Protein AF-A0A524HF75-F1 (afdb_monomer)

Mean predicted aligned error: 20.58 Å

Foldseek 3Di:
DQQPAQWDFDAAPVRDTPATEGNPPPQKRFDADKDWDCQPLQNAIKMKTKIWGFDDPVRLVLLPEDPVDDAVRFTWIKIWIAGRVRDTQAIATLSLQEAECHDPVHPRYQDPPGALLVQQLHAYQHQVPQHGYNCRQVKNDKEADVVQCWMKIHGLAWKIFIWRQSQLGDPPDSVSSHVSCSDPNGRTQAMDFASVRSPFWDPWAQDPVNPDTALIQGAAHQKHAWYAADPLFVLGRWIWIWGLQPPSPWPFGAIKIWTFAQQAACVRDRPVGGDHQVRNFWDWDDDPDPVRSGHTYTHGSRGQAMETDPHRPPLRANHAWYWHTDNQRWIWIARFFFRKIFIAHSVGHTPDIDTQQQFPVGGHLDDDPDDTRRRGDRYDDDDDCPHPSNPPPDPPDDQDSNNDDDDDPDDDDDDDDDDDDDHDDDDDDDDDDDDDDDDDDDDDDDDDDDDDDDDDDDDDPPPDDDDPPDPPLQAQEALQDLDDLDPFPFFSNNDDDRHFDWDDPVQQWIAGPRRRKIKRQEFPWFDFPVVLQVCQQDDQTPNDNNWGFAALLVVLSQFRQLDAQQSHPCVRRPDDPAQWEFHPDAFQVDNQWGWIAGRGSWIDTDGSCQTVHNVHDHRYTYMIMDDDDDDDVVQWDDPVFQWIAGSSNRKIWGLEFDPWWDFLSVQQVVQQPDDGPNDNQKGFAALSRVLVQAQSNDAQFRHPCVRRVHDGQAKEFHSAARNVDSQKGWIFGRRRRIIDIDGSHDTGTTIIMGHNPDAADDAPDADKDKDAKDKFFFFDPPPPQPPVRVPPRDDTDIDTDHIDIDGPDADFLQRLQVLVLVCVVVVQWDDDQQWIAGPPPRDTFFGACRRPVVAQWDDPPRGIDGHPPRRGPHGPRGDPLNQLSSQQSVCSNRVWHRQAPSVVGHGNPVTPTGDDDDPVRCRVVQCCPCRVPGAPGVVHPDDDLVVDDDPPSPDPVPPDDDDDDD

Structure (mmCIF, N/CA/C/O backbone):
data_AF-A0A524HF75-F1
#
_entry.id   AF-A0A524HF75-F1
#
loop_
_atom_site.group_PDB
_atom_site.id
_atom_site.type_symbol
_atom_site.label_atom_id
_atom_site.label_alt_id
_atom_site.label_comp_id
_atom_site.label_asym_id
_atom_site.label_entity_id
_atom_site.label_seq_id
_atom_site.pdbx_PDB_ins_code
_atom_site.Cartn_x
_atom_site.Cartn_y
_atom_site.Cartn_z
_atom_site.occupancy
_atom_site.B_iso_or_equiv
_atom_site.auth_seq_id
_atom_site.auth_comp_id
_atom_site.auth_asym_id
_atom_site.auth_atom_id
_atom_site.pdbx_PDB_model_num
ATOM 1 N N . ASP A 1 1 ? 17.302 -28.213 -7.020 1.00 36.00 1 ASP A N 1
ATOM 2 C CA . ASP A 1 1 ? 18.338 -27.442 -7.726 1.00 36.00 1 ASP A CA 1
ATOM 3 C C . ASP A 1 1 ? 18.325 -27.825 -9.204 1.00 36.00 1 ASP A C 1
ATOM 5 O O . ASP A 1 1 ? 18.793 -28.913 -9.547 1.00 36.00 1 ASP A O 1
ATOM 9 N N . PRO A 1 2 ? 17.734 -26.989 -10.070 1.00 37.44 2 PRO A N 1
ATOM 10 C CA . PRO A 1 2 ? 17.656 -27.267 -11.496 1.00 37.44 2 PRO A CA 1
ATOM 11 C C . PRO A 1 2 ? 19.036 -27.212 -12.178 1.00 37.44 2 PRO A C 1
ATOM 13 O O . PRO A 1 2 ? 19.171 -27.762 -13.259 1.00 37.44 2 PRO A O 1
ATOM 16 N N . SER A 1 3 ? 20.103 -26.714 -11.528 1.00 44.38 3 SER A N 1
ATOM 17 C CA . SER A 1 3 ? 21.467 -26.683 -12.099 1.00 44.38 3 SER A CA 1
ATOM 18 C C . SER A 1 3 ? 22.081 -28.067 -12.393 1.00 44.38 3 SER A C 1
ATOM 20 O O . SER A 1 3 ? 23.160 -28.168 -12.982 1.00 44.38 3 SER A O 1
ATOM 22 N N . ARG A 1 4 ? 21.402 -29.154 -11.996 1.00 49.97 4 ARG A N 1
ATOM 23 C CA . ARG A 1 4 ? 21.753 -30.550 -12.322 1.00 49.97 4 ARG A CA 1
ATOM 24 C C . ARG A 1 4 ? 20.579 -31.374 -12.860 1.00 49.97 4 ARG A C 1
ATOM 26 O O . ARG A 1 4 ? 20.731 -32.581 -13.051 1.00 49.97 4 ARG A O 1
ATOM 33 N N . GLY A 1 5 ? 19.412 -30.757 -13.041 1.00 58.53 5 GLY A N 1
ATOM 34 C CA . GLY A 1 5 ? 18.187 -31.424 -13.474 1.00 58.53 5 GLY A CA 1
ATOM 35 C C . GLY A 1 5 ? 17.974 -31.286 -14.978 1.00 58.53 5 GLY A C 1
ATOM 36 O O . GLY A 1 5 ? 18.284 -30.259 -15.564 1.00 58.53 5 GLY A O 1
ATOM 37 N N . SER A 1 6 ? 17.402 -32.305 -15.615 1.00 76.88 6 SER A N 1
ATOM 38 C CA . SER A 1 6 ? 16.982 -32.247 -17.021 1.00 76.88 6 SER A CA 1
ATOM 39 C C . SER A 1 6 ? 15.555 -31.704 -17.179 1.00 76.88 6 SER A C 1
ATOM 41 O O . SER A 1 6 ? 14.881 -32.062 -18.132 1.00 76.88 6 SER A O 1
ATOM 43 N N . GLY A 1 7 ? 15.027 -30.938 -16.220 1.00 85.56 7 GLY A N 1
ATOM 44 C CA . GLY A 1 7 ? 13.631 -30.485 -16.209 1.00 85.56 7 GLY A CA 1
ATOM 45 C C . GLY A 1 7 ? 13.106 -30.181 -14.807 1.00 85.56 7 GLY A C 1
ATOM 46 O O . GLY A 1 7 ? 13.876 -30.091 -13.849 1.00 85.56 7 GLY A O 1
ATOM 47 N N . PHE A 1 8 ? 11.788 -30.040 -14.690 1.00 89.00 8 PHE A N 1
ATOM 48 C CA . PHE A 1 8 ? 11.095 -29.612 -13.474 1.00 89.00 8 PHE A CA 1
ATOM 49 C C . PHE A 1 8 ? 9.777 -30.375 -13.286 1.00 89.00 8 PHE A C 1
ATOM 51 O O . PHE A 1 8 ? 9.285 -31.061 -14.189 1.00 89.00 8 PHE A O 1
ATOM 58 N N . VAL A 1 9 ? 9.266 -30.336 -12.058 1.00 90.81 9 VAL A N 1
ATOM 59 C CA . VAL A 1 9 ? 8.138 -31.147 -11.593 1.00 90.81 9 VAL A CA 1
ATOM 60 C C . VAL A 1 9 ? 7.220 -30.264 -10.768 1.00 90.81 9 VAL A C 1
ATOM 62 O O . VAL A 1 9 ? 7.696 -29.506 -9.927 1.00 90.81 9 VAL A O 1
ATOM 65 N N . GLU A 1 10 ? 5.924 -30.403 -10.998 1.00 91.00 10 GLU A N 1
ATOM 66 C CA . GLU A 1 10 ? 4.869 -29.838 -10.169 1.00 91.00 10 GLU A CA 1
ATOM 67 C C . GLU A 1 10 ? 4.302 -30.962 -9.298 1.00 91.00 10 GLU A C 1
ATOM 69 O O . GLU A 1 10 ? 4.005 -32.056 -9.800 1.00 91.00 10 GLU A O 1
ATOM 74 N N . VAL A 1 11 ? 4.191 -30.706 -7.997 1.00 92.38 11 VAL A N 1
ATOM 75 C CA . VAL A 1 11 ? 3.652 -31.655 -7.019 1.00 92.38 11 VAL A CA 1
ATOM 76 C C . VAL A 1 11 ? 2.469 -31.040 -6.285 1.00 92.38 11 VAL A C 1
ATOM 78 O O . VAL A 1 11 ? 2.445 -29.829 -6.068 1.00 92.38 11 VAL A O 1
ATOM 81 N N . ASP A 1 12 ? 1.491 -31.865 -5.925 1.00 88.69 12 ASP A N 1
ATOM 82 C CA . ASP A 1 12 ? 0.443 -31.464 -4.989 1.00 88.69 12 ASP A CA 1
ATOM 83 C C . ASP A 1 12 ? 0.913 -31.591 -3.527 1.00 88.69 12 ASP A C 1
ATOM 85 O O . ASP A 1 12 ? 2.035 -32.003 -3.234 1.00 88.69 12 ASP A O 1
ATOM 89 N N . TRP A 1 13 ? 0.034 -31.221 -2.597 1.00 86.56 13 TRP A N 1
ATOM 90 C CA . TRP A 1 13 ? 0.287 -31.263 -1.153 1.00 86.56 13 TRP A CA 1
ATOM 91 C C . TRP A 1 13 ? 0.534 -32.661 -0.575 1.00 86.56 13 TRP A C 1
ATOM 93 O O . TRP A 1 13 ? 1.017 -32.760 0.550 1.00 86.56 13 TRP A O 1
ATOM 103 N N . ASP A 1 14 ? 0.181 -33.719 -1.305 1.00 87.44 14 ASP A N 1
ATOM 104 C CA . ASP A 1 14 ? 0.381 -35.108 -0.892 1.00 87.44 14 ASP A CA 1
ATOM 105 C C . ASP A 1 14 ? 1.623 -35.714 -1.588 1.00 87.44 14 ASP A C 1
ATOM 107 O O . ASP A 1 14 ? 1.762 -36.936 -1.679 1.00 87.44 14 ASP A O 1
ATOM 111 N N . ASP A 1 15 ? 2.518 -34.854 -2.095 1.00 90.25 15 ASP A N 1
ATOM 112 C CA . ASP A 1 15 ? 3.729 -35.178 -2.856 1.00 90.25 15 ASP A CA 1
ATOM 113 C C . ASP A 1 15 ? 3.470 -35.941 -4.173 1.00 90.25 15 ASP A C 1
ATOM 115 O O . ASP A 1 15 ? 4.389 -36.536 -4.756 1.00 90.25 15 ASP A O 1
ATOM 119 N N . ASN A 1 16 ? 2.238 -35.927 -4.701 1.00 94.25 16 ASN A N 1
ATOM 120 C CA . ASN A 1 16 ? 1.961 -36.547 -5.993 1.00 94.25 16 ASN A CA 1
ATOM 121 C C . ASN A 1 16 ? 2.429 -35.637 -7.121 1.00 94.25 16 ASN A C 1
ATOM 123 O O . ASN A 1 16 ? 2.129 -34.447 -7.156 1.00 94.25 16 ASN A O 1
ATOM 127 N N . VAL A 1 17 ? 3.102 -36.217 -8.113 1.00 94.38 17 VAL A N 1
ATOM 128 C CA . VAL A 1 17 ? 3.466 -35.494 -9.334 1.00 94.38 17 VAL A CA 1
ATOM 129 C C . VAL A 1 17 ? 2.211 -35.235 -10.166 1.00 94.38 17 VAL A C 1
ATOM 131 O O . VAL A 1 17 ? 1.660 -36.172 -10.745 1.00 94.38 17 VAL A O 1
ATOM 134 N N . VAL A 1 18 ? 1.800 -33.970 -10.264 1.00 94.06 18 VAL A N 1
ATOM 135 C CA . VAL A 1 18 ? 0.655 -33.544 -11.089 1.00 94.06 18 VAL A CA 1
ATOM 136 C C . VAL A 1 18 ? 1.079 -33.141 -12.496 1.00 94.06 18 VAL A C 1
ATOM 138 O O . VAL A 1 18 ? 0.310 -33.288 -13.444 1.00 94.06 18 VAL A O 1
ATOM 141 N N . TRP A 1 19 ? 2.328 -32.701 -12.657 1.00 94.94 19 TRP A N 1
ATOM 142 C CA . TRP A 1 19 ? 2.901 -32.394 -13.960 1.00 94.94 19 TRP A CA 1
ATOM 143 C C . TRP A 1 19 ? 4.426 -32.531 -13.952 1.00 94.94 19 TRP A C 1
ATOM 145 O O . TRP A 1 19 ? 5.091 -32.369 -12.926 1.00 94.94 19 TRP A O 1
ATOM 155 N N . ARG A 1 20 ? 5.006 -32.866 -15.106 1.00 93.38 20 ARG A N 1
ATOM 156 C CA . ARG A 1 20 ? 6.452 -33.018 -15.278 1.00 93.38 20 ARG A CA 1
ATOM 157 C C . ARG A 1 20 ? 6.855 -32.601 -16.678 1.00 93.38 20 ARG A C 1
ATOM 159 O O . ARG A 1 20 ? 6.316 -33.118 -17.651 1.00 93.38 20 ARG A O 1
ATOM 166 N N . TYR A 1 21 ? 7.912 -31.807 -16.749 1.00 94.00 21 TYR A N 1
ATOM 167 C CA . TYR A 1 21 ? 8.632 -31.542 -17.982 1.00 94.00 21 TYR A CA 1
ATOM 168 C C . TYR A 1 21 ? 10.039 -32.138 -17.924 1.00 94.00 21 TYR A C 1
ATOM 170 O O . TYR A 1 21 ? 10.675 -32.214 -16.870 1.00 94.00 21 TYR A O 1
ATOM 178 N N . THR A 1 22 ? 10.533 -32.614 -19.063 1.00 92.81 22 THR A N 1
ATOM 179 C CA . THR A 1 22 ? 11.913 -33.077 -19.225 1.00 92.81 22 THR A CA 1
ATOM 180 C C . THR A 1 22 ? 12.456 -32.509 -20.524 1.00 92.81 22 THR A C 1
ATOM 182 O O . THR A 1 22 ? 11.990 -32.865 -21.601 1.00 92.81 22 THR A O 1
ATOM 185 N N . GLU A 1 23 ? 13.451 -31.639 -20.409 1.00 93.31 23 GLU A N 1
ATOM 186 C CA . GLU A 1 23 ? 14.217 -31.126 -21.530 1.00 93.31 23 GLU A CA 1
ATOM 187 C C . GLU A 1 23 ? 15.040 -32.263 -22.142 1.00 93.31 23 GLU A C 1
ATOM 189 O O . GLU A 1 23 ? 15.797 -32.959 -21.459 1.00 93.31 23 GLU A O 1
ATOM 194 N N . THR A 1 24 ? 14.860 -32.467 -23.443 1.00 92.25 24 THR A N 1
ATOM 195 C CA . THR A 1 24 ? 15.506 -33.554 -24.193 1.00 92.25 24 THR A CA 1
ATOM 196 C C . THR A 1 24 ? 16.524 -33.042 -25.203 1.00 92.25 24 THR A C 1
ATOM 198 O O . THR A 1 24 ? 17.333 -33.829 -25.704 1.00 92.25 24 THR A O 1
ATOM 201 N N . ARG A 1 25 ? 16.521 -31.735 -25.491 1.00 93.31 25 ARG A N 1
ATOM 202 C CA . ARG A 1 25 ? 17.499 -31.097 -26.370 1.00 93.31 25 ARG A CA 1
ATOM 203 C C . ARG A 1 25 ? 18.847 -31.038 -25.656 1.00 93.31 25 ARG A C 1
ATOM 205 O O . ARG A 1 25 ? 18.975 -30.461 -24.584 1.00 93.31 25 ARG A O 1
ATOM 212 N N . SER A 1 26 ? 19.866 -31.662 -26.244 1.00 91.44 26 SER A N 1
ATOM 213 C CA . SER A 1 26 ? 21.182 -31.845 -25.608 1.00 91.44 26 SER A CA 1
ATOM 214 C C . SER A 1 26 ? 21.987 -30.558 -25.425 1.00 91.44 26 SER A C 1
ATOM 216 O O . SER A 1 26 ? 22.961 -30.541 -24.679 1.00 91.44 26 SER A O 1
ATOM 218 N N . ASP A 1 27 ? 21.632 -29.515 -26.166 1.00 92.75 27 ASP A N 1
ATOM 219 C CA . ASP A 1 27 ? 22.251 -28.195 -26.147 1.00 92.75 27 ASP A CA 1
ATOM 220 C C . ASP A 1 27 ? 21.598 -27.232 -25.144 1.00 92.75 27 ASP A C 1
ATOM 222 O O . ASP A 1 27 ? 22.141 -26.143 -24.954 1.00 92.75 27 ASP A O 1
ATOM 226 N N . TYR A 1 28 ? 20.516 -27.650 -24.471 1.00 93.19 28 TYR A N 1
ATOM 227 C CA . TYR A 1 28 ? 19.797 -26.885 -23.451 1.00 93.19 28 TYR A CA 1
ATOM 228 C C . TYR A 1 28 ? 19.970 -27.508 -22.067 1.00 93.19 28 TYR A C 1
ATOM 230 O O . TYR A 1 28 ? 19.884 -28.722 -21.887 1.00 93.19 28 TYR A O 1
ATOM 238 N N . ALA A 1 29 ? 20.157 -26.656 -21.066 1.00 91.44 29 ALA A N 1
ATOM 239 C CA . ALA A 1 29 ? 20.204 -27.051 -19.666 1.00 91.44 29 ALA A CA 1
ATOM 240 C C . ALA A 1 29 ? 19.317 -26.108 -18.839 1.00 91.44 29 ALA A C 1
ATOM 242 O O . ALA A 1 29 ? 19.760 -24.995 -18.552 1.00 91.44 29 ALA A O 1
ATOM 243 N N . PRO A 1 30 ? 18.085 -26.514 -18.464 1.00 93.00 30 PRO A N 1
ATOM 244 C CA . PRO A 1 30 ? 17.238 -25.738 -17.561 1.00 93.00 30 PRO A CA 1
ATOM 245 C C . PRO A 1 30 ? 17.966 -25.436 -16.246 1.00 93.00 30 PRO A C 1
ATOM 247 O O . PRO A 1 30 ? 18.676 -26.298 -15.731 1.00 93.00 30 PRO A O 1
ATOM 250 N N . HIS A 1 31 ? 17.814 -24.236 -15.689 1.00 89.50 31 HIS A N 1
ATOM 251 C CA . HIS A 1 31 ? 18.462 -23.861 -14.428 1.00 89.50 31 HIS A CA 1
ATOM 252 C C . HIS A 1 31 ? 17.674 -22.781 -13.672 1.00 89.50 31 HIS A C 1
ATOM 254 O O . HIS A 1 31 ? 17.022 -21.937 -14.271 1.00 89.50 31 HIS A O 1
ATOM 260 N N . HIS A 1 32 ? 17.807 -22.802 -12.341 1.00 90.00 32 HIS A N 1
ATOM 261 C CA . HIS A 1 32 ? 17.285 -21.833 -11.365 1.00 90.00 32 HIS A CA 1
ATOM 262 C C . HIS A 1 32 ? 15.765 -21.637 -11.290 1.00 90.00 32 HIS A C 1
ATOM 264 O O . HIS A 1 32 ? 15.220 -21.930 -10.228 1.00 90.00 32 HIS A O 1
ATOM 270 N N . ASP A 1 33 ? 15.103 -21.160 -12.346 1.00 91.94 33 ASP A N 1
ATOM 271 C CA . ASP A 1 33 ? 13.739 -20.626 -12.243 1.00 91.94 33 ASP A CA 1
ATOM 272 C C . ASP A 1 33 ? 12.800 -21.060 -13.380 1.00 91.94 33 ASP A C 1
ATOM 274 O O . ASP A 1 33 ? 13.223 -21.298 -14.517 1.00 91.94 33 ASP A O 1
ATOM 278 N N . PHE A 1 34 ? 11.516 -21.167 -13.043 1.00 93.75 34 PHE A N 1
ATOM 279 C CA . PHE A 1 34 ? 10.411 -21.422 -13.962 1.00 93.75 34 PHE A CA 1
ATOM 280 C C . PHE A 1 34 ? 9.113 -20.848 -13.385 1.00 93.75 34 PHE A C 1
ATOM 282 O O . PHE A 1 34 ? 8.882 -20.914 -12.179 1.00 93.75 34 PHE A O 1
ATOM 289 N N . LYS A 1 35 ? 8.230 -20.337 -14.247 1.00 94.44 35 LYS A N 1
ATOM 290 C CA . LYS A 1 35 ? 6.935 -19.779 -13.844 1.00 94.44 35 LYS A CA 1
ATOM 291 C C . LYS A 1 35 ? 5.806 -20.344 -14.694 1.00 94.44 35 LYS A C 1
ATOM 293 O O . LYS A 1 35 ? 5.890 -20.420 -15.919 1.00 94.44 35 LYS A O 1
ATOM 298 N N . ARG A 1 36 ? 4.732 -20.755 -14.023 1.00 94.62 36 ARG A N 1
ATOM 299 C CA . ARG A 1 36 ? 3.465 -21.124 -14.653 1.00 94.62 36 ARG A CA 1
ATOM 300 C C . ARG A 1 36 ? 2.704 -19.845 -14.989 1.00 94.62 36 ARG A C 1
ATOM 302 O O . ARG A 1 36 ? 2.479 -19.028 -14.101 1.00 94.62 36 ARG A O 1
ATOM 309 N N . ILE A 1 37 ? 2.295 -19.688 -16.243 1.00 96.44 37 ILE A N 1
ATOM 310 C CA . ILE A 1 37 ? 1.555 -18.516 -16.719 1.00 96.44 37 ILE A CA 1
ATOM 311 C C . ILE A 1 37 ? 0.264 -18.941 -17.412 1.00 96.44 37 ILE A C 1
ATOM 313 O O . ILE A 1 37 ? 0.153 -20.057 -17.923 1.00 96.44 37 ILE A O 1
ATOM 317 N N . LEU A 1 38 ? -0.722 -18.047 -17.433 1.00 95.62 38 LEU A N 1
ATOM 318 C CA . LEU A 1 38 ? -1.865 -18.161 -18.332 1.00 95.62 38 LEU A CA 1
ATOM 319 C C . LEU A 1 38 ? -1.517 -17.428 -19.630 1.00 95.62 38 LEU A C 1
ATOM 321 O O . LEU A 1 38 ? -1.576 -16.201 -19.677 1.00 95.62 38 LEU A O 1
ATOM 325 N N . ASN A 1 39 ? -1.168 -18.165 -20.685 1.00 96.25 39 ASN A N 1
ATOM 326 C CA . ASN A 1 39 ? -0.878 -17.559 -21.980 1.00 96.25 39 ASN A CA 1
ATOM 327 C C . ASN A 1 39 ? -2.187 -17.045 -22.601 1.00 96.25 39 ASN A C 1
ATOM 329 O O . ASN A 1 39 ? -3.026 -17.825 -23.064 1.00 96.25 39 ASN A O 1
ATOM 333 N N . LYS A 1 40 ? -2.365 -15.717 -22.619 1.00 93.00 40 LYS A N 1
ATOM 334 C CA . LYS A 1 40 ? -3.592 -15.047 -23.087 1.00 93.00 40 LYS A CA 1
ATOM 335 C C . LYS A 1 40 ? -3.920 -15.364 -24.550 1.00 93.00 40 LYS A C 1
ATOM 337 O O . LYS A 1 40 ? -5.092 -15.448 -24.912 1.00 93.00 40 LYS A O 1
ATOM 342 N N . LYS A 1 41 ? -2.903 -15.582 -25.391 1.00 92.94 41 LYS A N 1
ATOM 343 C CA . LYS A 1 41 ? -3.069 -15.888 -26.822 1.00 92.94 41 LYS A CA 1
ATOM 344 C C . LYS A 1 41 ? -3.487 -17.332 -27.087 1.00 92.94 41 LYS A C 1
ATOM 346 O O . LYS A 1 41 ? -4.156 -17.587 -28.087 1.00 92.94 41 LYS A O 1
ATOM 351 N N . LEU A 1 42 ? -3.116 -18.261 -26.208 1.00 94.31 42 LEU A N 1
ATOM 352 C CA . LEU A 1 42 ? -3.574 -19.652 -26.262 1.00 94.31 42 LEU A CA 1
ATOM 353 C C . LEU A 1 42 ? -4.848 -19.894 -25.439 1.00 94.31 42 LEU A C 1
ATOM 355 O O . LEU A 1 42 ? -5.545 -20.877 -25.683 1.00 94.31 42 LEU A O 1
ATOM 359 N N . GLY A 1 43 ? -5.152 -19.027 -24.467 1.00 94.69 43 GLY A N 1
ATOM 360 C CA . GLY A 1 43 ? -6.224 -19.248 -23.493 1.00 94.69 43 GLY A CA 1
ATOM 361 C C . GLY A 1 43 ? -5.972 -20.476 -22.611 1.00 94.69 43 GLY A C 1
ATOM 362 O O . GLY A 1 43 ? -6.921 -21.119 -22.165 1.00 94.69 43 GLY A O 1
ATOM 363 N N . ALA A 1 44 ? -4.703 -20.838 -22.413 1.00 95.38 44 ALA A N 1
ATOM 364 C CA . ALA A 1 44 ? -4.279 -22.055 -21.737 1.00 95.38 44 ALA A CA 1
ATOM 365 C C . ALA A 1 44 ? -3.049 -21.795 -20.864 1.00 95.38 44 ALA A C 1
ATOM 367 O O . ALA A 1 44 ? -2.276 -20.868 -21.109 1.00 95.38 44 ALA A O 1
ATOM 368 N N . TYR A 1 45 ? -2.876 -22.631 -19.845 1.00 96.25 45 TYR A N 1
ATOM 369 C CA . TYR A 1 45 ? -1.696 -22.586 -18.996 1.00 96.25 45 TYR A CA 1
ATOM 370 C C . TYR A 1 45 ? -0.465 -23.137 -19.723 1.00 96.25 45 TYR A C 1
ATOM 372 O O . TYR A 1 45 ? -0.537 -24.172 -20.382 1.00 96.25 45 TYR A O 1
ATOM 380 N N . THR A 1 46 ? 0.664 -22.459 -19.560 1.00 97.44 46 THR A N 1
ATOM 381 C CA . THR A 1 46 ? 1.979 -22.819 -20.110 1.00 97.44 46 THR A CA 1
ATOM 382 C C . THR A 1 46 ? 3.057 -22.536 -19.064 1.00 97.44 46 THR A C 1
ATOM 384 O O . THR A 1 46 ? 2.812 -21.848 -18.073 1.00 97.44 46 THR A O 1
ATOM 387 N N . THR A 1 47 ? 4.257 -23.087 -19.225 1.00 97.44 47 THR A N 1
ATOM 388 C CA . THR A 1 47 ? 5.368 -22.847 -18.293 1.00 97.44 47 THR A CA 1
ATOM 389 C C . THR A 1 47 ? 6.549 -22.228 -19.018 1.00 97.44 47 THR A C 1
ATOM 391 O O . THR A 1 47 ? 7.073 -22.830 -19.952 1.00 97.44 47 THR A O 1
ATOM 394 N N . ILE A 1 48 ? 6.989 -21.062 -18.549 1.00 97.75 48 ILE A N 1
ATOM 395 C CA . ILE A 1 48 ? 8.241 -20.430 -18.972 1.00 97.75 48 ILE A CA 1
ATOM 396 C C . ILE A 1 48 ? 9.382 -20.845 -18.041 1.00 97.75 48 ILE A C 1
ATOM 398 O O . ILE A 1 48 ? 9.172 -20.988 -16.837 1.00 97.75 48 ILE A O 1
ATOM 402 N N . TYR A 1 49 ? 10.585 -21.056 -18.573 1.00 96.38 49 TYR A N 1
ATOM 403 C CA . TYR A 1 49 ? 11.764 -21.425 -17.783 1.00 96.38 49 TYR A CA 1
ATOM 404 C C . TYR A 1 49 ? 13.070 -20.891 -18.374 1.00 96.38 49 TYR A C 1
ATOM 406 O O . TYR A 1 49 ? 13.195 -20.732 -19.590 1.00 96.38 49 TYR A O 1
ATOM 414 N N . SER A 1 50 ? 14.061 -20.681 -17.502 1.00 95.06 50 SER A N 1
ATOM 415 C CA . SER A 1 50 ? 15.429 -20.321 -17.891 1.00 95.06 50 SER A CA 1
ATOM 416 C C . SER A 1 50 ? 16.249 -21.556 -18.258 1.00 95.06 50 SER A C 1
ATOM 418 O O . SER A 1 50 ? 16.245 -22.566 -17.544 1.00 95.06 50 SER A O 1
ATOM 420 N N . ALA A 1 51 ? 16.996 -21.471 -19.356 1.00 94.50 51 ALA A N 1
ATOM 421 C CA . ALA A 1 51 ? 17.891 -22.522 -19.817 1.00 94.50 51 ALA A CA 1
ATOM 422 C C . ALA A 1 51 ? 19.210 -21.963 -20.356 1.00 94.50 51 ALA A C 1
ATOM 424 O O . ALA A 1 51 ? 19.224 -21.062 -21.184 1.00 94.50 51 ALA A O 1
ATOM 425 N N . ASN A 1 52 ? 20.330 -22.582 -19.994 1.00 93.69 52 ASN A N 1
ATOM 426 C CA . ASN A 1 52 ? 21.599 -22.342 -20.667 1.00 93.69 52 ASN A CA 1
ATOM 427 C C . ASN A 1 52 ? 21.563 -23.028 -22.038 1.00 93.69 52 ASN A C 1
ATOM 429 O O . ASN A 1 52 ? 21.375 -24.245 -22.100 1.00 93.69 52 ASN A O 1
ATOM 433 N N . LYS A 1 53 ? 21.786 -22.275 -23.119 1.00 95.12 53 LYS A N 1
ATOM 434 C CA . LYS A 1 53 ? 21.869 -22.801 -24.488 1.00 95.12 53 LYS A CA 1
ATOM 435 C C . LYS A 1 53 ? 23.301 -22.720 -25.007 1.00 95.12 53 LYS A C 1
ATOM 437 O O . LYS A 1 53 ? 23.965 -21.688 -24.894 1.00 95.12 53 LYS A O 1
ATOM 442 N N . SER A 1 54 ? 23.798 -23.832 -25.541 1.00 95.69 54 SER A N 1
ATOM 443 C CA . SER A 1 54 ? 25.195 -23.968 -25.972 1.00 95.69 54 SER A CA 1
ATOM 444 C C . SER A 1 54 ? 25.478 -23.228 -27.282 1.00 95.69 54 SER A C 1
ATOM 446 O O . SER A 1 54 ? 24.694 -23.285 -28.223 1.00 95.69 54 SER A O 1
ATOM 448 N N . ILE A 1 55 ? 26.641 -22.581 -27.352 1.00 96.31 55 ILE A N 1
ATOM 449 C CA . ILE A 1 55 ? 27.155 -21.841 -28.507 1.00 96.31 55 ILE A CA 1
ATOM 450 C C . ILE A 1 55 ? 28.449 -22.516 -28.956 1.00 96.31 55 ILE A C 1
ATOM 452 O O . ILE A 1 55 ? 29.389 -22.677 -28.171 1.00 96.31 55 ILE A O 1
ATOM 456 N N . THR A 1 56 ? 28.531 -22.916 -30.225 1.00 94.69 56 THR A N 1
ATOM 457 C CA . THR A 1 56 ? 29.794 -23.422 -30.775 1.00 94.69 56 THR A CA 1
ATOM 458 C C . THR A 1 56 ? 30.777 -22.284 -31.023 1.00 94.69 56 THR A C 1
ATOM 460 O O . THR A 1 56 ? 30.402 -21.124 -31.202 1.00 94.69 56 THR A O 1
ATOM 463 N N . HIS A 1 57 ? 32.063 -22.622 -31.105 1.00 93.69 57 HIS A N 1
ATOM 464 C CA . HIS A 1 57 ? 33.090 -21.645 -31.453 1.00 93.69 57 HIS A CA 1
ATOM 465 C C . HIS A 1 57 ? 32.782 -20.949 -32.789 1.00 93.69 57 HIS A C 1
ATOM 467 O O . HIS A 1 57 ? 32.885 -19.732 -32.897 1.00 93.69 57 HIS A O 1
ATOM 473 N N . GLU A 1 58 ? 32.333 -21.702 -33.793 1.00 94.31 58 GLU A N 1
ATOM 474 C CA . GLU A 1 58 ? 31.976 -21.173 -35.108 1.00 94.31 58 GLU A CA 1
ATOM 475 C C . GLU A 1 58 ? 30.774 -20.225 -35.046 1.00 94.31 58 GLU A C 1
ATOM 477 O O . GLU A 1 58 ? 30.783 -19.203 -35.729 1.00 94.31 58 GLU A O 1
ATOM 482 N N . GLN A 1 59 ? 29.765 -20.529 -34.220 1.00 95.19 59 GLN A N 1
ATOM 483 C CA . GLN A 1 59 ? 28.617 -19.644 -34.007 1.00 95.19 59 GLN A CA 1
ATOM 484 C C . GLN A 1 59 ? 29.045 -18.330 -33.347 1.00 95.19 59 GLN A C 1
ATOM 486 O O . GLN A 1 59 ? 28.665 -17.266 -33.829 1.00 95.19 59 GLN A O 1
ATOM 491 N N . ALA A 1 60 ? 29.889 -18.387 -32.311 1.00 95.31 60 ALA A N 1
ATOM 492 C CA . ALA A 1 60 ? 30.414 -17.197 -31.641 1.00 95.31 60 ALA A CA 1
ATOM 493 C C . ALA A 1 60 ? 31.160 -16.272 -32.623 1.00 95.31 60 ALA A C 1
ATOM 495 O O . ALA A 1 60 ? 30.875 -15.076 -32.698 1.00 95.31 60 ALA A O 1
ATOM 496 N N . ILE A 1 61 ? 32.059 -16.832 -33.442 1.00 94.56 61 ILE A N 1
ATOM 497 C CA . ILE A 1 61 ? 32.776 -16.069 -34.478 1.00 94.56 61 ILE A CA 1
ATOM 498 C C . ILE A 1 61 ? 31.823 -15.544 -35.560 1.00 94.56 61 ILE A C 1
ATOM 500 O O . ILE A 1 61 ? 31.983 -14.424 -36.050 1.00 94.56 61 ILE A O 1
ATOM 504 N N . ALA A 1 62 ? 30.813 -16.325 -35.953 1.00 94.25 62 ALA A N 1
ATOM 505 C CA . ALA A 1 62 ? 29.823 -15.890 -36.934 1.00 94.25 62 ALA A CA 1
ATOM 506 C C . ALA A 1 62 ? 29.007 -14.686 -36.439 1.00 94.25 62 ALA A C 1
ATOM 508 O O . ALA A 1 62 ? 28.759 -13.781 -37.236 1.00 94.25 62 ALA A O 1
ATOM 509 N N . ALA A 1 63 ? 28.681 -14.648 -35.144 1.00 94.06 63 ALA A N 1
ATOM 510 C CA . ALA A 1 63 ? 27.989 -13.548 -34.476 1.00 94.06 63 ALA A CA 1
ATOM 511 C C . ALA A 1 63 ? 28.888 -12.326 -34.188 1.00 94.06 63 ALA A C 1
ATOM 513 O O . ALA A 1 63 ? 28.412 -11.323 -33.666 1.00 94.06 63 ALA A O 1
ATOM 514 N N . GLY A 1 64 ? 30.177 -12.379 -34.544 1.00 94.81 64 GLY A N 1
ATOM 515 C CA . GLY A 1 64 ? 31.102 -11.249 -34.417 1.00 94.81 64 GLY A CA 1
ATOM 516 C C . GLY A 1 64 ? 31.819 -11.156 -33.069 1.00 94.81 64 GLY A C 1
ATOM 517 O O . GLY A 1 64 ? 32.275 -10.077 -32.692 1.00 94.81 64 GLY A O 1
ATOM 518 N N . CYS A 1 65 ? 31.956 -12.274 -32.350 1.00 94.75 65 CYS A N 1
ATOM 519 C CA . CYS A 1 65 ? 32.917 -12.353 -31.253 1.00 94.75 65 CYS A CA 1
ATOM 520 C C . CYS A 1 65 ? 34.364 -12.201 -31.773 1.00 94.75 65 CYS A C 1
ATOM 522 O O . CYS A 1 65 ? 34.669 -12.633 -32.888 1.00 94.75 65 CYS A O 1
ATOM 524 N N . ASP A 1 66 ? 35.260 -11.637 -30.957 1.00 92.06 66 ASP A N 1
ATOM 525 C CA . ASP A 1 66 ? 36.690 -11.485 -31.261 1.00 92.06 66 ASP A CA 1
ATOM 526 C C . ASP A 1 66 ? 37.319 -12.815 -31.749 1.00 92.06 66 ASP A C 1
ATOM 528 O O . ASP A 1 66 ? 37.391 -13.789 -30.995 1.00 92.06 66 ASP A O 1
ATOM 532 N N . PRO A 1 67 ? 37.848 -12.884 -32.988 1.00 91.06 67 PRO A N 1
ATOM 533 C CA . PRO A 1 67 ? 38.466 -14.096 -33.531 1.00 91.06 67 PRO A CA 1
ATOM 534 C C . PRO A 1 67 ? 39.633 -14.672 -32.718 1.00 91.06 67 PRO A C 1
ATOM 536 O O . PRO A 1 67 ? 39.999 -15.830 -32.916 1.00 91.06 67 PRO A O 1
ATOM 539 N N . SER A 1 68 ? 40.244 -13.887 -31.828 1.00 90.12 68 SER A N 1
ATOM 540 C CA . SER A 1 68 ? 41.307 -14.341 -30.928 1.00 90.12 68 SER A CA 1
ATOM 541 C C . SER A 1 68 ? 40.795 -15.026 -29.651 1.00 90.12 68 SER A C 1
ATOM 543 O O . SER A 1 68 ? 41.585 -15.633 -28.920 1.00 90.12 68 SER A O 1
ATOM 545 N N . GLY A 1 69 ? 39.489 -14.956 -29.378 1.00 87.12 69 GLY A N 1
ATOM 546 C CA . GLY A 1 69 ? 38.861 -15.500 -28.180 1.00 87.12 69 GLY A CA 1
ATOM 547 C C . GLY A 1 69 ? 38.725 -17.027 -28.169 1.00 87.12 69 GLY A C 1
ATOM 548 O O . GLY A 1 69 ? 38.690 -17.704 -29.197 1.00 87.12 69 GLY A O 1
ATOM 549 N N . ASN A 1 70 ? 38.619 -17.593 -26.962 1.00 89.62 70 ASN A N 1
ATOM 550 C CA . ASN A 1 70 ? 38.368 -19.019 -26.752 1.00 89.62 70 ASN A CA 1
ATOM 551 C C . ASN A 1 70 ? 36.931 -19.251 -26.266 1.00 89.62 70 ASN A C 1
ATOM 553 O O . ASN A 1 70 ? 36.643 -19.112 -25.080 1.00 89.62 70 ASN A O 1
ATOM 557 N N . TYR A 1 71 ? 36.070 -19.670 -27.189 1.00 93.50 71 TYR A N 1
ATOM 558 C CA . TYR A 1 71 ? 34.633 -19.896 -26.968 1.00 93.50 71 TYR A CA 1
ATOM 559 C C . TYR A 1 71 ? 34.275 -21.365 -26.720 1.00 93.50 71 TYR A C 1
ATOM 561 O O . TYR A 1 71 ? 33.179 -21.817 -27.042 1.00 93.50 71 TYR A O 1
ATOM 569 N N . LYS A 1 72 ? 35.215 -22.156 -26.195 1.00 90.50 72 LYS A N 1
ATOM 570 C CA . LYS A 1 72 ? 34.928 -23.545 -25.838 1.00 90.50 72 LYS A CA 1
ATOM 571 C C . LYS A 1 72 ? 33.865 -23.594 -24.733 1.00 90.50 72 LYS A C 1
ATOM 573 O O . LYS A 1 72 ? 34.001 -22.911 -23.720 1.00 90.50 72 LYS A O 1
ATOM 578 N N . ASP A 1 73 ? 32.860 -24.447 -24.924 1.00 90.69 73 ASP A N 1
ATOM 579 C CA . ASP A 1 73 ? 31.743 -24.652 -23.993 1.00 90.69 73 ASP A CA 1
ATOM 580 C C . ASP A 1 73 ? 30.931 -23.364 -23.731 1.00 90.69 73 ASP A C 1
ATOM 582 O O . ASP A 1 73 ? 30.303 -23.237 -22.681 1.00 90.69 73 ASP A O 1
ATOM 586 N N . ALA A 1 74 ? 30.975 -22.392 -24.654 1.00 94.94 74 ALA A N 1
ATOM 587 C CA . ALA A 1 74 ? 30.251 -21.132 -24.533 1.00 94.94 74 ALA A CA 1
ATOM 588 C C . ALA A 1 74 ? 28.742 -21.366 -24.410 1.00 94.94 74 ALA A C 1
ATOM 590 O O . ALA A 1 74 ? 28.190 -22.247 -25.068 1.00 94.94 74 ALA A O 1
ATOM 591 N N . GLN A 1 75 ? 28.084 -20.590 -23.550 1.00 95.38 75 GLN A N 1
ATOM 592 C CA . GLN A 1 75 ? 26.649 -20.689 -23.304 1.00 95.38 75 GLN A CA 1
ATOM 593 C C . GLN A 1 75 ? 26.064 -19.303 -23.060 1.00 95.38 75 GLN A C 1
ATOM 595 O O . GLN A 1 75 ? 26.714 -18.452 -22.446 1.00 95.38 75 GLN A O 1
ATOM 600 N N . MET A 1 76 ? 24.832 -19.107 -23.517 1.00 95.69 76 MET A N 1
ATOM 601 C CA . MET A 1 76 ? 24.013 -17.956 -23.155 1.00 95.69 76 MET A CA 1
ATOM 602 C C . MET A 1 76 ? 22.602 -18.412 -22.830 1.00 95.69 76 MET A C 1
ATOM 604 O O . MET A 1 76 ? 22.075 -19.332 -23.458 1.00 95.69 76 MET A O 1
ATOM 608 N N . ASP A 1 77 ? 22.026 -17.750 -21.842 1.00 97.12 77 ASP A N 1
ATOM 609 C CA . ASP A 1 77 ? 20.707 -18.026 -21.309 1.00 97.12 77 ASP A CA 1
ATOM 610 C C . ASP A 1 77 ? 19.614 -17.792 -22.365 1.00 97.12 77 ASP A C 1
ATOM 612 O O . ASP A 1 77 ? 19.672 -16.855 -23.163 1.00 97.12 77 ASP A O 1
ATOM 616 N N . ALA A 1 78 ? 18.623 -18.670 -22.374 1.00 97.38 78 ALA A N 1
ATOM 617 C CA . ALA A 1 78 ? 17.408 -18.610 -23.165 1.00 97.38 78 ALA A CA 1
ATOM 618 C C . ALA A 1 78 ? 16.206 -18.749 -22.230 1.00 97.38 78 ALA A C 1
ATOM 620 O O . ALA A 1 78 ? 16.285 -19.431 -21.206 1.00 97.38 78 ALA A O 1
ATOM 621 N N . ILE A 1 79 ? 15.092 -18.137 -22.611 1.00 98.44 79 ILE A N 1
ATOM 622 C CA . ILE A 1 79 ? 13.799 -18.313 -21.959 1.00 98.44 79 ILE A CA 1
ATOM 623 C C . ILE A 1 79 ? 12.932 -19.118 -22.912 1.00 98.44 79 ILE A C 1
ATOM 625 O O . ILE A 1 79 ? 12.748 -18.741 -24.068 1.00 98.44 79 ILE A O 1
ATOM 629 N N . VAL A 1 80 ? 12.434 -20.253 -22.439 1.00 98.25 80 VAL A N 1
ATOM 630 C CA . VAL A 1 80 ? 11.641 -21.184 -23.244 1.00 98.25 80 VAL A CA 1
ATOM 631 C C . VAL A 1 80 ? 10.262 -21.311 -22.620 1.00 98.25 80 VAL A C 1
ATOM 633 O O . VAL A 1 80 ? 10.153 -21.482 -21.409 1.00 98.25 80 VAL A O 1
ATOM 636 N N . GLU A 1 81 ? 9.220 -21.274 -23.445 1.00 98.25 81 GLU A N 1
ATOM 637 C CA . GLU A 1 81 ? 7.847 -21.561 -23.042 1.00 98.25 81 GLU A CA 1
ATOM 638 C C . GLU A 1 81 ? 7.410 -22.926 -23.577 1.00 98.25 81 GLU A C 1
ATOM 640 O O . GLU A 1 81 ? 7.532 -23.213 -24.774 1.00 98.25 81 GLU A O 1
ATOM 645 N N . VAL A 1 82 ? 6.860 -23.757 -22.691 1.00 97.69 82 VAL A N 1
ATOM 646 C CA . VAL A 1 82 ? 6.261 -25.049 -23.041 1.00 97.69 82 VAL A CA 1
ATOM 647 C C . VAL A 1 82 ? 4.790 -25.109 -22.660 1.00 97.69 82 VAL A C 1
ATOM 649 O O . VAL A 1 82 ? 4.380 -24.601 -21.614 1.00 97.69 82 VAL A O 1
ATOM 652 N N . ASP A 1 83 ? 3.991 -25.759 -23.500 1.00 96.62 83 ASP A N 1
ATOM 653 C CA . ASP A 1 83 ? 2.614 -26.101 -23.158 1.00 96.62 83 ASP A CA 1
ATOM 654 C C . ASP A 1 83 ? 2.542 -27.246 -22.130 1.00 96.62 83 ASP A C 1
ATOM 656 O O . ASP A 1 83 ? 3.550 -27.817 -21.698 1.00 96.62 83 ASP A O 1
ATOM 660 N N . MET A 1 84 ? 1.320 -27.590 -21.723 1.00 94.75 84 MET A N 1
ATOM 661 C CA . MET A 1 84 ? 1.078 -28.651 -20.743 1.00 94.75 84 MET A CA 1
ATOM 662 C C . MET A 1 84 ? 1.467 -30.053 -21.227 1.00 94.75 84 MET A C 1
ATOM 664 O O . MET A 1 84 ? 1.702 -30.925 -20.391 1.00 94.75 84 MET A O 1
ATOM 668 N N . ASP A 1 85 ? 1.580 -30.268 -22.538 1.00 94.69 85 ASP A N 1
ATOM 669 C CA . ASP A 1 85 ? 2.041 -31.526 -23.133 1.00 94.69 85 ASP A CA 1
ATOM 670 C C . ASP A 1 85 ? 3.578 -31.565 -23.280 1.00 94.69 85 ASP A C 1
ATOM 672 O O . ASP A 1 85 ? 4.148 -32.596 -23.646 1.00 94.69 85 ASP A O 1
ATOM 676 N N . GLY A 1 86 ? 4.262 -30.462 -22.958 1.00 93.69 86 GLY A N 1
ATOM 677 C CA . GLY A 1 86 ? 5.711 -30.312 -23.056 1.00 93.69 86 GLY A CA 1
ATOM 678 C C . GLY A 1 86 ? 6.201 -29.895 -24.444 1.00 93.69 86 GLY A C 1
ATOM 679 O O . GLY A 1 86 ? 7.399 -30.002 -24.712 1.00 93.69 86 GLY A O 1
ATOM 680 N N . ASN A 1 87 ? 5.319 -29.432 -25.335 1.00 96.06 87 ASN A N 1
ATOM 681 C CA . ASN A 1 87 ? 5.731 -28.877 -26.622 1.00 96.06 87 ASN A CA 1
ATOM 682 C C . ASN A 1 87 ? 6.230 -27.445 -26.437 1.00 96.06 87 ASN A C 1
ATOM 684 O O . ASN A 1 87 ? 5.604 -26.647 -25.745 1.00 96.06 87 ASN A O 1
ATOM 688 N N . ILE A 1 88 ? 7.327 -27.098 -27.108 1.00 97.44 88 ILE A N 1
ATOM 689 C CA . ILE A 1 88 ? 7.846 -25.727 -27.131 1.00 97.44 88 ILE A CA 1
ATOM 690 C C . ILE A 1 88 ? 6.918 -24.868 -27.990 1.00 97.44 88 ILE A C 1
ATOM 692 O O . ILE A 1 88 ? 6.699 -25.179 -29.164 1.00 97.44 88 ILE A O 1
ATOM 696 N N . VAL A 1 89 ? 6.400 -23.788 -27.410 1.00 98.25 89 VAL A N 1
ATOM 697 C CA . VAL A 1 89 ? 5.468 -22.860 -28.073 1.00 98.25 89 VAL A CA 1
ATOM 698 C C . VAL A 1 89 ? 6.081 -21.484 -28.339 1.00 98.25 89 VAL A C 1
ATOM 700 O O . VAL A 1 89 ? 5.617 -20.778 -29.236 1.00 98.25 89 VAL A O 1
ATOM 703 N N . TRP A 1 90 ? 7.153 -21.138 -27.623 1.00 98.69 90 TRP A N 1
ATOM 704 C CA . TRP A 1 90 ? 7.917 -19.903 -27.789 1.00 98.69 90 TRP A CA 1
ATOM 705 C C . TRP A 1 90 ? 9.329 -20.067 -27.203 1.00 98.69 90 TRP A C 1
ATOM 707 O O . TRP A 1 90 ? 9.546 -20.855 -26.280 1.00 98.69 90 TRP A O 1
ATOM 717 N N . GLU A 1 91 ? 10.307 -19.355 -27.759 1.00 98.50 91 GLU A N 1
ATOM 718 C CA . GLU A 1 91 ? 11.672 -19.278 -27.233 1.00 98.50 91 GLU A CA 1
ATOM 719 C C . GLU A 1 91 ? 12.268 -17.915 -27.567 1.00 98.50 91 GLU A C 1
ATOM 721 O O . GLU A 1 91 ? 12.128 -17.434 -28.690 1.00 98.50 91 GLU A O 1
ATOM 726 N N . TRP A 1 92 ? 12.990 -17.357 -26.605 1.00 98.75 92 TRP A N 1
ATOM 727 C CA . TRP A 1 92 ? 13.794 -16.156 -26.752 1.00 98.75 92 TRP A CA 1
ATOM 728 C C . TRP A 1 92 ? 15.204 -16.409 -26.226 1.00 98.75 92 TRP A C 1
ATOM 730 O O . TRP A 1 92 ? 15.382 -17.083 -25.208 1.00 98.75 92 TRP A O 1
ATOM 740 N N . TRP A 1 93 ? 16.225 -15.891 -26.906 1.00 98.25 93 TRP A N 1
ATOM 741 C CA . TRP A 1 93 ? 17.616 -16.209 -26.597 1.00 98.25 93 TRP A CA 1
ATOM 742 C C . TRP A 1 93 ? 18.505 -14.972 -26.654 1.00 98.25 93 TRP A C 1
ATOM 744 O O . TRP A 1 93 ? 18.584 -14.311 -27.684 1.00 98.25 93 TRP A O 1
ATOM 754 N N . PHE A 1 94 ? 19.273 -14.702 -25.590 1.00 97.94 94 PHE A N 1
ATOM 755 C CA . PHE A 1 94 ? 20.166 -13.535 -25.547 1.00 97.94 94 PHE A CA 1
ATOM 756 C C . PHE A 1 94 ? 21.129 -13.454 -26.744 1.00 97.94 94 PHE A C 1
ATOM 758 O O . PHE A 1 94 ? 21.537 -12.358 -27.122 1.00 97.94 94 PHE A O 1
ATOM 765 N N . PHE A 1 95 ? 21.522 -14.593 -27.328 1.00 97.25 95 PHE A N 1
ATOM 766 C CA . PHE A 1 95 ? 22.452 -14.631 -28.461 1.00 97.25 95 PHE A CA 1
ATOM 767 C C . PHE A 1 95 ? 21.849 -14.093 -29.768 1.00 97.25 95 PHE A C 1
ATOM 769 O O . PHE A 1 95 ? 22.609 -13.732 -30.663 1.00 97.25 95 PHE A O 1
ATOM 776 N N . ASP A 1 96 ? 20.522 -13.996 -29.870 1.00 97.69 96 ASP A N 1
ATOM 777 C CA . ASP A 1 96 ? 19.844 -13.376 -31.013 1.00 97.69 96 ASP A CA 1
ATOM 778 C C . ASP A 1 96 ? 19.848 -11.832 -30.907 1.00 97.69 96 ASP A C 1
ATOM 780 O O . ASP A 1 96 ? 19.821 -11.132 -31.919 1.00 97.69 96 ASP A O 1
ATOM 784 N N . HIS A 1 97 ? 20.028 -11.286 -29.696 1.00 97.62 97 HIS A N 1
ATOM 785 C CA . HIS A 1 97 ? 19.960 -9.847 -29.382 1.00 97.62 97 HIS A CA 1
ATOM 786 C C . HIS A 1 97 ? 21.338 -9.232 -29.126 1.00 97.62 97 HIS A C 1
ATOM 788 O O . HIS A 1 97 ? 21.566 -8.487 -28.169 1.00 97.62 97 HIS A O 1
ATOM 794 N N . VAL A 1 98 ? 22.297 -9.575 -29.981 1.00 96.88 98 VAL A N 1
ATOM 795 C CA . VAL A 1 98 ? 23.713 -9.221 -29.836 1.00 96.88 98 VAL A CA 1
ATOM 796 C C . VAL A 1 98 ? 24.122 -8.039 -30.713 1.00 96.88 98 VAL A C 1
ATOM 798 O O . VAL A 1 98 ? 23.613 -7.853 -31.818 1.00 96.88 98 VAL A O 1
ATOM 801 N N . ILE A 1 99 ? 25.107 -7.268 -30.254 1.00 97.19 99 ILE A N 1
ATOM 802 C CA . ILE A 1 99 ? 25.746 -6.169 -30.990 1.00 97.19 99 ILE A CA 1
ATOM 803 C C . ILE A 1 99 ? 27.272 -6.230 -30.816 1.00 97.19 99 ILE A C 1
ATOM 805 O O . ILE A 1 99 ? 27.772 -6.737 -29.808 1.00 97.19 99 ILE A O 1
ATOM 809 N N . GLN A 1 100 ? 28.025 -5.755 -31.810 1.00 95.25 100 GLN A N 1
ATOM 810 C CA . GLN A 1 100 ? 29.490 -5.726 -31.774 1.00 95.25 100 GLN A CA 1
ATOM 811 C C . GLN A 1 100 ? 30.086 -4.624 -32.662 1.00 95.25 100 GLN A C 1
ATOM 813 O O . GLN A 1 100 ? 29.456 -4.155 -33.606 1.00 95.25 100 GLN A O 1
ATOM 818 N N . ASP A 1 101 ? 31.327 -4.241 -32.384 1.00 94.69 101 ASP A N 1
ATOM 819 C CA . ASP A 1 101 ? 32.059 -3.137 -33.015 1.00 94.69 101 ASP A CA 1
ATOM 820 C C . ASP A 1 101 ? 33.429 -3.556 -33.600 1.00 94.69 101 ASP A C 1
ATOM 822 O O . ASP A 1 101 ? 34.245 -2.708 -33.966 1.00 94.69 101 ASP A O 1
ATOM 826 N N . ILE A 1 102 ? 33.672 -4.862 -33.765 1.00 92.06 102 ILE A N 1
ATOM 827 C CA . ILE A 1 102 ? 34.941 -5.433 -34.248 1.00 92.06 102 ILE A CA 1
ATOM 828 C C . ILE A 1 102 ? 34.927 -5.696 -35.760 1.00 92.06 102 ILE A C 1
ATOM 830 O O . ILE A 1 102 ? 35.825 -5.253 -36.477 1.00 92.06 102 ILE A O 1
ATOM 834 N N . ASP A 1 103 ? 33.948 -6.455 -36.256 1.00 93.88 103 ASP A N 1
ATOM 835 C CA . ASP A 1 103 ? 33.895 -6.914 -37.647 1.00 93.88 103 ASP A CA 1
ATOM 836 C C . ASP A 1 103 ? 32.774 -6.196 -38.421 1.00 93.88 103 ASP A C 1
ATOM 838 O O . ASP A 1 103 ? 31.604 -6.577 -38.301 1.00 93.88 103 ASP A O 1
ATOM 842 N N . PRO A 1 104 ? 33.102 -5.194 -39.262 1.00 95.00 104 PRO A N 1
ATOM 843 C CA . PRO A 1 104 ? 32.113 -4.439 -40.030 1.00 95.00 104 PRO A CA 1
ATOM 844 C C . PRO A 1 104 ? 31.401 -5.252 -41.119 1.00 95.00 104 PRO A C 1
ATOM 846 O O . PRO A 1 104 ? 30.497 -4.736 -41.772 1.00 95.00 104 PRO A O 1
ATOM 849 N N . THR A 1 105 ? 31.792 -6.509 -41.357 1.00 94.38 105 THR A N 1
ATOM 850 C CA . THR A 1 105 ? 31.133 -7.385 -42.337 1.00 94.38 105 THR A CA 1
ATOM 851 C C . THR A 1 105 ? 29.935 -8.147 -41.767 1.00 94.38 105 THR A C 1
ATOM 853 O O . THR A 1 105 ? 29.191 -8.767 -42.533 1.00 94.38 105 THR A O 1
ATOM 856 N N . LYS A 1 106 ? 29.734 -8.127 -40.443 1.00 94.44 106 LYS A N 1
ATOM 857 C CA . LYS A 1 106 ? 28.626 -8.824 -39.772 1.00 94.44 106 LYS A CA 1
ATOM 858 C C . LYS A 1 106 ? 27.368 -7.960 -39.714 1.00 94.44 106 LYS A C 1
ATOM 860 O O . LYS A 1 106 ? 27.443 -6.740 -39.614 1.00 94.44 106 LYS A O 1
ATOM 865 N N . ALA A 1 107 ? 26.202 -8.609 -39.735 1.00 91.19 107 ALA A N 1
ATOM 866 C CA . ALA A 1 107 ? 24.900 -7.933 -39.745 1.00 91.19 107 ALA A CA 1
ATOM 867 C C . ALA A 1 107 ? 24.610 -7.133 -38.461 1.00 91.19 107 ALA A C 1
ATOM 869 O O . ALA A 1 107 ? 23.883 -6.149 -38.505 1.00 91.19 107 ALA A O 1
ATOM 870 N N . ASN A 1 108 ? 25.201 -7.539 -37.339 1.00 94.69 108 ASN A N 1
ATOM 871 C CA . ASN A 1 108 ? 25.077 -6.914 -36.024 1.00 94.69 108 ASN A CA 1
ATOM 872 C C . ASN A 1 108 ? 26.260 -5.985 -35.686 1.00 94.69 108 ASN A C 1
ATOM 874 O O . ASN A 1 108 ? 26.580 -5.782 -34.514 1.00 94.69 108 ASN A O 1
ATOM 878 N N . TYR A 1 109 ? 26.959 -5.466 -36.698 1.00 96.94 109 TYR A N 1
ATOM 879 C CA . TYR A 1 109 ? 27.929 -4.395 -36.492 1.00 96.94 109 TYR A CA 1
ATOM 880 C C . TYR A 1 109 ? 27.208 -3.085 -36.145 1.00 96.94 109 TYR A C 1
ATOM 882 O O . TYR A 1 109 ? 26.203 -2.761 -36.778 1.00 96.94 109 TYR A O 1
ATOM 890 N N . VAL A 1 110 ? 27.740 -2.307 -35.195 1.00 96.62 110 VAL A N 1
ATOM 891 C CA . VAL A 1 110 ? 27.173 -1.005 -34.768 1.00 96.62 110 VAL A CA 1
ATOM 892 C C . VAL A 1 110 ? 26.903 -0.040 -35.930 1.00 96.62 110 VAL A C 1
ATOM 894 O O . VAL A 1 110 ? 25.975 0.760 -35.869 1.00 96.62 110 VAL A O 1
ATOM 897 N N . GLY A 1 111 ? 27.657 -0.147 -37.025 1.00 95.50 111 GLY A N 1
ATOM 898 C CA . GLY A 1 111 ? 27.513 0.700 -38.207 1.00 95.50 111 GLY A CA 1
ATOM 899 C C . GLY A 1 111 ? 28.397 1.947 -38.161 1.00 95.50 111 GLY A C 1
ATOM 900 O O . GLY A 1 111 ? 29.046 2.255 -37.167 1.00 95.50 111 GLY A O 1
ATOM 901 N N . GLU A 1 112 ? 28.466 2.665 -39.283 1.00 93.56 112 GLU A N 1
ATOM 902 C CA . GLU A 1 112 ? 29.309 3.859 -39.398 1.00 93.56 112 GLU A CA 1
ATOM 903 C C . GLU A 1 112 ? 28.801 4.995 -38.496 1.00 93.56 112 GLU A C 1
ATOM 905 O O . GLU A 1 112 ? 27.628 5.363 -38.544 1.00 93.56 112 GLU A O 1
ATOM 910 N N . GLY A 1 113 ? 29.703 5.570 -37.694 1.00 93.12 113 GLY A N 1
ATOM 911 C CA . GLY A 1 113 ? 29.406 6.713 -36.824 1.00 93.12 113 GLY A CA 1
ATOM 912 C C . GLY A 1 113 ? 28.620 6.380 -35.554 1.00 93.12 113 GLY A C 1
ATOM 913 O O . GLY A 1 113 ? 28.248 7.308 -34.841 1.00 93.12 113 GLY A O 1
ATOM 914 N N . LYS A 1 114 ? 28.388 5.093 -35.279 1.00 97.25 114 LYS A N 1
ATOM 915 C CA . LYS A 1 114 ? 27.716 4.593 -34.078 1.00 97.25 114 LYS A CA 1
ATOM 916 C C . LYS A 1 114 ? 28.666 3.774 -33.212 1.00 97.25 114 LYS A C 1
ATOM 918 O O . LYS A 1 114 ? 29.677 3.273 -33.707 1.00 97.25 114 LYS A O 1
ATOM 923 N N . THR A 1 115 ? 28.328 3.612 -31.941 1.00 96.06 115 THR A N 1
ATOM 924 C CA . THR A 1 115 ? 29.034 2.723 -31.009 1.00 96.06 115 THR A CA 1
ATOM 925 C C . THR A 1 115 ? 28.051 1.786 -30.311 1.00 96.06 115 THR A C 1
ATOM 927 O O . THR A 1 115 ? 26.857 1.777 -30.616 1.00 96.06 115 THR A O 1
ATOM 930 N N . ILE A 1 116 ? 28.538 0.960 -29.384 1.00 96.56 116 ILE A N 1
ATOM 931 C CA . ILE A 1 116 ? 27.680 0.062 -28.603 1.00 96.56 116 ILE A CA 1
ATOM 932 C C . ILE A 1 116 ? 26.640 0.869 -27.800 1.00 96.56 116 ILE A C 1
ATOM 934 O O . ILE A 1 116 ? 25.515 0.401 -27.618 1.00 96.56 116 ILE A O 1
ATOM 938 N N . ALA A 1 117 ? 26.974 2.104 -27.404 1.00 96.12 117 ALA A N 1
ATOM 939 C CA . ALA A 1 117 ? 26.087 3.021 -26.685 1.00 96.12 117 ALA A CA 1
ATOM 940 C C . ALA A 1 117 ? 24.783 3.347 -27.416 1.00 96.12 117 ALA A C 1
ATOM 942 O O . ALA A 1 117 ? 23.792 3.657 -26.759 1.00 96.12 117 ALA A O 1
ATOM 943 N N . ASP A 1 118 ? 24.745 3.240 -28.744 1.00 96.50 118 ASP A N 1
ATOM 944 C CA . ASP A 1 118 ? 23.535 3.500 -29.529 1.00 96.50 118 ASP A CA 1
ATOM 945 C C . ASP A 1 118 ? 22.524 2.338 -29.493 1.00 96.50 118 ASP A C 1
ATOM 947 O O . ASP A 1 118 ? 21.425 2.456 -30.038 1.00 96.50 118 ASP A O 1
ATOM 951 N N . TYR A 1 119 ? 22.881 1.211 -28.866 1.00 96.25 119 TYR A N 1
ATOM 952 C CA . TYR A 1 119 ? 22.103 -0.030 -28.870 1.00 96.25 119 TYR A CA 1
ATOM 953 C C . TYR A 1 119 ? 21.841 -0.563 -27.447 1.00 96.25 119 TYR A C 1
ATOM 955 O O . TYR A 1 119 ? 22.197 -1.705 -27.145 1.00 96.25 119 TYR A O 1
ATOM 963 N N . PRO A 1 120 ? 21.184 0.211 -26.556 1.00 94.69 120 PRO A N 1
ATOM 964 C CA . PRO A 1 120 ? 20.914 -0.232 -25.185 1.00 94.69 120 PRO A CA 1
ATOM 965 C C . PRO A 1 120 ? 20.053 -1.505 -25.134 1.00 94.69 120 PRO A C 1
ATOM 967 O O . PRO A 1 120 ? 20.236 -2.319 -24.233 1.00 94.69 120 PRO A O 1
ATOM 970 N N . GLY A 1 121 ? 19.193 -1.738 -26.132 1.00 95.94 121 GLY A N 1
ATOM 971 C CA . GLY A 1 121 ? 18.360 -2.942 -26.257 1.00 95.94 121 GLY A CA 1
ATOM 972 C C . GLY A 1 121 ? 19.096 -4.226 -26.671 1.00 95.94 121 GLY A C 1
ATOM 973 O O . GLY A 1 121 ? 18.440 -5.234 -26.916 1.00 95.94 121 GLY A O 1
ATOM 974 N N . ARG A 1 122 ? 20.434 -4.210 -26.784 1.00 96.69 122 ARG A N 1
ATOM 975 C CA . ARG A 1 122 ? 21.248 -5.362 -27.212 1.00 96.69 122 ARG A CA 1
ATOM 976 C C . ARG A 1 122 ? 22.464 -5.594 -26.322 1.00 96.69 122 ARG A C 1
ATOM 978 O O . ARG A 1 122 ? 22.933 -4.704 -25.608 1.00 96.69 122 ARG A O 1
ATOM 985 N N . ILE A 1 123 ? 23.004 -6.810 -26.376 1.00 95.12 123 ILE A N 1
ATOM 986 C CA . ILE A 1 123 ? 24.161 -7.226 -25.581 1.00 95.12 123 ILE A CA 1
ATOM 987 C C . ILE A 1 123 ? 25.464 -7.155 -26.381 1.00 95.12 123 ILE A C 1
ATOM 989 O O . ILE A 1 123 ? 25.568 -7.682 -27.488 1.00 95.12 123 ILE A O 1
ATOM 993 N N . ASN A 1 124 ? 26.487 -6.517 -25.812 1.00 94.75 124 ASN A N 1
ATOM 994 C CA . ASN A 1 124 ? 27.816 -6.480 -26.416 1.00 94.75 124 ASN A CA 1
ATOM 995 C C . ASN A 1 124 ? 28.516 -7.836 -26.243 1.00 94.75 124 ASN A C 1
ATOM 997 O O . ASN A 1 124 ? 28.836 -8.220 -25.120 1.00 94.75 124 ASN A O 1
ATOM 1001 N N . LEU A 1 125 ? 28.806 -8.544 -27.337 1.00 93.19 125 LEU A N 1
ATOM 1002 C CA . LEU A 1 125 ? 29.508 -9.839 -27.297 1.00 93.19 125 LEU A CA 1
ATOM 1003 C C . LEU A 1 125 ? 30.967 -9.738 -26.836 1.00 93.19 125 LEU A C 1
ATOM 1005 O O . LEU A 1 125 ? 31.535 -10.700 -26.311 1.00 93.19 125 LEU A O 1
ATOM 1009 N N . ASN A 1 126 ? 31.580 -8.575 -27.035 1.00 92.31 126 ASN A N 1
ATOM 1010 C CA . ASN A 1 126 ? 33.010 -8.354 -26.872 1.00 92.31 126 ASN A CA 1
ATOM 1011 C C . ASN A 1 126 ? 33.322 -7.505 -25.639 1.00 92.31 126 ASN A C 1
ATOM 1013 O O . ASN A 1 126 ? 34.220 -6.666 -25.668 1.00 92.31 126 ASN A O 1
ATOM 1017 N N . LEU A 1 127 ? 32.597 -7.740 -24.536 1.00 87.81 127 LEU A N 1
ATOM 1018 C CA . LEU A 1 127 ? 32.845 -7.048 -23.271 1.00 87.81 127 LEU A CA 1
ATOM 1019 C C . LEU A 1 127 ? 34.334 -7.128 -22.885 1.00 87.81 127 LEU A C 1
ATOM 1021 O O . LEU A 1 127 ? 34.863 -8.238 -22.714 1.00 87.81 127 LEU A O 1
ATOM 1025 N N . PRO A 1 128 ? 35.016 -5.980 -22.690 1.00 80.94 128 PRO A N 1
ATOM 1026 C CA . PRO A 1 128 ? 36.435 -5.958 -22.367 1.00 80.94 128 PRO A CA 1
ATOM 1027 C C . PRO A 1 128 ? 36.772 -6.837 -21.155 1.00 80.94 128 PRO A C 1
ATOM 1029 O O . PRO A 1 128 ? 36.230 -6.679 -20.061 1.00 80.94 128 PRO A O 1
ATOM 1032 N N . GLY A 1 129 ? 37.667 -7.809 -21.358 1.00 80.75 129 GLY A N 1
ATOM 1033 C CA . GLY A 1 129 ? 38.108 -8.749 -20.320 1.00 80.75 129 GLY A CA 1
ATOM 1034 C C . GLY A 1 129 ? 37.072 -9.797 -19.885 1.00 80.75 129 GLY A C 1
ATOM 1035 O O . GLY A 1 129 ? 37.369 -10.605 -19.002 1.00 80.75 129 GLY A O 1
ATOM 1036 N N . ARG A 1 130 ? 35.874 -9.821 -20.484 1.00 84.62 130 ARG A N 1
ATOM 1037 C CA . ARG A 1 130 ? 34.789 -10.765 -20.164 1.00 84.62 130 ARG A CA 1
ATOM 1038 C C . ARG A 1 130 ? 34.107 -11.317 -21.427 1.00 84.62 130 ARG A C 1
ATOM 1040 O O . ARG A 1 130 ? 32.885 -11.210 -21.525 1.00 84.62 130 ARG A O 1
ATOM 1047 N N . PRO A 1 131 ? 34.853 -11.934 -22.363 1.00 85.56 131 PRO A N 1
ATOM 1048 C CA . PRO A 1 131 ? 34.256 -12.521 -23.561 1.00 85.56 131 PRO A CA 1
ATOM 1049 C C . PRO A 1 131 ? 33.253 -13.627 -23.203 1.00 85.56 131 PRO A C 1
ATOM 1051 O O . PRO A 1 131 ? 33.331 -14.213 -22.113 1.00 85.56 131 PRO A O 1
ATOM 1054 N N . VAL A 1 132 ? 32.355 -13.931 -24.147 1.00 92.25 132 VAL A N 1
ATOM 1055 C CA . VAL A 1 132 ? 31.410 -15.054 -24.051 1.00 92.25 132 VAL A CA 1
ATOM 1056 C C . VAL A 1 132 ? 32.139 -16.330 -23.637 1.00 92.25 132 VAL A C 1
ATOM 1058 O O . VAL A 1 132 ? 33.205 -16.667 -24.156 1.00 92.25 132 VAL A O 1
ATOM 1061 N N . LYS A 1 133 ? 31.565 -17.047 -22.676 1.00 92.50 133 LYS A N 1
ATOM 1062 C CA . LYS A 1 133 ? 32.134 -18.263 -22.093 1.00 92.50 133 LYS A CA 1
ATOM 1063 C C . LYS A 1 133 ? 31.014 -19.161 -21.579 1.00 92.50 133 LYS A C 1
ATOM 1065 O O . LYS A 1 133 ? 29.841 -18.845 -21.734 1.00 92.50 133 LYS A O 1
ATOM 1070 N N . ARG A 1 134 ? 31.370 -20.293 -20.976 1.00 91.69 134 ARG A N 1
ATOM 1071 C CA . ARG A 1 134 ? 30.398 -21.134 -20.270 1.00 91.69 134 ARG A CA 1
ATOM 1072 C C . ARG A 1 134 ? 29.720 -20.341 -19.153 1.00 91.69 134 ARG A C 1
ATOM 1074 O O . ARG A 1 134 ? 30.441 -19.702 -18.381 1.00 91.69 134 ARG A O 1
ATOM 1081 N N . ASP A 1 135 ? 28.395 -20.452 -19.057 1.00 88.06 135 ASP A N 1
ATOM 1082 C CA . ASP A 1 135 ? 27.578 -19.835 -18.005 1.00 88.06 135 ASP A CA 1
ATOM 1083 C C . ASP A 1 135 ? 27.843 -18.319 -17.891 1.00 88.06 135 ASP A C 1
ATOM 1085 O O . ASP A 1 135 ? 28.290 -17.804 -16.863 1.00 88.06 135 ASP A O 1
ATOM 1089 N N . TRP A 1 136 ? 27.731 -17.615 -19.027 1.00 92.56 136 TRP A N 1
ATOM 1090 C CA . TRP A 1 136 ? 28.230 -16.244 -19.152 1.00 92.56 136 TRP A CA 1
ATOM 1091 C C . TRP A 1 136 ? 27.381 -15.227 -18.391 1.00 92.56 136 TRP A C 1
ATOM 1093 O O . TRP A 1 136 ? 27.945 -14.439 -17.626 1.00 92.56 136 TRP A O 1
ATOM 1103 N N . LEU A 1 137 ? 26.060 -15.240 -18.597 1.00 93.06 137 LEU A N 1
ATOM 1104 C CA . LEU A 1 137 ? 25.132 -14.325 -17.930 1.00 93.06 137 LEU A CA 1
ATOM 1105 C C . LEU A 1 137 ? 24.630 -14.919 -16.621 1.00 93.06 137 LEU A C 1
ATOM 1107 O O . LEU A 1 137 ? 24.539 -14.171 -15.647 1.00 93.06 137 LEU A O 1
ATOM 1111 N N . HIS A 1 138 ? 24.396 -16.234 -16.586 1.00 92.94 138 HIS A N 1
ATOM 1112 C CA . HIS A 1 138 ? 23.926 -16.950 -15.404 1.00 92.94 138 HIS A CA 1
ATOM 1113 C C . HIS A 1 138 ? 22.665 -16.264 -14.873 1.00 92.94 138 HIS A C 1
ATOM 1115 O O . HIS A 1 138 ? 22.670 -15.574 -13.847 1.00 92.94 138 HIS A O 1
ATOM 1121 N N . CYS A 1 139 ? 21.595 -16.368 -15.654 1.00 95.94 139 CYS A N 1
ATOM 1122 C CA . CYS A 1 139 ? 20.293 -15.883 -15.253 1.00 95.94 139 CYS A CA 1
ATOM 1123 C C . CYS A 1 139 ? 19.702 -16.797 -14.182 1.00 95.94 139 CYS A C 1
ATOM 1125 O O . CYS A 1 139 ? 19.846 -18.020 -14.232 1.00 95.94 139 CYS A O 1
ATOM 1127 N N . ASN A 1 140 ? 19.085 -16.201 -13.165 1.00 94.25 140 ASN A N 1
ATOM 1128 C CA . ASN A 1 140 ? 18.692 -16.944 -11.964 1.00 94.25 140 ASN A CA 1
ATOM 1129 C C . ASN A 1 140 ? 17.287 -16.630 -11.446 1.00 94.25 140 ASN A C 1
ATOM 1131 O O . ASN A 1 140 ? 16.853 -17.276 -10.492 1.00 94.25 140 ASN A O 1
ATOM 1135 N N . SER A 1 141 ? 16.593 -15.680 -12.066 1.00 95.94 141 SER A N 1
ATOM 1136 C CA . SER A 1 141 ? 15.172 -15.429 -11.856 1.00 95.94 141 SER A CA 1
ATOM 1137 C C . SER A 1 141 ? 14.508 -14.989 -13.144 1.00 95.94 141 SER A C 1
ATOM 1139 O O . SER A 1 141 ? 15.155 -14.436 -14.044 1.00 95.94 141 SER A O 1
ATOM 1141 N N . LEU A 1 142 ? 13.210 -15.250 -13.210 1.00 96.94 142 LEU A N 1
ATOM 1142 C CA . LEU A 1 142 ? 12.342 -14.722 -14.241 1.00 96.94 142 LEU A CA 1
ATOM 1143 C C . LEU A 1 142 ? 10.945 -14.484 -13.681 1.00 96.94 142 LEU A C 1
ATOM 1145 O O . LEU A 1 142 ? 10.495 -15.206 -12.793 1.00 96.94 142 LEU A O 1
ATOM 1149 N N . ASP A 1 143 ? 10.251 -13.523 -14.267 1.00 98.25 143 ASP A N 1
ATOM 1150 C CA . ASP A 1 143 ? 8.849 -13.263 -13.980 1.00 98.25 143 ASP A CA 1
ATOM 1151 C C . ASP A 1 143 ? 8.101 -12.827 -15.251 1.00 98.25 143 ASP A C 1
ATOM 1153 O O . ASP A 1 143 ? 8.727 -12.405 -16.224 1.00 98.25 143 ASP A O 1
ATOM 1157 N N . TYR A 1 144 ? 6.772 -12.950 -15.256 1.00 97.81 144 TYR A N 1
ATOM 1158 C CA . TYR A 1 144 ? 5.878 -12.558 -16.347 1.00 97.81 144 TYR A CA 1
ATOM 1159 C C . TYR A 1 144 ? 4.792 -11.619 -15.831 1.00 97.81 144 TYR A C 1
ATOM 1161 O O . TYR A 1 144 ? 4.033 -11.983 -14.932 1.00 97.81 144 TYR A O 1
ATOM 1169 N N . HIS A 1 145 ? 4.677 -10.448 -16.454 1.00 95.44 145 HIS A N 1
ATOM 1170 C CA . HIS A 1 145 ? 3.640 -9.476 -16.142 1.00 95.44 145 HIS A CA 1
ATOM 1171 C C . HIS A 1 145 ? 2.411 -9.713 -17.034 1.00 95.44 145 HIS A C 1
ATOM 1173 O O . HIS A 1 145 ? 2.474 -9.414 -18.230 1.00 95.44 145 HIS A O 1
ATOM 1179 N N . PRO A 1 146 ? 1.265 -10.170 -16.494 1.00 88.00 146 PRO A N 1
ATOM 1180 C CA . PRO A 1 146 ? 0.119 -10.567 -17.310 1.00 88.00 146 PRO A CA 1
ATOM 1181 C C . PRO A 1 146 ? -0.481 -9.407 -18.105 1.00 88.00 146 PRO A C 1
ATOM 1183 O O . PRO A 1 146 ? -0.827 -9.592 -19.268 1.00 88.00 146 PRO A O 1
ATOM 1186 N N . GLU A 1 147 ? -0.602 -8.212 -17.523 1.00 88.81 147 GLU A N 1
ATOM 1187 C CA . GLU A 1 147 ? -1.213 -7.071 -18.223 1.00 88.81 147 GLU A CA 1
ATOM 1188 C C . GLU A 1 147 ? -0.323 -6.446 -19.299 1.00 88.81 147 GLU A C 1
ATOM 1190 O O . GLU A 1 147 ? -0.819 -6.116 -20.374 1.00 88.81 147 GLU A O 1
ATOM 1195 N N . LEU A 1 148 ? 0.986 -6.342 -19.055 1.00 89.69 148 LEU A N 1
ATOM 1196 C CA . LEU A 1 148 ? 1.930 -5.829 -20.049 1.00 89.69 148 LEU A CA 1
ATOM 1197 C C . LEU A 1 148 ? 2.305 -6.875 -21.106 1.00 89.69 148 LEU A C 1
ATOM 1199 O O . LEU A 1 148 ? 2.682 -6.500 -22.210 1.00 89.69 148 LEU A O 1
ATOM 1203 N N . GLY A 1 149 ? 2.220 -8.167 -20.775 1.00 95.00 149 GLY A N 1
ATOM 1204 C CA . GLY A 1 149 ? 2.702 -9.243 -21.638 1.00 95.00 149 GLY A CA 1
ATOM 1205 C C . GLY A 1 149 ? 4.230 -9.307 -21.729 1.00 95.00 149 GLY A C 1
ATOM 1206 O O . GLY A 1 149 ? 4.770 -9.791 -22.721 1.00 95.00 149 GLY A O 1
ATOM 1207 N N . ASN A 1 150 ? 4.931 -8.808 -20.706 1.00 97.19 150 ASN A N 1
ATOM 1208 C CA . ASN A 1 150 ? 6.391 -8.717 -20.665 1.00 97.19 150 ASN A CA 1
ATOM 1209 C C . ASN A 1 150 ? 6.993 -9.791 -19.758 1.00 97.19 150 ASN A C 1
ATOM 1211 O O . ASN A 1 150 ? 6.380 -10.193 -18.770 1.00 97.19 150 ASN A O 1
ATOM 1215 N N . ILE A 1 151 ? 8.234 -10.186 -20.044 1.00 98.69 151 ILE A N 1
ATOM 1216 C CA . ILE A 1 151 ? 9.056 -11.018 -19.155 1.00 98.69 151 ILE A CA 1
ATOM 1217 C C . ILE A 1 151 ? 10.221 -10.187 -18.626 1.00 98.69 151 ILE A C 1
ATOM 1219 O O . ILE A 1 151 ? 10.824 -9.423 -19.378 1.00 98.69 151 ILE A O 1
ATOM 1223 N N . VAL A 1 152 ? 10.552 -10.345 -17.344 1.00 98.69 152 VAL A N 1
ATOM 1224 C CA . VAL A 1 152 ? 11.787 -9.814 -16.754 1.00 98.69 152 VAL A CA 1
ATOM 1225 C C . VAL A 1 152 ? 12.694 -10.971 -16.370 1.00 98.69 152 VA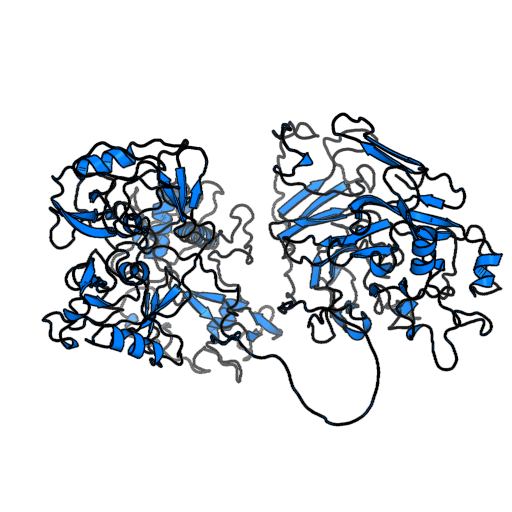L A C 1
ATOM 1227 O O . VAL A 1 152 ? 12.234 -11.986 -15.860 1.00 98.69 152 VAL A O 1
ATOM 1230 N N . THR A 1 153 ? 13.991 -10.828 -16.619 1.00 98.38 153 THR A N 1
ATOM 1231 C CA . THR A 1 153 ? 15.019 -11.763 -16.154 1.00 98.38 153 THR A CA 1
ATOM 1232 C C . THR A 1 153 ? 16.272 -11.005 -15.749 1.00 98.38 153 THR A C 1
ATOM 1234 O O . THR A 1 153 ? 16.574 -9.948 -16.301 1.00 98.38 153 THR A O 1
ATOM 1237 N N . ASN A 1 154 ? 17.035 -11.526 -14.795 1.00 96.69 154 ASN A N 1
ATOM 1238 C CA . ASN A 1 154 ? 18.281 -10.911 -14.353 1.00 96.69 154 ASN A CA 1
ATOM 1239 C C . ASN A 1 154 ? 19.474 -11.829 -14.564 1.00 96.69 154 ASN A C 1
ATOM 1241 O O . ASN A 1 154 ? 19.373 -13.043 -14.463 1.00 96.69 154 ASN A O 1
ATOM 1245 N N . SER A 1 155 ? 20.624 -11.212 -14.794 1.00 94.38 155 SER A N 1
ATOM 1246 C CA . SER A 1 155 ? 21.939 -11.828 -14.813 1.00 94.38 155 SER A CA 1
ATOM 1247 C C . SER A 1 155 ? 22.677 -11.487 -13.520 1.00 94.38 155 SER A C 1
ATOM 1249 O O . SER A 1 155 ? 22.841 -10.309 -13.178 1.00 94.38 155 SER A O 1
ATOM 1251 N N . VAL A 1 156 ? 23.264 -12.492 -12.859 1.00 92.12 156 VAL A N 1
ATOM 1252 C CA . VAL A 1 156 ? 24.166 -12.269 -11.703 1.00 92.12 156 VAL A CA 1
ATOM 1253 C C . VAL A 1 156 ? 25.354 -11.370 -12.048 1.00 92.12 156 VAL A C 1
ATOM 1255 O O . VAL A 1 156 ? 26.017 -10.824 -11.168 1.00 92.12 156 VAL A O 1
ATOM 1258 N N . GLN A 1 157 ? 25.650 -11.177 -13.333 1.00 88.25 157 GLN A N 1
ATOM 1259 C CA . GLN A 1 157 ? 26.724 -10.300 -13.773 1.00 88.25 157 GLN A CA 1
ATOM 1260 C C . GLN A 1 157 ? 26.421 -8.806 -13.530 1.00 88.25 157 GLN A C 1
ATOM 1262 O O . GLN A 1 157 ? 27.344 -7.986 -13.623 1.00 88.25 157 GLN A O 1
ATOM 1267 N N . GLY A 1 158 ? 25.194 -8.458 -13.131 1.00 90.31 158 GLY A N 1
ATOM 1268 C CA . GLY A 1 158 ? 24.838 -7.142 -12.596 1.00 90.31 158 GLY A CA 1
ATOM 1269 C C . GLY A 1 158 ? 23.866 -6.345 -13.449 1.00 90.31 158 GLY A C 1
ATOM 1270 O O . GLY A 1 158 ? 23.941 -5.122 -13.437 1.00 90.31 158 GLY A O 1
ATOM 1271 N N . GLU A 1 159 ? 22.981 -7.025 -14.178 1.00 95.19 159 GLU A N 1
ATOM 1272 C CA . GLU A 1 159 ? 21.909 -6.389 -14.946 1.00 95.19 159 GLU A CA 1
ATOM 1273 C C . GLU A 1 159 ? 20.627 -7.221 -14.885 1.00 95.19 159 GLU A C 1
ATOM 1275 O O . GLU A 1 159 ? 20.695 -8.440 -14.734 1.00 95.19 159 GLU A O 1
ATOM 1280 N N . PHE A 1 160 ? 19.473 -6.583 -15.053 1.00 98.19 160 PHE A N 1
ATOM 1281 C CA . PHE A 1 160 ? 18.243 -7.256 -15.466 1.00 98.19 160 PHE A CA 1
ATOM 1282 C C . PHE A 1 160 ? 17.675 -6.635 -16.734 1.00 98.19 160 PHE A C 1
ATOM 1284 O O . PHE A 1 160 ? 18.044 -5.516 -17.090 1.00 98.19 160 PHE A O 1
ATOM 1291 N N . TYR A 1 161 ? 16.809 -7.385 -17.409 1.00 98.44 161 TYR A N 1
ATOM 1292 C CA . TYR A 1 161 ? 16.305 -7.106 -18.747 1.00 98.44 161 TYR A CA 1
ATOM 1293 C C . TYR A 1 161 ? 14.808 -7.379 -18.802 1.00 98.44 161 TYR A C 1
ATOM 1295 O O . TYR A 1 161 ? 14.347 -8.366 -18.231 1.00 98.44 161 TYR A O 1
ATOM 1303 N N . VAL A 1 162 ? 14.077 -6.529 -19.517 1.00 98.75 162 VAL A N 1
ATOM 1304 C CA . VAL A 1 162 ? 12.658 -6.712 -19.828 1.00 98.75 162 VAL A CA 1
ATOM 1305 C C . VAL A 1 162 ? 12.511 -6.959 -21.320 1.00 98.75 162 VAL A C 1
ATOM 1307 O O . VAL A 1 162 ? 13.084 -6.222 -22.125 1.00 98.75 162 VAL A O 1
ATOM 1310 N N . ILE A 1 163 ? 11.732 -7.971 -21.681 1.00 98.00 163 ILE A N 1
ATOM 1311 C CA . ILE A 1 163 ? 11.497 -8.397 -23.063 1.00 98.00 163 ILE A CA 1
ATOM 1312 C C . ILE A 1 163 ? 9.997 -8.488 -23.351 1.00 98.00 163 ILE A C 1
ATOM 1314 O O . ILE A 1 163 ? 9.207 -8.823 -22.464 1.00 98.00 163 ILE A O 1
ATOM 1318 N N . ASP A 1 164 ? 9.618 -8.193 -24.594 1.00 97.62 164 ASP A N 1
ATOM 1319 C CA . ASP A 1 164 ? 8.234 -8.287 -25.067 1.00 97.62 164 ASP A CA 1
ATOM 1320 C C . ASP A 1 164 ? 7.901 -9.736 -25.454 1.00 97.62 164 ASP A C 1
ATOM 1322 O O . ASP A 1 164 ? 8.284 -10.230 -26.522 1.00 97.62 164 ASP A O 1
ATOM 1326 N N . HIS A 1 165 ? 7.199 -10.441 -24.571 1.00 98.12 165 HIS A N 1
ATOM 1327 C CA . HIS A 1 165 ? 6.779 -11.814 -24.828 1.00 98.12 165 HIS A CA 1
ATOM 1328 C C . HIS A 1 165 ? 5.530 -11.843 -25.710 1.00 98.12 165 HIS A C 1
ATOM 1330 O O . HIS A 1 165 ? 5.517 -12.446 -26.786 1.00 98.12 165 HIS A O 1
ATOM 1336 N N . ASP A 1 166 ? 4.470 -11.154 -25.293 1.00 97.44 166 ASP A N 1
ATOM 1337 C CA . ASP A 1 166 ? 3.188 -11.209 -25.984 1.00 97.44 166 ASP A CA 1
ATOM 1338 C C . ASP A 1 166 ? 3.287 -10.613 -27.393 1.00 97.44 166 ASP A C 1
ATOM 1340 O O . ASP A 1 166 ? 2.692 -11.156 -28.326 1.00 97.44 166 ASP A O 1
ATOM 1344 N N . GLY A 1 167 ? 4.066 -9.551 -27.599 1.00 97.00 167 GLY A N 1
ATOM 1345 C CA . GLY A 1 167 ? 4.321 -8.956 -28.910 1.00 97.00 167 GLY A CA 1
ATOM 1346 C C . GLY A 1 167 ? 5.076 -9.874 -29.871 1.00 97.00 167 GLY A C 1
ATOM 1347 O O . GLY A 1 167 ? 4.908 -9.748 -31.088 1.00 97.00 167 GLY A O 1
ATOM 1348 N N . THR A 1 168 ? 5.824 -10.851 -29.350 1.00 98.12 168 THR A N 1
ATOM 1349 C CA . THR A 1 168 ? 6.594 -11.822 -30.143 1.00 98.12 168 THR A CA 1
ATOM 1350 C C . THR A 1 168 ? 5.944 -13.206 -30.239 1.00 98.12 168 THR A C 1
ATOM 1352 O O . THR A 1 168 ? 6.429 -14.071 -30.967 1.00 98.12 168 THR A O 1
ATOM 1355 N N . PHE A 1 169 ? 4.798 -13.420 -29.589 1.00 98.31 169 PHE A N 1
ATOM 1356 C CA . PHE A 1 169 ? 4.089 -14.700 -29.601 1.00 98.31 169 PHE A CA 1
ATOM 1357 C C . PHE A 1 169 ? 3.058 -14.819 -30.742 1.00 98.31 169 PHE A C 1
ATOM 1359 O O . PHE A 1 169 ? 2.138 -14.000 -30.875 1.00 98.31 169 PHE A O 1
ATOM 1366 N N . VAL A 1 170 ? 3.137 -15.889 -31.538 1.00 97.69 170 VAL A N 1
ATOM 1367 C CA . VAL A 1 170 ? 2.211 -16.205 -32.639 1.00 97.69 170 VAL A CA 1
ATOM 1368 C C . VAL A 1 170 ? 1.427 -17.483 -32.319 1.00 97.69 170 VAL A C 1
ATOM 1370 O O . VAL A 1 170 ? 1.940 -18.599 -32.390 1.00 97.69 170 VAL A O 1
ATOM 1373 N N . ALA A 1 171 ? 0.145 -17.329 -31.975 1.00 95.06 171 ALA A N 1
ATOM 1374 C CA . ALA A 1 171 ? -0.707 -18.448 -31.569 1.00 95.06 171 ALA A CA 1
ATOM 1375 C C . ALA A 1 171 ? -0.806 -19.535 -32.653 1.00 95.06 171 ALA A C 1
ATOM 1377 O O . ALA A 1 171 ? -1.177 -19.261 -33.794 1.00 95.06 171 ALA A O 1
ATOM 1378 N N . GLY A 1 172 ? -0.508 -20.779 -32.271 1.00 93.56 172 GLY A N 1
ATOM 1379 C CA . GLY A 1 172 ? -0.566 -21.942 -33.160 1.00 93.56 172 GLY A CA 1
ATOM 1380 C C . GLY A 1 172 ? 0.612 -22.085 -34.132 1.00 93.56 172 GLY A C 1
ATOM 1381 O O . GLY A 1 172 ? 0.621 -23.047 -34.899 1.00 93.56 172 GLY A O 1
ATOM 1382 N N . ASP A 1 173 ? 1.604 -21.188 -34.095 1.00 97.50 173 ASP A N 1
ATOM 1383 C CA . ASP A 1 173 ? 2.812 -21.272 -34.924 1.00 97.50 173 ASP A CA 1
ATOM 1384 C C . ASP A 1 173 ? 4.084 -21.040 -34.085 1.00 97.50 173 ASP A C 1
ATOM 1386 O O . ASP A 1 173 ? 4.650 -19.943 -34.088 1.00 97.50 173 ASP A O 1
ATOM 1390 N N . PRO A 1 174 ? 4.570 -22.078 -33.375 1.00 97.56 174 PRO A N 1
ATOM 1391 C CA . PRO A 1 174 ? 5.779 -21.969 -32.562 1.00 97.56 174 PRO A CA 1
ATOM 1392 C C . PRO A 1 174 ? 7.015 -21.532 -33.352 1.00 97.56 174 PRO A C 1
ATOM 1394 O O . PRO A 1 174 ? 7.878 -20.848 -32.817 1.00 97.56 174 PRO A O 1
ATOM 1397 N N . GLN A 1 175 ? 7.120 -21.897 -34.635 1.00 98.00 175 GLN A N 1
ATOM 1398 C CA . GLN A 1 175 ? 8.263 -21.495 -35.458 1.00 98.00 175 GLN A CA 1
ATOM 1399 C C . GLN A 1 175 ? 8.228 -19.994 -35.753 1.00 98.00 175 GLN A C 1
ATOM 1401 O O . GLN A 1 175 ? 9.268 -19.339 -35.691 1.00 98.00 175 GLN A O 1
ATOM 1406 N N . ALA A 1 176 ? 7.045 -19.439 -36.031 1.00 98.25 176 ALA A N 1
ATOM 1407 C CA . ALA A 1 176 ? 6.876 -17.999 -36.180 1.00 98.25 176 ALA A CA 1
ATOM 1408 C C . ALA A 1 176 ? 7.105 -17.247 -34.861 1.00 98.25 176 ALA A C 1
ATOM 1410 O O . ALA A 1 176 ? 7.750 -16.203 -34.896 1.00 98.25 176 ALA A O 1
ATOM 1411 N N . SER A 1 177 ? 6.649 -17.785 -33.721 1.00 98.38 177 SER A N 1
ATOM 1412 C CA . SER A 1 177 ? 6.950 -17.237 -32.388 1.00 98.38 177 SER A CA 1
ATOM 1413 C C . SER A 1 177 ? 8.457 -17.113 -32.159 1.00 98.38 177 SER A C 1
ATOM 1415 O O . SER A 1 177 ? 8.954 -16.027 -31.884 1.00 98.38 177 SER A O 1
ATOM 1417 N N . ILE A 1 178 ? 9.199 -18.210 -32.351 1.00 98.56 178 ILE A N 1
ATOM 1418 C CA . ILE A 1 178 ? 10.656 -18.250 -32.149 1.00 98.56 178 ILE A CA 1
ATOM 1419 C C . ILE A 1 178 ? 11.367 -17.287 -33.111 1.00 98.56 178 ILE A C 1
ATOM 1421 O O . ILE A 1 178 ? 12.255 -16.542 -32.710 1.00 98.56 178 ILE A O 1
ATOM 1425 N N . ALA A 1 179 ? 10.967 -17.260 -34.386 1.00 98.56 179 ALA A N 1
ATOM 1426 C CA . ALA A 1 179 ? 11.576 -16.371 -35.373 1.00 98.56 179 ALA A CA 1
ATOM 1427 C C . ALA A 1 179 ? 11.292 -14.883 -35.098 1.00 98.56 179 ALA A C 1
ATOM 1429 O O . ALA A 1 179 ? 12.146 -14.040 -35.370 1.00 98.56 179 ALA A O 1
ATOM 1430 N N . LEU A 1 180 ? 10.100 -14.553 -34.591 1.00 98.44 180 LEU A N 1
ATOM 1431 C CA . LEU A 1 180 ? 9.732 -13.184 -34.239 1.00 98.44 180 LEU A CA 1
ATOM 1432 C C . LEU A 1 180 ? 10.446 -12.734 -32.961 1.00 98.44 180 LEU A C 1
ATOM 1434 O O . LEU A 1 180 ? 10.976 -11.624 -32.937 1.00 98.44 180 LEU A O 1
ATOM 1438 N N . ALA A 1 181 ? 10.523 -13.606 -31.955 1.00 98.56 181 ALA A N 1
ATOM 1439 C CA . ALA A 1 181 ? 11.280 -13.374 -30.730 1.00 98.56 181 ALA A CA 1
ATOM 1440 C C . ALA A 1 181 ? 12.776 -13.167 -31.005 1.00 98.56 181 ALA A C 1
ATOM 1442 O O . ALA A 1 181 ? 13.358 -12.266 -30.428 1.00 98.56 181 ALA A O 1
ATOM 1443 N N . ALA A 1 182 ? 13.374 -13.904 -31.946 1.00 98.25 182 ALA A N 1
ATOM 1444 C CA . ALA A 1 182 ? 14.775 -13.735 -32.353 1.00 98.25 182 ALA A CA 1
ATOM 1445 C C . ALA A 1 182 ? 15.048 -12.498 -33.242 1.00 98.25 182 ALA A C 1
ATOM 1447 O O . ALA A 1 182 ? 16.186 -12.253 -33.641 1.00 98.25 182 ALA A O 1
ATOM 1448 N N . SER A 1 183 ? 14.016 -11.747 -33.634 1.00 97.56 183 SER A N 1
ATOM 1449 C CA . SER A 1 183 ? 14.162 -10.538 -34.456 1.00 97.56 183 SER A CA 1
ATOM 1450 C C . SER A 1 183 ? 14.327 -9.283 -33.594 1.00 97.56 183 SER A C 1
ATOM 1452 O O . SER A 1 183 ? 14.202 -9.341 -32.377 1.00 97.56 183 SER A O 1
ATOM 1454 N N . ASP A 1 184 ? 14.491 -8.114 -34.220 1.00 96.19 184 ASP A N 1
ATOM 1455 C CA . ASP A 1 184 ? 14.516 -6.820 -33.519 1.00 96.19 184 ASP A CA 1
ATOM 1456 C C . ASP A 1 184 ? 13.270 -6.577 -32.633 1.00 96.19 184 ASP A C 1
ATOM 1458 O O . ASP A 1 184 ? 13.313 -5.757 -31.723 1.00 96.19 184 ASP A O 1
ATOM 1462 N N . ALA A 1 185 ? 12.154 -7.284 -32.875 1.00 97.25 185 ALA A N 1
ATOM 1463 C CA . ALA A 1 185 ? 10.962 -7.224 -32.025 1.00 97.25 185 ALA A CA 1
ATOM 1464 C C . ALA A 1 185 ? 11.167 -7.834 -30.625 1.00 97.25 185 ALA A C 1
ATOM 1466 O O . ALA A 1 185 ? 10.403 -7.512 -29.721 1.00 97.25 185 ALA A O 1
ATOM 1467 N N . GLY A 1 186 ? 12.165 -8.704 -30.450 1.00 97.31 186 GLY A N 1
ATOM 1468 C CA . GLY A 1 186 ? 12.552 -9.258 -29.152 1.00 97.31 186 GLY A CA 1
ATOM 1469 C C . GLY A 1 186 ? 13.753 -8.566 -28.509 1.00 97.31 186 GLY A C 1
ATOM 1470 O O . GLY A 1 186 ? 14.219 -9.034 -27.473 1.00 97.31 186 GLY A O 1
ATOM 1471 N N . ASP A 1 187 ? 14.281 -7.481 -29.090 1.00 98.38 187 ASP A N 1
ATOM 1472 C CA . ASP A 1 187 ? 15.302 -6.672 -28.413 1.00 98.38 187 ASP A CA 1
ATOM 1473 C C . ASP A 1 187 ? 14.776 -6.173 -27.054 1.00 98.38 187 ASP A C 1
ATOM 1475 O O . ASP A 1 187 ? 13.566 -6.042 -26.842 1.00 98.38 187 ASP A O 1
ATOM 1479 N N . PHE A 1 188 ? 15.678 -5.894 -26.107 1.00 98.00 188 PHE A N 1
ATOM 1480 C CA . PHE A 1 188 ? 15.256 -5.528 -24.754 1.00 98.00 188 PHE A CA 1
ATOM 1481 C C . PHE A 1 188 ? 14.438 -4.231 -24.781 1.00 98.00 188 PHE A C 1
ATOM 1483 O O . PHE A 1 188 ? 14.896 -3.207 -25.293 1.00 98.00 188 PHE A O 1
ATOM 1490 N N . LEU A 1 189 ? 13.264 -4.254 -24.148 1.00 97.31 189 LEU A N 1
ATOM 1491 C CA . LEU A 1 189 ? 12.466 -3.055 -23.890 1.00 97.31 189 LEU A CA 1
ATOM 1492 C C . LEU A 1 189 ? 13.142 -2.161 -22.849 1.00 97.31 189 LEU A C 1
ATOM 1494 O O . LEU A 1 189 ? 13.036 -0.937 -22.892 1.00 97.31 189 LEU A O 1
ATOM 1498 N N . TYR A 1 190 ? 13.820 -2.792 -21.892 1.00 98.06 190 TYR A N 1
ATOM 1499 C CA . TYR A 1 190 ? 14.485 -2.134 -20.782 1.00 98.06 190 TYR A CA 1
ATOM 1500 C C . TYR A 1 190 ? 15.619 -2.996 -20.253 1.00 98.06 190 TYR A C 1
ATOM 1502 O O . TYR A 1 190 ? 15.557 -4.225 -20.292 1.00 98.06 190 TYR A O 1
ATOM 1510 N N . ARG A 1 191 ? 16.643 -2.341 -19.713 1.00 96.88 191 ARG A N 1
ATOM 1511 C CA . ARG A 1 191 ? 17.693 -2.978 -18.924 1.00 96.88 191 ARG A CA 1
ATOM 1512 C C . ARG A 1 191 ? 18.117 -2.052 -17.800 1.00 96.88 191 ARG A C 1
ATOM 1514 O O . ARG A 1 191 ? 18.122 -0.837 -17.977 1.00 96.88 191 ARG A O 1
ATOM 1521 N N . PHE A 1 192 ? 18.547 -2.618 -16.685 1.00 97.88 192 PHE A N 1
ATOM 1522 C CA . PHE A 1 192 ? 19.011 -1.854 -15.534 1.00 97.88 192 PHE A CA 1
ATOM 1523 C C . PHE A 1 192 ? 20.176 -2.558 -14.857 1.00 97.88 192 PHE A C 1
ATOM 1525 O O . PHE A 1 192 ? 20.148 -3.774 -14.691 1.00 97.88 192 PHE A O 1
ATOM 1532 N N . GLY A 1 193 ? 21.179 -1.794 -14.417 1.00 95.44 193 GLY A N 1
ATOM 1533 C CA . GLY A 1 193 ? 22.217 -2.306 -13.527 1.00 95.44 193 GLY A CA 1
ATOM 1534 C C . GLY A 1 193 ? 23.623 -1.794 -13.812 1.00 95.44 193 GLY A C 1
ATOM 1535 O O . GLY A 1 193 ? 24.197 -1.146 -12.947 1.00 95.44 193 GLY A O 1
ATOM 1536 N N . ASP A 1 194 ? 24.196 -2.064 -14.984 1.00 93.62 194 ASP A N 1
ATOM 1537 C CA . ASP A 1 194 ? 25.616 -1.809 -15.280 1.00 93.62 194 ASP A CA 1
ATOM 1538 C C . ASP A 1 194 ? 25.777 -1.138 -16.654 1.00 93.62 194 ASP A C 1
ATOM 1540 O O . ASP A 1 194 ? 26.129 -1.802 -17.636 1.00 93.62 194 ASP A O 1
ATOM 1544 N N . PRO A 1 195 ? 25.503 0.178 -16.753 1.00 94.81 195 PRO A N 1
ATOM 1545 C CA . PRO A 1 195 ? 25.401 0.843 -18.043 1.00 94.81 195 PRO A CA 1
ATOM 1546 C C . PRO A 1 195 ? 26.711 0.859 -18.842 1.00 94.81 195 PRO A C 1
ATOM 1548 O O . PRO A 1 195 ? 26.712 0.857 -20.076 1.00 94.81 195 PRO A O 1
ATOM 1551 N N . ALA A 1 196 ? 27.848 0.747 -18.149 1.00 92.44 196 ALA A N 1
ATOM 1552 C CA . ALA A 1 196 ? 29.165 0.730 -18.769 1.00 92.44 196 ALA A CA 1
ATOM 1553 C C . ALA A 1 196 ? 29.372 -0.477 -19.705 1.00 92.44 196 ALA A C 1
ATOM 1555 O O . ALA A 1 196 ? 30.245 -0.450 -20.572 1.00 92.44 196 ALA A O 1
ATOM 1556 N N . ARG A 1 197 ? 28.563 -1.538 -19.572 1.00 91.62 197 ARG A N 1
ATOM 1557 C CA . ARG A 1 197 ? 28.598 -2.716 -20.460 1.00 91.62 197 ARG A CA 1
ATOM 1558 C C . ARG A 1 197 ? 28.137 -2.438 -21.877 1.00 91.62 197 ARG A C 1
ATOM 1560 O O . ARG A 1 197 ? 28.474 -3.190 -22.788 1.00 91.62 197 ARG A O 1
ATOM 1567 N N . TYR A 1 198 ? 27.370 -1.377 -22.051 1.00 93.88 198 TYR A N 1
ATOM 1568 C CA . TYR A 1 198 ? 26.949 -0.879 -23.346 1.00 93.88 198 TYR A CA 1
ATOM 1569 C C . TYR A 1 198 ? 27.468 0.536 -23.557 1.00 93.88 198 TYR A C 1
ATOM 1571 O O . TYR A 1 198 ? 26.807 1.340 -24.189 1.00 93.88 198 TYR A O 1
ATOM 1579 N N . GLU A 1 199 ? 28.656 0.840 -23.021 1.00 94.31 199 GLU A N 1
ATOM 1580 C CA . GLU A 1 199 ? 29.356 2.117 -23.220 1.00 94.31 199 GLU A CA 1
ATOM 1581 C C . GLU A 1 199 ? 28.576 3.360 -22.762 1.00 94.31 199 GLU A C 1
ATOM 1583 O O . GLU A 1 199 ? 28.885 4.477 -23.177 1.00 94.31 199 GLU A O 1
ATOM 1588 N N . GLN A 1 200 ? 27.596 3.195 -21.869 1.00 94.06 200 GLN A N 1
ATOM 1589 C CA . GLN A 1 200 ? 26.905 4.312 -21.239 1.00 94.06 200 GLN A CA 1
ATOM 1590 C C . GLN A 1 200 ? 27.347 4.462 -19.778 1.00 94.06 200 GLN A C 1
ATOM 1592 O O . GLN A 1 200 ? 27.297 3.535 -18.982 1.00 94.06 200 GLN A O 1
ATOM 1597 N N . GLY A 1 201 ? 27.786 5.655 -19.387 1.00 91.88 201 GLY A N 1
ATOM 1598 C CA . GLY A 1 201 ? 28.271 5.908 -18.029 1.00 91.88 201 GLY A CA 1
ATOM 1599 C C . GLY A 1 201 ? 29.604 5.227 -17.673 1.00 91.88 201 GLY A C 1
ATOM 1600 O O . GLY A 1 201 ? 30.158 4.402 -18.392 1.00 91.88 201 GLY A O 1
ATOM 1601 N N . ASP A 1 202 ? 30.142 5.628 -16.525 1.00 90.94 202 ASP A N 1
ATOM 1602 C CA . ASP A 1 202 ? 31.435 5.174 -16.014 1.00 90.94 202 ASP A CA 1
ATOM 1603 C C . ASP A 1 202 ? 31.426 3.739 -15.465 1.00 90.94 202 ASP A C 1
ATOM 1605 O O . ASP A 1 202 ? 30.560 3.362 -14.666 1.00 90.94 202 ASP A O 1
ATOM 1609 N N . ALA A 1 203 ? 32.455 2.971 -15.830 1.00 88.44 203 ALA A N 1
ATOM 1610 C CA . ALA A 1 203 ? 32.731 1.653 -15.271 1.00 88.44 203 ALA A CA 1
ATOM 1611 C C . ALA A 1 203 ? 33.274 1.746 -13.828 1.00 88.44 203 ALA A C 1
ATOM 1613 O O . ALA A 1 203 ? 33.972 2.709 -13.487 1.00 88.44 203 ALA A O 1
ATOM 1614 N N . PRO A 1 204 ? 33.041 0.722 -12.985 1.00 85.06 204 PRO A N 1
ATOM 1615 C CA . PRO A 1 204 ? 33.771 0.576 -11.731 1.00 85.06 204 PRO A CA 1
ATOM 1616 C C . PRO A 1 204 ? 35.289 0.523 -11.968 1.00 85.06 204 PRO A C 1
ATOM 1618 O O . PRO A 1 204 ? 35.754 -0.146 -12.895 1.00 85.06 204 PRO A O 1
ATOM 1621 N N . SER A 1 205 ? 36.079 1.187 -11.121 1.00 81.25 205 SER A N 1
ATOM 1622 C CA . SER A 1 205 ? 37.541 1.245 -11.265 1.00 81.25 205 SER A CA 1
ATOM 1623 C C . SER A 1 205 ? 38.268 1.288 -9.917 1.00 81.25 205 SER A C 1
ATOM 1625 O O . SER A 1 205 ? 37.727 1.747 -8.915 1.00 81.25 205 SER A O 1
ATOM 1627 N N . ILE A 1 206 ? 39.515 0.816 -9.883 1.00 74.38 206 ILE A N 1
ATOM 1628 C CA . ILE A 1 206 ? 40.449 1.038 -8.768 1.00 74.38 206 ILE A CA 1
ATOM 1629 C C . ILE A 1 206 ? 41.468 2.068 -9.259 1.00 74.38 206 ILE A C 1
ATOM 1631 O O . ILE A 1 206 ? 42.021 1.891 -10.345 1.00 74.38 206 ILE A O 1
ATOM 1635 N N . LEU A 1 207 ? 41.703 3.141 -8.497 1.00 68.75 207 LEU A N 1
ATOM 1636 C CA . LEU A 1 207 ? 42.685 4.159 -8.876 1.00 68.75 207 LEU A CA 1
ATOM 1637 C C . LEU A 1 207 ? 44.108 3.579 -8.839 1.00 68.75 207 LEU A C 1
ATOM 1639 O O . LEU A 1 207 ? 44.413 2.698 -8.036 1.00 68.75 207 LEU A O 1
ATOM 1643 N N . GLU A 1 208 ? 44.992 4.091 -9.700 1.00 73.56 208 GLU A N 1
ATOM 1644 C CA . GLU A 1 208 ? 46.356 3.567 -9.903 1.00 73.56 208 GLU A CA 1
ATOM 1645 C C . GLU A 1 208 ? 47.223 3.552 -8.633 1.00 73.56 208 GLU A C 1
ATOM 1647 O O . GLU A 1 208 ? 48.146 2.746 -8.509 1.00 73.56 208 GLU A O 1
ATOM 1652 N N . ASP A 1 209 ? 46.925 4.425 -7.674 1.00 74.62 209 ASP A N 1
ATOM 1653 C CA . ASP A 1 209 ? 47.628 4.527 -6.397 1.00 74.62 209 ASP A CA 1
ATOM 1654 C C . ASP A 1 209 ? 47.117 3.538 -5.331 1.00 74.62 209 ASP A C 1
ATOM 1656 O O . ASP A 1 209 ? 47.648 3.504 -4.220 1.00 74.62 209 ASP A O 1
ATOM 1660 N N . TRP A 1 210 ? 46.104 2.728 -5.666 1.00 66.69 210 TRP A N 1
ATOM 1661 C CA . TRP A 1 210 ? 45.411 1.786 -4.781 1.00 66.69 210 TRP A CA 1
ATOM 1662 C C . TRP A 1 210 ? 44.758 2.436 -3.551 1.00 66.69 210 TRP A C 1
ATOM 1664 O O . TRP A 1 210 ? 44.347 1.733 -2.623 1.00 66.69 210 TRP A O 1
ATOM 1674 N N . THR A 1 211 ? 44.628 3.767 -3.520 1.00 66.25 211 THR A N 1
ATOM 1675 C CA . THR A 1 211 ? 44.084 4.481 -2.359 1.00 66.25 211 THR A CA 1
ATOM 1676 C C . THR A 1 211 ? 42.578 4.694 -2.439 1.00 66.25 211 THR A C 1
ATOM 1678 O O . THR A 1 211 ? 41.950 4.881 -1.393 1.00 66.25 211 THR A O 1
ATOM 1681 N N . GLN A 1 212 ? 41.973 4.610 -3.631 1.00 66.88 212 GLN A N 1
ATOM 1682 C CA . GLN A 1 212 ? 40.533 4.794 -3.855 1.00 66.88 212 GLN A CA 1
ATOM 1683 C C . GLN A 1 212 ? 39.996 3.854 -4.947 1.00 66.88 212 GLN A C 1
ATOM 1685 O O . GLN A 1 212 ? 40.739 3.353 -5.789 1.00 66.88 212 GLN A O 1
ATOM 1690 N N . CYS A 1 213 ? 38.691 3.604 -4.922 1.00 71.44 213 CYS A N 1
ATOM 1691 C CA . CYS A 1 213 ? 37.960 2.873 -5.953 1.00 71.44 213 CYS A CA 1
ATOM 1692 C C . CYS A 1 213 ? 36.621 3.572 -6.211 1.00 71.44 213 CYS A C 1
ATOM 1694 O O . CYS A 1 213 ? 36.070 4.201 -5.307 1.00 71.44 213 CYS A O 1
ATOM 1696 N N . THR A 1 214 ? 36.106 3.466 -7.432 1.00 76.12 214 THR A N 1
ATOM 1697 C CA . THR A 1 214 ? 34.782 3.953 -7.824 1.00 76.12 214 THR A CA 1
ATOM 1698 C C . THR A 1 214 ? 33.902 2.766 -8.191 1.00 76.12 214 THR A C 1
ATOM 1700 O O . THR A 1 214 ? 34.373 1.792 -8.779 1.00 76.12 214 THR A O 1
ATOM 1703 N N . VAL A 1 215 ? 32.611 2.855 -7.878 1.00 76.81 215 VAL A N 1
ATOM 1704 C CA . VAL A 1 215 ? 31.608 1.888 -8.359 1.00 76.81 215 VAL A CA 1
ATOM 1705 C C . VAL A 1 215 ? 31.006 2.304 -9.710 1.00 76.81 215 VAL A C 1
ATOM 1707 O O . VAL A 1 215 ? 30.168 1.599 -10.265 1.00 76.81 215 VAL A O 1
ATOM 1710 N N . GLY A 1 216 ? 31.443 3.446 -10.256 1.00 87.94 216 GLY A N 1
ATOM 1711 C CA . GLY A 1 216 ? 30.901 4.015 -11.487 1.00 87.94 216 GLY A CA 1
ATOM 1712 C C . GLY A 1 216 ? 29.392 4.242 -11.383 1.00 87.94 216 GLY A C 1
ATOM 1713 O O . GLY A 1 216 ? 28.898 4.712 -10.356 1.00 87.94 216 GLY A O 1
ATOM 1714 N N . HIS A 1 217 ? 28.667 3.862 -12.434 1.00 92.06 217 HIS A N 1
ATOM 1715 C CA . HIS A 1 217 ? 27.200 3.846 -12.458 1.00 92.06 217 HIS A CA 1
ATOM 1716 C C . HIS A 1 217 ? 26.602 2.455 -12.208 1.00 92.06 217 HIS A C 1
ATOM 1718 O O . HIS A 1 217 ? 25.407 2.260 -12.426 1.00 92.06 217 HIS A O 1
ATOM 1724 N N . LYS A 1 218 ? 27.391 1.480 -11.745 1.00 91.81 218 LYS A N 1
ATOM 1725 C CA . LYS A 1 218 ? 26.891 0.129 -11.487 1.00 91.81 218 LYS A CA 1
ATOM 1726 C C . LYS A 1 218 ? 26.014 0.090 -10.226 1.00 91.81 218 LYS A C 1
ATOM 1728 O O . LYS A 1 218 ? 26.459 0.487 -9.153 1.00 91.81 218 LYS A O 1
ATOM 1733 N N . GLN A 1 219 ? 24.786 -0.412 -10.356 1.00 93.00 219 GLN A N 1
ATOM 1734 C CA . GLN A 1 219 ? 23.748 -0.414 -9.316 1.00 93.00 219 GLN A CA 1
ATOM 1735 C C . GLN A 1 219 ? 23.577 -1.778 -8.635 1.00 93.00 219 GLN A C 1
ATOM 1737 O O . GLN A 1 219 ? 23.428 -1.854 -7.414 1.00 93.00 219 GLN A O 1
ATOM 1742 N N . ILE A 1 220 ? 23.621 -2.865 -9.412 1.00 93.44 220 ILE A N 1
ATOM 1743 C CA . ILE A 1 220 ? 23.387 -4.230 -8.920 1.00 93.44 220 ILE A CA 1
ATOM 1744 C C . ILE A 1 220 ? 24.500 -5.186 -9.337 1.00 93.44 220 ILE A C 1
ATOM 1746 O O . ILE A 1 220 ? 25.226 -4.964 -10.310 1.00 93.44 220 ILE A O 1
ATOM 1750 N N . GLY A 1 221 ? 24.644 -6.270 -8.584 1.00 90.88 221 GLY A N 1
ATOM 1751 C CA . GLY A 1 221 ? 25.618 -7.301 -8.879 1.00 90.88 221 GLY A CA 1
ATOM 1752 C C . GLY A 1 221 ? 25.411 -8.552 -8.031 1.00 90.88 221 GLY A C 1
ATOM 1753 O O . GLY A 1 221 ? 25.171 -8.486 -6.826 1.00 90.88 221 GLY A O 1
ATOM 1754 N N . GLY A 1 222 ? 25.460 -9.708 -8.685 1.00 92.19 222 GLY A N 1
ATOM 1755 C CA . GLY A 1 222 ? 25.084 -10.985 -8.089 1.00 92.19 222 GLY A CA 1
ATOM 1756 C C . GLY A 1 222 ? 23.609 -11.087 -7.730 1.00 92.19 222 GLY A C 1
ATOM 1757 O O . GLY A 1 222 ? 23.301 -11.928 -6.904 1.00 92.19 222 GLY A O 1
ATOM 1758 N N . SER A 1 223 ? 22.734 -10.228 -8.266 1.00 95.44 223 SER A N 1
ATOM 1759 C CA . SER A 1 223 ? 21.331 -10.144 -7.849 1.00 95.44 223 SER A CA 1
ATOM 1760 C C . SER A 1 223 ? 20.549 -11.434 -8.095 1.00 95.44 223 SER A C 1
ATOM 1762 O O . SER A 1 223 ? 20.919 -12.235 -8.955 1.00 95.44 223 SER A O 1
ATOM 1764 N N . HIS A 1 224 ? 19.472 -11.615 -7.339 1.00 96.38 224 HIS A N 1
ATOM 1765 C CA . HIS A 1 224 ? 18.524 -12.722 -7.410 1.00 96.38 224 HIS A CA 1
ATOM 1766 C C . HIS A 1 224 ? 17.097 -12.198 -7.228 1.00 96.38 224 HIS A C 1
ATOM 1768 O O . HIS A 1 224 ? 16.884 -11.105 -6.702 1.00 96.38 224 HIS A O 1
ATOM 1774 N N . ASP A 1 225 ? 16.140 -13.028 -7.628 1.00 97.12 225 ASP A N 1
ATOM 1775 C CA . ASP A 1 225 ? 14.711 -12.854 -7.386 1.00 97.12 225 ASP A CA 1
ATOM 1776 C C . ASP A 1 225 ? 14.134 -11.560 -7.976 1.00 97.12 225 ASP A C 1
ATOM 1778 O O . ASP A 1 225 ? 13.398 -10.838 -7.313 1.00 97.12 225 ASP A O 1
ATOM 1782 N N . ILE A 1 226 ? 14.489 -11.246 -9.228 1.00 98.25 226 ILE A N 1
ATOM 1783 C CA . ILE A 1 226 ? 13.822 -10.164 -9.961 1.00 98.25 226 ILE A CA 1
ATOM 1784 C C . ILE A 1 226 ? 12.381 -10.570 -10.279 1.00 98.25 226 ILE A C 1
ATOM 1786 O O . ILE A 1 226 ? 12.146 -11.624 -10.869 1.00 98.25 226 ILE A O 1
ATOM 1790 N N . HIS A 1 227 ? 11.433 -9.720 -9.913 1.00 98.31 227 HIS A N 1
ATOM 1791 C CA . HIS A 1 227 ? 10.020 -9.870 -10.254 1.00 98.31 227 HIS A CA 1
ATOM 1792 C C . HIS A 1 227 ? 9.322 -8.512 -10.201 1.00 98.31 227 HIS A C 1
ATOM 1794 O O . HIS A 1 227 ? 9.877 -7.537 -9.681 1.00 98.31 227 HIS A O 1
ATOM 1800 N N . TRP A 1 228 ? 8.121 -8.436 -10.765 1.00 98.38 228 TRP A N 1
ATOM 1801 C CA . TRP A 1 228 ? 7.249 -7.290 -10.535 1.00 98.38 228 TRP A CA 1
ATOM 1802 C C . TRP A 1 228 ? 6.573 -7.403 -9.172 1.00 98.38 228 TRP A C 1
ATOM 1804 O O . TRP A 1 228 ? 6.240 -8.495 -8.724 1.00 98.38 228 TRP A O 1
ATOM 1814 N N . ILE A 1 229 ? 6.335 -6.267 -8.522 1.00 96.62 229 ILE A N 1
ATOM 1815 C CA . ILE A 1 229 ? 5.405 -6.208 -7.397 1.00 96.62 229 ILE A CA 1
ATOM 1816 C C . ILE A 1 229 ? 3.992 -6.387 -7.962 1.00 96.62 229 ILE A C 1
ATOM 1818 O O . ILE A 1 229 ? 3.567 -5.608 -8.821 1.00 96.62 229 ILE A O 1
ATOM 1822 N N . ASP A 1 230 ? 3.293 -7.419 -7.486 1.00 88.50 230 ASP A N 1
ATOM 1823 C CA . ASP A 1 230 ? 1.958 -7.791 -7.960 1.00 88.50 230 ASP A CA 1
ATOM 1824 C C . ASP A 1 230 ? 0.916 -6.679 -7.731 1.00 88.50 230 ASP A C 1
ATOM 1826 O O . ASP A 1 230 ? 1.010 -5.874 -6.798 1.00 88.50 230 ASP A O 1
ATOM 1830 N N . GLU A 1 231 ? -0.116 -6.653 -8.579 1.00 83.94 231 GLU A N 1
ATOM 1831 C CA . GLU A 1 231 ? -1.256 -5.745 -8.425 1.00 83.94 231 GLU A CA 1
ATOM 1832 C C . GLU A 1 231 ? -1.927 -5.899 -7.050 1.00 83.94 231 GLU A C 1
ATOM 1834 O O . GLU A 1 231 ? -2.075 -6.999 -6.520 1.00 83.94 231 GLU A O 1
ATOM 1839 N N . GLY A 1 232 ? -2.357 -4.775 -6.471 1.00 78.00 232 GLY A N 1
ATOM 1840 C CA . GLY A 1 232 ? -2.957 -4.736 -5.134 1.00 78.00 232 GLY A CA 1
ATOM 1841 C C . GLY A 1 232 ? -1.948 -4.663 -3.982 1.00 78.00 232 GLY A C 1
ATOM 1842 O O . GLY A 1 232 ? -2.368 -4.510 -2.837 1.00 78.00 232 GLY A O 1
ATOM 1843 N N . LEU A 1 233 ? -0.640 -4.715 -4.261 1.00 87.44 233 LEU A N 1
ATOM 1844 C CA . LEU A 1 233 ? 0.415 -4.495 -3.268 1.00 87.44 233 LEU A CA 1
ATOM 1845 C C . LEU A 1 233 ? 1.023 -3.082 -3.384 1.00 87.44 233 LEU A C 1
ATOM 1847 O O . LEU A 1 233 ? 1.069 -2.514 -4.479 1.00 87.44 233 LEU A O 1
ATOM 1851 N N . PRO A 1 234 ? 1.537 -2.496 -2.286 1.00 83.50 234 PRO A N 1
ATOM 1852 C CA . PRO A 1 234 ? 2.245 -1.216 -2.346 1.00 83.50 234 PRO A CA 1
ATOM 1853 C C . PRO A 1 234 ? 3.468 -1.276 -3.271 1.00 83.50 234 PRO A C 1
ATOM 1855 O O . PRO A 1 234 ? 4.324 -2.141 -3.114 1.00 83.50 234 PRO A O 1
ATOM 1858 N N . GLY A 1 235 ? 3.550 -0.358 -4.236 1.00 89.25 235 GLY A N 1
ATOM 1859 C CA . GLY A 1 235 ? 4.590 -0.374 -5.273 1.00 89.25 235 GLY A CA 1
ATOM 1860 C C . GLY A 1 235 ? 4.264 -1.251 -6.490 1.00 89.25 235 GLY A C 1
ATOM 1861 O O . GLY A 1 235 ? 5.156 -1.498 -7.298 1.00 89.25 235 GLY A O 1
ATOM 1862 N N . ALA A 1 236 ? 3.016 -1.720 -6.641 1.00 92.38 236 ALA A N 1
ATOM 1863 C CA . ALA A 1 236 ? 2.566 -2.511 -7.791 1.00 92.38 236 ALA A CA 1
ATOM 1864 C C . ALA A 1 236 ? 3.070 -1.957 -9.137 1.00 92.38 236 ALA A C 1
ATOM 1866 O O . ALA A 1 236 ? 2.982 -0.758 -9.409 1.00 92.38 236 ALA A O 1
ATOM 1867 N N . GLY A 1 237 ? 3.600 -2.846 -9.979 1.00 90.25 237 GLY A N 1
ATOM 1868 C CA . GLY A 1 237 ? 4.198 -2.502 -11.273 1.00 90.25 237 GLY A CA 1
ATOM 1869 C C . GLY A 1 237 ? 5.677 -2.092 -11.220 1.00 90.25 237 GLY A C 1
ATOM 1870 O O . GLY A 1 237 ? 6.346 -2.133 -12.257 1.00 90.25 237 GLY A O 1
ATOM 1871 N N . ASN A 1 238 ? 6.231 -1.778 -10.043 1.00 97.44 238 ASN A N 1
ATOM 1872 C CA . ASN A 1 238 ? 7.679 -1.640 -9.865 1.00 97.44 238 ASN A CA 1
ATOM 1873 C C . ASN A 1 238 ? 8.354 -3.017 -9.841 1.00 97.44 238 ASN A C 1
ATOM 1875 O O . ASN A 1 238 ? 7.718 -4.046 -9.616 1.00 97.44 238 ASN A O 1
ATOM 1879 N N . PHE A 1 239 ? 9.667 -3.040 -10.050 1.00 98.62 239 PHE A N 1
ATOM 1880 C CA . PHE A 1 239 ? 10.477 -4.241 -9.875 1.00 98.62 239 PHE A CA 1
ATOM 1881 C C . PHE A 1 239 ? 10.948 -4.360 -8.431 1.00 98.62 239 PHE A C 1
ATOM 1883 O O . PHE A 1 239 ? 11.396 -3.371 -7.854 1.00 98.62 239 PHE A O 1
ATOM 1890 N N . LEU A 1 240 ? 10.958 -5.574 -7.891 1.00 98.25 240 LEU A N 1
ATOM 1891 C CA . LEU A 1 240 ? 11.624 -5.900 -6.638 1.00 98.25 240 LEU A CA 1
ATOM 1892 C C . LEU A 1 240 ? 12.773 -6.879 -6.915 1.00 98.25 240 LEU A C 1
ATOM 1894 O O . LEU A 1 240 ? 12.640 -7.793 -7.728 1.00 98.25 240 LEU A O 1
ATOM 1898 N N . VAL A 1 241 ? 13.931 -6.655 -6.288 1.00 98.12 241 VAL A N 1
ATOM 1899 C CA . VAL A 1 241 ? 15.128 -7.485 -6.490 1.00 98.12 241 VAL A CA 1
ATOM 1900 C C . VAL A 1 241 ? 15.981 -7.576 -5.230 1.00 98.12 241 VAL A C 1
ATOM 1902 O O . VAL A 1 241 ? 16.222 -6.575 -4.547 1.00 98.12 241 VAL A O 1
ATOM 1905 N N . PHE A 1 242 ? 16.521 -8.764 -4.955 1.00 97.56 242 PHE A N 1
ATOM 1906 C CA . PHE A 1 242 ? 17.557 -8.939 -3.945 1.00 97.56 242 PHE A CA 1
ATOM 1907 C C . PHE A 1 242 ? 18.931 -8.773 -4.599 1.00 97.56 242 PHE A C 1
ATOM 1909 O O . PHE A 1 242 ? 19.397 -9.599 -5.380 1.00 97.56 242 PHE A O 1
ATOM 1916 N N . ASN A 1 243 ? 19.618 -7.685 -4.291 1.00 95.50 243 ASN A N 1
ATOM 1917 C CA . ASN A 1 243 ? 20.969 -7.411 -4.748 1.00 95.50 243 ASN A CA 1
ATOM 1918 C C . ASN A 1 243 ? 21.988 -7.954 -3.745 1.00 95.50 243 ASN A C 1
ATOM 1920 O O . ASN A 1 243 ? 22.284 -7.318 -2.736 1.00 95.50 243 ASN A O 1
ATOM 1924 N N . ASN A 1 244 ? 22.587 -9.105 -4.040 1.00 93.06 244 ASN A N 1
ATOM 1925 C CA . ASN A 1 244 ? 23.602 -9.729 -3.187 1.00 93.06 244 ASN A CA 1
ATOM 1926 C C . ASN A 1 244 ? 24.857 -8.858 -2.998 1.00 93.06 244 ASN A C 1
ATOM 1928 O O . ASN A 1 244 ? 25.605 -9.058 -2.039 1.00 93.06 244 ASN A O 1
ATOM 1932 N N . GLY A 1 245 ? 25.083 -7.888 -3.889 1.00 87.69 245 GLY A N 1
ATOM 1933 C CA . GLY A 1 245 ? 26.218 -6.970 -3.847 1.00 87.69 245 GLY A CA 1
ATOM 1934 C C . GLY A 1 245 ? 27.521 -7.580 -4.365 1.00 87.69 245 GLY A C 1
ATOM 1935 O O . GLY A 1 245 ? 28.605 -7.023 -4.166 1.00 87.69 245 GLY A O 1
ATOM 1936 N N . GLN A 1 246 ? 27.441 -8.724 -5.046 1.00 80.94 246 GLN A N 1
ATOM 1937 C CA . GLN A 1 246 ? 28.586 -9.349 -5.692 1.00 80.94 246 GLN A CA 1
ATOM 1938 C C . GLN A 1 246 ? 29.040 -8.475 -6.865 1.00 80.94 246 GLN A C 1
ATOM 1940 O O . GLN A 1 246 ? 28.228 -7.996 -7.640 1.00 80.94 246 GLN A O 1
ATOM 1945 N N . TYR A 1 247 ? 30.341 -8.261 -7.053 1.00 76.88 247 TYR A N 1
ATOM 1946 C CA . TYR A 1 247 ? 30.855 -7.475 -8.191 1.00 76.88 247 TYR A CA 1
ATOM 1947 C C . TYR A 1 247 ? 30.458 -5.984 -8.216 1.00 76.88 247 TYR A C 1
ATOM 1949 O O . TYR A 1 247 ? 30.622 -5.347 -9.257 1.00 76.88 247 TYR A O 1
ATOM 1957 N N . LEU A 1 248 ? 29.989 -5.411 -7.100 1.00 78.38 248 LEU A N 1
ATOM 1958 C CA . LEU A 1 248 ? 29.803 -3.957 -6.962 1.00 78.38 248 LEU A CA 1
ATOM 1959 C C . LEU A 1 248 ? 31.114 -3.197 -6.701 1.00 78.38 248 LEU A C 1
ATOM 1961 O O . LEU A 1 248 ? 31.110 -1.976 -6.675 1.00 78.38 248 LEU A O 1
ATOM 1965 N N . PHE A 1 249 ? 32.244 -3.902 -6.549 1.00 72.44 249 PHE A N 1
ATOM 1966 C CA . PHE A 1 249 ? 33.570 -3.320 -6.271 1.00 72.44 249 PHE A CA 1
ATOM 1967 C C . PHE A 1 249 ? 33.625 -2.464 -4.991 1.00 72.44 249 PHE A C 1
ATOM 1969 O O . PHE A 1 249 ? 34.528 -1.647 -4.810 1.00 72.44 249 PHE A O 1
ATOM 1976 N N . ASP A 1 250 ? 32.695 -2.709 -4.067 1.00 73.38 250 ASP A N 1
ATOM 1977 C CA . ASP A 1 250 ? 32.707 -2.134 -2.729 1.00 73.38 250 ASP A CA 1
ATOM 1978 C C . ASP A 1 250 ? 33.864 -2.695 -1.892 1.00 73.38 250 ASP A C 1
ATOM 1980 O O . ASP A 1 250 ? 34.145 -3.896 -1.903 1.00 73.38 250 ASP A O 1
ATOM 1984 N N . ARG A 1 251 ? 34.484 -1.835 -1.070 1.00 72.38 251 ARG A N 1
ATOM 1985 C CA . ARG A 1 251 ? 35.506 -2.254 -0.091 1.00 72.38 251 ARG A CA 1
ATOM 1986 C C . ARG A 1 251 ? 34.982 -3.251 0.936 1.00 72.38 251 ARG A C 1
ATOM 1988 O O . ARG A 1 251 ? 35.744 -4.067 1.448 1.00 72.38 251 ARG A O 1
ATOM 1995 N N . THR A 1 252 ? 33.702 -3.165 1.272 1.00 76.12 252 THR A N 1
ATOM 1996 C CA . THR A 1 252 ? 33.042 -4.107 2.172 1.00 76.12 252 THR A CA 1
ATOM 1997 C C . THR A 1 252 ? 31.715 -4.501 1.553 1.00 76.12 252 THR A C 1
ATOM 1999 O O . THR A 1 252 ? 30.877 -3.642 1.286 1.00 76.12 252 THR A O 1
ATOM 2002 N N . CYS A 1 253 ? 31.555 -5.791 1.259 1.00 77.75 253 CYS A N 1
ATOM 2003 C CA . CYS A 1 253 ? 30.355 -6.313 0.613 1.00 77.75 253 CYS A CA 1
ATOM 2004 C C . CYS A 1 253 ? 29.143 -6.185 1.543 1.00 77.75 253 CYS A C 1
ATOM 2006 O O . CYS A 1 253 ? 29.282 -6.275 2.762 1.00 77.75 253 CYS A O 1
ATOM 2008 N N . GLN A 1 254 ? 27.978 -5.945 0.949 1.00 85.56 254 GLN A N 1
ATOM 2009 C CA . GLN A 1 254 ? 26.690 -5.863 1.626 1.00 85.56 254 GLN A CA 1
ATOM 2010 C C . GLN A 1 254 ? 25.603 -6.207 0.609 1.00 85.56 254 GLN A C 1
ATOM 2012 O O . GLN A 1 254 ? 25.745 -5.858 -0.564 1.00 85.56 254 GLN A O 1
ATOM 2017 N N . SER A 1 255 ? 24.542 -6.861 1.068 1.00 91.56 255 SER A N 1
ATOM 2018 C CA . SER A 1 255 ? 23.362 -7.135 0.252 1.00 91.56 255 SER A CA 1
ATOM 2019 C C . SER A 1 255 ? 22.252 -6.122 0.520 1.00 91.56 255 SER A C 1
ATOM 2021 O O . SER A 1 255 ? 22.192 -5.524 1.597 1.00 91.56 255 SER A O 1
ATOM 2023 N N . TYR A 1 256 ? 21.376 -5.944 -0.463 1.00 92.38 256 TYR A N 1
ATOM 2024 C CA . TYR A 1 256 ? 20.263 -5.008 -0.410 1.00 92.38 256 TYR A CA 1
ATOM 2025 C C . TYR A 1 256 ? 19.000 -5.641 -0.990 1.00 92.38 256 TYR A C 1
ATOM 2027 O O . TYR A 1 256 ? 19.086 -6.330 -2.000 1.00 92.38 256 TYR A O 1
ATOM 2035 N N . ALA A 1 257 ? 17.836 -5.351 -0.419 1.00 96.38 257 ALA A N 1
ATOM 2036 C CA . ALA A 1 257 ? 16.576 -5.465 -1.152 1.00 96.38 257 ALA A CA 1
ATOM 2037 C C . ALA A 1 257 ? 16.303 -4.112 -1.819 1.00 96.38 257 ALA A C 1
ATOM 2039 O O . ALA A 1 257 ? 16.526 -3.074 -1.198 1.00 96.38 257 ALA A O 1
ATOM 2040 N N . MET A 1 258 ? 15.893 -4.108 -3.084 1.00 96.88 258 MET A N 1
ATOM 2041 C CA . MET A 1 258 ? 15.720 -2.892 -3.882 1.00 96.88 258 MET A CA 1
ATOM 2042 C C . MET A 1 258 ? 14.389 -2.922 -4.619 1.00 96.88 258 MET A C 1
ATOM 2044 O O . MET A 1 258 ? 14.064 -3.926 -5.249 1.00 96.88 258 MET A O 1
ATOM 2048 N N . GLU A 1 259 ? 13.674 -1.802 -4.579 1.00 98.06 259 GLU A N 1
ATOM 2049 C CA . GLU A 1 259 ? 12.520 -1.522 -5.428 1.00 98.06 259 GLU A CA 1
ATOM 2050 C C . GLU A 1 259 ? 12.908 -0.509 -6.505 1.00 98.06 259 GLU A C 1
ATOM 2052 O O . GLU A 1 259 ? 13.546 0.511 -6.217 1.00 98.06 259 GLU A O 1
ATOM 2057 N N . ILE A 1 260 ? 12.539 -0.797 -7.750 1.00 98.56 260 ILE A N 1
ATOM 2058 C CA . ILE A 1 260 ? 12.974 -0.044 -8.921 1.00 98.56 260 ILE A CA 1
ATOM 2059 C C . ILE A 1 260 ? 11.761 0.291 -9.786 1.00 98.56 260 ILE A C 1
ATOM 2061 O O . ILE A 1 260 ? 11.094 -0.605 -10.297 1.00 98.56 260 ILE A O 1
ATOM 2065 N N . ASN A 1 261 ? 11.514 1.580 -10.012 1.00 97.88 261 ASN A N 1
ATOM 2066 C CA . ASN A 1 261 ? 10.550 2.047 -11.003 1.00 97.88 261 ASN A CA 1
ATOM 2067 C C . ASN A 1 261 ? 11.295 2.392 -12.306 1.00 97.88 261 ASN A C 1
ATOM 2069 O O . ASN A 1 261 ? 11.950 3.432 -12.422 1.00 97.88 261 ASN A O 1
ATOM 2073 N N . GLY A 1 262 ? 11.175 1.512 -13.304 1.00 95.12 262 GLY A N 1
ATOM 2074 C CA . GLY A 1 262 ? 11.836 1.660 -14.605 1.00 95.12 262 GLY A CA 1
ATOM 2075 C C . GLY A 1 262 ? 11.255 2.752 -15.512 1.00 95.12 262 GLY A C 1
ATOM 2076 O O . GLY A 1 262 ? 11.800 2.994 -16.589 1.00 95.12 262 GLY A O 1
ATOM 2077 N N . PHE A 1 263 ? 10.168 3.411 -15.113 1.00 94.62 263 PHE A N 1
ATOM 2078 C CA . PHE A 1 263 ? 9.487 4.436 -15.904 1.00 94.62 263 PHE A CA 1
ATOM 2079 C C . PHE A 1 263 ? 9.869 5.868 -15.522 1.00 94.62 263 PHE A C 1
ATOM 2081 O O . PHE A 1 263 ? 9.502 6.810 -16.231 1.00 94.62 263 PHE A O 1
ATOM 2088 N N . LEU A 1 264 ? 10.621 6.052 -14.429 1.00 95.06 264 LEU A N 1
ATOM 2089 C CA . LEU A 1 264 ? 11.031 7.376 -13.965 1.00 95.06 264 LEU A CA 1
ATOM 2090 C C . LEU A 1 264 ? 12.091 8.000 -14.876 1.00 95.06 264 LEU A C 1
ATOM 2092 O O . LEU A 1 264 ? 13.099 7.374 -15.204 1.00 95.06 264 LEU A O 1
ATOM 2096 N N . ASN A 1 265 ? 11.885 9.271 -15.223 1.00 93.06 265 ASN A N 1
ATOM 2097 C CA . ASN A 1 265 ? 12.863 10.122 -15.899 1.00 93.06 265 ASN A CA 1
ATOM 2098 C C . ASN A 1 265 ? 13.767 10.895 -14.916 1.00 93.06 265 ASN A C 1
ATOM 2100 O O . ASN A 1 265 ? 13.597 10.824 -13.700 1.00 93.06 265 ASN A O 1
ATOM 2104 N N . ALA A 1 266 ? 14.691 11.711 -15.442 1.00 92.38 266 ALA A N 1
ATOM 2105 C CA . A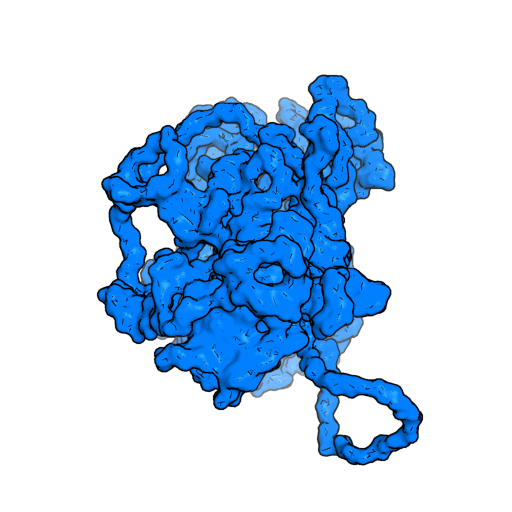LA A 1 266 ? 15.589 12.562 -14.647 1.00 92.38 266 ALA A CA 1
ATOM 2106 C C . ALA A 1 266 ? 14.899 13.521 -13.665 1.00 92.38 266 ALA A C 1
ATOM 2108 O O . ALA A 1 266 ? 15.516 13.945 -12.689 1.00 92.38 266 ALA A O 1
ATOM 2109 N N . ALA A 1 267 ? 13.634 13.872 -13.902 1.00 88.56 267 ALA A N 1
ATOM 2110 C CA . ALA A 1 267 ? 12.849 14.705 -13.002 1.00 88.56 267 ALA A CA 1
ATOM 2111 C C . ALA A 1 267 ? 12.095 13.886 -11.936 1.00 88.56 267 ALA A C 1
ATOM 2113 O O . ALA A 1 267 ? 11.355 14.478 -11.148 1.00 88.56 267 ALA A O 1
ATOM 2114 N N . GLY A 1 268 ? 12.229 12.557 -11.916 1.00 84.44 268 GLY A N 1
ATOM 2115 C CA . GLY A 1 268 ? 11.464 11.652 -11.056 1.00 84.44 268 GLY A CA 1
ATOM 2116 C C . GLY A 1 268 ? 9.997 11.521 -11.466 1.00 84.44 268 GLY A C 1
ATOM 2117 O O . GLY A 1 268 ? 9.160 11.214 -10.629 1.00 84.44 268 GLY A O 1
ATOM 2118 N N . GLN A 1 269 ? 9.655 11.842 -12.716 1.00 88.00 269 GLN A N 1
ATOM 2119 C CA . GLN A 1 269 ? 8.310 11.627 -13.251 1.00 88.00 269 GLN A CA 1
ATOM 2120 C C . GLN A 1 269 ? 8.303 10.289 -13.980 1.00 88.00 269 GLN A C 1
ATOM 2122 O O . GLN A 1 269 ? 9.129 10.082 -14.869 1.00 88.00 269 GLN A O 1
ATOM 2127 N N . ASP A 1 270 ? 7.385 9.404 -13.620 1.00 89.31 270 ASP A N 1
ATOM 2128 C CA . ASP A 1 270 ? 7.015 8.257 -14.443 1.00 89.31 270 ASP A CA 1
ATOM 2129 C C . ASP A 1 270 ? 6.503 8.770 -15.799 1.00 89.31 270 ASP A C 1
ATOM 2131 O O . ASP A 1 270 ? 5.805 9.779 -15.904 1.00 89.31 270 ASP A O 1
ATOM 2135 N N . THR A 1 271 ? 6.983 8.155 -16.868 1.00 87.00 271 THR A N 1
ATOM 2136 C CA . THR A 1 271 ? 6.693 8.575 -18.242 1.00 87.00 271 THR A CA 1
ATOM 2137 C C . THR A 1 271 ? 5.658 7.682 -18.921 1.00 87.00 271 THR A C 1
ATOM 2139 O O . THR A 1 271 ? 5.246 7.968 -20.046 1.00 87.00 271 THR A O 1
ATOM 2142 N N . GLY A 1 272 ? 5.220 6.615 -18.248 1.00 84.12 272 GLY A N 1
ATOM 2143 C CA . GLY A 1 272 ? 4.379 5.556 -18.799 1.00 84.12 272 GLY A CA 1
ATOM 2144 C C . GLY A 1 272 ? 5.118 4.605 -19.746 1.00 84.12 272 GLY A C 1
ATOM 2145 O O . GLY A 1 272 ? 4.482 3.765 -20.379 1.00 84.12 272 GLY A O 1
ATOM 2146 N N . TYR A 1 273 ? 6.439 4.738 -19.886 1.00 89.00 273 TYR A N 1
ATOM 2147 C CA . TYR A 1 273 ? 7.291 3.852 -20.677 1.00 89.00 273 TYR A CA 1
ATOM 2148 C C . TYR A 1 273 ? 8.673 3.715 -20.038 1.00 89.00 273 TYR A C 1
ATOM 2150 O O . TYR A 1 273 ? 9.098 4.560 -19.252 1.00 89.00 273 TYR A O 1
ATOM 2158 N N . TYR A 1 274 ? 9.388 2.635 -20.360 1.00 95.81 274 TYR A N 1
ATOM 2159 C CA . TYR A 1 274 ? 10.720 2.398 -19.807 1.00 95.81 274 TYR A CA 1
ATOM 2160 C C . TYR A 1 274 ? 11.698 3.504 -20.205 1.00 95.81 274 TYR A C 1
ATOM 2162 O O . TYR A 1 274 ? 11.890 3.792 -21.387 1.00 95.81 274 TYR A O 1
ATOM 2170 N N . VAL A 1 275 ? 12.344 4.105 -19.207 1.00 96.88 275 VAL A N 1
ATOM 2171 C CA . VAL A 1 275 ? 13.369 5.130 -19.403 1.00 96.88 275 VAL A CA 1
ATOM 2172 C C . VAL A 1 275 ? 14.731 4.489 -19.223 1.00 96.88 275 VAL A C 1
ATOM 2174 O O . VAL A 1 275 ? 15.024 3.941 -18.164 1.00 96.88 275 VAL A O 1
ATOM 2177 N N . ASN A 1 276 ? 15.579 4.581 -20.245 1.00 95.88 276 ASN A N 1
ATOM 2178 C CA . ASN A 1 276 ? 16.954 4.098 -20.197 1.00 95.88 276 ASN A CA 1
ATOM 2179 C C . ASN A 1 276 ? 17.690 4.678 -18.960 1.00 95.88 276 ASN A C 1
ATOM 2181 O O . ASN A 1 276 ? 17.678 5.898 -18.774 1.00 95.88 276 ASN A O 1
ATOM 2185 N N . PRO A 1 277 ? 18.317 3.858 -18.091 1.00 94.06 277 PRO A N 1
ATOM 2186 C CA . PRO A 1 277 ? 18.748 4.310 -16.764 1.00 94.06 277 PRO A CA 1
ATOM 2187 C C . PRO A 1 277 ? 19.695 5.521 -16.753 1.00 94.06 277 PRO A C 1
ATOM 2189 O O . PRO A 1 277 ? 19.554 6.369 -15.870 1.00 94.06 277 PRO A O 1
ATOM 2192 N N . PRO A 1 278 ? 20.637 5.675 -17.708 1.00 95.00 278 PRO A N 1
ATOM 2193 C CA . PRO A 1 278 ? 21.435 6.895 -17.814 1.00 95.00 278 PRO A CA 1
ATOM 2194 C C . PRO A 1 278 ? 20.622 8.179 -18.026 1.00 95.00 278 PRO A C 1
ATOM 2196 O O . PRO A 1 278 ? 20.978 9.215 -17.464 1.00 95.00 278 PRO A O 1
ATOM 2199 N N . ASP A 1 279 ? 19.505 8.102 -18.751 1.00 95.56 279 ASP A N 1
ATOM 2200 C CA . ASP A 1 279 ? 18.602 9.230 -19.012 1.00 95.56 279 ASP A CA 1
ATOM 2201 C C . ASP A 1 279 ? 17.670 9.526 -17.826 1.00 95.56 279 ASP A C 1
ATOM 2203 O O . ASP A 1 279 ? 17.168 10.643 -17.679 1.00 95.56 279 ASP A O 1
ATOM 2207 N N . ALA A 1 280 ? 17.465 8.549 -16.939 1.00 94.81 280 ALA A N 1
ATOM 2208 C CA . ALA A 1 280 ? 16.751 8.734 -15.678 1.00 94.81 280 ALA A CA 1
ATOM 2209 C C . ALA A 1 280 ? 17.584 9.468 -14.610 1.00 94.81 280 ALA A C 1
ATOM 2211 O O . ALA A 1 280 ? 17.058 9.909 -13.587 1.00 94.81 280 ALA A O 1
ATOM 2212 N N . GLY A 1 281 ? 18.886 9.637 -14.847 1.00 94.50 281 GLY A N 1
ATOM 2213 C CA . GLY A 1 281 ? 19.787 10.356 -13.958 1.00 94.50 281 GLY A CA 1
ATOM 2214 C C . GLY A 1 281 ? 20.144 9.604 -12.673 1.00 94.50 281 GLY A C 1
ATOM 2215 O O . GLY A 1 281 ? 19.594 8.555 -12.326 1.00 94.50 281 GLY A O 1
ATOM 2216 N N . TYR A 1 282 ? 21.113 10.176 -11.958 1.00 93.94 282 TYR A N 1
ATOM 2217 C CA . TYR A 1 282 ? 21.664 9.613 -10.731 1.00 93.94 282 TYR A CA 1
ATOM 2218 C C . TYR A 1 282 ? 21.770 10.679 -9.650 1.00 93.94 282 TYR A C 1
ATOM 2220 O O . TYR A 1 282 ? 22.111 11.832 -9.922 1.00 93.94 282 TYR A O 1
ATOM 2228 N N . THR A 1 283 ? 21.567 10.254 -8.411 1.00 91.31 283 THR A N 1
ATOM 2229 C CA . THR A 1 283 ? 21.837 11.046 -7.218 1.00 91.31 283 THR A CA 1
ATOM 2230 C C . THR A 1 283 ? 23.090 10.521 -6.527 1.00 91.31 283 THR A C 1
ATOM 2232 O O . THR A 1 283 ? 23.331 9.315 -6.448 1.00 91.31 283 THR A O 1
ATOM 2235 N N . GLN A 1 284 ? 23.916 11.431 -6.010 1.00 88.06 284 GLN A N 1
ATOM 2236 C CA . GLN A 1 284 ? 25.088 11.046 -5.234 1.00 88.06 284 GLN A CA 1
ATOM 2237 C C . GLN A 1 284 ? 24.656 10.606 -3.830 1.00 88.06 284 GLN A C 1
ATOM 2239 O O . GLN A 1 284 ? 24.310 11.435 -2.989 1.00 88.06 284 GLN A O 1
ATOM 2244 N N . TRP A 1 285 ? 24.728 9.307 -3.556 1.00 86.25 285 TRP A N 1
ATOM 2245 C CA . TRP A 1 285 ? 24.532 8.768 -2.216 1.00 86.25 285 TRP A CA 1
ATOM 2246 C C . TRP A 1 285 ? 25.833 8.822 -1.423 1.00 86.25 285 TRP A C 1
ATOM 2248 O O . TRP A 1 285 ? 26.908 8.479 -1.931 1.00 86.25 285 TRP A O 1
ATOM 2258 N N . LYS A 1 286 ? 25.723 9.237 -0.160 1.00 81.69 286 LYS A N 1
ATOM 2259 C CA . LYS A 1 286 ? 26.819 9.248 0.807 1.00 81.69 286 LYS A CA 1
ATOM 2260 C C . LYS A 1 286 ? 26.465 8.289 1.942 1.00 81.69 286 LYS A C 1
ATOM 2262 O O . LYS A 1 286 ? 25.383 8.434 2.506 1.00 81.69 286 LYS A O 1
ATOM 2267 N N . PRO A 1 287 ? 27.342 7.336 2.285 1.00 70.88 287 PRO A N 1
ATOM 2268 C CA . PRO A 1 287 ? 27.081 6.420 3.383 1.00 70.88 287 PRO A CA 1
ATOM 2269 C C . PRO A 1 287 ? 27.015 7.169 4.715 1.00 70.88 287 PRO A C 1
ATOM 2271 O O . PRO A 1 287 ? 27.853 8.020 5.011 1.00 70.88 287 PRO A O 1
ATOM 2274 N N . GLU A 1 288 ? 26.016 6.820 5.517 1.00 63.09 288 GLU A N 1
ATOM 2275 C CA . GLU A 1 288 ? 25.692 7.478 6.791 1.00 63.09 288 GLU A CA 1
ATOM 2276 C C . GLU A 1 288 ? 26.701 7.147 7.885 1.00 63.09 288 GLU A C 1
ATOM 2278 O O . GLU A 1 288 ? 27.066 7.982 8.711 1.00 63.09 288 GLU A O 1
ATOM 2283 N N . ASN A 1 289 ? 27.178 5.903 7.865 1.00 61.84 289 ASN A N 1
ATOM 2284 C CA . ASN A 1 289 ? 28.023 5.345 8.898 1.00 61.84 289 ASN A CA 1
ATOM 2285 C C . ASN A 1 289 ? 29.474 5.239 8.409 1.00 61.84 289 ASN A C 1
ATOM 2287 O O . ASN A 1 289 ? 29.787 4.461 7.498 1.00 61.84 289 ASN A O 1
ATOM 2291 N N . LYS A 1 290 ? 30.368 5.994 9.062 1.00 54.28 290 LYS A N 1
ATOM 2292 C CA . LYS A 1 290 ? 31.814 6.027 8.782 1.00 54.28 290 LYS A CA 1
ATOM 2293 C C . LYS A 1 290 ? 32.491 4.660 8.964 1.00 54.28 290 LYS A C 1
ATOM 2295 O O . LYS A 1 290 ? 33.497 4.405 8.303 1.00 54.28 290 LYS A O 1
ATOM 2300 N N . ASP A 1 291 ? 31.909 3.766 9.764 1.00 56.69 291 ASP A N 1
ATOM 2301 C CA . ASP A 1 291 ? 32.477 2.448 10.079 1.00 56.69 291 ASP A CA 1
ATOM 2302 C C . ASP A 1 291 ? 32.171 1.377 9.017 1.00 56.69 291 ASP A C 1
ATOM 2304 O O . ASP A 1 291 ? 32.707 0.272 9.059 1.00 56.69 291 ASP A O 1
ATOM 2308 N N . THR A 1 292 ? 31.342 1.689 8.016 1.00 64.06 292 THR A N 1
ATOM 2309 C CA . THR A 1 292 ? 30.985 0.733 6.950 1.00 64.06 292 THR A CA 1
ATOM 2310 C C . THR A 1 292 ? 32.025 0.649 5.828 1.00 64.06 292 THR A C 1
ATOM 2312 O O . THR A 1 292 ? 31.904 -0.213 4.955 1.00 64.06 292 THR A O 1
ATOM 2315 N N . HIS A 1 293 ? 33.024 1.545 5.814 1.00 72.44 293 HIS A N 1
ATOM 2316 C CA . HIS A 1 293 ? 34.022 1.722 4.742 1.00 72.44 293 HIS A CA 1
ATOM 2317 C C . HIS A 1 293 ? 33.443 1.934 3.328 1.00 72.44 293 HIS A C 1
ATOM 2319 O O . HIS A 1 293 ? 34.183 1.882 2.334 1.00 72.44 293 HIS A O 1
ATOM 2325 N N . LYS A 1 294 ? 32.134 2.189 3.221 1.00 76.50 294 LYS A N 1
ATOM 2326 C CA . LYS A 1 294 ? 31.453 2.487 1.962 1.00 76.50 294 LYS A CA 1
ATOM 2327 C C . LYS A 1 294 ? 31.955 3.819 1.399 1.00 76.50 294 LYS A C 1
ATOM 2329 O O . LYS A 1 294 ? 32.366 4.712 2.138 1.00 76.50 294 LYS A O 1
ATOM 2334 N N . GLN A 1 295 ? 31.956 3.932 0.076 1.00 75.44 295 GLN A N 1
ATOM 2335 C CA . GLN A 1 295 ? 32.330 5.155 -0.638 1.00 75.44 295 GLN A CA 1
ATOM 2336 C C . GLN A 1 295 ? 31.070 5.857 -1.151 1.00 75.44 295 GLN A C 1
ATOM 2338 O O . GLN A 1 295 ? 30.006 5.243 -1.247 1.00 75.44 295 GLN A O 1
ATOM 2343 N N . ASN A 1 296 ? 31.193 7.135 -1.510 1.00 81.31 296 ASN A N 1
ATOM 2344 C CA . ASN A 1 296 ? 30.124 7.821 -2.231 1.00 81.31 296 ASN A CA 1
ATOM 2345 C C . ASN A 1 296 ? 29.863 7.096 -3.559 1.00 81.31 296 ASN A C 1
ATOM 2347 O O . ASN A 1 296 ? 30.816 6.717 -4.245 1.00 81.31 296 ASN A O 1
ATOM 2351 N N . ARG A 1 297 ? 28.594 6.948 -3.942 1.00 82.94 297 ARG A N 1
ATOM 2352 C CA . ARG A 1 297 ? 28.217 6.296 -5.203 1.00 82.94 297 ARG A CA 1
ATOM 2353 C C . ARG A 1 297 ? 27.116 7.043 -5.936 1.00 82.94 297 ARG A C 1
ATOM 2355 O O . ARG A 1 297 ? 26.301 7.714 -5.306 1.00 82.94 297 ARG A O 1
ATOM 2362 N N . ASN A 1 298 ? 27.079 6.875 -7.252 1.00 88.88 298 ASN A N 1
ATOM 2363 C CA . ASN A 1 298 ? 25.952 7.297 -8.072 1.00 88.88 298 ASN A CA 1
ATOM 2364 C C . ASN A 1 298 ? 24.849 6.247 -7.935 1.00 88.88 298 ASN A C 1
ATOM 2366 O O . ASN A 1 298 ? 25.051 5.092 -8.304 1.00 88.88 298 ASN A O 1
ATOM 2370 N N . VAL A 1 299 ? 23.706 6.640 -7.381 1.00 91.25 299 VAL A N 1
ATOM 2371 C CA . VAL A 1 299 ? 22.513 5.798 -7.247 1.00 91.25 299 VAL A CA 1
ATOM 2372 C C . VAL A 1 299 ? 21.504 6.255 -8.284 1.00 91.25 299 VAL A C 1
ATOM 2374 O O . VAL A 1 299 ? 21.244 7.452 -8.386 1.00 91.25 299 VAL A O 1
ATOM 2377 N N . SER A 1 300 ? 20.981 5.329 -9.085 1.00 95.25 300 SER A N 1
ATOM 2378 C CA . SER A 1 300 ? 19.969 5.669 -10.088 1.00 95.25 300 SER A CA 1
ATOM 2379 C C . SER A 1 300 ? 18.726 6.239 -9.409 1.00 95.25 300 SER A C 1
ATOM 2381 O O . SER A 1 300 ? 18.266 5.691 -8.409 1.00 95.25 300 SER A O 1
ATOM 2383 N N . ASN A 1 301 ? 18.152 7.296 -9.983 1.00 95.12 301 ASN A N 1
ATOM 2384 C CA . ASN A 1 301 ? 16.893 7.870 -9.496 1.00 95.12 301 ASN A CA 1
ATOM 2385 C C . ASN A 1 301 ? 15.693 6.920 -9.678 1.00 95.12 301 ASN A C 1
ATOM 2387 O O . ASN A 1 301 ? 14.621 7.192 -9.150 1.00 95.12 301 ASN A O 1
ATOM 2391 N N . GLN A 1 302 ? 15.868 5.823 -10.423 1.00 97.25 302 GLN A N 1
ATOM 2392 C CA . GLN A 1 302 ? 14.861 4.775 -10.593 1.00 97.25 302 GLN A CA 1
ATOM 2393 C C . GLN A 1 302 ? 14.781 3.825 -9.392 1.00 97.25 302 GLN A C 1
ATOM 2395 O O . GLN A 1 302 ? 13.808 3.089 -9.285 1.00 97.25 302 GLN A O 1
ATOM 2400 N N . ILE A 1 303 ? 15.764 3.828 -8.480 1.00 96.56 303 ILE A N 1
ATOM 2401 C CA . ILE A 1 303 ? 15.675 3.086 -7.214 1.00 96.56 303 ILE A CA 1
ATOM 2402 C C . ILE A 1 303 ? 14.814 3.911 -6.254 1.00 96.56 303 ILE A C 1
ATOM 2404 O O . ILE A 1 303 ? 15.270 4.929 -5.732 1.00 96.56 303 ILE A O 1
ATOM 2408 N N . VAL A 1 304 ? 13.575 3.473 -6.037 1.00 95.00 304 VAL A N 1
ATOM 2409 C CA . VAL A 1 304 ? 12.573 4.199 -5.234 1.00 95.00 304 VAL A CA 1
ATOM 2410 C C . VAL A 1 304 ? 12.539 3.742 -3.779 1.00 95.00 304 VAL A C 1
ATOM 2412 O O . VAL A 1 304 ? 12.155 4.511 -2.903 1.00 95.00 304 VAL A O 1
ATOM 2415 N N . TRP A 1 305 ? 13.016 2.528 -3.506 1.00 95.19 305 TRP A N 1
ATOM 2416 C CA . TRP A 1 305 ? 13.190 2.011 -2.155 1.00 95.19 305 TRP A CA 1
ATOM 2417 C C . TRP A 1 305 ? 14.398 1.074 -2.089 1.00 95.19 305 TRP A C 1
ATOM 2419 O O . TRP A 1 305 ? 14.711 0.356 -3.040 1.00 95.19 305 TRP A O 1
ATOM 2429 N N . GLN A 1 306 ? 15.105 1.081 -0.960 1.00 92.12 306 GLN A N 1
ATOM 2430 C CA . GLN A 1 306 ? 16.211 0.163 -0.712 1.00 92.12 306 GLN A CA 1
ATOM 2431 C C . GLN A 1 306 ? 16.321 -0.138 0.780 1.00 92.12 306 GLN A C 1
ATOM 2433 O O . GLN A 1 306 ? 16.382 0.776 1.599 1.00 92.12 306 GLN A O 1
ATOM 2438 N N . TYR A 1 307 ? 16.492 -1.412 1.116 1.00 92.38 307 TYR A N 1
ATOM 2439 C CA . TYR A 1 307 ? 16.859 -1.857 2.453 1.00 92.38 307 TYR A CA 1
ATOM 2440 C C . TYR A 1 307 ? 18.232 -2.528 2.458 1.00 92.38 307 TYR A C 1
ATOM 2442 O O . TYR A 1 307 ? 18.570 -3.284 1.550 1.00 92.38 307 TYR A O 1
ATOM 2450 N N . GLY A 1 308 ? 19.019 -2.280 3.504 1.00 88.12 308 GLY A N 1
ATOM 2451 C CA . GLY A 1 308 ? 20.254 -2.999 3.804 1.00 88.12 308 GLY A CA 1
ATOM 2452 C C . GLY A 1 308 ? 20.560 -2.933 5.300 1.00 88.12 308 GLY A C 1
ATOM 2453 O O . GLY A 1 308 ? 20.216 -1.960 5.968 1.00 88.12 308 GLY A O 1
ATOM 2454 N N . SER A 1 309 ? 21.220 -3.957 5.841 1.00 78.50 309 SER A N 1
ATOM 2455 C CA . SER A 1 309 ? 21.547 -4.019 7.272 1.00 78.50 309 SER A CA 1
ATOM 2456 C C . SER A 1 309 ? 22.525 -2.920 7.710 1.00 78.50 309 SER A C 1
ATOM 2458 O O . SER A 1 309 ? 23.490 -2.617 7.013 1.00 78.50 309 SER A O 1
ATOM 2460 N N . LYS A 1 310 ? 22.357 -2.368 8.919 1.00 73.75 310 LYS A N 1
ATOM 2461 C CA . LYS A 1 310 ? 23.304 -1.373 9.473 1.00 73.75 310 LYS A CA 1
ATOM 2462 C C . LYS A 1 310 ? 24.728 -1.927 9.622 1.00 73.75 310 LYS A C 1
ATOM 2464 O O . LYS A 1 310 ? 25.703 -1.214 9.399 1.00 73.75 310 LYS A O 1
ATOM 2469 N N . SER A 1 311 ? 24.844 -3.204 9.990 1.00 73.94 311 SER A N 1
ATOM 2470 C CA . SER A 1 311 ? 26.098 -3.961 9.928 1.00 73.94 311 SER A CA 1
ATOM 2471 C C . SER A 1 311 ? 26.216 -4.609 8.557 1.00 73.94 311 SER A C 1
ATOM 2473 O O . SER A 1 311 ? 25.319 -5.351 8.168 1.00 73.94 311 SER A O 1
ATOM 2475 N N . ASN A 1 312 ? 27.328 -4.395 7.851 1.00 68.50 312 ASN A N 1
ATOM 2476 C CA . ASN A 1 312 ? 27.533 -4.923 6.496 1.00 68.50 312 ASN A CA 1
ATOM 2477 C C . ASN A 1 312 ? 27.313 -6.444 6.381 1.00 68.50 312 ASN A C 1
ATOM 2479 O O . ASN A 1 312 ? 26.980 -6.905 5.299 1.00 68.50 312 ASN A O 1
ATOM 2483 N N . GLN A 1 313 ? 27.492 -7.206 7.469 1.00 71.12 313 GLN A N 1
ATOM 2484 C CA . GLN A 1 313 ? 27.325 -8.665 7.484 1.00 71.12 313 GLN A CA 1
ATOM 2485 C C . GLN A 1 313 ? 25.933 -9.138 7.933 1.00 71.12 313 GLN A C 1
ATOM 2487 O O . GLN A 1 313 ? 25.600 -10.278 7.672 1.00 71.12 313 GLN A O 1
ATOM 2492 N N . GLY A 1 314 ? 25.095 -8.292 8.548 1.00 75.69 314 GLY A N 1
ATOM 2493 C CA . GLY A 1 314 ? 23.822 -8.735 9.152 1.00 75.69 314 GLY A CA 1
ATOM 2494 C C . GLY A 1 314 ? 22.732 -9.195 8.168 1.00 75.69 314 GLY A C 1
ATOM 2495 O O . GLY A 1 314 ? 21.761 -9.817 8.579 1.00 75.69 314 GLY A O 1
ATOM 2496 N N . LEU A 1 315 ? 22.882 -8.873 6.881 1.00 85.62 315 LEU A N 1
ATOM 2497 C CA . LEU A 1 315 ? 22.015 -9.314 5.778 1.00 85.62 315 LEU A CA 1
ATOM 2498 C C . LEU A 1 315 ? 22.840 -9.902 4.621 1.00 85.62 315 LEU A C 1
ATOM 2500 O O . LEU A 1 315 ? 22.325 -10.139 3.529 1.00 85.62 315 LEU A O 1
ATOM 2504 N N . PHE A 1 316 ? 24.155 -10.055 4.790 1.00 87.12 316 PHE A N 1
ATOM 2505 C CA . PHE A 1 316 ? 25.008 -10.361 3.652 1.00 87.12 316 PHE A CA 1
ATOM 2506 C C . PHE A 1 316 ? 24.804 -11.802 3.191 1.00 87.12 316 PHE A C 1
ATOM 2508 O O . PHE A 1 316 ? 25.240 -12.756 3.828 1.00 87.12 316 PHE A O 1
ATOM 2515 N N . SER A 1 317 ? 24.204 -11.953 2.015 1.00 89.44 317 SER A N 1
ATOM 2516 C CA . SER A 1 317 ? 24.140 -13.228 1.318 1.00 89.44 317 SER A CA 1
ATOM 2517 C C . SER A 1 317 ? 24.865 -13.096 -0.005 1.00 89.44 317 SER A C 1
ATOM 2519 O O . SER A 1 317 ? 24.472 -12.322 -0.872 1.00 89.44 317 SER A O 1
ATOM 2521 N N . HIS A 1 318 ? 25.924 -13.875 -0.184 1.00 85.31 318 HIS A N 1
ATOM 2522 C CA . HIS A 1 318 ? 26.768 -13.800 -1.375 1.00 85.31 318 HIS A CA 1
ATOM 2523 C C . HIS A 1 318 ? 26.160 -14.486 -2.614 1.00 85.31 318 HIS A C 1
ATOM 2525 O O . HIS A 1 318 ? 26.691 -14.309 -3.708 1.00 85.31 318 HIS A O 1
ATOM 2531 N N . ILE A 1 319 ? 25.082 -15.264 -2.448 1.00 89.12 319 ILE A N 1
ATOM 2532 C CA . ILE A 1 319 ? 24.340 -15.964 -3.511 1.00 89.12 319 ILE A CA 1
ATOM 2533 C C . ILE A 1 319 ? 22.900 -16.261 -3.057 1.00 89.12 319 ILE A C 1
ATOM 2535 O O . ILE A 1 319 ? 22.628 -16.233 -1.855 1.00 89.12 319 ILE A O 1
ATOM 2539 N N . GLY A 1 320 ? 21.997 -16.565 -3.994 1.00 90.50 320 GLY A N 1
ATOM 2540 C CA . GLY A 1 320 ? 20.586 -16.850 -3.725 1.00 90.50 320 GLY A CA 1
ATOM 2541 C C . GLY A 1 320 ? 19.867 -15.652 -3.131 1.00 90.50 320 GLY A C 1
ATOM 2542 O O . GLY A 1 320 ? 20.295 -14.524 -3.366 1.00 90.50 320 GLY A O 1
ATOM 2543 N N . SER A 1 321 ? 18.858 -15.935 -2.304 1.00 95.56 321 SER A N 1
ATOM 2544 C CA . SER A 1 321 ? 17.991 -14.974 -1.614 1.00 95.56 321 SER A CA 1
ATOM 2545 C C . SER A 1 321 ? 16.736 -14.598 -2.395 1.00 95.56 321 SER A C 1
ATOM 2547 O O . SER A 1 321 ? 16.652 -14.791 -3.607 1.00 95.56 321 SER A O 1
ATOM 2549 N N . SER A 1 322 ? 15.766 -14.062 -1.660 1.00 97.19 322 SER A N 1
ATOM 2550 C CA . SER A 1 322 ? 14.525 -13.497 -2.187 1.00 97.19 322 SER A CA 1
ATOM 2551 C C . SER A 1 322 ? 14.112 -12.265 -1.397 1.00 97.19 322 SER A C 1
ATOM 2553 O O . SER A 1 322 ? 14.551 -12.061 -0.258 1.00 97.19 322 SER A O 1
ATOM 2555 N N . CYS A 1 323 ? 13.244 -11.459 -1.990 1.00 97.38 323 CYS A N 1
ATOM 2556 C CA . CYS A 1 323 ? 12.465 -10.464 -1.270 1.00 97.38 323 CYS A CA 1
ATOM 2557 C C . CYS A 1 323 ? 11.039 -10.437 -1.818 1.00 97.38 323 CYS A C 1
ATOM 2559 O O . CYS A 1 323 ? 10.824 -10.734 -2.978 1.00 97.38 323 CYS A O 1
ATOM 2561 N N . GLN A 1 324 ? 10.053 -10.119 -0.989 1.00 98.00 324 GLN A N 1
ATOM 2562 C CA . GLN A 1 324 ? 8.646 -10.113 -1.382 1.00 98.00 324 GLN A CA 1
ATOM 2563 C C . GLN A 1 324 ? 7.937 -8.964 -0.675 1.00 98.00 324 GLN A C 1
ATOM 2565 O O . GLN A 1 324 ? 8.004 -8.857 0.551 1.00 98.00 324 GLN A O 1
ATOM 2570 N N . ARG A 1 325 ? 7.239 -8.120 -1.435 1.00 97.56 325 ARG A N 1
ATOM 2571 C CA . ARG A 1 325 ? 6.345 -7.105 -0.871 1.00 97.56 325 ARG A CA 1
ATOM 2572 C C . ARG A 1 325 ? 5.082 -7.777 -0.319 1.00 97.56 325 ARG A C 1
ATOM 2574 O O . ARG A 1 325 ? 4.548 -8.690 -0.941 1.00 97.56 325 ARG A O 1
ATOM 2581 N N . LEU A 1 326 ? 4.610 -7.339 0.845 1.00 93.88 326 LEU A N 1
ATOM 2582 C CA . LEU A 1 326 ? 3.428 -7.869 1.530 1.00 93.88 326 LEU A CA 1
ATOM 2583 C C . LEU A 1 326 ? 2.253 -6.870 1.485 1.00 93.88 326 LEU A C 1
ATOM 2585 O O . LEU A 1 326 ? 2.489 -5.669 1.335 1.00 93.88 326 LEU A O 1
ATOM 2589 N N . PRO A 1 327 ? 0.990 -7.324 1.658 1.00 83.75 327 PRO A N 1
ATOM 2590 C CA . PRO A 1 327 ? -0.194 -6.453 1.592 1.00 83.75 327 PRO A CA 1
ATOM 2591 C C . PRO A 1 327 ? -0.201 -5.290 2.592 1.00 83.75 327 PRO A C 1
ATOM 2593 O O . PRO A 1 327 ? -0.764 -4.239 2.313 1.00 83.75 327 PRO A O 1
ATOM 2596 N N . ASN A 1 328 ? 0.452 -5.456 3.744 1.00 79.12 328 ASN A N 1
ATOM 2597 C CA . ASN A 1 328 ? 0.602 -4.413 4.763 1.00 79.12 328 ASN A CA 1
ATOM 2598 C C . ASN A 1 328 ? 1.713 -3.391 4.442 1.00 79.12 328 ASN A C 1
ATOM 2600 O O . ASN A 1 328 ? 2.018 -2.551 5.280 1.00 79.12 328 ASN A O 1
ATOM 2604 N N . GLY A 1 329 ? 2.358 -3.488 3.276 1.00 84.19 329 GLY A N 1
ATOM 2605 C CA . GLY A 1 329 ? 3.477 -2.632 2.881 1.00 84.19 329 GLY A CA 1
ATOM 2606 C C . GLY A 1 329 ? 4.842 -3.086 3.388 1.00 84.19 329 GLY A C 1
ATOM 2607 O O . GLY A 1 329 ? 5.849 -2.538 2.948 1.00 84.19 329 GLY A O 1
ATOM 2608 N N . ASN A 1 330 ? 4.929 -4.119 4.225 1.00 94.12 330 ASN A N 1
ATOM 2609 C CA . ASN A 1 330 ? 6.215 -4.665 4.655 1.00 94.12 330 ASN A CA 1
ATOM 2610 C C . ASN A 1 330 ? 6.898 -5.450 3.526 1.00 94.12 330 ASN A C 1
ATOM 2612 O O . ASN A 1 330 ? 6.261 -5.889 2.568 1.00 94.12 330 ASN A O 1
ATOM 2616 N N . THR A 1 331 ? 8.201 -5.673 3.661 1.00 96.56 331 THR A N 1
ATOM 2617 C CA . THR A 1 331 ? 8.985 -6.522 2.762 1.00 96.56 331 THR A CA 1
ATOM 2618 C C . THR A 1 331 ? 9.534 -7.707 3.543 1.00 96.56 331 THR A C 1
ATOM 2620 O O . THR A 1 331 ? 10.331 -7.538 4.467 1.00 96.56 331 THR A O 1
ATOM 2623 N N . LEU A 1 332 ? 9.138 -8.919 3.155 1.00 97.75 332 LEU A N 1
ATOM 2624 C CA . LEU A 1 332 ? 9.795 -10.145 3.594 1.00 97.75 332 LEU A CA 1
ATOM 2625 C C . LEU A 1 332 ? 11.101 -10.305 2.818 1.00 97.75 332 LEU A C 1
ATOM 2627 O O . LEU A 1 332 ? 11.121 -10.180 1.598 1.00 97.75 332 LEU A O 1
ATOM 2631 N N . ILE A 1 333 ? 12.190 -10.609 3.508 1.00 97.19 333 ILE A N 1
ATOM 2632 C CA . ILE A 1 333 ? 13.515 -10.788 2.926 1.00 97.19 333 ILE A CA 1
ATOM 2633 C C . ILE A 1 333 ? 14.074 -12.122 3.408 1.00 97.19 333 ILE A C 1
ATOM 2635 O O . ILE A 1 333 ? 13.999 -12.444 4.589 1.00 97.19 333 ILE A O 1
ATOM 2639 N N . CYS A 1 334 ? 14.662 -12.892 2.498 1.00 95.44 334 CYS A N 1
ATOM 2640 C CA . CYS A 1 334 ? 15.363 -14.133 2.805 1.00 95.44 334 CYS A CA 1
ATOM 2641 C C . CYS A 1 334 ? 16.823 -14.001 2.385 1.00 95.44 334 CYS A C 1
ATOM 2643 O O . CYS A 1 334 ? 17.117 -14.056 1.197 1.00 95.44 334 CYS A O 1
ATOM 2645 N N . ALA A 1 335 ? 17.749 -13.883 3.333 1.00 92.56 335 ALA A N 1
ATOM 2646 C CA . ALA A 1 335 ? 19.182 -13.973 3.085 1.00 92.56 335 ALA A CA 1
ATOM 2647 C C . ALA A 1 335 ? 19.630 -15.447 3.096 1.00 92.56 335 ALA A C 1
ATOM 2649 O O . ALA A 1 335 ? 19.805 -16.064 4.151 1.00 92.56 335 ALA A O 1
ATOM 2650 N N . MET A 1 336 ? 19.835 -16.018 1.901 1.00 91.00 336 MET A N 1
ATOM 2651 C CA . MET A 1 336 ? 20.051 -17.461 1.726 1.00 91.00 336 MET A CA 1
ATOM 2652 C C . MET A 1 336 ? 21.197 -18.022 2.559 1.00 91.00 336 MET A C 1
ATOM 2654 O O . MET A 1 336 ? 21.038 -19.070 3.177 1.00 91.00 336 MET A O 1
ATOM 2658 N N . THR A 1 337 ? 22.361 -17.369 2.531 1.00 86.62 337 THR A N 1
ATOM 2659 C CA . THR A 1 337 ? 23.630 -17.919 3.045 1.00 86.62 337 THR A CA 1
ATOM 2660 C C . THR A 1 337 ? 23.565 -18.295 4.530 1.00 86.62 337 THR A C 1
ATOM 2662 O O . THR A 1 337 ? 24.259 -19.217 4.966 1.00 86.62 337 THR A O 1
ATOM 2665 N N . GLU A 1 338 ? 22.713 -17.606 5.284 1.00 80.75 338 GLU A N 1
ATOM 2666 C CA . GLU A 1 338 ? 22.556 -17.753 6.733 1.00 80.75 338 GLU A CA 1
ATOM 2667 C C . GLU A 1 338 ? 21.199 -18.359 7.114 1.00 80.75 338 GLU A C 1
ATOM 2669 O O . GLU A 1 338 ? 20.897 -18.508 8.296 1.00 80.75 338 GLU A O 1
ATOM 2674 N N . GLY A 1 339 ? 20.366 -18.705 6.123 1.00 86.25 339 GLY A N 1
ATOM 2675 C CA . GLY A 1 339 ? 18.994 -19.146 6.363 1.00 86.25 339 GLY A CA 1
ATOM 2676 C C . GLY A 1 339 ? 18.174 -18.105 7.128 1.00 86.25 339 GLY A C 1
ATOM 2677 O O . GLY A 1 339 ? 17.307 -18.479 7.912 1.00 86.25 339 GLY A O 1
ATOM 2678 N N . HIS A 1 340 ? 18.489 -16.822 6.953 1.00 88.94 340 HIS A N 1
ATOM 2679 C CA . HIS A 1 340 ? 17.931 -15.720 7.724 1.00 88.94 340 HIS A CA 1
ATOM 2680 C C . HIS A 1 340 ? 16.744 -15.123 6.963 1.00 88.94 340 HIS A C 1
ATOM 2682 O O . HIS A 1 340 ? 16.915 -14.572 5.877 1.00 88.94 340 HIS A O 1
ATOM 2688 N N . LEU A 1 341 ? 15.539 -15.260 7.514 1.00 92.38 341 LEU A N 1
ATOM 2689 C CA . LEU A 1 341 ? 14.367 -14.508 7.086 1.00 92.38 341 LEU A CA 1
ATOM 2690 C C . LEU A 1 341 ? 14.139 -13.335 8.018 1.00 92.38 341 LEU A C 1
ATOM 2692 O O . LEU A 1 341 ? 14.295 -13.464 9.228 1.00 92.38 341 LEU A O 1
ATOM 2696 N N . LEU A 1 342 ? 13.679 -12.234 7.460 1.00 93.19 342 LEU A N 1
ATOM 2697 C CA . LEU A 1 342 ? 13.263 -11.079 8.220 1.00 93.19 342 LEU A CA 1
ATOM 2698 C C . LEU A 1 342 ? 12.142 -10.365 7.488 1.00 93.19 342 LEU A C 1
ATOM 2700 O O . LEU A 1 342 ? 12.126 -10.311 6.260 1.00 93.19 342 LEU A O 1
ATOM 2704 N N . GLU A 1 343 ? 11.220 -9.797 8.243 1.00 92.75 343 GLU A N 1
ATOM 2705 C CA . GLU A 1 343 ? 10.226 -8.873 7.717 1.00 92.75 343 GLU A CA 1
ATOM 2706 C C . GLU A 1 343 ? 10.604 -7.465 8.154 1.00 92.75 343 GLU A C 1
ATOM 2708 O O . GLU A 1 343 ? 10.908 -7.233 9.327 1.00 92.75 343 GLU A O 1
ATOM 2713 N N . VAL A 1 344 ? 10.617 -6.532 7.205 1.00 87.50 344 VAL A N 1
ATOM 2714 C CA . VAL A 1 344 ? 10.918 -5.126 7.474 1.00 87.50 344 VAL A CA 1
ATOM 2715 C C . VAL A 1 344 ? 9.772 -4.236 7.034 1.00 87.50 344 VAL A C 1
ATOM 2717 O O . VAL A 1 344 ? 9.144 -4.498 6.011 1.00 87.50 344 VAL A O 1
ATOM 2720 N N . THR A 1 345 ? 9.509 -3.173 7.783 1.00 85.44 345 THR A N 1
ATOM 2721 C CA . THR A 1 345 ? 8.539 -2.151 7.380 1.00 85.44 345 THR A CA 1
ATOM 2722 C C . THR A 1 345 ? 9.020 -1.383 6.150 1.00 85.44 345 THR A C 1
ATOM 2724 O O . THR A 1 345 ? 10.189 -1.472 5.759 1.00 85.44 345 THR A O 1
ATOM 2727 N N . GLU A 1 346 ? 8.145 -0.574 5.548 1.00 80.38 346 GLU A N 1
ATOM 2728 C CA . GLU A 1 346 ? 8.526 0.338 4.460 1.00 80.38 346 GLU A CA 1
ATOM 2729 C C . GLU A 1 346 ? 9.685 1.268 4.867 1.00 80.38 346 GLU A C 1
ATOM 2731 O O . GLU A 1 346 ? 10.574 1.548 4.069 1.00 80.38 346 GLU A O 1
ATOM 2736 N N . ASN A 1 347 ? 9.767 1.660 6.139 1.00 78.81 347 ASN A N 1
ATOM 2737 C CA . ASN A 1 347 ? 10.866 2.480 6.658 1.00 78.81 347 ASN A CA 1
ATOM 2738 C C . ASN A 1 347 ? 12.124 1.667 7.030 1.00 78.81 347 ASN A C 1
ATOM 2740 O O . ASN A 1 347 ? 13.084 2.213 7.574 1.00 78.81 347 ASN A O 1
ATOM 2744 N N . GLY A 1 348 ? 12.141 0.358 6.761 1.00 76.69 348 GLY A N 1
ATOM 2745 C CA . GLY A 1 348 ? 13.269 -0.525 7.049 1.00 76.69 348 GLY A CA 1
ATOM 2746 C C . GLY A 1 348 ? 13.416 -0.904 8.526 1.00 76.69 348 GLY A C 1
ATOM 2747 O O . GLY A 1 348 ? 14.508 -1.296 8.943 1.00 76.69 348 GLY A O 1
ATOM 2748 N N . GLN A 1 349 ? 12.359 -0.786 9.337 1.00 80.75 349 GLN A N 1
ATOM 2749 C CA . GLN A 1 349 ? 12.376 -1.284 10.717 1.00 80.75 349 GLN A CA 1
ATOM 2750 C C . GLN A 1 349 ? 12.146 -2.796 10.727 1.00 80.75 349 GLN A C 1
ATOM 2752 O O . GLN A 1 349 ? 11.271 -3.286 10.022 1.00 80.75 349 GLN A O 1
ATOM 2757 N N . LEU A 1 350 ? 12.932 -3.533 11.515 1.00 81.38 350 LEU A N 1
ATOM 2758 C CA . LEU A 1 350 ? 12.762 -4.976 11.679 1.00 81.38 350 LEU A CA 1
ATOM 2759 C C . LEU A 1 350 ? 11.465 -5.262 12.448 1.00 81.38 350 LEU A C 1
ATOM 2761 O O . LEU A 1 350 ? 11.300 -4.766 13.558 1.00 81.38 350 LEU A O 1
ATOM 2765 N N . VAL A 1 351 ? 10.582 -6.075 11.870 1.00 84.25 351 VAL A N 1
ATOM 2766 C CA . VAL A 1 351 ? 9.338 -6.541 12.504 1.00 84.25 351 VAL A CA 1
ATOM 2767 C C . VAL A 1 351 ? 9.599 -7.840 13.258 1.00 84.25 351 VAL A C 1
ATOM 2769 O O . VAL A 1 351 ? 9.285 -7.969 14.437 1.00 84.25 351 VAL A O 1
ATOM 2772 N N . TRP A 1 352 ? 10.210 -8.806 12.577 1.00 85.56 352 TRP A N 1
ATOM 2773 C CA . TRP A 1 352 ? 10.669 -10.064 13.151 1.00 85.56 352 TRP A CA 1
ATOM 2774 C C . TRP A 1 352 ? 11.809 -10.624 12.304 1.00 85.56 352 TRP A C 1
ATOM 2776 O O . TRP A 1 352 ? 11.929 -10.316 11.116 1.00 85.56 352 TRP A O 1
ATOM 2786 N N . GLU A 1 353 ? 12.626 -11.475 12.915 1.00 86.38 353 GLU A N 1
ATOM 2787 C CA . GLU A 1 353 ? 13.641 -12.272 12.233 1.00 86.38 353 GLU A CA 1
ATOM 2788 C C . GLU A 1 353 ? 13.516 -13.745 12.626 1.00 86.38 353 GLU A C 1
ATOM 2790 O O . GLU A 1 353 ? 13.057 -14.099 13.713 1.00 86.38 353 GLU A O 1
ATOM 2795 N N . TYR A 1 354 ? 13.920 -14.617 11.715 1.00 85.44 354 TYR A N 1
ATOM 2796 C CA . TYR A 1 354 ? 13.951 -16.052 11.905 1.00 85.44 354 TYR A CA 1
ATOM 2797 C C . TYR A 1 354 ? 15.184 -16.619 11.221 1.00 85.44 354 TYR A C 1
ATOM 2799 O O . TYR A 1 354 ? 15.412 -16.401 10.035 1.00 85.44 354 TYR A O 1
ATOM 2807 N N . ILE A 1 355 ? 15.957 -17.414 11.951 1.00 85.19 355 ILE A N 1
ATOM 2808 C CA . ILE A 1 355 ? 17.085 -18.151 11.389 1.00 85.19 355 ILE A CA 1
ATOM 2809 C C . ILE A 1 355 ? 16.682 -19.616 11.294 1.00 85.19 355 ILE A C 1
ATOM 2811 O O . ILE A 1 355 ? 16.367 -20.239 12.308 1.00 85.19 355 ILE A O 1
ATOM 2815 N N . ASN A 1 356 ? 16.734 -20.175 10.085 1.00 86.56 356 ASN A N 1
ATOM 2816 C CA . ASN A 1 356 ? 16.466 -21.583 9.830 1.00 86.56 356 ASN A CA 1
ATOM 2817 C C . ASN A 1 356 ? 17.317 -22.472 10.759 1.00 86.56 356 ASN A C 1
ATOM 2819 O O . ASN A 1 356 ? 18.548 -22.447 10.661 1.00 86.56 356 ASN A O 1
ATOM 2823 N N . PRO A 1 357 ? 16.701 -23.274 11.646 1.00 83.69 357 PRO A N 1
ATOM 2824 C CA . PRO A 1 357 ? 17.431 -24.140 12.565 1.00 83.69 357 PRO A CA 1
ATOM 2825 C C . PRO A 1 357 ? 17.852 -25.464 11.911 1.00 83.69 357 PRO A C 1
ATOM 2827 O O . PRO A 1 357 ? 18.515 -26.279 12.551 1.00 83.69 357 PRO A O 1
ATOM 2830 N N . ILE A 1 358 ? 17.444 -25.729 10.667 1.00 85.31 358 ILE A N 1
ATOM 2831 C CA . ILE A 1 358 ? 17.694 -26.996 9.979 1.00 85.31 358 ILE A CA 1
ATOM 2832 C C . ILE A 1 358 ? 18.975 -26.893 9.162 1.00 85.31 358 ILE A C 1
ATOM 2834 O O . ILE A 1 358 ? 19.097 -26.036 8.288 1.00 85.31 358 ILE A O 1
ATOM 2838 N N . ASN A 1 359 ? 19.903 -27.819 9.394 1.00 81.75 359 ASN A N 1
ATOM 2839 C CA . ASN A 1 359 ? 21.082 -27.995 8.562 1.00 81.75 359 ASN A CA 1
ATOM 2840 C C . ASN A 1 359 ? 21.249 -29.446 8.086 1.00 81.75 359 ASN A C 1
ATOM 2842 O O . ASN A 1 359 ? 20.411 -30.310 8.341 1.00 81.75 359 ASN A O 1
ATOM 2846 N N . THR A 1 360 ? 22.347 -29.730 7.385 1.00 80.62 360 THR A N 1
ATOM 2847 C CA . THR A 1 360 ? 22.674 -31.078 6.886 1.00 80.62 360 THR A CA 1
ATOM 2848 C C . THR A 1 360 ? 22.841 -32.138 7.981 1.00 80.62 360 THR A C 1
ATOM 2850 O O . THR A 1 360 ? 22.710 -33.325 7.686 1.00 80.62 360 THR A O 1
ATOM 2853 N N . ASP A 1 361 ? 23.075 -31.741 9.235 1.00 79.75 361 ASP A N 1
ATOM 2854 C CA . ASP A 1 361 ? 23.118 -32.637 10.398 1.00 79.75 361 ASP A CA 1
ATOM 2855 C C . ASP A 1 361 ? 21.751 -32.779 11.104 1.00 79.75 361 ASP A C 1
ATOM 2857 O O . ASP A 1 361 ? 21.662 -33.477 12.117 1.00 79.75 361 ASP A O 1
ATOM 2861 N N . GLY A 1 362 ? 20.700 -32.104 10.621 1.00 82.88 362 GLY A N 1
ATOM 2862 C CA . GLY A 1 362 ? 19.352 -32.092 11.199 1.00 82.88 362 GLY A CA 1
ATOM 2863 C C . GLY A 1 362 ? 18.971 -30.778 11.894 1.00 82.88 362 GLY A C 1
ATOM 2864 O O . GLY A 1 362 ? 19.536 -29.719 11.627 1.00 82.88 362 GLY A O 1
ATOM 2865 N N . ILE A 1 363 ? 17.973 -30.847 12.782 1.00 86.00 363 ILE A N 1
ATOM 2866 C CA . ILE A 1 363 ? 17.471 -29.701 13.559 1.00 86.00 363 ILE A CA 1
ATOM 2867 C C . ILE A 1 363 ? 18.492 -29.324 14.642 1.00 86.00 363 ILE A C 1
ATOM 2869 O O . ILE A 1 363 ? 18.899 -30.166 15.445 1.00 86.00 363 ILE A O 1
ATOM 2873 N N . LYS A 1 364 ? 18.886 -28.049 14.698 1.00 77.31 364 LYS A N 1
ATOM 2874 C CA . LYS A 1 364 ? 19.731 -27.483 15.753 1.00 77.31 364 LYS A CA 1
ATOM 2875 C C . LYS A 1 364 ? 18.882 -26.685 16.738 1.00 77.31 364 LYS A C 1
ATOM 2877 O O . LYS A 1 364 ? 18.265 -25.691 16.385 1.00 77.31 364 LYS A O 1
ATOM 2882 N N . GLU A 1 365 ? 18.894 -27.094 18.005 1.00 69.69 365 GLU A N 1
ATOM 2883 C CA . GLU A 1 365 ? 18.215 -26.355 19.081 1.00 69.69 365 GLU A CA 1
ATOM 2884 C C . GLU A 1 365 ? 19.018 -25.158 19.620 1.00 69.69 365 GLU A C 1
ATOM 2886 O O . GLU A 1 365 ? 18.491 -24.370 20.404 1.00 69.69 365 GLU A O 1
ATOM 2891 N N . ILE A 1 366 ? 20.312 -25.079 19.293 1.00 65.94 366 ILE A N 1
ATOM 2892 C CA . ILE A 1 366 ? 21.231 -24.013 19.706 1.00 65.94 366 ILE A CA 1
ATOM 2893 C C . ILE A 1 366 ? 22.119 -23.694 18.506 1.00 65.94 366 ILE A C 1
ATOM 2895 O O . ILE A 1 366 ? 22.884 -24.555 18.061 1.00 65.94 366 ILE A O 1
ATOM 2899 N N . ASN A 1 367 ? 22.039 -22.457 18.018 1.00 60.78 367 ASN A N 1
ATOM 2900 C CA . ASN A 1 367 ? 23.000 -21.927 17.061 1.00 60.78 367 ASN A CA 1
ATOM 2901 C C . ASN A 1 367 ? 24.223 -21.417 17.828 1.00 60.78 367 ASN A C 1
ATOM 2903 O O . ASN A 1 367 ? 24.106 -20.668 18.795 1.00 60.78 367 ASN A O 1
ATOM 2907 N N . VAL A 1 368 ? 25.399 -21.881 17.422 1.00 59.16 368 VAL A N 1
ATOM 2908 C CA . VAL A 1 368 ? 26.693 -21.384 17.896 1.00 59.16 368 VAL A CA 1
ATOM 2909 C C . VAL A 1 368 ? 27.295 -20.514 16.803 1.00 59.16 368 VAL A C 1
ATOM 2911 O O . VAL A 1 368 ? 27.046 -20.784 15.629 1.00 59.16 368 VAL A O 1
ATOM 2914 N N . ASP A 1 369 ? 28.108 -19.523 17.171 1.00 54.94 369 ASP A N 1
ATOM 2915 C CA . ASP A 1 369 ? 28.840 -18.677 16.221 1.00 54.94 369 ASP A CA 1
ATOM 2916 C C . ASP A 1 369 ? 29.769 -19.538 15.340 1.00 54.94 369 ASP A C 1
ATOM 2918 O O . ASP A 1 369 ? 30.922 -19.819 15.683 1.00 54.94 369 ASP A O 1
ATOM 2922 N N . GLN A 1 370 ? 29.254 -20.016 14.207 1.00 53.56 370 GLN A N 1
ATOM 2923 C CA . GLN A 1 370 ? 29.981 -20.794 13.211 1.00 53.56 370 GLN A CA 1
ATOM 2924 C C . GLN A 1 370 ? 29.707 -20.242 11.811 1.00 53.56 370 GLN A C 1
ATOM 2926 O O . GLN A 1 370 ? 28.577 -19.936 11.447 1.00 53.56 370 GLN A O 1
ATOM 2931 N N . TYR A 1 371 ? 30.791 -20.121 11.043 1.00 51.00 371 TYR A N 1
ATOM 2932 C CA . TYR A 1 371 ? 30.839 -19.602 9.676 1.00 51.00 371 TYR A CA 1
ATOM 2933 C C . TYR A 1 371 ? 29.945 -20.390 8.690 1.00 51.00 371 TYR A C 1
ATOM 2935 O O . TYR A 1 371 ? 29.655 -21.565 8.924 1.00 51.00 371 TYR A O 1
ATOM 2943 N N . PRO A 1 372 ? 29.517 -19.747 7.586 1.00 57.25 372 PRO A N 1
ATOM 2944 C CA . PRO A 1 372 ? 28.147 -19.842 7.084 1.00 57.25 372 PRO A CA 1
ATOM 2945 C C . PRO A 1 372 ? 27.893 -21.026 6.137 1.00 57.25 372 PRO A C 1
ATOM 2947 O O . PRO A 1 372 ? 28.829 -21.667 5.665 1.00 57.25 372 PRO A O 1
ATOM 2950 N N . MET A 1 373 ? 26.610 -21.239 5.810 1.00 60.50 373 MET A N 1
ATOM 2951 C CA . MET A 1 373 ? 26.016 -22.182 4.836 1.00 60.50 373 MET A CA 1
ATOM 2952 C C . MET A 1 373 ? 25.445 -23.504 5.356 1.00 60.50 373 MET A C 1
ATOM 2954 O O . MET A 1 373 ? 24.868 -24.249 4.565 1.00 60.50 373 MET A O 1
ATOM 2958 N N . ASN A 1 374 ? 25.532 -23.822 6.647 1.00 73.50 374 ASN A N 1
ATOM 2959 C CA . ASN A 1 374 ? 24.958 -25.087 7.119 1.00 73.50 374 ASN A CA 1
ATOM 2960 C C . ASN A 1 374 ? 23.420 -25.111 6.993 1.00 73.50 374 ASN A C 1
ATOM 2962 O O . ASN A 1 374 ? 22.855 -26.150 6.668 1.00 73.50 374 ASN A O 1
ATOM 2966 N N . ASN A 1 375 ? 22.751 -23.976 7.184 1.00 82.50 375 ASN A N 1
ATOM 2967 C CA . ASN A 1 375 ? 21.293 -23.837 7.233 1.00 82.50 375 ASN A CA 1
ATOM 2968 C C . ASN A 1 375 ? 20.699 -23.031 6.059 1.00 82.50 375 ASN A C 1
ATOM 2970 O O . ASN A 1 375 ? 19.640 -22.417 6.195 1.00 82.50 375 ASN A O 1
ATOM 2974 N N . ALA A 1 376 ? 21.382 -23.004 4.913 1.00 86.62 376 ALA A N 1
ATOM 2975 C CA . ALA A 1 376 ? 21.010 -22.135 3.802 1.00 86.62 376 ALA A CA 1
ATOM 2976 C C . ALA A 1 376 ? 19.597 -22.410 3.249 1.00 86.62 376 ALA A C 1
ATOM 2978 O O . ALA A 1 376 ? 19.194 -23.565 3.102 1.00 86.62 376 ALA A O 1
ATOM 2979 N N . MET A 1 377 ? 18.876 -21.350 2.870 1.00 88.44 377 MET A N 1
ATOM 2980 C CA . MET A 1 377 ? 17.564 -21.442 2.210 1.00 88.44 377 MET A CA 1
ATOM 2981 C C . MET A 1 377 ? 17.565 -20.664 0.905 1.00 88.44 377 MET A C 1
ATOM 2983 O O . MET A 1 377 ? 17.859 -19.478 0.901 1.00 88.44 377 MET A O 1
ATOM 2987 N N . PHE A 1 378 ? 17.232 -21.319 -0.204 1.00 89.12 378 PHE A N 1
ATOM 2988 C CA . PHE A 1 378 ? 17.367 -20.709 -1.528 1.00 89.12 378 PHE A CA 1
ATOM 2989 C C . PHE A 1 378 ? 16.525 -19.432 -1.690 1.00 89.12 378 PHE A C 1
ATOM 2991 O O . PHE A 1 378 ? 17.070 -18.395 -2.070 1.00 89.12 378 PHE A O 1
ATOM 2998 N N . ARG A 1 379 ? 15.229 -19.518 -1.362 1.00 92.81 379 ARG A N 1
ATOM 2999 C CA . ARG A 1 379 ? 14.244 -18.429 -1.334 1.00 92.81 379 ARG A CA 1
ATOM 3000 C C . ARG A 1 379 ? 13.171 -18.737 -0.290 1.00 92.81 379 ARG A C 1
ATOM 3002 O O . ARG A 1 379 ? 12.995 -19.897 0.087 1.00 92.81 379 ARG A O 1
ATOM 3009 N N . ALA A 1 380 ? 12.432 -17.715 0.112 1.00 94.25 380 ALA A N 1
ATOM 3010 C CA . ALA A 1 380 ? 11.218 -17.841 0.901 1.00 94.25 380 ALA A CA 1
ATOM 3011 C C . ALA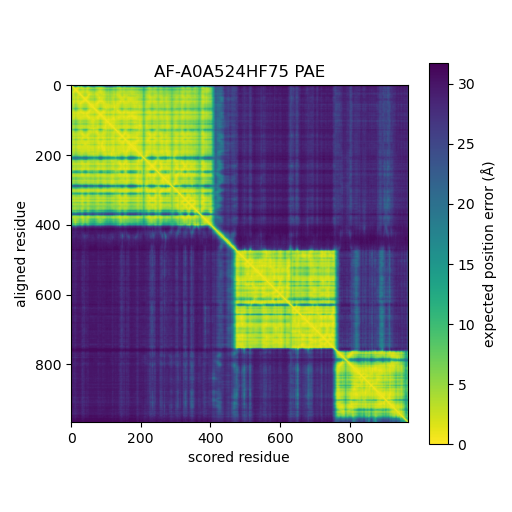 A 1 380 ? 10.173 -16.810 0.462 1.00 94.25 380 ALA A C 1
ATOM 3013 O O . ALA A 1 380 ? 10.521 -15.673 0.138 1.00 94.25 380 ALA A O 1
ATOM 3014 N N . TYR A 1 381 ? 8.910 -17.227 0.502 1.00 93.50 381 TYR A N 1
ATOM 3015 C CA . TYR A 1 381 ? 7.740 -16.401 0.222 1.00 93.50 381 TYR A CA 1
ATOM 3016 C C . TYR A 1 381 ? 6.677 -16.674 1.284 1.00 93.50 381 TYR A C 1
ATOM 3018 O O . TYR A 1 381 ? 6.542 -17.804 1.764 1.00 93.50 381 TYR A O 1
ATOM 3026 N N . ARG A 1 382 ? 5.922 -15.640 1.645 1.00 91.56 382 ARG A N 1
ATOM 3027 C CA . ARG A 1 382 ? 4.779 -15.711 2.549 1.00 91.56 382 ARG A CA 1
ATOM 3028 C C . ARG A 1 382 ? 3.494 -15.779 1.733 1.00 91.56 382 ARG A C 1
ATOM 3030 O O . ARG A 1 382 ? 3.289 -15.005 0.802 1.00 91.56 382 ARG A O 1
ATOM 3037 N N . TYR A 1 383 ? 2.623 -16.692 2.143 1.00 88.88 383 TYR A N 1
ATOM 3038 C CA . TYR A 1 383 ? 1.257 -16.821 1.652 1.00 88.88 383 TYR A CA 1
ATOM 3039 C C . TYR A 1 383 ? 0.309 -16.567 2.822 1.00 88.88 383 TYR A C 1
ATOM 3041 O O . TYR A 1 383 ? 0.562 -17.036 3.934 1.00 88.88 383 TYR A O 1
ATOM 3049 N N . ALA A 1 384 ? -0.745 -15.790 2.586 1.00 84.62 384 ALA A N 1
ATOM 3050 C CA . ALA A 1 384 ? -1.753 -15.506 3.600 1.00 84.62 384 ALA A CA 1
ATOM 3051 C C . ALA A 1 384 ? -2.612 -16.753 3.890 1.00 84.62 384 ALA A C 1
ATOM 3053 O O . ALA A 1 384 ? -2.682 -17.657 3.056 1.00 84.62 384 ALA A O 1
ATOM 3054 N N . ALA A 1 385 ? -3.243 -16.832 5.064 1.00 84.38 385 ALA A N 1
ATOM 3055 C CA . ALA A 1 385 ? -3.970 -18.032 5.500 1.00 84.38 385 ALA A CA 1
ATOM 3056 C C . ALA A 1 385 ? -5.177 -18.356 4.596 1.00 84.38 385 ALA A C 1
ATOM 3058 O O . ALA A 1 385 ? -5.547 -19.514 4.417 1.00 84.38 385 ALA A O 1
ATOM 3059 N N . GLU A 1 386 ? -5.746 -17.325 3.985 1.00 84.19 386 GLU A N 1
ATOM 3060 C CA . GLU A 1 386 ? -6.829 -17.354 3.012 1.00 84.19 386 GLU A CA 1
ATOM 3061 C C . GLU A 1 386 ? -6.376 -17.705 1.587 1.00 84.19 386 GLU A C 1
ATOM 3063 O O . GLU A 1 386 ? -7.212 -17.819 0.688 1.00 84.19 386 GLU A O 1
ATOM 3068 N N . HIS A 1 387 ? -5.069 -17.879 1.348 1.00 86.56 387 HIS A N 1
ATOM 3069 C CA . HIS A 1 387 ? -4.560 -18.199 0.020 1.00 86.56 387 HIS A CA 1
ATOM 3070 C C . HIS A 1 387 ? -5.252 -19.467 -0.517 1.00 86.56 387 HIS A C 1
ATOM 3072 O O . HIS A 1 387 ? -5.249 -20.491 0.172 1.00 86.56 387 HIS A O 1
ATOM 3078 N N . PRO A 1 388 ? -5.800 -19.474 -1.750 1.00 86.31 388 PRO A N 1
ATOM 3079 C CA . PRO A 1 388 ? -6.616 -20.588 -2.246 1.00 86.31 388 PRO A CA 1
ATOM 3080 C C . PRO A 1 388 ? -5.925 -21.956 -2.193 1.00 86.31 3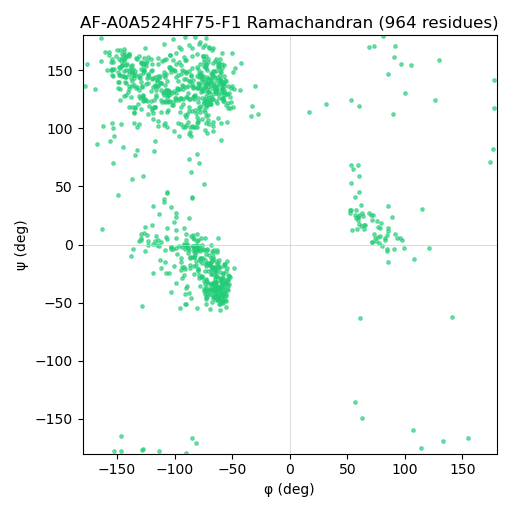88 PRO A C 1
ATOM 3082 O O . PRO A 1 388 ? -6.578 -22.974 -1.977 1.00 86.31 388 PRO A O 1
ATOM 3085 N N . ALA A 1 389 ? -4.595 -21.992 -2.337 1.00 81.69 389 ALA A N 1
ATOM 3086 C CA . ALA A 1 389 ? -3.821 -23.230 -2.220 1.00 81.69 389 ALA A CA 1
ATOM 3087 C C . ALA A 1 389 ? -3.825 -23.838 -0.801 1.00 81.69 389 ALA A C 1
ATOM 3089 O O . ALA A 1 389 ? -3.527 -25.021 -0.658 1.00 81.69 389 ALA A O 1
ATOM 3090 N N . LEU A 1 390 ? -4.157 -23.051 0.227 1.00 88.25 390 LEU A N 1
ATOM 3091 C CA . LEU A 1 390 ? -4.268 -23.463 1.629 1.00 88.25 390 LEU A CA 1
ATOM 3092 C C . LEU A 1 390 ? -5.721 -23.748 2.051 1.00 88.25 390 LEU A C 1
ATOM 3094 O O . LEU A 1 390 ? -5.955 -24.187 3.176 1.00 88.25 390 LEU A O 1
ATOM 3098 N N . ALA A 1 391 ? -6.703 -23.544 1.167 1.00 87.88 391 ALA A N 1
ATOM 3099 C CA . ALA A 1 391 ? -8.112 -23.745 1.487 1.00 87.88 391 ALA A CA 1
ATOM 3100 C C . ALA A 1 391 ? -8.390 -25.180 1.978 1.00 87.88 391 ALA A C 1
ATOM 3102 O O . ALA A 1 391 ? -8.020 -26.167 1.338 1.00 87.88 391 ALA A O 1
ATOM 3103 N N . GLY A 1 392 ? -9.057 -25.291 3.131 1.00 86.50 392 GLY A N 1
ATOM 3104 C CA . GLY A 1 392 ? -9.384 -26.575 3.758 1.00 86.50 392 GLY A CA 1
ATOM 3105 C C . GLY A 1 392 ? -8.200 -27.301 4.409 1.00 86.50 392 GLY A C 1
ATOM 3106 O O . GLY A 1 392 ? -8.351 -28.461 4.794 1.00 86.50 392 GLY A O 1
ATOM 3107 N N . ARG A 1 393 ? -7.031 -26.656 4.532 1.00 87.19 393 ARG A N 1
ATOM 3108 C CA . ARG A 1 393 ? -5.878 -27.180 5.278 1.00 87.19 393 ARG A CA 1
ATOM 3109 C C . ARG A 1 393 ? -5.927 -26.725 6.735 1.00 87.19 393 ARG A C 1
ATOM 3111 O O . ARG A 1 393 ? -6.419 -25.644 7.044 1.00 87.19 393 ARG A O 1
ATOM 3118 N N . ASP A 1 394 ? -5.409 -27.566 7.625 1.00 87.12 394 ASP A N 1
ATOM 3119 C CA . ASP A 1 394 ? -5.194 -27.195 9.022 1.00 87.12 394 ASP A CA 1
ATOM 3120 C C . ASP A 1 394 ? -3.932 -26.333 9.118 1.00 87.12 394 ASP A C 1
ATOM 3122 O O . ASP A 1 394 ? -2.832 -26.799 8.821 1.00 87.12 394 ASP A O 1
ATOM 3126 N N . LEU A 1 395 ? -4.117 -25.069 9.490 1.00 87.25 395 LEU A N 1
ATOM 3127 C CA . LEU A 1 395 ? -3.046 -24.089 9.673 1.00 87.25 395 LEU A CA 1
ATOM 3128 C C . LEU A 1 395 ? -2.789 -23.796 11.158 1.00 87.25 395 LEU A C 1
ATOM 3130 O O . LEU A 1 395 ? -2.125 -22.812 11.483 1.00 87.25 395 LEU A O 1
ATOM 3134 N N . SER A 1 396 ? -3.319 -24.626 12.064 1.00 84.88 396 SER A N 1
ATOM 3135 C CA . SER A 1 396 ? -3.069 -24.503 13.500 1.00 84.88 396 SER A CA 1
ATOM 3136 C C . SER A 1 396 ? -1.560 -24.580 13.767 1.00 84.88 396 SER A C 1
ATOM 3138 O O . SER A 1 396 ? -0.928 -25.569 13.380 1.00 84.88 396 SER A O 1
ATOM 3140 N N . PRO A 1 397 ? -0.950 -23.572 14.418 1.00 79.88 397 PRO A N 1
ATOM 3141 C CA . PRO A 1 397 ? 0.475 -23.605 14.716 1.00 79.88 397 PRO A CA 1
ATOM 3142 C C . PRO A 1 397 ? 0.841 -24.835 15.557 1.00 79.88 397 PRO A C 1
ATOM 3144 O O . PRO A 1 397 ? 0.264 -25.072 16.619 1.00 79.88 397 PRO A O 1
ATOM 3147 N N . GLY A 1 398 ? 1.803 -25.623 15.074 1.00 77.31 398 GLY A N 1
ATOM 3148 C CA . GLY A 1 398 ? 2.380 -26.744 15.817 1.00 77.31 398 GLY A CA 1
ATOM 3149 C C . GLY A 1 398 ? 3.457 -26.307 16.818 1.00 77.31 398 GLY A C 1
ATOM 3150 O O . GLY A 1 398 ? 3.681 -25.118 17.048 1.00 77.31 398 GLY A O 1
ATOM 3151 N N . GLU A 1 399 ? 4.172 -27.278 17.394 1.00 76.94 399 GLU A N 1
ATOM 3152 C CA . GLU A 1 399 ? 5.401 -26.983 18.143 1.00 76.94 399 GLU A CA 1
ATOM 3153 C C . GLU A 1 399 ? 6.441 -26.314 17.229 1.00 76.94 399 GLU A C 1
ATOM 3155 O O . GLU A 1 399 ? 6.501 -26.579 16.024 1.00 76.94 399 GLU A O 1
ATOM 3160 N N . THR A 1 400 ? 7.287 -25.450 17.799 1.00 77.69 400 THR A N 1
ATOM 3161 C CA . THR A 1 400 ? 8.403 -24.871 17.043 1.00 77.69 400 THR A CA 1
ATOM 3162 C C . THR A 1 400 ? 9.311 -25.986 16.527 1.00 77.69 400 THR A C 1
ATOM 3164 O O . THR A 1 400 ? 9.448 -27.032 17.160 1.00 77.69 400 THR A O 1
ATOM 3167 N N . ILE A 1 401 ? 9.994 -25.756 15.399 1.00 81.56 401 ILE A N 1
ATOM 3168 C CA . ILE A 1 401 ? 10.908 -26.753 14.808 1.00 81.56 401 ILE A CA 1
ATOM 3169 C C . ILE A 1 401 ? 11.952 -27.236 15.833 1.00 81.56 401 ILE A C 1
ATOM 3171 O O . ILE A 1 401 ? 12.372 -28.387 15.794 1.00 81.56 401 ILE A O 1
ATOM 3175 N N . THR A 1 402 ? 12.348 -26.383 16.781 1.00 76.19 402 THR A N 1
ATOM 3176 C CA . THR A 1 402 ? 13.320 -26.696 17.838 1.00 76.19 402 THR A CA 1
ATOM 3177 C C . THR A 1 402 ? 12.701 -27.235 19.135 1.00 76.19 402 THR A C 1
ATOM 3179 O O . THR A 1 402 ? 13.440 -27.476 20.088 1.00 76.19 402 THR A O 1
ATOM 3182 N N . GLY A 1 403 ? 11.374 -27.393 19.218 1.00 67.50 403 GLY A N 1
ATOM 3183 C CA . GLY A 1 403 ? 10.664 -27.855 20.420 1.00 67.50 403 GLY A CA 1
ATOM 3184 C C . GLY A 1 403 ? 10.763 -26.906 21.625 1.00 67.50 403 GLY A C 1
ATOM 3185 O O . GLY A 1 403 ? 10.468 -27.300 22.753 1.00 67.50 403 GLY A O 1
ATOM 3186 N N . LYS A 1 404 ? 11.215 -25.660 21.420 1.00 56.06 404 LYS A N 1
ATOM 3187 C CA . LYS A 1 404 ? 11.385 -24.630 22.459 1.00 56.06 404 LYS A CA 1
ATOM 3188 C C . LYS A 1 404 ? 10.531 -23.408 22.145 1.00 56.06 404 LYS A C 1
ATOM 3190 O O . LYS A 1 404 ? 10.586 -22.885 21.032 1.00 56.06 404 LYS A O 1
ATOM 3195 N N . ALA A 1 405 ? 9.796 -22.913 23.139 1.00 44.03 405 ALA A N 1
ATOM 3196 C CA . ALA A 1 405 ? 9.263 -21.555 23.101 1.00 44.03 405 ALA A CA 1
ATOM 3197 C C . ALA A 1 405 ? 10.443 -20.560 23.134 1.00 44.03 405 ALA A C 1
ATOM 3199 O O . ALA A 1 405 ? 11.381 -20.780 23.912 1.00 44.03 405 ALA A O 1
ATOM 3200 N N . PRO A 1 406 ? 10.454 -19.500 22.308 1.00 43.31 406 PRO A N 1
ATOM 3201 C CA . PRO A 1 406 ? 11.534 -18.524 22.327 1.00 43.31 406 PRO A CA 1
ATOM 3202 C C . PRO A 1 406 ? 11.518 -17.752 23.655 1.00 43.31 406 PRO A C 1
ATOM 3204 O O . PRO A 1 406 ? 10.683 -16.886 23.881 1.00 43.31 406 PRO A O 1
ATOM 3207 N N . PHE A 1 407 ? 12.465 -18.067 24.541 1.00 35.56 407 PHE A N 1
ATOM 3208 C CA . PHE A 1 407 ? 12.875 -17.173 25.620 1.00 35.56 407 PHE A CA 1
ATOM 3209 C C . PHE A 1 407 ? 13.968 -16.257 25.068 1.00 35.56 407 PHE A C 1
ATOM 3211 O O . PHE A 1 407 ? 15.141 -16.631 25.046 1.00 35.56 407 PHE A O 1
ATOM 3218 N N . TYR A 1 408 ? 13.597 -15.061 24.615 1.00 31.92 408 TYR A N 1
ATOM 3219 C CA . TYR A 1 408 ? 14.571 -13.993 24.411 1.00 31.92 408 TYR A CA 1
ATOM 3220 C C . TYR A 1 408 ? 14.861 -13.345 25.767 1.00 31.92 408 TYR A C 1
ATOM 3222 O O . TYR A 1 408 ? 14.088 -12.538 26.270 1.00 31.92 408 TYR A O 1
ATOM 3230 N N . ASN A 1 409 ? 15.989 -13.708 26.379 1.00 31.41 409 ASN A N 1
ATOM 3231 C CA . ASN A 1 409 ? 16.607 -12.842 27.378 1.00 31.41 409 ASN A CA 1
ATOM 3232 C C . ASN A 1 409 ? 17.223 -11.667 26.617 1.00 31.41 409 ASN A C 1
ATOM 3234 O O . ASN A 1 409 ? 18.271 -11.839 25.995 1.00 31.41 409 ASN A O 1
ATOM 3238 N N . SER A 1 410 ? 16.595 -10.495 26.655 1.00 29.31 410 SER A N 1
ATOM 3239 C CA . SER A 1 410 ? 17.200 -9.270 26.132 1.00 29.31 410 SER A CA 1
ATOM 3240 C C . SER A 1 410 ? 18.564 -9.041 26.805 1.00 29.31 410 SER A C 1
ATOM 3242 O O . SER A 1 410 ? 18.622 -8.928 28.035 1.00 29.31 410 SER A O 1
ATOM 3244 N N . PRO A 1 411 ? 19.686 -8.989 26.061 1.00 29.48 411 PRO A N 1
ATOM 3245 C CA . PRO A 1 411 ? 20.938 -8.491 26.611 1.00 29.48 411 PRO A CA 1
ATOM 3246 C C . PRO A 1 411 ? 20.790 -6.988 26.881 1.00 29.48 411 PRO A C 1
ATOM 3248 O O . PRO A 1 411 ? 20.251 -6.250 26.060 1.00 29.48 411 PRO A O 1
ATOM 3251 N N . SER A 1 412 ? 21.245 -6.540 28.054 1.00 27.19 412 SER A N 1
ATOM 3252 C CA . SER A 1 412 ? 21.196 -5.136 28.481 1.00 27.19 412 SER A CA 1
ATOM 3253 C C . SER A 1 412 ? 21.746 -4.167 27.421 1.00 27.19 412 SER A C 1
ATOM 3255 O O . SER A 1 412 ? 22.697 -4.519 26.717 1.00 27.19 412 SER A O 1
ATOM 3257 N N . PRO A 1 413 ? 21.221 -2.928 27.350 1.00 29.48 413 PRO A N 1
ATOM 3258 C CA . PRO A 1 413 ? 21.642 -1.933 26.371 1.00 29.48 413 PRO A CA 1
ATOM 3259 C C . PRO A 1 413 ? 23.092 -1.501 26.630 1.00 29.48 413 PRO A C 1
ATOM 3261 O O . PRO A 1 413 ? 23.388 -0.663 27.480 1.00 29.48 413 PRO A O 1
ATOM 3264 N N . GLY A 1 414 ? 24.017 -2.101 25.884 1.00 27.20 414 GLY A N 1
ATOM 3265 C CA . GLY A 1 414 ? 25.367 -1.595 25.693 1.00 27.20 414 GLY A CA 1
ATOM 3266 C C . GLY A 1 414 ? 25.343 -0.512 24.620 1.00 27.20 414 GLY A C 1
ATOM 3267 O O . GLY A 1 414 ? 25.060 -0.788 23.460 1.00 27.20 414 GLY A O 1
ATOM 3268 N N . THR A 1 415 ? 25.627 0.716 25.040 1.00 32.41 415 THR A N 1
ATOM 3269 C CA . THR A 1 415 ? 25.879 1.926 24.246 1.00 32.41 415 THR A CA 1
ATOM 3270 C C . THR A 1 415 ? 26.444 1.663 22.843 1.00 32.41 415 THR A C 1
ATOM 3272 O O . THR A 1 415 ? 27.588 1.223 22.736 1.00 32.41 415 THR A O 1
ATOM 3275 N N . ASN A 1 416 ? 25.651 1.948 21.798 1.00 28.12 416 ASN A N 1
ATOM 3276 C CA . ASN A 1 416 ? 26.050 2.535 20.502 1.00 28.12 416 ASN A CA 1
ATOM 3277 C C . ASN A 1 416 ? 24.845 2.551 19.535 1.00 28.12 416 ASN A C 1
ATOM 3279 O O . ASN A 1 416 ? 24.795 1.799 18.563 1.00 28.12 416 ASN A O 1
ATOM 3283 N N . ALA A 1 417 ? 23.859 3.413 19.797 1.00 25.72 417 ALA A N 1
ATOM 3284 C CA . ALA A 1 417 ? 22.849 3.777 18.805 1.00 25.72 417 ALA A CA 1
ATOM 3285 C C . ALA A 1 417 ? 23.329 5.039 18.069 1.00 25.72 417 ALA A C 1
ATOM 3287 O O . ALA A 1 417 ? 23.585 6.059 18.703 1.00 25.72 417 ALA A O 1
ATOM 3288 N N . LEU A 1 418 ? 23.490 4.959 16.745 1.00 25.23 418 LEU A N 1
ATOM 3289 C CA . LEU A 1 418 ? 23.758 6.107 15.873 1.00 25.23 418 LEU A CA 1
ATOM 3290 C C . LEU A 1 418 ? 22.618 6.268 14.852 1.00 25.23 418 LEU A C 1
ATOM 3292 O O . LEU A 1 418 ? 22.033 5.281 14.391 1.00 25.23 418 LEU A O 1
ATOM 3296 N N . ALA A 1 419 ? 22.322 7.541 14.582 1.00 25.50 419 ALA A N 1
ATOM 3297 C CA . ALA A 1 419 ? 21.138 8.129 13.954 1.00 25.50 419 ALA A CA 1
ATOM 3298 C C . ALA A 1 419 ? 20.872 7.747 12.471 1.00 25.50 419 ALA A C 1
ATOM 3300 O O . ALA A 1 419 ? 21.805 7.329 11.784 1.00 25.50 419 ALA A O 1
ATOM 3301 N N . PRO A 1 420 ? 19.622 7.907 11.977 1.00 25.62 420 PRO A N 1
ATOM 3302 C CA . PRO A 1 420 ? 19.215 7.674 10.578 1.00 25.62 420 PRO A CA 1
ATOM 3303 C C . PRO A 1 420 ? 19.433 8.895 9.646 1.00 25.62 420 PRO A C 1
ATOM 3305 O O . PRO A 1 420 ? 19.238 10.029 10.086 1.00 25.62 420 PRO A O 1
ATOM 3308 N N . LEU A 1 421 ? 19.774 8.702 8.355 1.00 25.41 421 LEU A N 1
ATOM 3309 C CA . LEU A 1 421 ? 19.589 9.731 7.308 1.00 25.41 421 LEU A CA 1
ATOM 3310 C C . LEU A 1 421 ? 18.262 9.584 6.541 1.00 25.41 421 LEU A C 1
ATOM 3312 O O . LEU A 1 421 ? 17.506 8.625 6.655 1.00 25.41 421 LEU A O 1
ATOM 3316 N N . LYS A 1 422 ? 18.004 10.652 5.782 1.00 23.55 422 LYS A N 1
ATOM 3317 C CA . LYS A 1 422 ? 16.735 11.158 5.260 1.00 23.55 422 LYS A CA 1
ATOM 3318 C C . LYS A 1 422 ? 16.086 10.343 4.128 1.00 23.55 422 LYS A C 1
ATOM 3320 O O . LYS A 1 422 ? 16.800 9.849 3.255 1.00 23.55 422 LYS A O 1
ATOM 3325 N N . PRO A 1 423 ? 14.741 10.363 4.048 1.00 25.58 423 PRO A N 1
ATOM 3326 C CA . PRO A 1 423 ? 13.960 9.774 2.960 1.00 25.58 423 PRO A CA 1
ATOM 3327 C C . PRO A 1 423 ? 13.959 10.627 1.674 1.00 25.58 423 PRO A C 1
ATOM 3329 O O . PRO A 1 423 ? 14.004 11.861 1.716 1.00 25.58 423 PRO A O 1
ATOM 3332 N N . ALA A 1 424 ? 13.876 9.956 0.520 1.00 25.98 424 ALA A N 1
ATOM 3333 C CA . ALA A 1 424 ? 13.626 10.560 -0.792 1.00 25.98 424 ALA A CA 1
ATOM 3334 C C . ALA A 1 424 ? 12.111 10.744 -1.045 1.00 25.98 424 ALA A C 1
ATOM 3336 O O . ALA A 1 424 ? 11.286 10.032 -0.479 1.00 25.98 424 ALA A O 1
ATOM 3337 N N . LYS A 1 425 ? 11.748 11.746 -1.860 1.00 23.88 425 LYS A N 1
ATOM 3338 C CA . LYS A 1 425 ? 10.370 12.241 -2.066 1.00 23.88 425 LYS A CA 1
ATOM 3339 C C . LYS A 1 425 ? 9.508 11.315 -2.954 1.00 23.88 425 LYS A C 1
ATOM 3341 O O . LYS A 1 425 ? 10.021 10.879 -3.983 1.00 23.88 425 LYS A O 1
ATOM 3346 N N . PRO A 1 426 ? 8.201 11.135 -2.669 1.00 24.11 426 PRO A N 1
ATOM 3347 C CA . PRO A 1 426 ? 7.251 10.498 -3.586 1.00 24.11 426 PRO A CA 1
ATOM 3348 C C . PRO A 1 426 ? 6.799 11.467 -4.692 1.00 24.11 426 PRO A C 1
ATOM 3350 O O . PRO A 1 426 ? 6.622 12.662 -4.444 1.00 24.11 426 PRO A O 1
ATOM 3353 N N . LYS A 1 427 ? 6.582 10.950 -5.905 1.00 26.72 427 LYS A N 1
ATOM 3354 C CA . LYS A 1 427 ? 5.860 11.626 -6.993 1.00 26.72 427 LYS A CA 1
ATOM 3355 C C . LYS A 1 427 ? 4.710 10.729 -7.451 1.00 26.72 427 LYS A C 1
ATOM 3357 O O . LYS A 1 427 ? 4.945 9.590 -7.835 1.00 26.72 427 LYS A O 1
ATOM 3362 N N . GLU A 1 428 ? 3.497 11.270 -7.407 1.00 26.55 428 GLU A N 1
ATOM 3363 C CA . GLU A 1 428 ? 2.263 10.675 -7.929 1.00 26.55 428 GLU A CA 1
ATOM 3364 C C . GLU A 1 428 ? 2.295 10.547 -9.452 1.00 26.55 428 GLU A C 1
ATOM 3366 O O . GLU A 1 428 ? 2.654 11.502 -10.152 1.00 26.55 428 GLU A O 1
ATOM 3371 N N . LEU A 1 429 ? 1.831 9.405 -9.970 1.00 26.67 429 LEU A N 1
ATOM 3372 C CA . LEU A 1 429 ? 1.445 9.277 -11.368 1.00 26.67 429 LEU A CA 1
ATOM 3373 C C . LEU A 1 429 ? 0.082 8.631 -11.567 1.00 26.67 429 LEU A C 1
ATOM 3375 O O . LEU A 1 429 ? -0.207 7.546 -11.077 1.00 26.67 429 LEU A O 1
ATOM 3379 N N . SER A 1 430 ? -0.741 9.330 -12.348 1.00 27.59 430 SER A N 1
ATOM 3380 C CA . SER A 1 430 ? -2.049 8.892 -12.812 1.00 27.59 430 SER A CA 1
ATOM 3381 C C . SER A 1 430 ? -1.923 8.254 -14.199 1.00 27.59 430 SER A C 1
ATOM 3383 O O . SER A 1 430 ? -1.532 8.901 -15.172 1.00 27.59 430 SER A O 1
ATOM 3385 N N . MET A 1 431 ? -2.281 6.973 -14.311 1.00 25.70 431 MET A N 1
ATOM 3386 C CA . MET A 1 431 ? -2.436 6.288 -15.595 1.00 25.70 431 MET A CA 1
ATOM 3387 C C . MET A 1 431 ? -3.823 6.572 -16.189 1.00 25.70 431 MET A C 1
ATOM 3389 O O . MET A 1 431 ? -4.851 6.278 -15.584 1.00 25.70 431 MET A O 1
ATOM 3393 N N . LYS A 1 432 ? -3.862 7.070 -17.431 1.00 28.06 432 LYS A N 1
ATOM 3394 C CA . LYS A 1 432 ? -5.010 6.904 -18.335 1.00 28.06 432 LYS A CA 1
ATOM 3395 C C . LYS A 1 432 ? -4.555 6.139 -19.571 1.00 28.06 432 LYS A C 1
ATOM 3397 O O . LYS A 1 432 ? -3.797 6.653 -20.389 1.00 28.06 432 LYS A O 1
ATOM 3402 N N . VAL A 1 433 ? -5.071 4.925 -19.722 1.00 26.95 433 VAL A N 1
ATOM 3403 C CA . VAL A 1 433 ? -4.883 4.076 -20.900 1.00 26.95 433 VAL A CA 1
ATOM 3404 C C . VAL A 1 433 ? -5.743 4.600 -22.056 1.00 26.95 433 VAL A C 1
ATOM 3406 O O . VAL A 1 433 ? -6.968 4.654 -21.947 1.00 26.95 433 VAL A O 1
ATOM 3409 N N . ARG A 1 434 ? -5.125 4.926 -23.199 1.00 26.42 434 ARG A N 1
ATOM 3410 C CA . ARG A 1 434 ? -5.777 4.835 -24.517 1.00 26.42 434 ARG A CA 1
ATOM 3411 C C . ARG A 1 434 ? -4.806 4.293 -25.562 1.00 26.42 434 ARG A C 1
ATOM 3413 O O . ARG A 1 434 ? -3.658 4.713 -25.645 1.00 26.42 434 ARG A O 1
ATOM 3420 N N . ALA A 1 435 ? -5.334 3.347 -26.333 1.00 27.14 435 ALA A N 1
ATOM 3421 C CA . ALA A 1 435 ? -4.671 2.523 -27.330 1.00 27.14 435 ALA A CA 1
ATOM 3422 C C . ALA A 1 435 ? -3.832 3.311 -28.348 1.00 27.14 435 ALA A C 1
ATOM 3424 O O . ALA A 1 435 ? -4.290 4.298 -28.928 1.00 27.14 435 ALA A O 1
ATOM 3425 N N . ALA A 1 436 ? -2.622 2.810 -28.598 1.00 27.86 436 ALA A N 1
ATOM 3426 C CA . ALA A 1 436 ? -1.776 3.217 -29.705 1.00 27.86 436 ALA A CA 1
ATOM 3427 C C . ALA A 1 436 ? -2.205 2.480 -30.979 1.00 27.86 436 ALA A C 1
ATOM 3429 O O . ALA A 1 436 ? -2.265 1.252 -30.991 1.00 27.86 436 ALA A O 1
ATOM 3430 N N . ASP A 1 437 ? -2.434 3.227 -32.058 1.00 27.30 437 ASP A N 1
ATOM 3431 C CA . ASP A 1 437 ? -2.436 2.670 -33.407 1.00 27.30 437 ASP A CA 1
ATOM 3432 C C . ASP A 1 437 ? -1.413 3.411 -34.275 1.00 27.30 437 ASP A C 1
ATOM 3434 O O . ASP A 1 437 ? -1.195 4.620 -34.153 1.00 27.30 437 ASP A O 1
ATOM 3438 N N . ARG A 1 438 ? -0.702 2.629 -35.085 1.00 28.89 438 ARG A N 1
ATOM 3439 C CA . ARG A 1 438 ? 0.575 2.973 -35.718 1.00 28.89 438 ARG A CA 1
ATOM 3440 C C . ARG A 1 438 ? 0.405 3.886 -36.943 1.00 28.89 438 ARG A C 1
ATOM 3442 O O . ARG A 1 438 ? -0.335 3.561 -37.861 1.00 28.89 438 ARG A O 1
ATOM 3449 N N . GLY A 1 439 ? 1.285 4.885 -37.053 1.00 25.52 439 GLY A N 1
ATOM 3450 C CA . GLY A 1 439 ? 2.128 5.040 -38.246 1.00 25.52 439 GLY A CA 1
ATOM 3451 C C . GLY A 1 439 ? 1.756 6.066 -39.333 1.00 25.52 439 GLY A C 1
ATOM 3452 O O . GLY A 1 439 ? 0.735 5.979 -40.004 1.00 25.52 439 GLY A O 1
ATOM 3453 N N . THR A 1 440 ? 2.784 6.855 -39.667 1.00 26.84 440 THR A N 1
ATOM 3454 C CA . THR A 1 440 ? 3.165 7.371 -41.002 1.00 26.84 440 THR A CA 1
ATOM 3455 C C . THR A 1 440 ? 2.735 8.777 -41.445 1.00 26.84 440 THR A C 1
ATOM 3457 O O . THR A 1 440 ? 1.846 9.433 -40.921 1.00 26.84 440 THR A O 1
ATOM 3460 N N . SER A 1 441 ? 3.551 9.271 -42.371 1.00 26.69 441 SER A N 1
ATOM 3461 C CA . SER A 1 441 ? 3.980 10.640 -42.630 1.00 26.69 441 SER A CA 1
ATOM 3462 C C . SER A 1 441 ? 3.155 11.421 -43.661 1.00 26.69 441 SER A C 1
ATOM 3464 O O . SER A 1 441 ? 2.772 10.868 -44.683 1.00 26.69 441 SER A O 1
ATOM 3466 N N . ALA A 1 442 ? 3.114 12.744 -43.452 1.00 26.33 442 ALA A N 1
ATOM 3467 C CA . ALA A 1 442 ? 3.089 13.839 -44.436 1.00 26.33 442 ALA A CA 1
ATOM 3468 C C . ALA A 1 442 ? 1.935 13.950 -45.465 1.00 26.33 442 ALA A C 1
ATOM 3470 O O . ALA A 1 442 ? 1.865 13.202 -46.432 1.00 26.33 442 ALA A O 1
ATOM 3471 N N . GLY A 1 443 ? 1.208 15.079 -45.390 1.00 24.67 443 GLY A N 1
ATOM 3472 C CA . GLY A 1 443 ? 0.829 15.862 -46.577 1.00 24.67 443 GLY A CA 1
ATOM 3473 C C . GLY A 1 443 ? -0.659 16.188 -46.793 1.00 24.67 443 GLY A C 1
ATOM 3474 O O . GLY A 1 443 ? -1.466 15.301 -47.022 1.00 24.67 443 GLY A O 1
ATOM 3475 N N . PHE A 1 444 ? -0.921 17.496 -46.925 1.00 22.64 444 PHE A N 1
ATOM 3476 C CA . PHE A 1 444 ? -2.013 18.156 -47.667 1.00 22.64 444 PHE A CA 1
ATOM 3477 C C . PHE A 1 444 ? -3.405 18.379 -47.037 1.00 22.64 444 PHE A C 1
ATOM 3479 O O . PHE A 1 444 ? -3.892 17.649 -46.187 1.00 22.64 444 PHE A O 1
ATOM 3486 N N . GLN A 1 445 ? -3.964 19.513 -47.477 1.00 25.02 445 GLN A N 1
ATOM 3487 C CA . GLN A 1 445 ? -5.066 20.326 -46.954 1.00 25.02 445 GLN A CA 1
ATOM 3488 C C . GLN A 1 445 ? -6.485 19.773 -47.181 1.00 25.02 445 GLN A C 1
ATOM 3490 O O . GLN A 1 445 ? -6.698 18.980 -48.091 1.00 25.02 445 GLN A O 1
ATOM 3495 N N . ASP A 1 446 ? -7.421 20.325 -46.391 1.00 26.73 446 ASP A N 1
ATOM 3496 C CA . ASP A 1 446 ? -8.841 20.637 -46.655 1.00 26.73 446 ASP A CA 1
ATOM 3497 C C . ASP A 1 446 ? -9.643 19.750 -47.627 1.00 26.73 446 ASP A C 1
ATOM 3499 O O . ASP A 1 446 ? -9.382 19.752 -48.827 1.00 26.73 446 ASP A O 1
ATOM 3503 N N . ILE A 1 447 ? -10.741 19.148 -47.128 1.00 24.03 447 ILE A N 1
ATOM 3504 C CA . ILE A 1 447 ? -12.119 19.238 -47.676 1.00 24.03 447 ILE A CA 1
ATOM 3505 C C . ILE A 1 447 ? -13.104 18.363 -46.859 1.00 24.03 447 ILE A C 1
ATOM 3507 O O . ILE A 1 447 ? -13.005 17.144 -46.817 1.00 24.03 447 ILE A O 1
ATOM 3511 N N . LEU A 1 448 ? -14.072 19.061 -46.250 1.00 22.83 448 LEU A N 1
ATOM 3512 C CA . LEU A 1 448 ? -15.505 18.768 -46.046 1.00 22.83 448 LEU A CA 1
ATOM 3513 C C . LEU A 1 448 ? -16.014 17.452 -45.410 1.00 22.83 448 LEU A C 1
ATOM 3515 O O . LEU A 1 448 ? -15.900 16.351 -45.936 1.00 22.83 448 LEU A O 1
ATOM 3519 N N . ALA A 1 449 ? -16.793 17.694 -44.350 1.00 21.80 449 ALA A N 1
ATOM 3520 C CA . ALA A 1 449 ? -17.890 16.908 -43.793 1.00 21.80 449 ALA A CA 1
ATOM 3521 C C . ALA A 1 449 ? -18.866 16.309 -44.830 1.00 21.80 449 ALA A C 1
ATOM 3523 O O . ALA A 1 449 ? -19.050 16.887 -45.896 1.00 21.80 449 ALA A O 1
ATOM 3524 N N . VAL A 1 450 ? -19.561 15.219 -44.464 1.00 22.73 450 VAL A N 1
ATOM 3525 C CA . VAL A 1 450 ? -21.029 15.118 -44.230 1.00 22.73 450 VAL A CA 1
ATOM 3526 C C . VAL A 1 450 ? -21.382 13.646 -43.899 1.00 22.73 450 VAL A C 1
ATOM 3528 O O . VAL A 1 450 ? -20.877 12.744 -44.559 1.00 22.73 450 VAL A O 1
ATOM 3531 N N . HIS A 1 451 ? -22.329 13.462 -42.958 1.00 22.97 451 HIS A N 1
ATOM 3532 C CA . HIS A 1 451 ? -23.070 12.247 -42.537 1.00 22.97 451 HIS A CA 1
ATOM 3533 C C . HIS A 1 451 ? -22.401 11.424 -41.414 1.00 22.97 451 HIS A C 1
ATOM 3535 O O . HIS A 1 451 ? -21.365 10.824 -41.637 1.00 22.97 451 HIS A O 1
ATOM 3541 N N . TYR A 1 452 ? -22.918 11.312 -40.183 1.00 24.44 452 TYR A N 1
ATOM 3542 C CA . TYR A 1 452 ? -24.296 11.386 -39.679 1.00 24.44 452 TYR A CA 1
ATOM 3543 C C . TYR A 1 452 ? -24.319 11.987 -38.260 1.00 24.44 452 TYR A C 1
ATOM 3545 O O . TYR A 1 452 ? -23.713 11.445 -37.342 1.00 24.44 452 TYR A O 1
ATOM 3553 N N . ALA A 1 453 ? -25.088 13.059 -38.078 1.00 22.59 453 ALA A N 1
ATOM 3554 C CA . ALA A 1 453 ? -25.675 13.440 -36.800 1.00 22.59 453 ALA A CA 1
ATOM 3555 C C . ALA A 1 453 ? -27.180 13.174 -36.913 1.00 22.59 453 ALA A C 1
ATOM 3557 O O . ALA A 1 453 ? -27.769 13.611 -37.900 1.00 22.59 453 ALA A O 1
ATOM 3558 N N . LEU A 1 454 ? -27.766 12.448 -35.953 1.00 26.17 454 LEU A N 1
ATOM 3559 C CA . LEU A 1 454 ? -29.167 12.555 -35.505 1.00 26.17 454 LEU A CA 1
ATOM 3560 C C . LEU A 1 454 ? -29.465 11.479 -34.443 1.00 26.17 454 LEU A C 1
ATOM 3562 O O . LEU A 1 454 ? -30.020 10.430 -34.746 1.00 26.17 454 LEU A O 1
ATOM 3566 N N . PHE A 1 455 ? -29.098 11.760 -33.193 1.00 24.86 455 PHE A N 1
ATOM 3567 C CA . PHE A 1 455 ? -30.019 11.706 -32.051 1.00 24.86 455 PHE A CA 1
ATOM 3568 C C . PHE A 1 455 ? -29.366 12.510 -30.919 1.00 24.86 455 PHE A C 1
ATOM 3570 O O . PHE A 1 455 ? -28.377 12.088 -30.331 1.00 24.86 455 PHE A O 1
ATOM 3577 N N . LEU A 1 456 ? -29.836 13.743 -30.724 1.00 27.77 456 LEU A N 1
ATOM 3578 C CA . LEU A 1 456 ? -29.309 14.676 -29.729 1.00 27.77 456 LEU A CA 1
ATOM 3579 C C . LEU A 1 456 ? -30.015 14.470 -28.390 1.00 27.77 456 LEU A C 1
ATOM 3581 O O . LEU A 1 456 ? -31.241 14.408 -28.341 1.00 27.77 456 LEU A O 1
ATOM 3585 N N . GLY A 1 457 ? -29.220 14.472 -27.327 1.00 22.52 457 GLY A N 1
ATOM 3586 C CA . GLY A 1 457 ? -29.640 14.654 -25.944 1.00 22.52 457 GLY A CA 1
ATOM 3587 C C . GLY A 1 457 ? -28.394 14.890 -25.099 1.00 22.52 457 GLY A C 1
ATOM 3588 O O . GLY A 1 457 ? -27.777 13.945 -24.641 1.00 22.52 457 GLY A O 1
ATOM 3589 N N . THR A 1 458 ? -27.980 16.151 -25.031 1.00 26.98 458 THR A N 1
ATOM 3590 C CA . THR A 1 458 ? -26.878 16.736 -24.248 1.00 26.98 458 THR A CA 1
ATOM 3591 C C . THR A 1 458 ? -26.560 16.033 -22.919 1.00 26.98 458 THR A C 1
ATOM 3593 O O . THR A 1 458 ? -27.482 15.820 -22.140 1.00 26.98 458 THR A O 1
ATOM 3596 N N . GLN A 1 459 ? -25.279 15.816 -22.597 1.00 25.80 459 GLN A N 1
ATOM 3597 C CA . GLN A 1 459 ? -24.510 16.647 -21.652 1.00 25.80 459 GLN A CA 1
ATOM 3598 C C . GLN A 1 459 ? -23.045 16.166 -21.547 1.00 25.80 459 GLN A C 1
ATOM 3600 O O . GLN A 1 459 ? -22.758 14.976 -21.586 1.00 25.80 459 GLN A O 1
ATOM 3605 N N . ASP A 1 460 ? -22.152 17.152 -21.555 1.00 26.11 460 ASP A N 1
ATOM 3606 C CA . ASP A 1 460 ? -20.826 17.239 -20.929 1.00 26.11 460 ASP A CA 1
ATOM 3607 C C . ASP A 1 460 ? -20.109 15.951 -20.434 1.00 26.11 460 ASP A C 1
ATOM 3609 O O . ASP A 1 460 ? -20.547 15.349 -19.455 1.00 26.11 460 ASP A O 1
ATOM 3613 N N . PRO A 1 461 ? -18.970 15.534 -21.030 1.00 29.17 461 PRO A N 1
ATOM 3614 C CA . PRO A 1 461 ? -18.102 14.506 -20.459 1.00 29.17 461 PRO A CA 1
ATOM 3615 C C . PRO A 1 461 ? -17.004 15.044 -19.518 1.00 29.17 461 PRO A C 1
ATOM 3617 O O . PRO A 1 461 ? -16.215 14.233 -19.037 1.00 29.17 461 PRO A O 1
ATOM 3620 N N . ASP A 1 462 ? -16.949 16.348 -19.209 1.00 29.64 462 ASP A N 1
ATOM 3621 C CA . ASP A 1 462 ? -15.955 16.914 -18.274 1.00 29.64 462 ASP A CA 1
ATOM 3622 C C . ASP A 1 462 ? -16.440 16.981 -16.809 1.00 29.64 462 ASP A C 1
ATOM 3624 O O . ASP A 1 462 ? -15.789 17.576 -15.953 1.00 29.64 462 ASP A O 1
ATOM 3628 N N . ALA A 1 463 ? -17.533 16.291 -16.473 1.00 29.00 463 ALA A N 1
ATOM 3629 C CA . ALA A 1 463 ? -18.070 16.220 -15.114 1.00 29.00 463 ALA A CA 1
ATOM 3630 C C . ALA A 1 463 ? -17.885 14.848 -14.437 1.00 29.00 463 ALA A C 1
ATOM 3632 O O . ALA A 1 463 ? -18.773 14.421 -13.724 1.00 29.00 463 ALA A O 1
ATOM 3633 N N . PHE A 1 464 ? -16.779 14.123 -14.639 1.00 30.30 464 PHE A N 1
ATOM 3634 C CA . PHE A 1 464 ? -16.443 12.953 -13.799 1.00 30.30 464 PHE A CA 1
ATOM 3635 C C . PHE A 1 464 ? -14.926 12.709 -13.758 1.00 30.30 464 PHE A C 1
ATOM 3637 O O . PHE A 1 464 ? -14.400 11.743 -14.306 1.00 30.30 464 PHE A O 1
ATOM 3644 N N . GLN A 1 465 ? -14.205 13.604 -13.086 1.00 25.83 465 GLN A N 1
ATOM 3645 C CA . GLN A 1 465 ? -12.926 13.288 -12.451 1.00 25.83 465 GLN A CA 1
ATOM 3646 C C . GLN A 1 465 ? -12.809 14.094 -11.164 1.00 25.83 465 GLN A C 1
ATOM 3648 O O . GLN A 1 465 ? -12.199 15.158 -11.136 1.00 25.83 465 GLN A O 1
ATOM 3653 N N . TYR A 1 466 ? -13.389 13.564 -10.093 1.00 25.72 466 TYR A N 1
ATOM 3654 C CA . TYR A 1 466 ? -12.833 13.818 -8.777 1.00 25.72 466 TYR A CA 1
ATOM 3655 C C . TYR A 1 466 ? -11.936 12.641 -8.382 1.00 25.72 466 TYR A C 1
ATOM 3657 O O . TYR A 1 466 ? -12.208 11.486 -8.710 1.00 25.72 466 TYR A O 1
ATOM 3665 N N . SER A 1 467 ? -10.833 12.999 -7.742 1.00 25.28 467 SER A N 1
ATOM 3666 C CA . SER A 1 467 ? -9.748 12.175 -7.229 1.00 25.28 467 SER A CA 1
ATOM 3667 C C . SER A 1 467 ? -10.213 11.104 -6.238 1.00 25.28 467 SER A C 1
ATOM 3669 O O . SER A 1 467 ? -11.084 11.336 -5.404 1.00 25.28 467 SER A O 1
ATOM 3671 N N . VAL A 1 468 ? -9.557 9.943 -6.275 1.00 27.23 468 VAL A N 1
ATOM 3672 C CA . VAL A 1 468 ? -9.661 8.880 -5.256 1.00 27.23 468 VAL A CA 1
ATOM 3673 C C . VAL A 1 468 ? -8.682 9.170 -4.101 1.00 27.23 468 VAL A C 1
ATOM 3675 O O . VAL A 1 468 ? -8.013 8.280 -3.597 1.00 27.23 468 VAL A O 1
ATOM 3678 N N . GLU A 1 469 ? -8.568 10.438 -3.692 1.00 29.22 469 GLU A N 1
ATOM 3679 C CA . GLU A 1 469 ? -7.651 10.899 -2.626 1.00 29.22 469 GLU A CA 1
ATOM 3680 C C . GLU A 1 469 ? -8.386 11.558 -1.446 1.00 29.22 469 GLU A C 1
ATOM 3682 O O . GLU A 1 469 ? -7.780 12.222 -0.613 1.00 29.22 469 GLU A O 1
ATOM 3687 N N . SER A 1 470 ? -9.700 11.348 -1.311 1.00 27.11 470 SER A N 1
ATOM 3688 C CA . SER A 1 470 ? -10.443 11.805 -0.128 1.00 27.11 470 SER A CA 1
ATOM 3689 C C . SER A 1 470 ? -11.642 10.927 0.244 1.00 27.11 470 SER A C 1
ATOM 3691 O O . SER A 1 470 ? -12.697 11.446 0.609 1.00 27.11 470 SER A O 1
ATOM 3693 N N . LEU A 1 471 ? -11.516 9.598 0.205 1.00 30.17 471 LEU A N 1
ATOM 3694 C CA . LEU A 1 471 ? -12.456 8.760 0.959 1.00 30.17 471 LEU A CA 1
ATOM 3695 C C . LEU A 1 471 ? -12.036 8.764 2.433 1.00 30.17 471 LEU A C 1
ATOM 3697 O O . LEU A 1 471 ? -11.554 7.771 2.971 1.00 30.17 471 LEU A O 1
ATOM 3701 N N . GLY A 1 472 ? -12.215 9.916 3.090 1.00 32.12 472 GLY A N 1
ATOM 3702 C CA . GLY A 1 472 ? -12.396 9.924 4.533 1.00 32.12 472 GLY A CA 1
ATOM 3703 C C . GLY A 1 472 ? -13.526 8.948 4.839 1.00 32.12 472 GLY A C 1
ATOM 3704 O O . GLY A 1 472 ? -14.565 8.983 4.175 1.00 32.12 472 GLY A O 1
ATOM 3705 N N . LYS A 1 473 ? -13.320 8.027 5.784 1.00 39.34 473 LYS A N 1
ATOM 3706 C CA . LYS A 1 473 ? -14.438 7.262 6.340 1.00 39.34 473 LYS A CA 1
ATOM 3707 C C . LYS A 1 473 ? -15.442 8.301 6.839 1.00 39.34 473 LYS A C 1
ATOM 3709 O O . LYS A 1 473 ? -15.161 8.961 7.834 1.00 39.34 473 LYS A O 1
ATOM 3714 N N . SER A 1 474 ? -16.552 8.498 6.130 1.00 50.28 474 SER A N 1
ATOM 3715 C CA . SER A 1 474 ? -17.653 9.309 6.638 1.00 50.28 474 SER A CA 1
ATOM 3716 C C . SER A 1 474 ? -18.140 8.596 7.893 1.00 50.28 474 SER A C 1
ATOM 3718 O O . SER A 1 474 ? -18.621 7.470 7.814 1.00 50.28 474 SER A O 1
ATOM 3720 N N . ARG A 1 475 ? -17.881 9.170 9.068 1.00 70.12 475 ARG A N 1
ATOM 3721 C CA . ARG A 1 475 ? -18.422 8.658 10.327 1.00 70.12 475 ARG A CA 1
ATOM 3722 C C . ARG A 1 475 ? -19.756 9.350 10.571 1.00 70.12 475 ARG A C 1
ATOM 3724 O O . ARG A 1 475 ? -19.935 10.504 10.185 1.00 70.12 475 ARG A O 1
ATOM 3731 N N . LEU A 1 476 ? -20.694 8.650 11.195 1.00 84.50 476 LEU A N 1
ATOM 3732 C CA . LEU A 1 476 ? -21.976 9.234 11.566 1.00 84.50 476 LEU A CA 1
ATOM 3733 C C . LEU A 1 476 ? -21.794 10.064 12.850 1.00 84.50 476 LEU A C 1
ATOM 3735 O O . LEU A 1 476 ? -21.320 9.495 13.834 1.00 84.50 476 LEU A O 1
ATOM 3739 N N . PRO A 1 477 ? -22.127 11.372 12.865 1.00 88.12 477 PRO A N 1
ATOM 3740 C CA . PRO A 1 477 ? -22.047 12.181 14.079 1.00 88.12 477 PRO A CA 1
ATOM 3741 C C . PRO A 1 477 ? -22.994 11.689 15.165 1.00 88.12 477 PRO A C 1
ATOM 3743 O O . PRO A 1 477 ? -24.131 11.325 14.867 1.00 88.12 477 PRO A O 1
ATOM 3746 N N . ASP A 1 478 ? -22.560 11.779 16.418 1.00 88.75 478 ASP A N 1
ATOM 3747 C CA . ASP A 1 478 ? -23.393 11.504 17.585 1.00 88.75 478 ASP A CA 1
ATOM 3748 C C . ASP A 1 478 ? -24.468 12.572 17.796 1.00 88.75 478 ASP A C 1
ATOM 3750 O O . ASP A 1 478 ? -24.441 13.659 17.208 1.00 88.75 478 ASP A O 1
ATOM 3754 N N . THR A 1 479 ? -25.418 12.308 18.681 1.00 92.38 479 THR A N 1
ATOM 3755 C CA . THR A 1 479 ? -26.512 13.221 19.017 1.00 92.38 479 THR A CA 1
ATOM 3756 C C . THR A 1 479 ? -26.060 14.401 19.876 1.00 92.38 479 THR A C 1
ATOM 3758 O O . THR A 1 479 ? -26.716 15.446 19.850 1.00 92.38 479 THR A O 1
ATOM 3761 N N . GLY A 1 480 ? -24.938 14.250 20.590 1.00 87.62 480 GLY A N 1
ATOM 3762 C CA . GLY A 1 480 ? -24.397 15.223 21.538 1.00 87.62 480 GLY A CA 1
ATOM 3763 C C . GLY A 1 480 ? -25.031 15.162 22.931 1.00 87.62 480 GLY A C 1
ATOM 3764 O O . GLY A 1 480 ? -24.738 16.031 23.754 1.00 87.62 480 GLY A O 1
ATOM 3765 N N . GLN A 1 481 ? -25.917 14.195 23.206 1.00 90.38 481 GLN A N 1
ATOM 3766 C CA . GLN A 1 481 ? -26.475 14.001 24.545 1.00 90.38 481 GLN A CA 1
ATOM 3767 C C . GLN A 1 481 ? -25.433 13.419 25.495 1.00 90.38 481 GLN A C 1
ATOM 3769 O O . GLN A 1 481 ? -24.879 12.366 25.243 1.00 90.38 481 GLN A O 1
ATOM 3774 N N . VAL A 1 482 ? -25.204 14.117 26.606 1.00 85.56 482 VAL A N 1
ATOM 3775 C CA . VAL A 1 482 ? -24.274 13.713 27.679 1.00 85.56 482 VAL A CA 1
ATOM 3776 C C . VAL A 1 482 ? -24.943 13.760 29.058 1.00 85.56 482 VAL A C 1
ATOM 3778 O O . VAL A 1 482 ? -24.277 13.745 30.084 1.00 85.56 482 VAL A O 1
ATOM 3781 N N . ALA A 1 483 ? -26.263 13.953 29.090 1.00 88.12 483 ALA A N 1
ATOM 3782 C CA . ALA A 1 483 ? -27.037 14.055 30.319 1.00 88.12 483 ALA A CA 1
ATOM 3783 C C . ALA A 1 483 ? -27.874 12.793 30.497 1.00 88.12 483 ALA A C 1
ATOM 3785 O O . ALA A 1 483 ? -28.581 12.420 29.564 1.00 88.12 483 ALA A O 1
ATOM 3786 N N . ASP A 1 484 ? -27.852 12.233 31.702 1.00 90.44 484 ASP A N 1
ATOM 3787 C CA . ASP A 1 484 ? -28.639 11.049 32.045 1.00 90.44 484 ASP A CA 1
ATOM 3788 C C . ASP A 1 484 ? -30.120 11.411 32.224 1.00 90.44 484 ASP A C 1
ATOM 3790 O O . ASP A 1 484 ? -30.479 12.405 32.878 1.00 90.44 484 ASP A O 1
ATOM 3794 N N . TYR A 1 485 ? -31.002 10.599 31.645 1.00 92.44 485 TYR A N 1
ATOM 3795 C CA . TYR A 1 485 ? -32.452 10.765 31.700 1.00 92.44 485 TYR A CA 1
ATOM 3796 C C . TYR A 1 485 ? -33.183 9.540 32.266 1.00 92.44 485 TYR A C 1
ATOM 3798 O O . TYR A 1 485 ? -34.417 9.582 32.387 1.00 92.44 485 TYR A O 1
ATOM 3806 N N . THR A 1 486 ? -32.465 8.477 32.624 1.00 93.94 486 THR A N 1
ATOM 3807 C CA . THR A 1 486 ? -32.939 7.317 33.382 1.00 93.94 486 THR A CA 1
ATOM 3808 C C . THR A 1 486 ? -31.817 6.742 34.259 1.00 93.94 486 THR A C 1
ATOM 3810 O O . THR A 1 486 ? -30.659 7.106 34.127 1.00 93.94 486 THR A O 1
ATOM 3813 N N . ASP A 1 487 ? -32.169 5.852 35.190 1.00 91.44 487 ASP A N 1
ATOM 3814 C CA . ASP A 1 487 ? -31.189 5.049 35.942 1.00 91.44 487 ASP A CA 1
ATOM 3815 C C . ASP A 1 487 ? -30.868 3.719 35.214 1.00 91.44 487 ASP A C 1
ATOM 3817 O O . ASP A 1 487 ? -30.099 2.895 35.714 1.00 91.44 487 ASP A O 1
ATOM 3821 N N . THR A 1 488 ? -31.523 3.454 34.077 1.00 92.31 488 THR A N 1
ATOM 3822 C CA . THR A 1 488 ? -31.338 2.245 33.265 1.00 92.31 488 THR A CA 1
ATOM 3823 C C . THR A 1 488 ? -30.206 2.450 32.263 1.00 92.31 488 THR A C 1
ATOM 3825 O O . THR A 1 488 ? -30.355 3.235 31.333 1.00 92.31 488 THR A O 1
ATOM 3828 N N . PHE A 1 489 ? -29.123 1.687 32.417 1.00 88.38 489 PHE A N 1
ATOM 3829 C CA . PHE A 1 489 ? -28.005 1.675 31.471 1.00 88.38 489 PHE A CA 1
ATOM 3830 C C . PHE A 1 489 ? -28.457 1.247 30.065 1.00 88.38 489 PHE A C 1
ATOM 3832 O O . PHE A 1 489 ? -29.283 0.339 29.922 1.00 88.38 489 PHE A O 1
ATOM 3839 N N . GLY A 1 490 ? -27.900 1.891 29.046 1.00 85.44 490 GLY A N 1
ATOM 3840 C CA . GLY A 1 490 ? -28.189 1.668 27.633 1.00 85.44 490 GLY A CA 1
ATOM 3841 C C . GLY A 1 490 ? -28.703 2.917 26.900 1.00 85.44 490 GLY A C 1
ATOM 3842 O O . GLY A 1 490 ? -28.990 2.842 25.699 1.00 85.44 490 GLY A O 1
ATOM 3843 N N . GLU A 1 491 ? -28.898 4.045 27.596 1.00 93.12 491 GLU A N 1
ATOM 3844 C CA . GLU A 1 491 ? -29.387 5.288 26.995 1.00 93.12 491 GLU A CA 1
ATOM 3845 C C . GLU A 1 491 ? -28.290 6.046 26.230 1.00 93.12 491 GLU A C 1
ATOM 3847 O O . GLU A 1 491 ? -27.136 5.641 26.194 1.00 93.12 491 GLU A O 1
ATOM 3852 N N . ASP A 1 492 ? -28.651 7.130 25.538 1.00 90.56 492 ASP A N 1
ATOM 3853 C CA . ASP A 1 492 ? -27.721 7.828 24.634 1.00 90.56 492 ASP A CA 1
ATOM 3854 C C . ASP A 1 492 ? -26.474 8.368 25.351 1.00 90.56 492 ASP A C 1
ATOM 3856 O O . ASP A 1 492 ? -25.377 8.265 24.821 1.00 90.56 492 ASP A O 1
ATOM 3860 N N . SER A 1 493 ? -26.616 8.883 26.579 1.00 86.75 493 SER A N 1
ATOM 3861 C CA . SER A 1 493 ? -25.478 9.396 27.358 1.00 86.75 493 SER A CA 1
ATOM 3862 C C . SER A 1 493 ? -24.533 8.307 27.867 1.00 86.75 493 SER A C 1
ATOM 3864 O O . SER A 1 493 ? -23.409 8.635 28.239 1.00 86.75 493 SER A O 1
ATOM 3866 N N . ASP A 1 494 ? -24.948 7.035 27.857 1.00 82.38 494 ASP A N 1
ATOM 3867 C CA . ASP A 1 494 ? -24.085 5.908 28.227 1.00 82.38 494 ASP A CA 1
ATOM 3868 C C . ASP A 1 494 ? -23.079 5.559 27.115 1.00 82.38 494 ASP A C 1
ATOM 3870 O O . ASP A 1 494 ? -22.098 4.852 27.362 1.00 82.38 494 ASP A O 1
ATOM 3874 N N . TYR A 1 495 ? -23.303 6.054 25.889 1.00 76.94 495 TYR A N 1
ATOM 3875 C CA . TYR A 1 495 ? -22.426 5.829 24.742 1.00 76.94 495 TYR A CA 1
ATOM 3876 C C . TYR A 1 495 ? -22.108 7.133 24.033 1.00 76.94 495 TYR A C 1
ATOM 3878 O O . TYR A 1 495 ? -22.859 7.605 23.188 1.00 76.94 495 TYR A O 1
ATOM 3886 N N . THR A 1 496 ? -20.911 7.645 24.255 1.00 69.25 496 THR A N 1
ATOM 3887 C CA . THR A 1 496 ? -20.379 8.697 23.400 1.00 69.25 496 THR A CA 1
ATOM 3888 C C . THR A 1 496 ? -19.731 8.025 22.178 1.00 69.25 496 THR A C 1
ATOM 3890 O O . THR A 1 496 ? -18.743 7.295 22.319 1.00 69.25 496 THR A O 1
ATOM 3893 N N . ILE A 1 497 ? -20.272 8.238 20.966 1.00 68.69 497 ILE A N 1
ATOM 3894 C CA . ILE A 1 497 ? -19.766 7.674 19.690 1.00 68.69 497 ILE A CA 1
ATOM 3895 C C . ILE A 1 497 ? -19.735 8.748 18.594 1.00 68.69 497 ILE A C 1
ATOM 3897 O O . ILE A 1 497 ? -20.746 9.056 17.974 1.00 68.69 497 ILE A O 1
ATOM 3901 N N . ASN A 1 498 ? -18.540 9.254 18.270 1.00 71.00 498 ASN A N 1
ATOM 3902 C CA . ASN A 1 498 ? -18.304 10.346 17.305 1.00 71.00 498 ASN A CA 1
ATOM 3903 C C . ASN A 1 498 ? -18.997 11.677 17.696 1.00 71.00 498 ASN A C 1
ATOM 3905 O O . ASN A 1 498 ? -19.801 12.195 16.911 1.00 71.00 498 ASN A O 1
ATOM 3909 N N . PRO A 1 499 ? -18.705 12.274 18.872 1.00 80.06 499 PRO A N 1
ATOM 3910 C CA . PRO A 1 499 ? -19.403 13.435 19.384 1.00 80.06 499 PRO A CA 1
ATOM 3911 C C . PRO A 1 499 ? -19.253 14.599 18.401 1.00 80.06 499 PRO A C 1
ATOM 3913 O O . PRO A 1 499 ? -18.200 14.739 17.766 1.00 80.06 499 PRO A O 1
ATOM 3916 N N . PRO A 1 500 ? -20.284 15.454 18.265 1.00 82.88 500 PRO A N 1
ATOM 3917 C CA . PRO A 1 500 ? -20.261 16.553 17.314 1.00 82.88 500 PRO A CA 1
ATOM 3918 C C . PRO A 1 500 ? -19.015 17.429 17.486 1.00 82.88 500 PRO A C 1
ATOM 3920 O O . PRO A 1 500 ? -18.832 18.079 18.517 1.00 82.88 500 PRO A O 1
ATOM 3923 N N . SER A 1 501 ? -18.177 17.478 16.451 1.00 84.31 501 SER A N 1
ATOM 3924 C CA . SER A 1 501 ? -16.920 18.224 16.449 1.00 84.31 501 SER A CA 1
ATOM 3925 C C . SER A 1 501 ? -16.862 19.129 15.228 1.00 84.31 501 SER A C 1
ATOM 3927 O O . SER A 1 501 ? -17.052 18.680 14.100 1.00 84.31 501 SER A O 1
ATOM 3929 N N . TYR A 1 502 ? -16.605 20.416 15.455 1.00 85.81 502 TYR A N 1
ATOM 3930 C CA . TYR A 1 502 ? -16.641 21.434 14.411 1.00 85.81 502 TYR A CA 1
ATOM 3931 C C . TYR A 1 502 ? -15.447 22.379 14.512 1.00 85.81 502 TYR A C 1
ATOM 3933 O O . TYR A 1 502 ? -15.014 22.726 15.609 1.00 85.81 502 TYR A O 1
ATOM 3941 N N . THR A 1 503 ? -14.974 22.852 13.362 1.00 86.62 503 THR A N 1
ATOM 3942 C CA . THR A 1 503 ? -13.936 23.883 13.253 1.00 86.62 503 THR A CA 1
ATOM 3943 C C . THR A 1 503 ? -14.500 25.085 12.500 1.00 86.62 503 THR A C 1
ATOM 3945 O O . THR A 1 503 ? -14.873 24.966 11.334 1.00 86.62 503 THR A O 1
ATOM 3948 N N . ASP A 1 504 ? -14.578 26.250 13.150 1.00 91.00 504 ASP A N 1
ATOM 3949 C CA . ASP A 1 504 ? -14.881 27.520 12.473 1.00 91.00 504 ASP A CA 1
ATOM 3950 C C . ASP A 1 504 ? -13.621 28.031 11.771 1.00 91.00 504 ASP A C 1
ATOM 3952 O O . ASP A 1 504 ? -12.625 28.324 12.430 1.00 91.00 504 ASP A O 1
ATOM 3956 N N . GLN A 1 505 ? -13.672 28.154 10.446 1.00 88.00 505 GLN A N 1
ATOM 3957 C CA . GLN A 1 505 ? -12.519 28.573 9.645 1.00 88.00 505 GLN A CA 1
ATOM 3958 C C . GLN A 1 505 ? -12.319 30.096 9.631 1.00 88.00 505 GLN A C 1
ATOM 3960 O O . GLN A 1 505 ? -11.345 30.600 9.075 1.00 88.00 505 GLN A O 1
ATOM 3965 N N . GLY A 1 506 ? -13.245 30.868 10.212 1.00 91.19 506 GLY A N 1
ATOM 3966 C CA . GLY A 1 506 ? -13.158 32.331 10.258 1.00 91.19 506 GLY A CA 1
ATOM 3967 C C . GLY A 1 506 ? -13.388 33.031 8.909 1.00 91.19 506 GLY A C 1
ATOM 3968 O O . GLY A 1 506 ? -13.346 34.259 8.840 1.00 91.19 506 GLY A O 1
ATOM 3969 N N . ASP A 1 507 ? -13.684 32.278 7.849 1.00 93.12 507 ASP A N 1
ATOM 3970 C CA . ASP A 1 507 ? -13.950 32.759 6.486 1.00 93.12 507 ASP A CA 1
ATOM 3971 C C . ASP A 1 507 ? -15.438 32.668 6.084 1.00 93.12 507 ASP A C 1
ATOM 3973 O O . ASP A 1 507 ? -15.811 32.944 4.940 1.00 93.12 507 ASP A O 1
ATOM 3977 N N . GLY A 1 508 ? -16.301 32.309 7.041 1.00 93.25 508 GLY A N 1
ATOM 3978 C CA . GLY A 1 508 ? -17.726 32.062 6.826 1.00 93.25 508 GLY A CA 1
ATOM 3979 C C . GLY A 1 508 ? -18.084 30.589 6.612 1.00 93.25 508 GLY A C 1
ATOM 3980 O O . GLY A 1 508 ? -19.257 30.299 6.361 1.00 93.25 508 GLY A O 1
ATOM 3981 N N . THR A 1 509 ? -17.128 29.668 6.752 1.00 96.31 509 THR A N 1
ATOM 3982 C CA . THR A 1 509 ? -17.350 28.217 6.683 1.00 96.31 509 THR A CA 1
ATOM 3983 C C . THR A 1 509 ? -17.076 27.510 8.012 1.00 96.31 509 THR A C 1
ATOM 3985 O O . THR A 1 509 ? -16.347 28.005 8.871 1.00 96.31 509 THR A O 1
ATOM 3988 N N . VAL A 1 510 ? -17.714 26.354 8.197 1.00 94.25 510 VAL A N 1
ATOM 3989 C CA . VAL A 1 510 ? -17.514 25.452 9.336 1.00 94.25 510 VAL A CA 1
ATOM 3990 C C . VAL A 1 510 ? -17.200 24.066 8.803 1.00 94.25 510 VAL A C 1
ATOM 3992 O O . VAL A 1 510 ? -17.995 23.509 8.053 1.00 94.25 510 VAL A O 1
ATOM 3995 N N . THR A 1 511 ? -16.081 23.490 9.214 1.00 89.75 511 THR A N 1
ATOM 3996 C CA . THR A 1 511 ? -15.773 22.083 8.944 1.00 89.75 511 THR A CA 1
ATOM 3997 C C . THR A 1 511 ? -16.435 21.221 10.008 1.00 89.75 511 THR A C 1
ATOM 3999 O O . THR A 1 511 ? -16.241 21.466 11.196 1.00 89.75 511 THR A O 1
ATOM 4002 N N . ASP A 1 512 ? -17.206 20.222 9.594 1.00 87.69 512 ASP A N 1
ATOM 4003 C CA . ASP A 1 512 ? -17.603 19.102 10.442 1.00 87.69 512 ASP A CA 1
ATOM 4004 C C . ASP A 1 512 ? -16.441 18.102 10.479 1.00 87.69 512 ASP A C 1
ATOM 4006 O O . ASP A 1 512 ? -16.117 17.464 9.477 1.00 87.69 512 ASP A O 1
ATOM 4010 N N . ASN A 1 513 ? -15.785 18.000 11.634 1.00 81.94 513 ASN A N 1
ATOM 4011 C CA . ASN A 1 513 ? -14.599 17.167 11.814 1.00 81.94 513 ASN A CA 1
ATOM 4012 C C . ASN A 1 513 ? -14.943 15.664 11.861 1.00 81.94 513 ASN A C 1
ATOM 4014 O O . ASN A 1 513 ? -14.036 14.841 11.767 1.00 81.94 513 ASN A O 1
ATOM 4018 N N . VAL A 1 514 ? -16.224 15.299 12.010 1.00 76.50 514 VAL A N 1
ATOM 4019 C CA . VAL A 1 514 ? -16.683 13.903 12.017 1.00 76.50 514 VAL A CA 1
ATOM 4020 C C . VAL A 1 514 ? -16.937 13.404 10.595 1.00 76.50 514 VAL A C 1
ATOM 4022 O O . VAL A 1 514 ? -16.502 12.310 10.230 1.00 76.50 514 VAL A O 1
ATOM 4025 N N . THR A 1 515 ? -17.625 14.203 9.778 1.00 79.94 515 THR A N 1
ATOM 4026 C CA . THR A 1 515 ? -17.980 13.813 8.400 1.00 79.94 515 THR A CA 1
ATOM 4027 C C . THR A 1 515 ? -16.967 14.277 7.355 1.00 79.94 515 THR A C 1
ATOM 4029 O O . THR A 1 515 ? -16.956 13.752 6.242 1.00 79.94 515 THR A O 1
ATOM 4032 N N . GLY A 1 516 ? -16.134 15.269 7.683 1.00 79.06 516 GLY A N 1
ATOM 4033 C CA . GLY A 1 516 ? -15.255 15.962 6.738 1.00 79.06 516 GLY A CA 1
ATOM 4034 C C . GLY A 1 516 ? -15.984 16.956 5.824 1.00 79.06 516 GLY A C 1
ATOM 4035 O O . GLY A 1 516 ? -15.358 17.548 4.943 1.00 79.06 516 GLY A O 1
ATOM 4036 N N . LEU A 1 517 ? -17.297 17.149 5.999 1.00 88.94 517 LEU A N 1
ATOM 4037 C CA . LEU A 1 517 ? -18.087 18.085 5.202 1.00 88.94 517 LEU A CA 1
ATOM 4038 C C . LEU A 1 517 ? -17.829 19.533 5.625 1.00 88.94 517 LEU A C 1
ATOM 4040 O O . LEU A 1 517 ? -17.667 19.847 6.805 1.00 88.94 517 LEU A O 1
ATOM 4044 N N . ILE A 1 518 ? -17.847 20.439 4.649 1.00 94.31 518 ILE A N 1
ATOM 4045 C CA . ILE A 1 518 ? -17.707 21.877 4.880 1.00 94.31 518 ILE A CA 1
ATOM 4046 C C . ILE A 1 518 ? -19.080 22.522 4.736 1.00 94.31 518 ILE A C 1
ATOM 4048 O O . ILE A 1 518 ? -19.734 22.420 3.701 1.00 94.31 518 ILE A O 1
ATOM 4052 N N . TRP A 1 519 ? -19.508 23.221 5.774 1.00 97.25 519 TRP A N 1
ATOM 4053 C CA . TRP A 1 519 ? -20.818 23.836 5.882 1.00 97.25 519 TRP A CA 1
ATOM 4054 C C . TRP A 1 519 ? -20.736 25.351 5.791 1.00 97.25 519 TRP A C 1
ATOM 4056 O O . TRP A 1 519 ? -19.821 25.997 6.305 1.00 97.25 519 TRP A O 1
ATOM 4066 N N . GLN A 1 520 ? -21.761 25.940 5.189 1.00 97.31 520 GLN A N 1
ATOM 4067 C CA . GLN A 1 520 ? -21.998 27.369 5.273 1.00 97.31 520 GLN A CA 1
ATOM 4068 C C . GLN A 1 520 ? -22.288 27.749 6.735 1.00 97.31 520 GLN A C 1
ATOM 4070 O O . GLN A 1 520 ? -23.223 27.212 7.335 1.00 97.31 520 GLN A O 1
ATOM 4075 N N . ARG A 1 521 ? -21.520 28.683 7.317 1.00 95.31 521 ARG A N 1
ATOM 4076 C CA . ARG A 1 521 ? -21.656 29.084 8.730 1.00 95.31 521 ARG A CA 1
ATOM 4077 C C . ARG A 1 521 ? -22.952 29.843 9.001 1.00 95.31 521 ARG A C 1
ATOM 4079 O O . ARG A 1 521 ? -23.734 29.456 9.868 1.00 95.31 521 ARG A O 1
ATOM 4086 N N . LEU A 1 522 ? -23.195 30.925 8.266 1.00 93.81 522 LEU A N 1
ATOM 4087 C CA . LEU A 1 522 ? -24.449 31.679 8.325 1.00 93.81 522 LEU A CA 1
ATOM 4088 C C . LEU A 1 522 ? -25.376 31.167 7.226 1.00 93.81 522 LEU A C 1
ATOM 4090 O O . LEU A 1 522 ? -24.964 31.135 6.073 1.00 93.81 522 LEU A O 1
ATOM 4094 N N . ASP A 1 523 ? -26.599 30.774 7.573 1.00 92.94 523 ASP A N 1
ATOM 4095 C CA . ASP A 1 523 ? -27.545 30.275 6.573 1.00 92.94 523 ASP A CA 1
ATOM 4096 C C . ASP A 1 523 ? -27.937 31.365 5.552 1.00 92.94 523 ASP A C 1
ATOM 4098 O O . ASP A 1 523 ? -27.788 32.565 5.798 1.00 92.94 523 ASP A O 1
ATOM 4102 N N . GLY A 1 524 ? -28.396 30.951 4.371 1.00 92.19 524 GLY A N 1
ATOM 4103 C CA . GLY A 1 524 ? -28.742 31.851 3.268 1.00 92.19 524 GLY A CA 1
ATOM 4104 C C . GLY A 1 524 ? -30.087 32.567 3.423 1.00 92.19 524 GLY A C 1
ATOM 4105 O O . GLY A 1 524 ? -30.503 33.278 2.509 1.00 92.19 524 GLY A O 1
ATOM 4106 N N . GLY A 1 525 ? -30.770 32.408 4.562 1.00 93.31 525 GLY A N 1
ATOM 4107 C CA . GLY A 1 525 ? -32.096 32.971 4.802 1.00 93.31 525 GLY A CA 1
ATOM 4108 C C . GLY A 1 525 ? -33.250 32.161 4.199 1.00 93.31 525 GLY A C 1
ATOM 4109 O O . GLY A 1 525 ? -33.060 31.112 3.585 1.00 93.31 525 GLY A O 1
ATOM 4110 N N . SER A 1 526 ? -34.475 32.656 4.410 1.00 92.88 526 SER A N 1
ATOM 4111 C CA . SER A 1 526 ? -35.721 31.999 3.988 1.00 92.88 526 SER A CA 1
ATOM 4112 C C . SER A 1 526 ? -35.986 32.150 2.489 1.00 92.88 526 SER A C 1
ATOM 4114 O O . SER A 1 526 ? -36.149 33.274 2.010 1.00 92.88 526 SER A O 1
ATOM 4116 N N . MET A 1 527 ? -36.192 31.031 1.792 1.00 91.94 527 MET A N 1
ATOM 4117 C CA . MET A 1 527 ? -36.512 30.989 0.357 1.00 91.94 527 MET A CA 1
ATOM 4118 C C . MET A 1 527 ? -37.380 29.778 -0.014 1.00 91.94 527 MET A C 1
ATOM 4120 O O . MET A 1 527 ? -37.598 28.882 0.807 1.00 91.94 527 MET A O 1
ATOM 4124 N N . ASP A 1 528 ? -37.948 29.771 -1.223 1.00 92.19 528 ASP A N 1
ATOM 4125 C CA . ASP A 1 528 ? -38.574 28.560 -1.756 1.00 92.19 528 ASP A CA 1
ATOM 4126 C C . ASP A 1 528 ? -37.516 27.546 -2.223 1.00 92.19 528 ASP A C 1
ATOM 4128 O O . ASP A 1 528 ? -36.321 27.829 -2.206 1.00 92.19 528 ASP A O 1
ATOM 4132 N N . TRP A 1 529 ? -37.944 26.324 -2.539 1.00 92.94 529 TRP A N 1
ATOM 4133 C CA . TRP A 1 529 ? -37.012 25.230 -2.811 1.00 92.94 529 TRP A CA 1
ATOM 4134 C C . TRP A 1 529 ? -36.269 25.380 -4.148 1.00 92.94 529 TRP A C 1
ATOM 4136 O O . TRP A 1 529 ? -35.111 24.981 -4.248 1.00 92.94 529 TRP A O 1
ATOM 4146 N N . GLU A 1 530 ? -36.900 25.980 -5.161 1.00 90.38 530 GLU A N 1
ATOM 4147 C CA . GLU A 1 530 ? -36.253 26.209 -6.460 1.00 90.38 530 GLU A CA 1
ATOM 4148 C C . GLU A 1 530 ? -35.190 27.309 -6.338 1.00 90.38 530 GLU A C 1
ATOM 4150 O O . GLU A 1 530 ? -34.061 27.138 -6.805 1.00 90.38 530 GLU A O 1
ATOM 4155 N N . ASP A 1 531 ? -35.510 28.386 -5.617 1.00 92.12 531 ASP A N 1
ATOM 4156 C CA . ASP A 1 531 ? -34.558 29.440 -5.270 1.00 92.12 531 ASP A CA 1
ATOM 4157 C C . ASP A 1 531 ? -33.435 28.916 -4.360 1.00 92.12 531 ASP A C 1
ATOM 4159 O O . ASP A 1 531 ? -32.299 29.371 -4.477 1.00 92.12 531 ASP A O 1
ATOM 4163 N N . ALA A 1 532 ? -33.712 27.936 -3.493 1.00 93.25 532 ALA A N 1
ATOM 4164 C CA . ALA A 1 532 ? -32.706 27.274 -2.661 1.00 93.25 532 ALA A CA 1
ATOM 4165 C C . ALA A 1 532 ? -31.670 26.514 -3.504 1.00 93.25 532 ALA A C 1
ATOM 4167 O O . ALA A 1 532 ? -30.467 26.669 -3.293 1.00 93.25 532 ALA A O 1
ATOM 4168 N N . ILE A 1 533 ? -32.112 25.742 -4.499 1.00 91.88 533 ILE A N 1
ATOM 4169 C CA . ILE A 1 533 ? -31.199 25.067 -5.434 1.00 91.88 533 ILE A CA 1
ATOM 4170 C C . ILE A 1 533 ? -30.344 26.109 -6.167 1.00 91.88 533 ILE A C 1
ATOM 4172 O O . ILE A 1 533 ? -29.117 26.024 -6.154 1.00 91.88 533 ILE A O 1
ATOM 4176 N N . ALA A 1 534 ? -30.982 27.146 -6.720 1.00 92.25 534 ALA A N 1
ATOM 4177 C CA . ALA A 1 534 ? -30.281 28.204 -7.442 1.00 92.25 534 ALA A CA 1
ATOM 4178 C C . ALA A 1 534 ? -29.300 28.987 -6.551 1.00 92.25 534 ALA A C 1
ATOM 4180 O O . ALA A 1 534 ? -28.231 29.390 -7.010 1.00 92.25 534 ALA A O 1
ATOM 4181 N N . TYR A 1 535 ? -29.645 29.206 -5.281 1.00 95.38 535 TYR A N 1
ATOM 4182 C CA . TYR A 1 535 ? -28.762 29.836 -4.307 1.00 95.38 535 TYR A CA 1
ATOM 4183 C C . TYR A 1 535 ? -27.507 28.998 -4.074 1.00 95.38 535 TYR A C 1
ATOM 4185 O O . TYR A 1 535 ? -26.414 29.559 -4.077 1.00 95.38 535 TYR A O 1
ATOM 4193 N N . ALA A 1 536 ? -27.651 27.680 -3.898 1.00 94.94 536 ALA A N 1
ATOM 4194 C CA . ALA A 1 536 ? -26.514 26.790 -3.691 1.00 94.94 536 ALA A CA 1
ATOM 4195 C C . ALA A 1 536 ? -25.572 26.783 -4.904 1.00 94.94 536 ALA A C 1
ATOM 4197 O O . ALA A 1 536 ? -24.376 27.005 -4.733 1.00 94.94 536 ALA A O 1
ATOM 4198 N N . ASP A 1 537 ? -26.122 26.643 -6.115 1.00 90.56 537 ASP A N 1
ATOM 4199 C CA . ASP A 1 537 ? -25.357 26.589 -7.371 1.00 90.56 537 ASP A CA 1
ATOM 4200 C C . ASP A 1 537 ? -24.577 27.883 -7.668 1.00 90.56 537 ASP A C 1
ATOM 4202 O O . ASP A 1 537 ? -23.569 27.872 -8.376 1.00 90.56 537 ASP A O 1
ATOM 4206 N N . LEU A 1 538 ? -25.055 29.024 -7.161 1.00 93.69 538 LEU A N 1
ATOM 4207 C CA . LEU A 1 538 ? -24.449 30.342 -7.378 1.00 93.69 538 LEU A CA 1
ATOM 4208 C C . LEU A 1 538 ? -23.618 30.831 -6.186 1.00 93.69 538 LEU A C 1
ATOM 4210 O O . LEU A 1 538 ? -23.026 31.915 -6.258 1.00 93.69 538 LEU A O 1
ATOM 4214 N N . LEU A 1 539 ? -23.588 30.083 -5.081 1.00 94.19 539 LEU A N 1
ATOM 4215 C CA . LEU A 1 539 ? -22.883 30.496 -3.879 1.00 94.19 539 LEU A CA 1
ATOM 4216 C C . LEU A 1 539 ? -21.371 30.485 -4.131 1.00 94.19 539 LEU A C 1
ATOM 4218 O O . LEU A 1 539 ? -20.773 29.457 -4.430 1.00 94.19 539 LEU A O 1
ATOM 4222 N N . SER A 1 540 ? -20.741 31.646 -3.952 1.00 94.81 540 SER A N 1
ATOM 4223 C CA . SER A 1 540 ? -19.286 31.787 -3.905 1.00 94.81 540 SER A CA 1
ATOM 4224 C C . SER A 1 540 ? -18.880 32.236 -2.504 1.00 94.81 540 SER A C 1
ATOM 4226 O O . SER A 1 540 ? -19.004 33.416 -2.169 1.00 94.81 540 SER A O 1
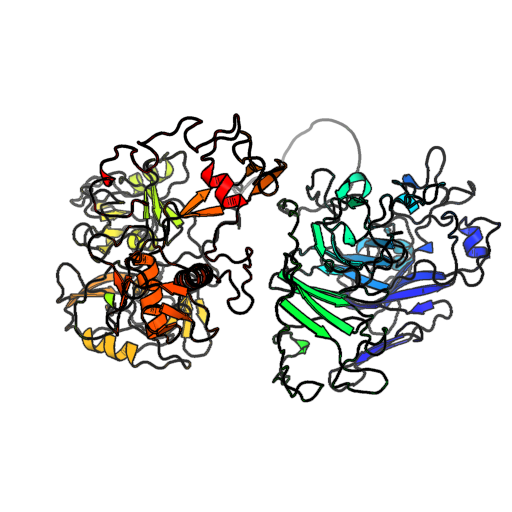ATOM 4228 N N . LEU A 1 541 ? -18.385 31.308 -1.689 1.00 93.00 541 LEU A N 1
ATOM 4229 C CA . LEU A 1 541 ? -18.023 31.532 -0.285 1.00 93.00 541 LEU A CA 1
ATOM 4230 C C . LEU A 1 541 ? -16.669 30.889 0.020 1.00 93.00 541 LEU A C 1
ATOM 4232 O O . LEU A 1 541 ? -16.410 29.780 -0.439 1.00 93.00 541 LEU A O 1
ATOM 4236 N N . ALA A 1 542 ? -15.809 31.596 0.764 1.00 90.56 542 ALA A N 1
ATOM 4237 C CA . ALA A 1 542 ? -14.449 31.159 1.112 1.00 90.56 542 ALA A CA 1
ATOM 4238 C C . ALA A 1 542 ? -13.578 30.736 -0.094 1.00 90.56 542 ALA A C 1
ATOM 4240 O O . ALA A 1 542 ? -12.695 29.894 0.010 1.00 90.56 542 ALA A O 1
ATOM 4241 N N . GLY A 1 543 ? -13.829 31.324 -1.270 1.00 87.75 543 GLY A N 1
ATOM 4242 C CA . GLY A 1 543 ? -13.130 30.971 -2.511 1.00 87.75 543 GLY A CA 1
ATOM 4243 C C . GLY A 1 543 ? -13.654 29.710 -3.209 1.00 87.75 543 GLY A C 1
ATOM 4244 O O . GLY A 1 543 ? -13.177 29.396 -4.297 1.00 87.75 543 GLY A O 1
ATOM 4245 N N . TYR A 1 544 ? -14.660 29.035 -2.645 1.00 88.69 544 TYR A N 1
ATOM 4246 C CA . TYR A 1 544 ? -15.319 27.869 -3.236 1.00 88.69 544 TYR A CA 1
ATOM 4247 C C . TYR A 1 544 ? -16.570 28.256 -4.025 1.00 88.69 544 TYR A C 1
ATOM 4249 O O . TYR A 1 544 ? -17.278 29.189 -3.642 1.00 88.69 544 TYR A O 1
ATOM 4257 N N . GLN A 1 545 ? -16.844 27.508 -5.097 1.00 90.94 545 GLN A N 1
ATOM 4258 C CA . GLN A 1 545 ? -18.000 27.685 -5.994 1.00 90.94 545 GLN A CA 1
ATOM 4259 C C . GLN A 1 545 ? -18.784 26.380 -6.219 1.00 90.94 545 GLN A C 1
ATOM 4261 O O . GLN A 1 545 ? -19.709 26.349 -7.017 1.00 90.94 545 GLN A O 1
ATOM 4266 N N . ASP A 1 546 ? -18.408 25.293 -5.548 1.00 89.25 546 ASP A N 1
ATOM 4267 C CA . ASP A 1 546 ? -19.014 23.964 -5.675 1.00 89.25 546 ASP A CA 1
ATOM 4268 C C . ASP A 1 546 ? -19.867 23.614 -4.446 1.00 89.25 546 ASP A C 1
ATOM 4270 O O . ASP A 1 546 ? -19.785 22.525 -3.874 1.00 89.25 546 ASP A O 1
ATOM 4274 N N . TRP A 1 547 ? -20.670 24.586 -4.017 1.00 94.94 547 TRP A N 1
ATOM 4275 C CA . TRP A 1 547 ? -21.649 24.432 -2.949 1.00 94.94 547 TRP A CA 1
ATOM 4276 C C . TRP A 1 547 ? -22.905 23.729 -3.464 1.00 94.94 547 TRP A C 1
ATOM 4278 O O . TRP A 1 547 ? -23.308 23.909 -4.609 1.00 94.94 547 TRP A O 1
ATOM 4288 N N . ARG A 1 548 ? -23.553 22.945 -2.602 1.00 94.75 548 ARG A N 1
ATOM 4289 C CA . ARG A 1 548 ? -24.806 22.250 -2.917 1.00 94.75 548 ARG A CA 1
ATOM 4290 C C . ARG A 1 548 ? -25.780 22.280 -1.745 1.00 94.75 548 ARG A C 1
ATOM 4292 O O . ARG A 1 548 ? -25.403 22.551 -0.602 1.00 94.75 548 ARG A O 1
ATOM 4299 N N . LEU A 1 549 ? -27.045 21.980 -2.032 1.00 94.38 549 LEU A N 1
ATOM 4300 C CA . LEU A 1 549 ? -27.996 21.612 -0.988 1.00 94.38 549 LEU A CA 1
ATOM 4301 C C . LEU A 1 549 ? -27.587 20.264 -0.359 1.00 94.38 549 LEU A C 1
ATOM 4303 O O . LEU A 1 549 ? -27.176 19.354 -1.088 1.00 94.38 549 LEU A O 1
ATOM 4307 N N . PRO A 1 550 ? -27.689 20.127 0.972 1.00 95.31 550 PRO A N 1
ATOM 4308 C CA . PRO A 1 550 ? -27.379 18.884 1.666 1.00 95.31 550 PRO A CA 1
ATOM 4309 C C . PRO A 1 550 ? -28.459 17.827 1.431 1.00 95.31 550 PRO A C 1
ATOM 4311 O O . PRO A 1 550 ? -29.628 18.158 1.196 1.00 95.31 550 PRO A O 1
ATOM 4314 N N . THR A 1 551 ? -28.080 16.557 1.549 1.00 93.31 551 THR A N 1
ATOM 4315 C CA . THR A 1 551 ? -29.053 15.465 1.678 1.00 93.31 551 THR A CA 1
ATOM 4316 C C . THR A 1 551 ? -29.788 15.560 3.017 1.00 93.31 551 THR A C 1
ATOM 4318 O O . THR A 1 551 ? -29.407 16.312 3.923 1.00 93.31 551 THR A O 1
ATOM 4321 N N . SER A 1 552 ? -30.872 14.800 3.148 1.00 93.06 552 SER A N 1
ATOM 4322 C CA . SER A 1 552 ? -31.629 14.688 4.391 1.00 93.06 552 SER A CA 1
ATOM 4323 C C . SER A 1 552 ? -30.775 14.172 5.548 1.00 93.06 552 SER A C 1
ATOM 4325 O O . SER A 1 552 ? -30.849 14.741 6.637 1.00 93.06 552 SER A O 1
ATOM 4327 N N . ASP A 1 553 ? -29.908 13.190 5.302 1.00 91.31 553 ASP A N 1
ATOM 4328 C CA . ASP A 1 553 ? -29.016 12.627 6.320 1.00 91.31 553 ASP A CA 1
ATOM 4329 C C . ASP A 1 553 ? -27.869 13.578 6.689 1.00 91.31 553 ASP A C 1
ATOM 4331 O O . ASP A 1 553 ? -27.565 13.737 7.869 1.00 91.31 553 ASP A O 1
ATOM 4335 N N . GLU A 1 554 ? -27.276 14.281 5.717 1.00 92.88 554 GLU A N 1
ATOM 4336 C CA . GLU A 1 554 ? -26.209 15.260 5.977 1.00 92.88 554 GLU A CA 1
ATOM 4337 C C . GLU A 1 554 ? -26.711 16.409 6.861 1.00 92.88 554 GLU A C 1
ATOM 4339 O O . GLU A 1 554 ? -26.076 16.774 7.851 1.00 92.88 554 GLU A O 1
ATOM 4344 N N . LEU A 1 555 ? -27.878 16.971 6.530 1.00 94.81 555 LEU A N 1
ATOM 4345 C CA . LEU A 1 555 ? -28.453 18.085 7.285 1.00 94.81 555 LEU A CA 1
ATOM 4346 C C . LEU A 1 555 ? -28.985 17.649 8.655 1.00 94.81 555 LEU A C 1
ATOM 4348 O O . LEU A 1 555 ? -28.932 18.424 9.609 1.00 94.81 555 LEU A O 1
ATOM 4352 N N . PHE A 1 556 ? -29.491 16.419 8.769 1.00 95.50 556 PHE A N 1
ATOM 4353 C CA . PHE A 1 556 ? -29.862 15.834 10.057 1.00 95.50 556 PHE A CA 1
ATOM 4354 C C . PHE A 1 556 ? -28.625 15.562 10.929 1.00 95.50 556 PHE A C 1
ATOM 4356 O O . PHE A 1 556 ? -28.666 15.743 12.148 1.00 95.50 556 PHE A O 1
ATOM 4363 N N . GLY A 1 557 ? -27.502 15.204 10.300 1.00 92.69 557 GLY A N 1
ATOM 4364 C CA . GLY A 1 557 ? -26.224 14.923 10.948 1.00 92.69 557 GLY A CA 1
ATOM 4365 C C . GLY A 1 557 ? -25.670 16.087 11.771 1.00 92.69 557 GLY A C 1
ATOM 4366 O O . GLY A 1 557 ? -25.088 15.843 12.826 1.00 92.69 557 GLY A O 1
ATOM 4367 N N . ILE A 1 558 ? -25.921 17.342 11.378 1.00 93.88 558 ILE A N 1
ATOM 4368 C CA . ILE A 1 558 ? -25.433 18.518 12.123 1.00 93.88 558 ILE A CA 1
ATOM 4369 C C . ILE A 1 558 ? -26.312 18.934 13.314 1.00 93.88 558 ILE A C 1
ATOM 4371 O O . ILE A 1 558 ? -25.963 19.868 14.044 1.00 93.88 558 ILE A O 1
ATOM 4375 N N . LEU A 1 559 ? -27.456 18.273 13.531 1.00 94.56 559 LEU A N 1
ATOM 4376 C CA . LEU A 1 559 ? -28.320 18.574 14.671 1.00 94.56 559 LEU A CA 1
ATOM 4377 C C . LEU A 1 559 ? -27.688 18.132 15.995 1.00 94.56 559 LEU A C 1
ATOM 4379 O O . LEU A 1 559 ? -27.136 17.041 16.104 1.00 94.56 559 LEU A O 1
ATOM 4383 N N . ASP A 1 560 ? -27.833 18.960 17.022 1.00 93.44 560 ASP A N 1
ATOM 4384 C CA . ASP A 1 560 ? -27.406 18.685 18.396 1.00 93.44 560 ASP A CA 1
ATOM 4385 C C . ASP A 1 560 ? -28.658 18.443 19.254 1.00 93.44 560 ASP A C 1
ATOM 4387 O O . ASP A 1 560 ? -29.396 19.379 19.573 1.00 93.44 560 ASP A O 1
ATOM 4391 N N . HIS A 1 561 ? -28.917 17.178 19.592 1.00 94.56 561 HIS A N 1
ATOM 4392 C CA . HIS A 1 561 ? -30.120 16.742 20.308 1.00 94.56 561 HIS A CA 1
ATOM 4393 C C . HIS A 1 561 ? -30.006 16.915 21.828 1.00 94.56 561 HIS A C 1
ATOM 4395 O O . HIS A 1 561 ? -30.984 16.669 22.538 1.00 94.56 561 HIS A O 1
ATOM 4401 N N . SER A 1 562 ? -28.862 17.381 22.347 1.00 90.62 562 SER A N 1
ATOM 4402 C CA . SER A 1 562 ? -28.787 17.918 23.715 1.00 90.62 562 SER A CA 1
ATOM 4403 C C . SER A 1 562 ? -29.467 19.288 23.831 1.00 90.62 562 SER A C 1
ATOM 4405 O O . SER A 1 562 ? -29.808 19.748 24.924 1.00 90.62 562 SER A O 1
ATOM 4407 N N . ARG A 1 563 ? -29.703 19.951 22.692 1.00 88.56 563 ARG A N 1
ATOM 4408 C CA . ARG A 1 563 ? -30.299 21.284 22.598 1.00 88.56 563 ARG A CA 1
ATOM 4409 C C . ARG A 1 563 ? -31.727 21.216 22.080 1.00 88.56 563 ARG A C 1
ATOM 4411 O O . ARG A 1 563 ? -32.157 20.263 21.440 1.00 88.56 563 ARG A O 1
ATOM 4418 N N . HIS A 1 564 ? -32.475 22.279 22.348 1.00 83.62 564 HIS A N 1
ATOM 4419 C CA . HIS A 1 564 ? -33.814 22.464 21.809 1.00 83.62 564 HIS A CA 1
ATOM 4420 C C . HIS A 1 564 ? -34.019 23.932 21.416 1.00 83.62 564 HIS A C 1
ATOM 4422 O O . HIS A 1 564 ? -33.769 24.829 22.218 1.00 83.62 564 HIS A O 1
ATOM 4428 N N . ASN A 1 565 ? -34.518 24.166 20.197 1.00 83.25 565 ASN A N 1
ATOM 4429 C CA . ASN A 1 565 ? -34.931 25.477 19.671 1.00 83.25 565 ASN A CA 1
ATOM 4430 C C . ASN A 1 565 ? -33.822 26.567 19.633 1.00 83.25 565 ASN A C 1
ATOM 4432 O O . ASN A 1 565 ? -33.930 27.569 20.347 1.00 83.25 565 ASN A O 1
ATOM 4436 N N . PRO A 1 566 ? -32.789 26.438 18.775 1.00 90.38 566 PRO A N 1
ATOM 4437 C CA . PRO A 1 566 ? -32.616 25.385 17.779 1.00 90.38 566 PRO A CA 1
ATOM 4438 C C . PRO A 1 566 ? -31.810 24.187 18.308 1.00 90.38 566 PRO A C 1
ATOM 4440 O O . PRO A 1 566 ? -30.899 24.342 19.119 1.00 90.38 566 PRO A O 1
ATOM 4443 N N . ALA A 1 567 ? -32.099 22.996 17.790 1.00 92.38 567 ALA A N 1
ATOM 4444 C CA . ALA A 1 567 ? -31.294 21.784 17.949 1.00 92.38 567 ALA A CA 1
ATOM 4445 C C . ALA A 1 567 ? -30.022 21.846 17.076 1.00 92.38 567 ALA A C 1
ATOM 4447 O O . ALA A 1 567 ? -29.758 20.970 16.264 1.00 92.38 567 ALA A O 1
ATOM 4448 N N . LEU A 1 568 ? -29.258 22.935 17.189 1.00 91.69 568 LEU A N 1
ATOM 4449 C CA . LEU A 1 568 ? -27.997 23.179 16.486 1.00 91.69 568 LEU A CA 1
ATOM 4450 C C . LEU A 1 568 ? -26.969 23.709 17.480 1.00 91.69 568 LEU A C 1
ATOM 4452 O O . LEU A 1 568 ? -27.305 24.457 18.403 1.00 91.69 568 LEU A O 1
ATOM 4456 N N . ASN A 1 569 ? -25.694 23.407 17.247 1.00 91.44 569 ASN A N 1
ATOM 4457 C CA . ASN A 1 569 ? -24.621 24.039 18.002 1.00 91.44 569 ASN A CA 1
ATOM 4458 C C . ASN A 1 569 ? -24.469 25.508 17.568 1.00 91.44 569 ASN A C 1
ATOM 4460 O O . ASN A 1 569 ? -23.794 25.822 16.587 1.00 91.44 569 ASN A O 1
ATOM 4464 N N . THR A 1 570 ? -25.091 26.422 18.316 1.00 92.06 570 THR A N 1
ATOM 4465 C CA . THR A 1 570 ? -25.156 27.855 17.979 1.00 92.06 570 THR A CA 1
ATOM 4466 C C . THR A 1 570 ? -23.811 28.579 18.019 1.00 92.06 570 THR A C 1
ATOM 4468 O O . THR A 1 570 ? -23.715 29.711 17.545 1.00 92.06 570 THR A O 1
ATOM 4471 N N . THR A 1 571 ? -22.773 27.950 18.576 1.00 90.81 571 THR A N 1
ATOM 4472 C CA . THR A 1 571 ? -21.398 28.461 18.520 1.00 90.81 571 THR A CA 1
ATOM 4473 C C . THR A 1 571 ? -20.841 28.373 17.102 1.00 90.81 571 THR A C 1
ATOM 4475 O O . THR A 1 571 ? -20.159 29.296 16.655 1.00 90.81 571 THR A O 1
ATOM 4478 N N . TYR A 1 572 ? -21.157 27.294 16.380 1.00 92.94 572 TYR A N 1
ATOM 4479 C CA . TYR A 1 572 ? -20.687 27.056 15.014 1.00 92.94 572 TYR A CA 1
ATOM 4480 C C . TYR A 1 572 ? -21.724 27.438 13.959 1.00 92.94 572 TYR A C 1
ATOM 4482 O O . TYR A 1 572 ? -21.378 27.954 12.906 1.00 92.94 572 TYR A O 1
ATOM 4490 N N . PHE A 1 573 ? -23.007 27.276 14.259 1.00 94.94 573 PHE A N 1
ATOM 4491 C CA . PHE A 1 573 ? -24.102 27.634 13.368 1.00 94.94 573 PHE A CA 1
ATOM 4492 C C . PHE A 1 573 ? -24.946 28.724 14.026 1.00 94.94 573 PHE A C 1
ATOM 4494 O O . PHE A 1 573 ? -25.894 28.400 14.745 1.00 94.94 573 PHE A O 1
ATOM 4501 N N . PRO A 1 574 ? -24.614 30.015 13.823 1.00 92.38 574 PRO A N 1
ATOM 4502 C CA . PRO A 1 574 ? -25.345 31.114 14.433 1.00 92.38 574 PRO A CA 1
ATOM 4503 C C . PRO A 1 574 ? -26.852 30.984 14.225 1.00 92.38 574 PRO A C 1
ATOM 4505 O O . PRO A 1 574 ? -27.318 30.668 13.126 1.00 92.38 574 PRO A O 1
ATOM 4508 N N . GLN A 1 575 ? -27.603 31.236 15.296 1.00 89.62 575 GLN A N 1
ATOM 4509 C CA . GLN A 1 575 ? -29.056 31.146 15.283 1.00 89.62 575 GLN A CA 1
ATOM 4510 C C . GLN A 1 575 ? -29.654 32.108 14.245 1.00 89.62 575 GLN A C 1
ATOM 4512 O O . GLN A 1 575 ? -29.338 33.299 14.232 1.00 89.62 575 GLN A O 1
ATOM 4517 N N . SER A 1 576 ? -30.548 31.583 13.408 1.00 88.94 576 SER A N 1
ATOM 4518 C CA . SER A 1 576 ? -31.332 32.333 12.425 1.00 88.94 576 SER A CA 1
ATOM 4519 C C . SER A 1 576 ? -32.826 32.312 12.780 1.00 88.94 576 SER A C 1
ATOM 4521 O O . SER A 1 576 ? -33.228 31.771 13.810 1.00 88.94 576 SER A O 1
ATOM 4523 N N . GLU A 1 577 ? -33.669 32.917 11.937 1.00 90.69 577 GLU A N 1
ATOM 4524 C CA . GLU A 1 577 ? -35.137 32.877 12.080 1.00 90.69 577 GLU A CA 1
ATOM 4525 C C . GLU A 1 577 ? -35.783 31.610 11.476 1.00 90.69 577 GLU A C 1
ATOM 4527 O O . GLU A 1 577 ? -37.017 31.535 11.364 1.00 90.69 577 GLU A O 1
ATOM 4532 N N . ALA A 1 578 ? -34.969 30.634 11.061 1.00 91.88 578 ALA A N 1
ATOM 4533 C CA . ALA A 1 578 ? -35.415 29.404 10.423 1.00 91.88 578 ALA A CA 1
ATOM 4534 C C . ALA A 1 578 ? -36.291 28.561 11.354 1.00 91.88 578 ALA A C 1
ATOM 4536 O O . ALA A 1 578 ? -35.932 28.303 12.496 1.00 91.88 578 ALA A O 1
ATOM 4537 N N . GLN A 1 579 ? -37.417 28.076 10.833 1.00 94.00 579 GLN A N 1
ATOM 4538 C CA . GLN A 1 579 ? -38.179 26.988 11.459 1.00 94.00 579 GLN A CA 1
ATOM 4539 C C . GLN A 1 579 ? -37.765 25.628 10.892 1.00 94.00 579 GLN A C 1
ATOM 4541 O O . GLN A 1 579 ? -37.878 24.600 11.561 1.00 94.00 579 GLN A O 1
ATOM 4546 N N . TYR A 1 580 ? -37.316 25.638 9.637 1.00 95.44 580 TYR A N 1
ATOM 4547 C CA . TYR A 1 580 ? -36.906 24.469 8.879 1.00 95.44 580 TYR A CA 1
ATOM 4548 C C . TYR A 1 580 ? -35.746 24.826 7.952 1.00 95.44 580 TYR A C 1
ATOM 4550 O O . TYR A 1 580 ? -35.590 25.993 7.586 1.00 95.44 580 TYR A O 1
ATOM 4558 N N . TRP A 1 581 ? -35.007 23.819 7.499 1.00 96.31 581 TRP A N 1
ATOM 4559 C CA . TRP A 1 581 ? -34.014 23.946 6.436 1.00 96.31 581 TRP A CA 1
ATOM 4560 C C . TRP A 1 581 ? -34.292 22.955 5.304 1.00 96.31 581 TRP A C 1
ATOM 4562 O O . TRP A 1 581 ? -34.646 21.799 5.555 1.00 96.31 581 TRP A O 1
ATOM 4572 N N . TRP A 1 582 ? -34.152 23.426 4.062 1.00 97.12 582 TRP A N 1
ATOM 4573 C CA . TRP A 1 582 ? -34.316 22.609 2.860 1.00 97.12 582 TRP A CA 1
ATOM 4574 C C . TRP A 1 582 ? -33.190 21.587 2.697 1.00 97.12 582 TRP A C 1
ATOM 4576 O O . TRP A 1 582 ? -32.024 21.894 2.936 1.00 97.12 582 TRP A O 1
ATOM 4586 N N . THR A 1 583 ? -33.555 20.405 2.204 1.00 95.81 583 THR A N 1
ATOM 4587 C CA . THR A 1 583 ? -32.626 19.391 1.683 1.00 95.81 583 THR A CA 1
ATOM 4588 C C . THR A 1 583 ? -32.773 19.298 0.160 1.00 95.81 583 THR A C 1
ATOM 4590 O O . THR A 1 583 ? -33.684 19.897 -0.422 1.00 95.81 583 THR A O 1
ATOM 4593 N N . CYS A 1 584 ? -31.904 18.542 -0.507 1.00 93.25 584 CYS A N 1
ATOM 4594 C CA . CYS A 1 584 ? -32.006 18.285 -1.945 1.00 93.25 584 CYS A CA 1
ATOM 4595 C C . CYS A 1 584 ? -32.987 17.155 -2.319 1.00 93.25 584 CYS A C 1
ATOM 4597 O O . CYS A 1 584 ? -33.194 16.899 -3.505 1.00 93.25 584 CYS A O 1
ATOM 4599 N N . GLU A 1 585 ? -33.615 16.485 -1.346 1.00 94.12 585 GLU A N 1
ATOM 4600 C CA . GLU A 1 585 ? -34.326 15.223 -1.575 1.00 94.12 585 GLU A CA 1
ATOM 4601 C C . GLU A 1 585 ? -35.847 15.375 -1.469 1.00 94.12 585 GLU A C 1
ATOM 4603 O O . GLU A 1 585 ? -36.395 15.913 -0.502 1.00 94.12 585 GLU A O 1
ATOM 4608 N N . THR A 1 586 ? -36.554 14.849 -2.471 1.00 94.19 586 THR A N 1
ATOM 4609 C CA . THR A 1 586 ? -38.020 14.759 -2.463 1.00 94.19 586 THR A CA 1
ATOM 4610 C C . THR A 1 586 ? -38.486 13.439 -1.866 1.00 94.19 586 THR A C 1
ATOM 4612 O O . THR A 1 586 ? -37.747 12.456 -1.822 1.00 94.19 586 THR A O 1
ATOM 4615 N N . ARG A 1 587 ? -39.731 13.397 -1.393 1.00 92.06 587 ARG A N 1
ATOM 4616 C CA . ARG A 1 587 ? -40.321 12.163 -0.872 1.00 92.06 587 ARG A CA 1
ATOM 4617 C C . ARG A 1 587 ? -40.613 11.198 -2.026 1.00 92.06 587 ARG A C 1
ATOM 4619 O O . ARG A 1 587 ? -41.266 11.594 -2.990 1.00 92.06 587 ARG A O 1
ATOM 4626 N N . ALA A 1 588 ? -40.201 9.934 -1.902 1.00 90.19 588 ALA A N 1
ATOM 4627 C CA . ALA A 1 588 ? -40.277 8.942 -2.983 1.00 90.19 588 ALA A CA 1
ATOM 4628 C C . ALA A 1 588 ? -41.663 8.777 -3.639 1.00 90.19 588 ALA A C 1
ATOM 4630 O O . ALA A 1 588 ? -41.752 8.530 -4.840 1.00 90.19 588 ALA A O 1
ATOM 4631 N N . ASP A 1 589 ? -42.753 8.925 -2.881 1.00 92.25 589 ASP A N 1
ATOM 4632 C CA . ASP A 1 589 ? -44.132 8.788 -3.369 1.00 92.25 589 ASP A CA 1
ATOM 4633 C C . ASP A 1 589 ? -44.790 10.120 -3.795 1.00 92.25 589 ASP A C 1
ATOM 4635 O O . ASP A 1 589 ? -45.877 10.108 -4.375 1.00 92.25 589 ASP A O 1
ATOM 4639 N N . ASP A 1 590 ? -44.187 11.273 -3.483 1.00 92.12 590 ASP A N 1
ATOM 4640 C CA . ASP A 1 590 ? -44.774 12.600 -3.701 1.00 92.12 590 ASP A CA 1
ATOM 4641 C C . ASP A 1 590 ? -43.684 13.659 -3.903 1.00 92.12 590 ASP A C 1
ATOM 4643 O O . ASP A 1 590 ? -43.221 14.296 -2.955 1.00 92.12 590 ASP A O 1
ATOM 4647 N N . SER A 1 591 ? -43.337 13.910 -5.167 1.00 90.44 591 SER A N 1
ATOM 4648 C CA . SER A 1 591 ? -42.322 14.896 -5.553 1.00 90.44 591 SER A CA 1
ATOM 4649 C C . SER A 1 591 ? -42.714 16.351 -5.262 1.00 90.44 591 SER A C 1
ATOM 4651 O O . SER A 1 591 ? -41.896 17.247 -5.437 1.00 90.44 591 SER A O 1
ATOM 4653 N N . SER A 1 592 ? -43.960 16.622 -4.843 1.00 92.12 592 SER A N 1
ATOM 4654 C CA . SER A 1 592 ? -44.365 17.955 -4.370 1.00 92.12 592 SER A CA 1
ATOM 4655 C C . SER A 1 592 ? -43.942 18.224 -2.923 1.00 92.12 592 SER A C 1
ATOM 4657 O O . SER A 1 592 ? -44.141 19.333 -2.409 1.00 92.12 592 SER A O 1
ATOM 4659 N N . ARG A 1 593 ? -43.374 17.210 -2.261 1.00 94.06 593 ARG A N 1
ATOM 4660 C CA . ARG A 1 593 ? -42.867 17.276 -0.899 1.00 94.06 593 ARG A CA 1
ATOM 4661 C C . ARG A 1 593 ? -41.367 17.048 -0.866 1.00 94.06 593 ARG A C 1
ATOM 4663 O O . ARG A 1 593 ? -40.864 16.081 -1.431 1.00 94.06 593 ARG A O 1
ATOM 4670 N N . VAL A 1 594 ? -40.686 17.912 -0.134 1.00 95.38 594 VAL A N 1
ATOM 4671 C CA . VAL A 1 594 ? -39.238 17.896 0.058 1.00 95.38 594 VAL A CA 1
ATOM 4672 C C . VAL A 1 594 ? -38.957 17.619 1.526 1.00 95.38 594 VAL A C 1
ATOM 4674 O O . VAL A 1 594 ? -39.670 18.116 2.406 1.00 95.38 594 VAL A O 1
ATOM 4677 N N . TRP A 1 595 ? -37.939 16.810 1.795 1.00 96.19 595 TRP A N 1
ATOM 4678 C CA . TRP A 1 595 ? -37.464 16.574 3.150 1.00 96.19 595 TRP A CA 1
ATOM 4679 C C . TRP A 1 595 ? -36.913 17.864 3.752 1.00 96.19 595 TRP A C 1
ATOM 4681 O O . TRP A 1 595 ? -36.108 18.565 3.136 1.00 96.19 595 TRP A O 1
ATOM 4691 N N . VAL A 1 596 ? -37.354 18.186 4.964 1.00 96.25 596 VAL A N 1
ATOM 4692 C CA . VAL A 1 596 ? -36.824 19.310 5.731 1.00 96.25 596 VAL A CA 1
ATOM 4693 C C . VAL A 1 596 ? -36.471 18.872 7.136 1.00 96.25 596 VAL A C 1
ATOM 4695 O O . VAL A 1 596 ? -37.182 18.079 7.760 1.00 96.25 596 VAL A O 1
ATOM 4698 N N . VAL A 1 597 ? -35.384 19.439 7.640 1.00 95.44 597 VAL A N 1
ATOM 4699 C CA . VAL A 1 597 ? -34.984 19.330 9.042 1.00 95.44 597 VAL A CA 1
ATOM 4700 C C . VAL A 1 597 ? -35.558 20.527 9.788 1.00 95.44 597 VAL A C 1
ATOM 4702 O O . VAL A 1 597 ? -35.534 21.639 9.263 1.00 95.44 597 VAL A O 1
ATOM 4705 N N . ASN A 1 598 ? -36.115 20.320 10.981 1.00 93.62 598 ASN A N 1
ATOM 4706 C CA . ASN A 1 598 ? -36.731 21.384 11.773 1.00 93.62 598 ASN A CA 1
ATOM 4707 C C . ASN A 1 598 ? -35.822 21.878 12.910 1.00 93.62 598 ASN A C 1
ATOM 4709 O O . ASN A 1 598 ? -34.939 21.166 13.382 1.00 93.62 598 ASN A O 1
ATOM 4713 N N . GLU A 1 599 ? -36.081 23.092 13.399 1.00 92.94 599 GLU A N 1
ATOM 4714 C CA . GLU A 1 599 ? -35.342 23.693 14.523 1.00 92.94 599 GLU A CA 1
ATOM 4715 C C . GLU A 1 599 ? -35.467 22.912 15.845 1.00 92.94 599 GLU A C 1
ATOM 4717 O O . GLU A 1 599 ? -34.678 23.116 16.762 1.00 92.94 599 GLU A O 1
ATOM 4722 N N . GLY A 1 600 ? -36.439 22.008 15.959 1.00 91.19 600 GLY A N 1
ATOM 4723 C CA . GLY A 1 600 ? -36.659 21.172 17.137 1.00 91.19 600 GLY A CA 1
ATOM 4724 C C . GLY A 1 600 ? -35.884 19.851 17.142 1.00 91.19 600 GLY A C 1
ATOM 4725 O O . GLY A 1 600 ? -36.000 19.128 18.126 1.00 91.19 600 GLY A O 1
ATOM 4726 N N . GLY A 1 601 ? -35.136 19.526 16.080 1.00 92.31 601 GLY A N 1
ATOM 4727 C CA . GLY A 1 601 ? -34.347 18.291 15.964 1.00 92.31 601 GLY A CA 1
ATOM 4728 C C . GLY A 1 601 ? -35.015 17.152 15.180 1.00 92.31 601 GLY A C 1
ATOM 4729 O O . GLY A 1 601 ? -34.470 16.064 15.100 1.00 92.31 601 GLY A O 1
ATOM 4730 N N . GLY A 1 602 ? -36.199 17.363 14.598 1.00 95.00 602 GLY A N 1
ATOM 4731 C CA . GLY A 1 602 ? -36.906 16.349 13.803 1.00 95.00 602 GLY A CA 1
ATOM 4732 C C . GLY A 1 602 ? -36.716 16.509 12.293 1.00 95.00 602 GLY A C 1
ATOM 4733 O O . GLY A 1 602 ? -36.356 17.585 11.810 1.00 95.00 602 GLY A O 1
ATOM 4734 N N . ILE A 1 603 ? -37.058 15.462 11.535 1.00 95.50 603 ILE A N 1
ATOM 4735 C CA . ILE A 1 603 ? -37.066 15.481 10.064 1.00 95.50 603 ILE A CA 1
ATOM 4736 C C . ILE A 1 603 ? -38.398 14.979 9.499 1.00 95.50 603 ILE A C 1
ATOM 4738 O O . ILE A 1 603 ? -38.956 13.976 9.953 1.00 95.50 603 ILE A O 1
ATOM 4742 N N . GLY A 1 604 ? -38.920 15.681 8.492 1.00 94.88 604 GLY A N 1
ATOM 4743 C CA . GLY A 1 604 ? -40.183 15.339 7.841 1.00 94.88 604 GLY A CA 1
ATOM 4744 C C . GLY A 1 604 ? -40.372 16.042 6.500 1.00 94.88 604 GLY A C 1
ATOM 4745 O O . GLY A 1 604 ? -39.765 17.074 6.236 1.00 94.88 604 GLY A O 1
ATOM 4746 N N . ALA A 1 605 ? -41.223 15.486 5.638 1.00 93.69 605 ALA A N 1
ATOM 4747 C CA . ALA A 1 605 ? -41.444 16.023 4.298 1.00 93.69 605 ALA A CA 1
ATOM 4748 C C . ALA A 1 605 ? -42.546 17.101 4.268 1.00 93.69 605 ALA A C 1
ATOM 4750 O O . ALA A 1 605 ? -43.723 16.822 4.537 1.00 93.69 605 ALA A O 1
ATOM 4751 N N . HIS A 1 606 ? -42.176 18.317 3.872 1.00 94.38 606 HIS A N 1
ATOM 4752 C CA . HIS A 1 606 ? -43.060 19.477 3.734 1.00 94.38 606 HIS A CA 1
ATOM 4753 C C . HIS A 1 606 ? -43.365 19.778 2.268 1.00 94.38 606 HIS A C 1
ATOM 4755 O O . HIS A 1 606 ? -42.575 19.457 1.384 1.00 94.38 606 HIS A O 1
ATOM 4761 N N . ARG A 1 607 ? -44.520 20.390 1.982 1.00 92.12 607 ARG A N 1
ATOM 4762 C CA . ARG A 1 607 ? -44.844 20.783 0.600 1.00 92.12 607 ARG A CA 1
ATOM 4763 C C . ARG A 1 607 ? -43.998 21.980 0.190 1.00 92.12 607 ARG A C 1
ATOM 4765 O O . ARG A 1 607 ? -43.863 22.922 0.965 1.00 92.12 607 ARG A O 1
ATOM 4772 N N . ILE A 1 608 ? -43.550 22.010 -1.064 1.00 88.12 608 ILE A N 1
ATOM 4773 C CA . ILE A 1 608 ? -42.795 23.152 -1.618 1.00 88.12 608 ILE A CA 1
ATOM 4774 C C . ILE A 1 608 ? -43.566 24.476 -1.425 1.00 88.12 608 ILE A C 1
ATOM 4776 O O . ILE A 1 608 ? -42.982 25.506 -1.101 1.00 88.12 608 ILE A O 1
ATOM 4780 N N . SER A 1 609 ? -44.902 24.435 -1.519 1.00 86.62 609 SER A N 1
ATOM 4781 C CA . SER A 1 609 ? -45.787 25.598 -1.352 1.00 86.62 609 SER A CA 1
ATOM 4782 C C . SER A 1 609 ? -45.944 26.115 0.087 1.00 86.62 609 SER A C 1
ATOM 4784 O O . SER A 1 609 ? -46.635 27.107 0.295 1.00 86.62 609 SER A O 1
ATOM 4786 N N . GLU A 1 610 ? -45.421 25.417 1.099 1.00 86.00 610 GLU A N 1
ATOM 4787 C CA . GLU A 1 610 ? -45.573 25.817 2.509 1.00 86.00 610 GLU A CA 1
ATOM 4788 C C . GLU A 1 610 ? -44.550 26.873 2.946 1.00 86.00 610 GLU A C 1
ATOM 4790 O O . GLU A 1 610 ? -44.728 27.482 4.005 1.00 86.00 610 GLU A O 1
ATOM 4795 N N . SER A 1 611 ? -43.523 27.148 2.134 1.00 86.00 611 SER A N 1
ATOM 4796 C CA . SER A 1 611 ? -42.571 28.221 2.422 1.00 86.00 611 SER A CA 1
ATOM 4797 C C . SER A 1 611 ? -43.237 29.595 2.345 1.00 86.00 611 SER A C 1
ATOM 4799 O O . SER A 1 611 ? -44.094 29.853 1.498 1.00 86.00 611 SER A O 1
ATOM 4801 N N . ALA A 1 612 ? -42.805 30.512 3.208 1.00 79.56 612 ALA A N 1
ATOM 4802 C CA . ALA A 1 612 ? -43.295 31.884 3.239 1.00 79.56 612 ALA A CA 1
ATOM 4803 C C . ALA A 1 612 ? -43.127 32.592 1.884 1.00 79.56 612 ALA A C 1
ATOM 4805 O O . ALA A 1 612 ? -43.989 33.379 1.495 1.00 79.56 612 ALA A O 1
ATOM 4806 N N . GLN A 1 613 ? -42.071 32.257 1.133 1.00 80.50 613 GLN A N 1
ATOM 4807 C CA . GLN A 1 613 ? -41.820 32.843 -0.187 1.00 80.50 613 GLN A CA 1
ATOM 4808 C C . GLN A 1 613 ? -42.659 32.225 -1.309 1.00 80.50 613 GLN A C 1
ATOM 4810 O O . GLN A 1 613 ? -42.978 32.919 -2.270 1.00 80.50 613 GLN A O 1
ATOM 4815 N N . ALA A 1 614 ? -43.143 30.991 -1.139 1.00 73.75 614 ALA A N 1
ATOM 4816 C CA . ALA A 1 614 ? -44.146 30.385 -2.015 1.00 73.75 614 ALA A CA 1
ATOM 4817 C C . ALA A 1 614 ? -45.601 30.732 -1.612 1.00 73.75 614 ALA A C 1
ATOM 4819 O O . ALA A 1 614 ? -46.552 30.197 -2.187 1.00 73.75 614 ALA A O 1
ATOM 4820 N N . GLY A 1 615 ? -45.797 31.631 -0.636 1.00 74.88 615 GLY A N 1
ATOM 4821 C CA . GLY A 1 615 ? -47.113 32.068 -0.149 1.00 74.88 615 GLY A CA 1
ATOM 4822 C C . GLY A 1 615 ? -47.678 31.265 1.031 1.00 74.88 615 GLY A C 1
ATOM 4823 O O . GLY A 1 615 ? -48.848 31.449 1.379 1.00 74.88 615 GLY A O 1
ATOM 4824 N N . GLY A 1 616 ? -46.874 30.387 1.636 1.00 83.56 616 GLY A N 1
ATOM 4825 C CA . GLY A 1 616 ? -47.178 29.665 2.871 1.00 83.56 616 GLY A CA 1
ATOM 4826 C C . GLY A 1 616 ? -46.847 30.453 4.145 1.00 83.56 616 GLY A C 1
ATOM 4827 O O . GLY A 1 616 ? -46.636 31.665 4.117 1.00 83.56 616 GLY A O 1
ATOM 4828 N N . ASP A 1 617 ? -46.828 29.771 5.292 1.00 87.94 617 ASP A N 1
ATOM 4829 C CA . ASP A 1 617 ? -46.583 30.370 6.613 1.00 87.94 617 ASP A CA 1
ATOM 4830 C C . ASP A 1 617 ? -45.268 29.912 7.271 1.00 87.94 617 ASP A C 1
ATOM 4832 O O . ASP A 1 617 ? -44.950 30.373 8.371 1.00 87.94 617 ASP A O 1
ATOM 4836 N N . LYS A 1 618 ? -44.496 29.023 6.625 1.00 89.56 618 LYS A N 1
ATOM 4837 C CA . LYS A 1 618 ? -43.265 28.446 7.189 1.00 89.56 618 LYS A CA 1
ATOM 4838 C C . LYS A 1 618 ? -42.019 29.203 6.751 1.00 89.56 618 LYS A C 1
ATOM 4840 O O . LYS A 1 618 ? -41.818 29.457 5.566 1.00 89.56 618 LYS A O 1
ATOM 4845 N N . ARG A 1 619 ? -41.130 29.510 7.696 1.00 92.44 619 ARG A N 1
ATOM 4846 C CA . ARG A 1 619 ? -39.794 30.051 7.389 1.00 92.44 619 ARG A CA 1
ATOM 4847 C C . ARG A 1 619 ? -38.827 28.897 7.147 1.00 92.44 619 ARG A C 1
ATOM 4849 O O . ARG A 1 619 ? -38.320 28.317 8.105 1.00 92.44 619 ARG A O 1
ATOM 4856 N N . ILE A 1 620 ? -38.620 28.547 5.879 1.00 95.00 620 ILE A N 1
ATOM 4857 C CA . ILE A 1 620 ? -37.727 27.456 5.472 1.00 95.00 620 ILE A CA 1
ATOM 4858 C C . ILE A 1 620 ? -36.471 28.069 4.858 1.00 95.00 620 ILE A C 1
ATOM 4860 O O . ILE A 1 620 ? -36.552 28.774 3.853 1.00 95.00 620 ILE A O 1
ATOM 4864 N N . HIS A 1 621 ? -35.337 27.877 5.524 1.00 95.75 621 HIS A N 1
ATOM 4865 C CA . HIS A 1 621 ? -34.048 28.450 5.157 1.00 95.75 621 HIS A CA 1
ATOM 4866 C C . HIS A 1 621 ? -33.199 27.468 4.344 1.00 95.75 621 HIS A C 1
ATOM 4868 O O . HIS A 1 621 ? -33.511 26.283 4.234 1.00 95.75 621 HIS A O 1
ATOM 4874 N N . ILE A 1 622 ? -32.095 27.965 3.794 1.00 94.62 622 ILE A N 1
ATOM 4875 C CA . ILE A 1 622 ? -31.063 27.157 3.145 1.00 94.62 622 ILE A CA 1
ATOM 4876 C C . ILE A 1 622 ? -29.754 27.223 3.924 1.00 94.62 622 ILE A C 1
ATOM 4878 O O . ILE A 1 622 ? -29.317 28.301 4.312 1.00 94.62 622 ILE A O 1
ATOM 4882 N N . ARG A 1 623 ? -29.094 26.080 4.095 1.00 96.38 623 ARG A N 1
ATOM 4883 C CA . ARG A 1 623 ? -27.695 26.009 4.513 1.00 96.38 623 ARG A CA 1
ATOM 4884 C C . ARG A 1 623 ? -26.960 25.106 3.538 1.00 96.38 623 ARG A C 1
ATOM 4886 O O . ARG A 1 623 ? -27.300 23.933 3.432 1.00 96.38 623 ARG A O 1
ATOM 4893 N N . CYS A 1 624 ? -25.993 25.657 2.816 1.00 96.94 624 CYS A N 1
ATOM 4894 C CA . CYS A 1 624 ? -25.243 24.888 1.831 1.00 96.94 624 CYS A CA 1
ATOM 4895 C C . CYS A 1 624 ? -24.154 24.035 2.487 1.00 96.94 624 CYS A C 1
ATOM 4897 O O . CYS A 1 624 ? -23.583 24.406 3.518 1.00 96.94 624 CYS A O 1
ATOM 4899 N N . VAL A 1 625 ? -23.843 22.920 1.835 1.00 95.94 625 VAL A N 1
ATOM 4900 C CA . VAL A 1 625 ? -22.741 22.023 2.178 1.00 95.94 625 VAL A CA 1
ATOM 4901 C C . VAL A 1 625 ? -21.839 21.834 0.962 1.00 95.94 625 VAL A C 1
ATOM 4903 O O . VAL A 1 625 ? -22.275 21.965 -0.183 1.00 95.94 625 VAL A O 1
ATOM 4906 N N . LYS A 1 626 ? -20.572 21.531 1.215 1.00 91.88 626 LYS A N 1
ATOM 4907 C CA . LYS A 1 626 ? -19.560 21.152 0.236 1.00 91.88 626 LYS A CA 1
ATOM 4908 C C . LYS A 1 626 ? -18.856 19.885 0.720 1.00 91.88 626 LYS A C 1
ATOM 4910 O O . LYS A 1 626 ? -18.608 19.712 1.911 1.00 91.88 626 LYS A O 1
ATOM 4915 N N . GLY A 1 627 ? -18.500 19.029 -0.233 1.00 81.31 627 GLY A N 1
ATOM 4916 C CA . GLY A 1 627 ? -17.868 17.733 0.006 1.00 81.31 627 GLY A CA 1
ATOM 4917 C C . GLY A 1 627 ? -18.594 16.622 -0.746 1.00 81.31 627 GLY A C 1
ATOM 4918 O O . GLY A 1 627 ? -19.756 16.776 -1.143 1.00 81.31 627 GLY A O 1
ATOM 4919 N N . GLN A 1 628 ? -17.897 15.512 -0.980 1.00 64.06 628 GLN A N 1
ATOM 4920 C CA . GLN A 1 628 ? -18.492 14.352 -1.636 1.00 64.06 628 GLN A CA 1
ATOM 4921 C C . GLN A 1 628 ? -19.320 13.539 -0.651 1.00 64.06 628 GLN A C 1
ATOM 4923 O O . GLN A 1 628 ? -18.866 13.229 0.446 1.00 64.06 628 GLN A O 1
ATOM 4928 N N . THR A 1 629 ? -20.512 13.138 -1.080 1.00 57.84 629 THR A N 1
ATOM 4929 C CA . THR A 1 629 ? -21.268 12.088 -0.404 1.00 57.84 629 THR A CA 1
ATOM 4930 C C . THR A 1 629 ? -20.591 10.754 -0.718 1.00 57.84 629 THR A C 1
ATOM 4932 O O . THR A 1 629 ? -20.559 10.327 -1.874 1.00 57.84 629 THR A O 1
ATOM 4935 N N . VAL A 1 630 ? -20.019 10.106 0.296 1.00 52.19 630 VAL A N 1
ATOM 4936 C CA . VAL A 1 630 ? -19.367 8.801 0.144 1.00 52.19 630 VAL A CA 1
ATOM 4937 C C . VAL A 1 630 ? -20.437 7.740 -0.125 1.00 52.19 630 VAL A C 1
ATOM 4939 O O . VAL A 1 630 ? -21.162 7.332 0.774 1.00 52.19 630 VAL A O 1
ATOM 4942 N N . GLN A 1 631 ? -20.557 7.303 -1.377 1.00 51.56 631 GLN A N 1
ATOM 4943 C CA . GLN A 1 631 ? -21.431 6.197 -1.771 1.00 51.56 631 GLN A CA 1
ATOM 4944 C C . GLN A 1 631 ? -20.580 4.936 -1.928 1.00 51.56 631 GLN A C 1
ATOM 4946 O O . GLN A 1 631 ? -19.927 4.736 -2.953 1.00 51.56 631 GLN A O 1
ATOM 4951 N N . LEU A 1 632 ? -20.550 4.098 -0.891 1.00 52.12 632 LEU A N 1
ATOM 4952 C CA . LEU A 1 632 ? -19.878 2.800 -0.946 1.00 52.12 632 LEU A CA 1
ATOM 4953 C C . LEU A 1 632 ? -20.769 1.785 -1.663 1.00 52.12 632 LEU A C 1
ATOM 4955 O O . LEU A 1 632 ? -21.985 1.754 -1.477 1.00 52.12 632 LEU A O 1
ATOM 4959 N N . SER A 1 633 ? -20.168 0.947 -2.504 1.00 45.97 633 SER A N 1
ATOM 4960 C CA . SER A 1 633 ? -20.860 -0.150 -3.179 1.00 45.97 633 SER A CA 1
ATOM 4961 C C . SER A 1 633 ? -20.005 -1.419 -3.118 1.00 45.97 633 SER A C 1
ATOM 4963 O O . SER A 1 633 ? -18.947 -1.443 -3.748 1.00 45.97 633 SER A O 1
ATOM 4965 N N . PRO A 1 634 ? -20.453 -2.466 -2.396 1.00 58.88 634 PRO A N 1
ATOM 4966 C CA . PRO A 1 634 ? -21.712 -2.536 -1.637 1.00 58.88 634 PRO A CA 1
ATOM 4967 C C . PRO A 1 634 ? -21.668 -1.748 -0.308 1.00 58.88 634 PRO A C 1
ATOM 4969 O O . PRO A 1 634 ? -20.656 -1.761 0.385 1.00 58.88 634 PRO A O 1
ATOM 4972 N N . ARG A 1 635 ? -22.776 -1.079 0.060 1.00 81.38 635 ARG A N 1
ATOM 4973 C CA . ARG A 1 635 ? -22.962 -0.463 1.393 1.00 81.38 635 ARG A CA 1
ATOM 4974 C C . ARG A 1 635 ? -23.169 -1.524 2.475 1.00 81.38 635 ARG A C 1
ATOM 4976 O O . ARG A 1 635 ? -22.576 -1.432 3.540 1.00 81.38 635 ARG A O 1
ATOM 4983 N N . TRP A 1 636 ? -24.008 -2.515 2.188 1.00 88.75 636 TRP A N 1
ATOM 4984 C CA . TRP A 1 636 ? -24.391 -3.566 3.127 1.00 88.75 636 TRP A CA 1
ATOM 4985 C C . TRP A 1 636 ? -23.611 -4.850 2.846 1.00 88.75 636 TRP A C 1
ATOM 4987 O O . TRP A 1 636 ? -23.573 -5.307 1.700 1.00 88.75 636 TRP A O 1
ATOM 4997 N N . MET A 1 637 ? -23.039 -5.453 3.885 1.00 86.19 637 MET A N 1
ATOM 4998 C CA . MET A 1 637 ? -22.436 -6.785 3.833 1.00 86.19 637 MET A CA 1
ATOM 4999 C C . MET A 1 637 ? -23.151 -7.706 4.820 1.00 86.19 637 MET A C 1
ATOM 5001 O O . MET A 1 637 ? -23.110 -7.485 6.027 1.00 86.19 637 MET A O 1
ATOM 5005 N N . ASP A 1 638 ? -23.817 -8.735 4.296 1.00 89.69 638 ASP A N 1
ATOM 5006 C CA . ASP A 1 638 ? -24.372 -9.822 5.104 1.00 89.69 638 ASP A CA 1
ATOM 5007 C C . ASP A 1 638 ? -23.226 -10.706 5.613 1.00 89.69 638 ASP A C 1
ATOM 5009 O O . ASP A 1 638 ? -22.486 -11.301 4.821 1.00 89.69 638 ASP A O 1
ATOM 5013 N N . ASN A 1 639 ? -23.079 -10.786 6.935 1.00 85.69 639 ASN A N 1
ATOM 5014 C CA . ASN A 1 639 ? -22.017 -11.554 7.581 1.00 85.69 639 ASN A CA 1
ATOM 5015 C C . ASN A 1 639 ? -22.347 -13.061 7.655 1.00 85.69 639 ASN A C 1
ATOM 5017 O O . ASN A 1 639 ? -21.504 -13.863 8.051 1.00 85.69 639 ASN A O 1
ATOM 5021 N N . ASN A 1 640 ? -23.543 -13.477 7.217 1.00 87.38 640 ASN A N 1
ATOM 5022 C CA . ASN A 1 640 ? -24.052 -14.854 7.226 1.00 87.38 640 ASN A CA 1
ATOM 5023 C C . ASN A 1 640 ? -24.135 -15.498 8.624 1.00 87.38 640 ASN A C 1
ATOM 5025 O O . ASN A 1 640 ? -24.155 -16.725 8.753 1.00 87.38 640 ASN A O 1
ATOM 5029 N N . ASP A 1 641 ? -24.217 -14.681 9.670 1.00 88.25 641 ASP A N 1
ATOM 5030 C CA . ASP A 1 641 ? -24.313 -15.090 11.076 1.00 88.25 641 ASP A CA 1
ATOM 5031 C C . ASP A 1 641 ? -25.518 -14.458 11.807 1.00 88.25 641 ASP A C 1
ATOM 5033 O O . ASP A 1 641 ? -25.656 -14.590 13.025 1.00 88.25 641 ASP A O 1
ATOM 5037 N N . GLY A 1 642 ? -26.415 -13.810 11.055 1.00 92.19 642 GLY A N 1
ATOM 5038 C CA . GLY A 1 642 ? -27.547 -13.042 11.578 1.00 92.19 642 GLY A CA 1
ATOM 5039 C C . GLY A 1 642 ? -27.251 -11.553 11.777 1.00 92.19 642 GLY A C 1
ATOM 5040 O O . GLY A 1 642 ? -28.114 -10.838 12.291 1.00 92.19 642 GLY A O 1
ATOM 504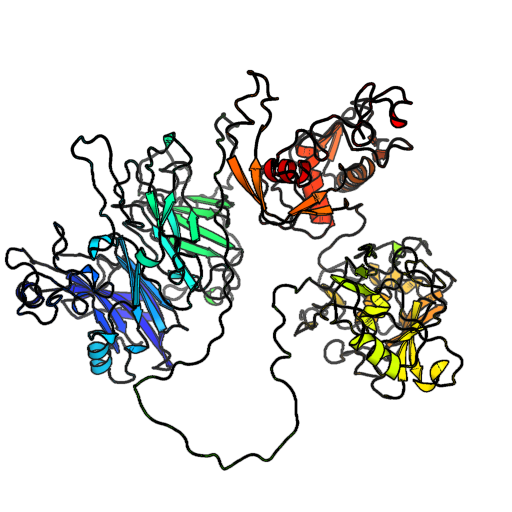1 N N . THR A 1 643 ? -26.074 -11.073 11.363 1.00 94.50 643 THR A N 1
ATOM 5042 C CA . THR A 1 643 ? -25.678 -9.660 11.423 1.00 94.50 643 THR A CA 1
ATOM 5043 C C . THR A 1 643 ? -25.374 -9.078 10.040 1.00 94.50 643 THR A C 1
ATOM 5045 O O . THR A 1 643 ? -25.036 -9.796 9.096 1.00 94.50 643 THR A O 1
ATOM 5048 N N . VAL A 1 644 ? -25.501 -7.756 9.915 1.00 93.62 644 VAL A N 1
ATOM 5049 C CA . VAL A 1 644 ? -25.194 -6.999 8.694 1.00 93.62 644 VAL A CA 1
ATOM 5050 C C . VAL A 1 644 ? -24.245 -5.858 9.026 1.00 93.62 644 VAL A C 1
ATOM 5052 O O . VAL A 1 644 ? -24.534 -5.042 9.899 1.00 93.62 644 VAL A O 1
ATOM 5055 N N . THR A 1 645 ? -23.148 -5.758 8.283 1.00 88.25 645 THR A N 1
ATOM 5056 C CA . THR A 1 645 ? -22.208 -4.635 8.364 1.00 88.25 645 THR A CA 1
ATOM 5057 C C . THR A 1 645 ? -22.658 -3.504 7.433 1.00 88.25 645 THR A C 1
ATOM 5059 O O . THR A 1 645 ? -22.833 -3.725 6.232 1.00 88.25 645 THR A O 1
ATOM 5062 N N . ASP A 1 646 ? -22.827 -2.291 7.967 1.00 88.25 646 ASP A N 1
ATOM 5063 C CA . ASP A 1 646 ? -23.029 -1.059 7.193 1.00 88.25 646 ASP A CA 1
ATOM 5064 C C . ASP A 1 646 ? -21.680 -0.379 6.950 1.00 88.25 646 ASP A C 1
ATOM 5066 O O . ASP A 1 646 ? -21.153 0.309 7.820 1.00 88.25 646 ASP A O 1
ATOM 5070 N N . HIS A 1 647 ? -21.108 -0.526 5.758 1.00 78.56 647 HIS A N 1
ATOM 5071 C CA . HIS A 1 647 ? -19.828 0.097 5.424 1.00 78.56 647 HIS A CA 1
ATOM 5072 C C . HIS A 1 647 ? -19.889 1.631 5.399 1.00 78.56 647 HIS A C 1
ATOM 5074 O O . HIS A 1 647 ? -18.844 2.269 5.525 1.00 78.56 647 HIS A O 1
ATOM 5080 N N . ALA A 1 648 ? -21.077 2.237 5.253 1.00 75.81 648 ALA A N 1
ATOM 5081 C CA . ALA A 1 648 ? -21.212 3.694 5.242 1.00 75.81 648 ALA A CA 1
ATOM 5082 C C . ALA A 1 648 ? -21.049 4.306 6.639 1.00 75.81 648 ALA A C 1
ATOM 5084 O O . ALA A 1 648 ? -20.508 5.397 6.756 1.00 75.81 648 ALA A O 1
ATOM 5085 N N . THR A 1 649 ? -21.488 3.607 7.689 1.00 79.00 649 THR A N 1
ATOM 5086 C CA . THR A 1 649 ? -21.403 4.072 9.087 1.00 79.00 649 THR A CA 1
ATOM 5087 C C . THR A 1 649 ? -20.354 3.310 9.907 1.00 79.00 649 THR A C 1
ATOM 5089 O O . THR A 1 649 ? -19.931 3.778 10.961 1.00 79.00 649 THR A O 1
ATOM 5092 N N . ASN A 1 650 ? -19.889 2.166 9.396 1.00 76.56 650 ASN A N 1
ATOM 5093 C CA . ASN A 1 650 ? -19.139 1.112 10.088 1.00 76.56 650 ASN A CA 1
ATOM 5094 C C . ASN A 1 650 ? -19.896 0.440 11.250 1.00 76.56 650 ASN A C 1
ATOM 5096 O O . ASN A 1 650 ? -19.276 -0.240 12.060 1.00 76.56 650 ASN A O 1
ATOM 5100 N N . LEU A 1 651 ? -21.218 0.597 11.340 1.00 87.31 651 LEU A N 1
ATOM 5101 C CA . LEU A 1 651 ? -22.036 -0.075 12.353 1.00 87.31 651 LEU A CA 1
ATOM 5102 C C . LEU A 1 651 ? -22.346 -1.520 11.949 1.00 87.31 651 LEU A C 1
ATOM 5104 O O . LEU A 1 651 ? -22.444 -1.838 10.760 1.00 87.31 651 LEU A O 1
ATOM 5108 N N . ILE A 1 652 ? -22.560 -2.384 12.942 1.00 91.31 652 ILE A N 1
ATOM 5109 C CA . ILE A 1 652 ? -23.068 -3.743 12.730 1.00 91.31 652 ILE A CA 1
ATOM 5110 C C . ILE A 1 652 ? -24.480 -3.818 13.307 1.00 91.31 652 ILE A C 1
ATOM 5112 O O . ILE A 1 652 ? -24.715 -3.518 14.476 1.00 91.31 652 ILE A O 1
ATOM 5116 N N . TRP A 1 653 ? -25.425 -4.227 12.470 1.00 95.94 653 TRP A N 1
ATOM 5117 C CA . TRP A 1 653 ? -26.846 -4.294 12.785 1.00 95.94 653 TRP A CA 1
ATOM 5118 C C . TRP A 1 653 ? -27.310 -5.739 12.914 1.00 95.94 653 TRP A C 1
ATOM 5120 O O . TRP A 1 653 ? -26.829 -6.622 12.198 1.00 95.94 653 TRP A O 1
ATOM 5130 N N . GLU A 1 654 ? -28.301 -5.987 13.771 1.00 95.44 654 GLU A N 1
ATOM 5131 C CA . GLU A 1 654 ? -29.040 -7.246 13.695 1.00 95.44 654 GLU A CA 1
ATOM 5132 C C . GLU A 1 654 ? -29.795 -7.329 12.355 1.00 95.44 654 GLU A C 1
ATOM 5134 O O . GLU A 1 654 ? -30.479 -6.393 11.918 1.00 95.44 654 GLU A O 1
ATOM 5139 N N . GLN A 1 655 ? -29.671 -8.467 11.672 1.00 94.88 655 GLN A N 1
ATOM 5140 C CA . GLN A 1 655 ? -30.323 -8.672 10.380 1.00 94.88 655 GLN A CA 1
ATOM 5141 C C . GLN A 1 655 ? -31.829 -8.905 10.548 1.00 94.88 655 GLN A C 1
ATOM 5143 O O . GLN A 1 655 ? -32.637 -8.390 9.774 1.00 94.88 655 GLN A O 1
ATOM 5148 N N . THR A 1 656 ? -32.202 -9.672 11.576 1.00 91.88 656 THR A N 1
ATOM 5149 C CA . THR A 1 656 ? -33.587 -9.986 11.953 1.00 91.88 656 THR A CA 1
ATOM 5150 C C . THR A 1 656 ? -33.810 -9.532 13.388 1.00 91.88 656 THR A C 1
ATOM 5152 O O . THR A 1 656 ? -33.133 -10.023 14.284 1.00 91.88 656 THR A O 1
ATOM 5155 N N . GLY A 1 657 ? -34.742 -8.607 13.592 1.00 83.88 657 GLY A N 1
ATOM 5156 C CA . GLY A 1 657 ? -35.001 -7.983 14.884 1.00 83.88 657 GLY A CA 1
ATOM 5157 C C . GLY A 1 657 ? -36.223 -8.549 15.597 1.00 83.88 657 GLY A C 1
ATOM 5158 O O . GLY A 1 657 ? -36.969 -9.392 15.091 1.00 83.88 657 GLY A O 1
ATOM 5159 N N . SER A 1 658 ? -36.457 -8.062 16.812 1.00 80.62 658 SER A N 1
ATOM 5160 C CA . SER A 1 658 ? -37.610 -8.489 17.604 1.00 80.62 658 SER A CA 1
ATOM 5161 C C . SER A 1 658 ? -38.927 -7.960 17.026 1.00 80.62 658 SER A C 1
ATOM 5163 O O . SER A 1 658 ? -39.104 -6.763 16.808 1.00 80.62 658 SER A O 1
ATOM 5165 N N . SER A 1 659 ? -39.919 -8.841 16.860 1.00 84.56 659 SER A N 1
ATOM 5166 C CA . SER A 1 659 ? -41.295 -8.429 16.546 1.00 84.56 659 SER A CA 1
ATOM 5167 C C . SER A 1 659 ? -42.084 -7.966 17.781 1.00 84.56 659 SER A C 1
ATOM 5169 O O . SER A 1 659 ? -43.262 -7.619 17.659 1.00 84.56 659 SER A O 1
ATOM 5171 N N . ALA A 1 660 ? -41.499 -8.046 18.980 1.00 90.69 660 ALA A N 1
ATOM 5172 C CA . ALA A 1 660 ? -42.151 -7.649 20.221 1.00 90.69 660 ALA A CA 1
ATOM 5173 C C . ALA A 1 660 ? -42.030 -6.137 20.425 1.00 90.69 660 ALA A C 1
ATOM 5175 O O . ALA A 1 660 ? -40.936 -5.582 20.394 1.00 90.69 660 ALA A O 1
ATOM 5176 N N . LYS A 1 661 ? -43.168 -5.482 20.668 1.00 96.31 661 LYS A N 1
ATOM 5177 C CA . LYS A 1 661 ? -43.196 -4.072 21.050 1.00 96.31 661 LYS A CA 1
ATOM 5178 C C . LYS A 1 661 ? -42.976 -3.924 22.551 1.00 96.31 661 LYS A C 1
ATOM 5180 O O . LYS A 1 661 ? -43.500 -4.732 23.320 1.00 96.31 661 LYS A O 1
ATOM 5185 N N . MET A 1 662 ? -42.235 -2.899 22.952 1.00 97.81 662 MET A N 1
ATOM 5186 C CA . MET A 1 662 ? -41.881 -2.660 24.350 1.00 97.81 662 MET A CA 1
ATOM 5187 C C . MET A 1 662 ? -41.733 -1.171 24.675 1.00 97.81 662 MET A C 1
ATOM 5189 O O . MET A 1 662 ? -41.542 -0.336 23.788 1.00 97.81 662 MET A O 1
ATOM 5193 N N . THR A 1 663 ? -41.839 -0.848 25.964 1.00 98.44 663 THR A N 1
ATOM 5194 C CA . THR A 1 663 ? -41.548 0.484 26.506 1.00 98.44 663 THR A CA 1
ATOM 5195 C C . THR A 1 663 ? -40.069 0.818 26.375 1.00 98.44 663 THR A C 1
ATOM 5197 O O . THR A 1 663 ? -39.239 -0.088 26.380 1.00 98.44 663 THR A O 1
ATOM 5200 N N . TRP A 1 664 ? -39.735 2.107 26.349 1.00 98.44 664 TRP A N 1
ATOM 5201 C CA . TRP A 1 664 ? -38.359 2.573 26.168 1.00 98.44 664 TRP A CA 1
ATOM 5202 C C . TRP A 1 664 ? -37.388 1.987 27.210 1.00 98.44 664 TRP A C 1
ATOM 5204 O O . TRP A 1 664 ? -36.364 1.439 26.837 1.00 98.44 664 TRP A O 1
ATOM 5214 N N . GLU A 1 665 ? -37.767 1.944 28.492 1.00 97.56 665 GLU A N 1
ATOM 5215 C CA . GLU A 1 665 ? -36.937 1.328 29.551 1.00 97.56 665 GLU A CA 1
ATOM 5216 C C . GLU A 1 665 ? -36.640 -0.161 29.309 1.00 97.56 665 GLU A C 1
ATOM 5218 O O . GLU A 1 665 ? -35.550 -0.645 29.585 1.00 97.56 665 GLU A O 1
ATOM 5223 N N . HIS A 1 666 ? -37.608 -0.908 28.771 1.00 97.38 666 HIS A N 1
ATOM 5224 C CA . HIS A 1 666 ? -37.394 -2.319 28.450 1.00 97.38 666 HIS A CA 1
ATOM 5225 C C . HIS A 1 666 ? -36.565 -2.487 27.175 1.00 97.38 666 HIS A C 1
ATOM 5227 O O . HIS A 1 666 ? -35.877 -3.491 27.053 1.00 97.38 666 HIS A O 1
ATOM 5233 N N . ALA A 1 667 ? -36.628 -1.529 26.245 1.00 97.69 667 ALA A N 1
ATOM 5234 C CA . ALA A 1 667 ? -35.818 -1.534 25.032 1.00 97.69 667 ALA A CA 1
ATOM 5235 C C . ALA A 1 667 ? -34.321 -1.432 25.343 1.00 97.69 667 ALA A C 1
ATOM 5237 O O . ALA A 1 667 ? -33.551 -2.172 24.740 1.00 97.69 667 ALA A O 1
ATOM 5238 N N . LEU A 1 668 ? -33.933 -0.575 26.297 1.00 97.12 668 LEU A N 1
ATOM 5239 C CA . LEU A 1 668 ? -32.541 -0.452 26.748 1.00 97.12 668 LEU A CA 1
ATOM 5240 C C . LEU A 1 668 ? -32.040 -1.783 27.318 1.00 97.12 668 LEU A C 1
ATOM 5242 O O . LEU A 1 668 ? -31.122 -2.385 26.774 1.00 97.12 668 LEU A O 1
ATOM 5246 N N . VAL A 1 669 ? -32.741 -2.315 28.327 1.00 96.25 669 VAL A N 1
ATOM 5247 C CA . VAL A 1 669 ? -32.378 -3.590 28.973 1.00 96.25 669 VAL A CA 1
ATOM 5248 C C . VAL A 1 669 ? -32.325 -4.744 27.970 1.00 96.25 669 VAL A C 1
ATOM 5250 O O . VAL A 1 669 ? -31.400 -5.549 27.995 1.00 96.25 669 VAL A O 1
ATOM 5253 N N . GLN A 1 670 ? -33.308 -4.834 27.071 1.00 95.06 670 GLN A N 1
ATOM 5254 C CA . GLN A 1 670 ? -33.378 -5.909 26.082 1.00 95.06 670 GLN A CA 1
ATOM 5255 C C . GLN A 1 670 ? -32.211 -5.875 25.089 1.00 95.06 670 GLN A C 1
ATOM 5257 O O . GLN A 1 670 ? -31.821 -6.939 24.603 1.00 95.06 670 GLN A O 1
ATOM 5262 N N . ALA A 1 671 ? -31.704 -4.686 24.753 1.00 95.38 671 ALA A N 1
ATOM 5263 C CA . ALA A 1 671 ? -30.554 -4.548 23.874 1.00 95.38 671 ALA A CA 1
ATOM 5264 C C . ALA A 1 671 ? -29.260 -4.973 24.585 1.00 95.38 671 ALA A C 1
ATOM 5266 O O . ALA A 1 671 ? -28.543 -5.806 24.038 1.00 95.38 671 ALA A O 1
ATOM 5267 N N . GLU A 1 672 ? -29.042 -4.512 25.822 1.00 92.00 672 GLU A N 1
ATOM 5268 C CA . GLU A 1 672 ? -27.851 -4.843 26.625 1.00 92.00 672 GLU A CA 1
ATOM 5269 C C . GLU A 1 672 ? -27.747 -6.330 26.990 1.00 92.00 672 GLU A C 1
ATOM 5271 O O . GLU A 1 672 ? -26.661 -6.887 27.106 1.00 92.00 672 GLU A O 1
ATOM 5276 N N . GLU A 1 673 ? -28.879 -7.012 27.177 1.00 93.12 673 GLU A N 1
ATOM 5277 C CA . GLU A 1 673 ? -28.893 -8.453 27.459 1.00 93.12 673 GLU A CA 1
ATOM 5278 C C . GLU A 1 673 ? -28.741 -9.316 26.190 1.00 93.12 673 GLU A C 1
ATOM 5280 O O . GLU A 1 673 ? -28.756 -10.551 26.270 1.00 93.12 673 GLU A O 1
ATOM 5285 N N . MET A 1 674 ? -28.643 -8.707 25.002 1.00 90.31 674 MET A N 1
ATOM 5286 C CA . MET A 1 674 ? -28.627 -9.449 23.748 1.00 90.31 674 MET A CA 1
ATOM 5287 C C . MET A 1 674 ? -27.269 -10.107 23.486 1.00 90.31 674 MET A C 1
ATOM 5289 O O . MET A 1 674 ? -26.220 -9.471 23.487 1.00 90.31 674 MET A O 1
ATOM 5293 N N . THR A 1 675 ? -27.311 -11.397 23.141 1.00 92.06 675 THR A N 1
ATOM 5294 C CA . THR A 1 675 ? -26.168 -12.121 22.578 1.00 92.06 675 THR A CA 1
ATOM 5295 C C . THR A 1 675 ? -26.492 -12.603 21.170 1.00 92.06 675 THR A C 1
ATOM 5297 O O . THR A 1 675 ? -27.391 -13.427 20.980 1.00 92.06 675 THR A O 1
ATOM 5300 N N . LEU A 1 676 ? -25.739 -12.135 20.176 1.00 88.50 676 LEU A N 1
ATOM 5301 C CA . LEU A 1 676 ? -25.900 -12.520 18.770 1.00 88.50 676 LEU A CA 1
ATOM 5302 C C . LEU A 1 676 ? -24.530 -12.631 18.095 1.00 88.50 676 LEU A C 1
ATOM 5304 O O . LEU A 1 676 ? -23.645 -11.822 18.353 1.00 88.50 676 LEU A O 1
ATOM 5308 N N . ALA A 1 677 ? -24.347 -13.663 17.263 1.00 84.38 677 ALA A N 1
ATOM 5309 C CA . ALA A 1 677 ? -23.087 -13.972 16.575 1.00 84.38 677 ALA A CA 1
ATOM 5310 C C . ALA A 1 677 ? -21.844 -14.068 17.498 1.00 84.38 677 ALA A C 1
ATOM 5312 O O . ALA A 1 677 ? -20.716 -13.874 17.060 1.00 84.38 677 ALA A O 1
ATOM 5313 N N . GLY A 1 678 ? -22.047 -14.414 18.777 1.00 81.69 678 GLY A N 1
ATOM 5314 C CA . GLY A 1 678 ? -20.975 -14.523 19.777 1.00 81.69 678 GLY A CA 1
ATOM 5315 C C . GLY A 1 678 ? -20.592 -13.204 20.456 1.00 81.69 678 GLY A C 1
ATOM 5316 O O . GLY A 1 678 ? -19.620 -13.188 21.204 1.00 81.69 678 GLY A O 1
ATOM 5317 N N . TRP A 1 679 ? -21.352 -12.134 20.217 1.00 78.44 679 TRP A N 1
ATOM 5318 C CA . TRP A 1 679 ? -21.126 -10.800 20.773 1.00 78.44 679 TRP A CA 1
ATOM 5319 C C . TRP A 1 679 ? -22.171 -10.445 21.823 1.00 78.44 679 TRP A C 1
ATOM 5321 O O . TRP A 1 679 ? -23.335 -10.812 21.661 1.00 78.44 679 TRP A O 1
ATOM 5331 N N . GLU A 1 680 ? -21.745 -9.719 22.854 1.00 86.75 680 GLU A N 1
ATOM 5332 C CA . GLU A 1 680 ? -22.536 -9.325 24.034 1.00 86.75 680 GLU A CA 1
ATOM 5333 C C . GLU A 1 680 ? -22.560 -7.793 24.237 1.00 86.75 680 GLU A C 1
ATOM 5335 O O . GLU A 1 680 ? -23.036 -7.317 25.255 1.00 86.75 680 GLU A O 1
ATOM 5340 N N . ASP A 1 681 ? -22.033 -7.013 23.287 1.00 82.25 681 ASP A N 1
ATOM 5341 C CA . ASP A 1 681 ? -21.909 -5.543 23.324 1.00 82.25 681 ASP A CA 1
ATOM 5342 C C . ASP A 1 681 ? -22.971 -4.840 22.456 1.00 82.25 681 ASP A C 1
ATOM 5344 O O . ASP A 1 681 ? -22.719 -3.813 21.817 1.00 82.25 681 ASP A O 1
ATOM 5348 N N . TRP A 1 682 ? -24.154 -5.442 22.368 1.00 92.94 682 TRP A N 1
ATOM 5349 C CA . TRP A 1 682 ? -25.281 -4.890 21.628 1.00 92.94 682 TRP A CA 1
ATOM 5350 C C . TRP A 1 682 ? -25.998 -3.823 22.444 1.00 92.94 682 TRP A C 1
ATOM 5352 O O . TRP A 1 682 ? -26.153 -3.965 23.647 1.00 92.94 682 TRP A O 1
ATOM 5362 N N . ARG A 1 683 ? -26.494 -2.789 21.762 1.00 95.06 683 ARG A N 1
ATOM 5363 C CA . ARG A 1 683 ? -27.194 -1.662 22.382 1.00 95.06 683 ARG A CA 1
ATOM 5364 C C . ARG A 1 683 ? -28.330 -1.138 21.514 1.00 95.06 683 ARG A C 1
ATOM 5366 O O . ARG A 1 683 ? -28.483 -1.493 20.337 1.00 95.06 683 ARG A O 1
ATOM 5373 N N . LEU A 1 684 ? -29.156 -0.278 22.103 1.00 96.38 684 LEU A N 1
ATOM 5374 C CA . LEU A 1 684 ? -30.169 0.466 21.363 1.00 96.38 684 LEU A CA 1
ATOM 5375 C C . LEU A 1 684 ? -29.477 1.602 20.573 1.00 96.38 684 LEU A C 1
ATOM 5377 O O . LEU A 1 684 ? -28.645 2.313 21.139 1.00 96.38 684 LEU A O 1
ATOM 5381 N N . PRO A 1 685 ? -29.772 1.791 19.274 1.00 96.38 685 PRO A N 1
ATOM 5382 C CA . PRO A 1 685 ? -29.151 2.842 18.474 1.00 96.38 685 PRO A CA 1
ATOM 5383 C C . PRO A 1 685 ? -29.606 4.222 18.938 1.00 96.38 685 PRO A C 1
ATOM 5385 O O . PRO A 1 685 ? -30.777 4.412 19.288 1.00 96.38 685 PRO A O 1
ATOM 5388 N N . ASN A 1 686 ? -28.730 5.215 18.832 1.00 96.06 686 ASN A N 1
ATOM 5389 C CA . ASN A 1 686 ? -29.153 6.604 18.962 1.00 96.06 686 ASN A CA 1
ATOM 5390 C C . ASN A 1 686 ? -29.990 7.033 17.740 1.00 96.06 686 ASN A C 1
ATOM 5392 O O . ASN A 1 686 ? -30.114 6.312 16.743 1.00 96.06 686 ASN A O 1
ATOM 5396 N N . ILE A 1 687 ? -30.631 8.204 17.797 1.00 97.00 687 ILE A N 1
ATOM 5397 C CA . ILE A 1 687 ? -31.587 8.596 16.751 1.00 97.00 687 ILE A CA 1
ATOM 5398 C C . ILE A 1 687 ? -30.936 8.803 15.378 1.00 97.00 687 ILE A C 1
ATOM 5400 O O . ILE A 1 687 ? -31.577 8.564 14.351 1.00 97.00 687 ILE A O 1
ATOM 5404 N N . LYS A 1 688 ? -29.665 9.215 15.338 1.00 94.81 688 LYS A N 1
ATOM 5405 C CA . LYS A 1 688 ? -28.924 9.395 14.085 1.00 94.81 688 LYS A CA 1
ATOM 5406 C C . LYS A 1 688 ? -28.567 8.046 13.480 1.00 94.81 688 LYS A C 1
ATOM 5408 O O . LYS A 1 688 ? -28.820 7.835 12.294 1.00 94.81 688 LYS A O 1
ATOM 5413 N N . GLU A 1 689 ? -28.082 7.116 14.296 1.00 94.62 689 GLU A N 1
ATOM 5414 C CA . GLU A 1 689 ? -27.816 5.732 13.895 1.00 94.62 689 GLU A CA 1
ATOM 5415 C C . GLU A 1 689 ? -29.079 5.060 13.366 1.00 94.62 689 GLU A C 1
ATOM 5417 O O . GLU A 1 689 ? -29.085 4.550 12.248 1.00 94.62 689 GLU A O 1
ATOM 5422 N N . LEU A 1 690 ? -30.188 5.132 14.104 1.00 96.56 690 LEU A N 1
ATOM 5423 C CA . LEU A 1 690 ? -31.450 4.534 13.680 1.00 96.56 690 LEU A CA 1
ATOM 5424 C C . LEU A 1 690 ? -31.942 5.121 12.351 1.00 96.56 690 LEU A C 1
ATOM 5426 O O . LEU A 1 690 ? -32.412 4.386 11.480 1.00 96.56 690 LEU A O 1
ATOM 5430 N N . ARG A 1 691 ? -31.818 6.441 12.164 1.00 93.94 691 ARG A N 1
ATOM 5431 C CA . ARG A 1 691 ? -32.242 7.098 10.924 1.00 93.94 691 ARG A CA 1
ATOM 5432 C C . ARG A 1 691 ? -31.362 6.718 9.730 1.00 93.94 691 ARG A C 1
ATOM 5434 O O . ARG A 1 691 ? -31.870 6.728 8.607 1.00 93.94 691 ARG A O 1
ATOM 5441 N N . SER A 1 692 ? -30.107 6.325 9.955 1.00 92.88 692 SER A N 1
ATOM 5442 C CA . SER A 1 692 ? -29.187 5.898 8.891 1.00 92.88 692 SER A CA 1
ATOM 5443 C C . SER A 1 692 ? -29.652 4.641 8.140 1.00 92.88 692 SER A C 1
ATOM 5445 O O . SER A 1 692 ? -29.266 4.441 6.988 1.00 92.88 692 SER A O 1
ATOM 5447 N N . LEU A 1 693 ? -30.530 3.826 8.741 1.00 94.25 693 LEU A N 1
ATOM 5448 C CA . LEU A 1 693 ? -31.146 2.662 8.092 1.00 94.25 693 LEU A CA 1
ATOM 5449 C C . LEU A 1 693 ? -32.184 3.030 7.022 1.00 94.25 693 LEU A C 1
ATOM 5451 O O . LEU A 1 693 ? -32.602 2.170 6.250 1.00 94.25 693 LEU A O 1
ATOM 5455 N N . THR A 1 694 ? -32.657 4.277 6.997 1.00 93.56 694 THR A N 1
ATOM 5456 C CA . THR A 1 694 ? -33.729 4.672 6.080 1.00 93.56 694 THR A CA 1
ATOM 5457 C C . THR A 1 694 ? -33.230 4.704 4.636 1.00 93.56 694 THR A C 1
ATOM 5459 O O . THR A 1 694 ? -32.287 5.419 4.308 1.00 93.56 694 THR A O 1
ATOM 5462 N N . ASP A 1 695 ? -33.932 4.004 3.750 1.00 91.62 695 ASP A N 1
ATOM 5463 C CA . ASP A 1 695 ? -33.815 4.176 2.305 1.00 91.62 695 ASP A CA 1
ATOM 5464 C C . ASP A 1 695 ? -34.900 5.147 1.833 1.00 91.62 695 ASP A C 1
ATOM 5466 O O . ASP A 1 695 ? -36.076 4.795 1.710 1.00 91.62 695 ASP A O 1
ATOM 5470 N N . ILE A 1 696 ? -34.496 6.388 1.559 1.00 87.06 696 ILE A N 1
ATOM 5471 C CA . ILE A 1 696 ? -35.402 7.469 1.151 1.00 87.06 696 ILE A CA 1
ATOM 5472 C C . ILE A 1 696 ? -36.099 7.220 -0.192 1.00 87.06 696 ILE A C 1
ATOM 5474 O O . ILE A 1 696 ? -37.045 7.938 -0.521 1.00 87.06 696 ILE A O 1
ATOM 5478 N N . THR A 1 697 ? -35.634 6.241 -0.977 1.00 89.00 697 THR A N 1
ATOM 5479 C CA . THR A 1 697 ? -36.245 5.853 -2.254 1.00 89.00 697 THR A CA 1
ATOM 5480 C C . THR A 1 697 ? -37.395 4.861 -2.068 1.00 89.00 697 THR A C 1
ATOM 5482 O O . THR A 1 697 ? -38.173 4.631 -2.997 1.00 89.00 697 THR A O 1
ATOM 5485 N N . GLN A 1 698 ? -37.547 4.314 -0.859 1.00 91.62 698 GLN A N 1
ATOM 5486 C CA . GLN A 1 698 ? -38.570 3.342 -0.501 1.00 91.62 698 GLN A CA 1
ATOM 5487 C C . GLN A 1 698 ? -39.608 3.944 0.451 1.00 91.62 698 GLN A C 1
ATOM 5489 O O . GLN A 1 698 ? -39.380 4.937 1.139 1.00 91.62 698 GLN A O 1
ATOM 5494 N N . THR A 1 699 ? -40.796 3.342 0.482 1.00 92.69 699 THR A N 1
ATOM 5495 C CA . THR A 1 699 ? -41.846 3.682 1.451 1.00 92.69 699 THR A CA 1
ATOM 5496 C C . THR A 1 699 ? -42.583 2.413 1.861 1.00 92.69 699 THR A C 1
ATOM 5498 O O . THR A 1 699 ? -42.845 1.551 1.025 1.00 92.69 699 THR A O 1
ATOM 5501 N N . ASN A 1 700 ? -42.982 2.335 3.130 1.00 93.19 700 ASN A N 1
ATOM 5502 C CA . ASN A 1 700 ? -43.766 1.241 3.715 1.00 93.19 700 ASN A CA 1
ATOM 5503 C C . ASN A 1 700 ? -43.178 -0.187 3.545 1.00 93.19 700 ASN A C 1
ATOM 5505 O O . ASN A 1 700 ? -43.843 -1.038 2.944 1.00 93.19 700 ASN A O 1
ATOM 5509 N N . PRO A 1 701 ? -42.014 -0.510 4.144 1.00 94.81 701 PRO A N 1
ATOM 5510 C CA . PRO A 1 701 ? -41.124 0.365 4.908 1.00 94.81 701 PRO A CA 1
ATOM 5511 C C . PRO A 1 701 ? -40.056 1.055 4.036 1.00 94.81 701 PRO A C 1
ATOM 5513 O O . PRO A 1 701 ? -39.734 0.609 2.941 1.00 94.81 701 PRO A O 1
ATOM 5516 N N . ALA A 1 702 ? -39.509 2.163 4.527 1.00 94.56 702 ALA A N 1
ATOM 5517 C CA . ALA A 1 702 ? -38.429 2.933 3.917 1.00 94.56 702 ALA A CA 1
ATOM 5518 C C . ALA A 1 702 ? -37.059 2.354 4.316 1.00 94.56 702 ALA A C 1
ATOM 5520 O O . ALA A 1 702 ? -36.299 2.997 5.030 1.00 94.56 702 ALA A O 1
ATOM 5521 N N . VAL A 1 703 ? -36.778 1.106 3.936 1.00 94.44 703 VAL A N 1
ATOM 5522 C CA . VAL A 1 703 ? -35.535 0.368 4.240 1.00 94.44 703 VAL A CA 1
ATOM 5523 C C . VAL A 1 703 ? -35.298 -0.688 3.160 1.00 94.44 703 VAL A C 1
ATOM 5525 O O . VAL A 1 703 ? -36.249 -1.132 2.518 1.00 94.44 703 VAL A O 1
ATOM 5528 N N . ASP A 1 704 ? -34.057 -1.134 2.977 1.00 92.94 704 ASP A N 1
ATOM 5529 C CA . ASP A 1 704 ? -33.750 -2.235 2.065 1.00 92.94 704 ASP A CA 1
ATOM 5530 C C . ASP A 1 704 ? -34.201 -3.595 2.635 1.00 92.94 704 ASP A C 1
ATOM 5532 O O . ASP A 1 704 ? -33.511 -4.228 3.438 1.00 92.94 704 ASP A O 1
ATOM 5536 N N . LEU A 1 705 ? -35.368 -4.068 2.190 1.00 94.00 705 LEU A N 1
ATOM 5537 C CA . LEU A 1 705 ? -35.921 -5.371 2.580 1.00 94.00 705 LEU A CA 1
ATOM 5538 C C . LEU A 1 705 ? -35.123 -6.575 2.056 1.00 94.00 705 LEU A C 1
ATOM 5540 O O . LEU A 1 705 ? -35.359 -7.693 2.516 1.00 94.00 705 LEU A O 1
ATOM 5544 N N . ALA A 1 706 ? -34.205 -6.397 1.100 1.00 91.81 706 ALA A N 1
ATOM 5545 C CA . ALA A 1 706 ? -33.302 -7.478 0.710 1.00 91.81 706 ALA A CA 1
ATOM 5546 C C . ALA A 1 706 ? -32.245 -7.739 1.794 1.00 91.81 706 ALA A C 1
ATOM 5548 O O . ALA A 1 706 ? -31.801 -8.874 1.949 1.00 91.81 706 ALA A O 1
ATOM 5549 N N . VAL A 1 707 ? -31.880 -6.698 2.546 1.00 92.62 707 VAL A N 1
ATOM 5550 C CA . VAL A 1 707 ? -30.899 -6.743 3.637 1.00 92.62 707 VAL A CA 1
ATOM 5551 C C . VAL A 1 707 ? -31.579 -7.041 4.972 1.00 92.62 707 VAL A C 1
ATOM 5553 O O . VAL A 1 707 ? -31.098 -7.879 5.732 1.00 92.62 707 VAL A O 1
ATOM 5556 N N . PHE A 1 708 ? -32.726 -6.404 5.230 1.00 95.25 708 PHE A N 1
ATOM 5557 C CA . PHE A 1 708 ? -33.496 -6.549 6.464 1.00 95.25 708 PHE A CA 1
ATOM 5558 C C . PHE A 1 708 ? -34.898 -7.124 6.187 1.00 95.25 708 PHE A C 1
ATOM 5560 O O . PHE A 1 708 ? -35.884 -6.384 6.113 1.00 95.25 708 PHE A O 1
ATOM 5567 N N . PRO A 1 709 ? -35.020 -8.450 6.010 1.00 93.06 709 PRO A N 1
ATOM 5568 C CA . PRO A 1 709 ? -36.222 -9.076 5.454 1.00 93.06 709 PRO A CA 1
ATOM 5569 C C . PRO A 1 709 ? -37.466 -9.025 6.356 1.00 93.06 709 PRO A C 1
ATOM 5571 O O . PRO A 1 709 ? -38.578 -9.248 5.876 1.00 93.06 709 PRO A O 1
ATOM 5574 N N . ASP A 1 710 ? -37.306 -8.762 7.652 1.00 91.12 710 ASP A N 1
ATOM 5575 C CA . ASP A 1 710 ? -38.371 -8.755 8.661 1.00 91.12 710 ASP A CA 1
ATOM 5576 C C . ASP A 1 710 ? -38.775 -7.344 9.128 1.00 91.12 710 ASP A C 1
ATOM 5578 O O . ASP A 1 710 ? -39.598 -7.201 10.038 1.00 91.12 710 ASP A O 1
ATOM 5582 N N . PHE A 1 711 ? -38.202 -6.300 8.522 1.00 94.31 711 PHE A N 1
ATOM 5583 C CA . PHE A 1 711 ? -38.428 -4.922 8.942 1.00 94.31 711 PHE A CA 1
ATOM 5584 C C . PHE A 1 711 ? -39.893 -4.504 8.741 1.00 94.31 711 PHE A C 1
ATOM 5586 O O . PHE A 1 711 ? -40.490 -4.722 7.684 1.00 94.31 711 PHE A O 1
ATOM 5593 N N . GLN A 1 712 ? -40.488 -3.878 9.759 1.00 94.06 712 GLN A N 1
ATOM 5594 C CA . GLN A 1 712 ? -41.893 -3.471 9.752 1.00 94.06 712 GLN A CA 1
ATOM 5595 C C . GLN A 1 712 ? -42.035 -1.966 9.502 1.00 94.06 712 GLN A C 1
ATOM 5597 O O . GLN A 1 712 ? -41.211 -1.157 9.914 1.00 94.06 712 GLN A O 1
ATOM 5602 N N . SER A 1 713 ? -43.130 -1.572 8.852 1.00 95.25 713 SER A N 1
ATOM 5603 C CA . SER A 1 713 ? -43.491 -0.162 8.672 1.00 95.25 713 SER A CA 1
ATOM 5604 C C . SER A 1 713 ? -44.158 0.386 9.941 1.00 95.25 713 SER A C 1
ATOM 5606 O O . SER A 1 713 ? -45.383 0.484 10.004 1.00 95.25 713 SER A O 1
ATOM 5608 N N . ASP A 1 714 ? -43.362 0.703 10.962 1.00 96.19 714 ASP A N 1
ATOM 5609 C CA . ASP A 1 714 ? -43.827 1.165 12.280 1.00 96.19 714 ASP A CA 1
ATOM 5610 C C . ASP A 1 714 ? -42.835 2.171 12.908 1.00 96.19 714 ASP A C 1
ATOM 5612 O O . ASP A 1 714 ? -41.842 2.543 12.275 1.00 96.19 714 ASP A O 1
ATOM 5616 N N . ASP A 1 715 ? -43.118 2.624 14.133 1.00 97.06 715 ASP A N 1
ATOM 5617 C CA . ASP A 1 715 ? -42.187 3.415 14.948 1.00 97.06 715 ASP A CA 1
ATOM 5618 C C . ASP A 1 715 ? -41.162 2.506 15.649 1.00 97.06 715 ASP A C 1
ATOM 5620 O O . ASP A 1 715 ? -41.522 1.491 16.260 1.00 97.06 715 ASP A O 1
ATOM 5624 N N . TYR A 1 716 ? -39.892 2.913 15.594 1.00 98.25 716 TYR A N 1
ATOM 5625 C CA . TYR A 1 716 ? -38.773 2.254 16.269 1.00 98.25 716 TYR A CA 1
ATOM 5626 C C . TYR A 1 716 ? -38.141 3.189 17.302 1.00 98.25 716 TYR A C 1
ATOM 5628 O O . TYR A 1 716 ? -37.960 4.381 17.028 1.00 98.25 716 TYR A O 1
ATOM 5636 N N . TRP A 1 717 ? -37.812 2.653 18.480 1.00 98.50 717 TRP A N 1
ATOM 5637 C CA . TRP A 1 717 ? -37.126 3.391 19.541 1.00 98.50 717 TRP A CA 1
ATOM 5638 C C . TRP A 1 717 ? -35.662 3.667 19.196 1.00 98.50 717 TRP A C 1
ATOM 5640 O O . TRP A 1 717 ? -34.961 2.774 18.727 1.00 98.50 717 TRP A O 1
ATOM 5650 N N . SER A 1 718 ? -35.204 4.880 19.514 1.00 98.06 718 SER A N 1
ATOM 5651 C CA . SER A 1 718 ? -33.785 5.180 19.729 1.00 98.06 718 SER A CA 1
ATOM 5652 C C . SER A 1 718 ? -33.468 5.333 21.220 1.00 98.06 718 SER A C 1
ATOM 5654 O O . SER A 1 718 ? -34.368 5.621 22.014 1.00 98.06 718 SER A O 1
ATOM 5656 N N . SER A 1 719 ? -32.191 5.257 21.590 1.00 97.25 719 SER A N 1
ATOM 5657 C CA . SER A 1 719 ? -31.685 5.589 22.932 1.00 97.25 719 SER A CA 1
ATOM 5658 C C . SER A 1 719 ? -31.749 7.094 23.254 1.00 97.25 719 SER A C 1
ATOM 5660 O O . SER A 1 719 ? -31.722 7.478 24.416 1.00 97.25 719 SER A O 1
ATOM 5662 N N . THR A 1 720 ? -31.916 7.967 22.255 1.00 97.56 720 THR A N 1
ATOM 5663 C CA . THR A 1 720 ? -31.937 9.433 22.428 1.00 97.56 720 THR A CA 1
ATOM 5664 C C . THR A 1 720 ? -33.219 9.939 23.093 1.00 97.56 720 THR A C 1
ATOM 5666 O O . THR A 1 720 ? -34.322 9.821 22.544 1.00 97.56 720 THR A O 1
ATOM 5669 N N . THR A 1 721 ? -33.088 10.601 24.242 1.00 97.69 721 THR A N 1
ATOM 5670 C CA . THR A 1 721 ? -34.202 11.259 24.945 1.00 97.69 721 THR A CA 1
ATOM 5671 C C . THR A 1 721 ? -34.559 12.598 24.275 1.00 97.69 721 THR A C 1
ATOM 5673 O O . THR A 1 721 ? -33.742 13.228 23.616 1.00 97.69 721 THR A O 1
ATOM 5676 N N . LEU A 1 722 ? -35.784 13.107 24.404 1.00 96.12 722 LEU A N 1
ATOM 5677 C CA . LEU A 1 722 ? -36.088 14.478 23.979 1.00 96.12 722 LEU A CA 1
ATOM 5678 C C . LEU A 1 722 ? -35.632 15.470 25.063 1.00 96.12 722 LEU A C 1
ATOM 5680 O O . LEU A 1 722 ? -36.330 15.646 26.058 1.00 96.12 722 LEU A O 1
ATOM 5684 N N . ALA A 1 723 ? -34.516 16.179 24.859 1.00 91.56 723 ALA A N 1
ATOM 5685 C CA . ALA A 1 723 ? -33.927 17.065 25.879 1.00 91.56 723 ALA A CA 1
ATOM 5686 C C . ALA A 1 723 ? -34.898 18.125 26.450 1.00 91.56 723 ALA A C 1
ATOM 5688 O O . ALA A 1 723 ? -34.846 18.459 27.632 1.00 91.56 723 ALA A O 1
ATOM 5689 N N . GLY A 1 724 ? -35.826 18.643 25.634 1.00 89.88 724 GLY A N 1
ATOM 5690 C CA . GLY A 1 724 ? -36.854 19.597 26.079 1.00 89.88 724 GLY A CA 1
ATOM 5691 C C . GLY A 1 724 ? -38.034 18.976 26.847 1.00 89.88 724 GLY A C 1
ATOM 5692 O O . GLY A 1 724 ? -38.843 19.709 27.417 1.00 89.88 724 GLY A O 1
ATOM 5693 N N . ASN A 1 725 ? -38.174 17.647 26.842 1.00 94.62 725 ASN A N 1
ATOM 5694 C CA . ASN A 1 725 ? -39.197 16.903 27.576 1.00 94.62 725 ASN A CA 1
ATOM 5695 C C . ASN A 1 725 ? -38.738 15.449 27.838 1.00 94.62 725 ASN A C 1
ATOM 5697 O O . ASN A 1 725 ? -39.071 14.562 27.044 1.00 94.62 725 ASN A O 1
ATOM 5701 N N . PRO A 1 726 ? -38.041 15.195 28.962 1.00 95.25 726 PRO A N 1
ATOM 5702 C CA . PRO A 1 726 ? -37.452 13.889 29.275 1.00 95.25 726 PRO A CA 1
ATOM 5703 C C . PRO A 1 726 ? -38.431 12.713 29.417 1.00 95.25 726 PRO A C 1
ATOM 5705 O O . PRO A 1 726 ? -38.012 11.560 29.395 1.00 95.25 726 PRO A O 1
ATOM 5708 N N . GLU A 1 727 ? -39.743 12.965 29.522 1.00 97.75 727 GLU A N 1
ATOM 5709 C CA . GLU A 1 727 ? -40.768 11.904 29.514 1.00 97.75 727 GLU A CA 1
ATOM 5710 C C . GLU A 1 727 ? -40.961 11.269 28.119 1.00 97.75 727 GLU A C 1
ATOM 5712 O O . GLU A 1 727 ? -41.770 10.350 27.941 1.00 97.75 727 GLU A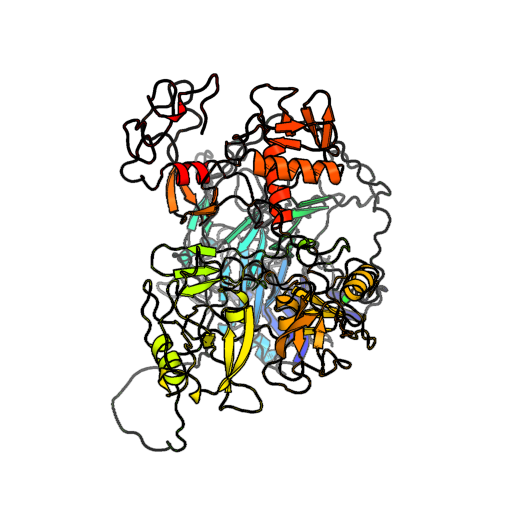 O 1
ATOM 5717 N N . ARG A 1 728 ? -40.261 11.783 27.102 1.00 98.12 728 ARG A N 1
ATOM 5718 C CA . ARG A 1 728 ? -40.337 11.354 25.705 1.00 98.12 728 ARG A CA 1
ATOM 5719 C C . ARG A 1 728 ? -38.951 11.014 25.172 1.00 98.12 728 ARG A C 1
ATOM 5721 O O . ARG A 1 728 ? -37.971 11.638 25.561 1.00 98.12 728 ARG A O 1
ATOM 5728 N N . ALA A 1 729 ? -38.897 10.075 24.238 1.00 98.19 729 ALA A N 1
ATOM 5729 C CA . ALA A 1 729 ? -37.688 9.726 23.499 1.00 98.19 729 ALA A CA 1
ATOM 5730 C C . ALA A 1 729 ? -37.938 9.822 21.992 1.00 98.19 729 ALA A C 1
ATOM 5732 O O . ALA A 1 729 ? -39.091 9.787 21.537 1.00 98.19 729 ALA A O 1
ATOM 5733 N N . TRP A 1 730 ? -36.864 10.011 21.233 1.00 98.25 730 TRP A N 1
ATOM 5734 C CA . TRP A 1 730 ? -36.916 10.084 19.783 1.00 98.25 730 TRP A CA 1
ATOM 5735 C C . TRP A 1 730 ? -37.180 8.709 19.161 1.00 98.25 730 TRP A C 1
ATOM 5737 O O . TRP A 1 730 ? -36.968 7.656 19.761 1.00 98.25 730 TRP A O 1
ATOM 5747 N N . THR A 1 731 ? -37.737 8.741 17.957 1.00 98.38 731 THR A N 1
ATOM 5748 C CA . THR A 1 731 ? -38.194 7.574 17.204 1.00 98.38 731 THR A CA 1
ATOM 5749 C C . THR A 1 731 ? -38.053 7.838 15.714 1.00 98.38 731 THR A C 1
ATOM 5751 O O . THR A 1 731 ? -38.258 8.972 15.264 1.00 98.38 731 THR A O 1
ATOM 5754 N N . THR A 1 732 ? -37.783 6.786 14.944 1.00 98.12 732 THR A N 1
ATOM 5755 C CA . THR A 1 732 ? -37.893 6.822 13.480 1.00 98.12 732 THR A CA 1
ATOM 5756 C C . THR A 1 732 ? -39.108 6.010 13.047 1.00 98.12 732 THR A C 1
ATOM 5758 O O . THR A 1 732 ? -39.213 4.825 13.364 1.00 98.12 732 THR A O 1
ATOM 5761 N N . ASN A 1 733 ? -40.026 6.639 12.309 1.00 96.88 733 ASN A N 1
ATOM 5762 C CA . ASN A 1 733 ? -41.144 5.952 11.669 1.00 96.88 733 ASN A CA 1
ATOM 5763 C C . ASN A 1 733 ? -40.735 5.485 10.272 1.00 96.88 733 ASN A C 1
ATOM 5765 O O . ASN A 1 733 ? -40.586 6.303 9.356 1.00 96.88 733 ASN A O 1
ATOM 5769 N N . PHE A 1 734 ? -40.636 4.175 10.069 1.00 96.31 734 PHE A N 1
ATOM 5770 C CA . PHE A 1 734 ? -40.184 3.607 8.800 1.00 96.31 734 PHE A CA 1
ATOM 5771 C C . PHE A 1 734 ? -41.268 3.547 7.715 1.00 96.31 734 PHE A C 1
ATOM 5773 O O . PHE A 1 734 ? -41.008 3.011 6.648 1.00 96.31 734 PHE A O 1
ATOM 5780 N N . SER A 1 735 ? -42.455 4.145 7.885 1.00 94.88 735 SER A N 1
ATOM 5781 C CA . SER A 1 735 ? -43.381 4.306 6.742 1.00 94.88 735 SER 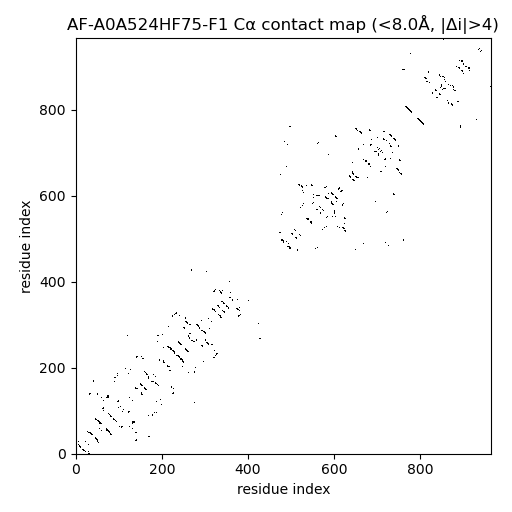A CA 1
ATOM 5782 C C . SER A 1 735 ? -42.768 5.196 5.658 1.00 94.88 735 SER A C 1
ATOM 5784 O O . SER A 1 735 ? -42.937 4.937 4.466 1.00 94.88 735 SER A O 1
ATOM 5786 N N . PHE A 1 736 ? -42.023 6.221 6.084 1.00 91.12 736 PHE A N 1
ATOM 5787 C CA . PHE A 1 736 ? -41.306 7.146 5.202 1.00 91.12 736 PHE A CA 1
ATOM 5788 C C . PHE A 1 736 ? -39.888 7.490 5.691 1.00 91.12 736 PHE A C 1
ATOM 5790 O O . PHE A 1 736 ? -39.166 8.150 4.958 1.00 91.12 736 PHE A O 1
ATOM 5797 N N . GLY A 1 737 ? -39.498 7.113 6.915 1.00 92.19 737 GLY A N 1
ATOM 5798 C CA . GLY A 1 737 ? -38.245 7.550 7.544 1.00 92.19 737 GLY A CA 1
ATOM 5799 C C . GLY A 1 737 ? -38.353 8.897 8.269 1.00 92.19 737 GLY A C 1
ATOM 5800 O O . GLY A 1 737 ? -37.414 9.692 8.263 1.00 92.19 737 GLY A O 1
ATOM 5801 N N . THR A 1 738 ? -39.514 9.220 8.850 1.00 95.50 738 THR A N 1
ATOM 5802 C CA . THR A 1 738 ? -39.697 10.482 9.592 1.00 95.50 738 THR A CA 1
ATOM 5803 C C . THR A 1 738 ? -39.199 10.349 11.024 1.00 95.50 738 THR A C 1
ATOM 5805 O O . THR A 1 738 ? -39.578 9.394 11.702 1.00 95.50 738 THR A O 1
ATOM 5808 N N . VAL A 1 739 ? -38.448 11.339 11.509 1.00 97.75 739 VAL A N 1
ATOM 5809 C CA . VAL A 1 739 ? -37.995 11.389 12.907 1.00 97.75 739 VAL A CA 1
ATOM 5810 C C . VAL A 1 739 ? -38.942 12.256 13.729 1.00 97.75 739 VAL A C 1
ATOM 5812 O O . VAL A 1 739 ? -39.183 13.425 13.414 1.00 97.75 739 VAL A O 1
ATOM 5815 N N . SER A 1 740 ? -39.480 11.675 14.797 1.00 95.69 740 SER A N 1
ATOM 5816 C CA . SER A 1 740 ? -40.339 12.339 15.778 1.00 95.69 740 SER A CA 1
ATOM 5817 C C . SER A 1 740 ? -40.095 11.744 17.164 1.00 95.69 740 SER A C 1
ATOM 5819 O O . SER A 1 740 ? -39.099 11.064 17.375 1.00 95.69 740 SER A O 1
ATOM 5821 N N . TYR A 1 741 ? -40.977 11.988 18.125 1.00 96.56 741 TYR A N 1
ATOM 5822 C CA . TYR A 1 741 ? -40.811 11.512 19.493 1.00 96.56 741 TYR A CA 1
ATOM 5823 C C . TYR A 1 741 ? -42.117 10.960 20.065 1.00 96.56 741 TYR A C 1
ATOM 5825 O O . TYR A 1 741 ? -43.209 11.467 19.788 1.00 96.56 741 TYR A O 1
ATOM 5833 N N . GLN A 1 742 ? -41.999 9.967 20.943 1.00 98.38 742 GLN A N 1
ATOM 5834 C CA . GLN A 1 742 ? -43.121 9.317 21.622 1.00 98.38 742 GLN A CA 1
ATOM 5835 C C . GLN A 1 742 ? -42.912 9.321 23.147 1.00 98.38 742 GLN A C 1
ATOM 5837 O O . GLN A 1 742 ? -41.776 9.443 23.608 1.00 98.38 742 GLN A O 1
ATOM 5842 N N . PRO A 1 743 ? -43.978 9.225 23.968 1.00 98.44 743 PRO A N 1
ATOM 5843 C CA . PRO A 1 743 ? -43.836 9.008 25.411 1.00 98.44 743 PRO A CA 1
ATOM 5844 C C . PRO A 1 743 ? -43.066 7.714 25.695 1.00 98.44 743 PRO A C 1
ATOM 5846 O O . PRO A 1 743 ? -43.410 6.689 25.111 1.00 98.44 743 PRO A O 1
ATOM 5849 N N . LYS A 1 744 ? -42.101 7.725 26.629 1.00 98.25 744 LYS A N 1
ATOM 5850 C CA . LYS A 1 744 ? -41.275 6.545 26.991 1.00 98.25 744 LYS A CA 1
ATOM 5851 C C . LYS A 1 744 ? -42.104 5.315 27.426 1.00 98.25 744 LYS A C 1
ATOM 5853 O O . LYS A 1 744 ? -41.616 4.189 27.425 1.00 98.25 744 LYS A O 1
ATOM 5858 N N . THR A 1 745 ? -43.382 5.520 27.760 1.00 97.69 745 THR A N 1
ATOM 5859 C CA . THR A 1 745 ? -44.372 4.490 28.120 1.00 97.69 745 THR A CA 1
ATOM 5860 C C . THR A 1 745 ? -45.096 3.838 26.934 1.00 97.69 745 THR A C 1
ATOM 5862 O O . THR A 1 745 ? -45.945 2.977 27.158 1.00 97.69 745 THR A O 1
ATOM 5865 N N . ALA A 1 746 ? -44.826 4.245 25.691 1.00 97.94 746 ALA A N 1
ATOM 5866 C CA . ALA A 1 746 ? -45.404 3.625 24.500 1.00 97.94 746 ALA A CA 1
ATOM 5867 C C . ALA A 1 746 ? -44.712 2.295 24.156 1.00 97.94 746 ALA A C 1
ATOM 5869 O O . ALA A 1 746 ? -43.501 2.172 24.308 1.00 97.94 746 ALA A O 1
ATOM 5870 N N . ASP A 1 747 ? -45.474 1.328 23.639 1.00 97.88 747 ASP A N 1
ATOM 5871 C CA . ASP A 1 747 ? -44.937 0.050 23.159 1.00 97.88 747 ASP A CA 1
ATOM 5872 C C . ASP A 1 747 ? -44.538 0.169 21.680 1.00 97.88 747 ASP A C 1
ATOM 5874 O O . ASP A 1 747 ? -45.418 0.175 20.813 1.00 97.88 747 ASP A O 1
ATOM 5878 N N . LEU A 1 748 ? -43.235 0.239 21.383 1.00 97.94 748 LEU A N 1
ATOM 5879 C CA . LEU A 1 748 ? -42.683 0.373 20.022 1.00 97.94 748 LEU A CA 1
ATOM 5880 C C . LEU A 1 748 ? -41.662 -0.733 19.708 1.00 97.94 748 LEU A C 1
ATOM 5882 O O . LEU A 1 748 ? -41.281 -1.495 20.597 1.00 97.94 748 LEU A O 1
ATOM 5886 N N . LEU A 1 749 ? -41.261 -0.849 18.439 1.00 97.75 749 LEU A N 1
ATOM 5887 C CA . LEU A 1 749 ? -40.256 -1.823 17.997 1.00 97.75 749 LEU A CA 1
ATOM 5888 C C . LEU A 1 749 ? -38.833 -1.321 18.276 1.00 97.75 749 LEU A C 1
ATOM 5890 O O . LEU A 1 749 ? -38.613 -0.132 18.507 1.00 97.75 749 LEU A O 1
ATOM 5894 N N . ILE A 1 750 ? -37.864 -2.233 18.232 1.00 96.31 750 ILE A N 1
ATOM 5895 C CA . ILE A 1 750 ? -36.438 -1.921 18.358 1.00 96.31 750 ILE A CA 1
ATOM 5896 C C . ILE A 1 750 ? -35.673 -2.561 17.206 1.00 96.31 750 ILE A C 1
ATOM 5898 O O . ILE A 1 750 ? -36.134 -3.542 16.615 1.00 96.31 750 ILE A O 1
ATOM 5902 N N . ARG A 1 751 ? -34.510 -1.992 16.895 1.00 96.56 751 ARG A N 1
ATOM 5903 C CA . ARG A 1 751 ? -33.481 -2.694 16.144 1.00 96.56 751 ARG A CA 1
ATOM 5904 C C . ARG A 1 751 ? -32.137 -2.463 16.807 1.00 96.56 751 ARG A C 1
ATOM 5906 O O . ARG A 1 751 ? -31.721 -1.315 16.898 1.00 96.56 751 ARG A O 1
ATOM 5913 N N . CYS A 1 752 ? -31.505 -3.524 17.285 1.00 96.12 752 CYS A N 1
ATOM 5914 C CA . CYS A 1 752 ? -30.245 -3.423 18.008 1.00 96.12 752 CYS A CA 1
ATOM 5915 C C . CYS A 1 752 ? -29.067 -3.185 17.058 1.00 96.12 752 CYS A C 1
ATOM 5917 O O . CYS A 1 752 ? -29.015 -3.693 15.932 1.00 96.12 752 CYS A O 1
ATOM 5919 N N . VAL A 1 753 ? -28.112 -2.407 17.547 1.00 94.62 753 VAL A N 1
ATOM 5920 C CA . VAL A 1 753 ? -26.872 -2.079 16.854 1.00 94.62 753 VAL A CA 1
ATOM 5921 C C . VAL A 1 753 ? -25.712 -2.368 17.787 1.00 94.62 753 VAL A C 1
ATOM 5923 O O . VAL A 1 753 ? -25.857 -2.343 19.007 1.00 94.62 753 VAL A O 1
ATOM 5926 N N . ARG A 1 754 ? -24.544 -2.610 17.218 1.00 90.00 754 ARG A N 1
ATOM 5927 C CA . ARG A 1 754 ? -23.283 -2.495 17.937 1.00 90.00 754 ARG A CA 1
ATOM 5928 C C . ARG A 1 754 ? -22.347 -1.598 17.148 1.00 90.00 754 ARG A C 1
ATOM 5930 O O . ARG A 1 754 ? -22.493 -1.435 15.930 1.00 90.00 754 ARG A O 1
ATOM 5937 N N . GLY A 1 755 ? -21.416 -0.978 17.862 1.00 69.50 755 GLY A N 1
ATOM 5938 C CA . GLY A 1 755 ? -20.424 -0.124 17.225 1.00 69.50 755 GLY A CA 1
ATOM 5939 C C . GLY A 1 755 ? -19.591 -0.896 16.189 1.00 69.50 755 GLY A C 1
ATOM 5940 O O . GLY A 1 755 ? -19.559 -2.131 16.216 1.00 69.50 755 GLY A O 1
ATOM 5941 N N . PRO A 1 756 ? -18.856 -0.195 15.305 1.00 52.72 756 PRO A N 1
ATOM 5942 C CA . PRO A 1 756 ? -17.615 -0.770 14.781 1.00 52.72 756 PRO A CA 1
ATOM 5943 C C . PRO A 1 756 ? -16.797 -1.311 15.959 1.00 52.72 756 PRO A C 1
ATOM 5945 O O . PRO A 1 756 ? -16.918 -0.753 17.053 1.00 52.72 756 PRO A O 1
ATOM 5948 N N . GLU A 1 757 ? -15.962 -2.342 15.757 1.00 38.09 757 GLU A N 1
ATOM 5949 C CA . GLU A 1 757 ? -14.915 -2.709 16.732 1.00 38.09 757 GLU A CA 1
ATOM 5950 C C . GLU A 1 757 ? -14.405 -1.438 17.422 1.00 38.09 757 GLU A C 1
ATOM 5952 O O . GLU A 1 757 ? -14.017 -0.498 16.720 1.00 38.09 757 GLU A O 1
ATOM 5957 N N . ALA A 1 758 ? -14.572 -1.373 18.751 1.00 29.33 758 ALA A N 1
ATOM 5958 C CA . ALA A 1 758 ? -14.658 -0.130 19.515 1.00 29.33 758 ALA A CA 1
ATOM 5959 C C . ALA A 1 758 ? -13.784 0.992 18.936 1.00 29.33 758 ALA A C 1
ATOM 5961 O O . ALA A 1 758 ? -12.554 0.940 18.997 1.00 29.33 758 ALA A O 1
ATOM 5962 N N . THR A 1 759 ? -14.437 2.016 18.379 1.00 30.83 759 THR A N 1
ATOM 5963 C CA . THR A 1 759 ? -13.801 3.302 18.103 1.00 30.83 759 THR A CA 1
ATOM 5964 C C . THR A 1 759 ? -14.467 4.414 18.915 1.00 30.83 759 THR A C 1
ATOM 5966 O O . THR A 1 759 ? -15.656 4.338 19.208 1.00 30.83 759 THR A O 1
ATOM 5969 N N . PRO A 1 760 ? -13.681 5.394 19.372 1.00 36.59 760 PRO A N 1
ATOM 5970 C CA . PRO A 1 760 ? -13.669 5.699 20.798 1.00 36.59 760 PRO A CA 1
ATOM 5971 C C . PRO A 1 760 ? -13.912 7.176 21.021 1.00 36.59 760 PRO A C 1
ATOM 5973 O O . PRO A 1 760 ? -13.228 8.012 20.438 1.00 36.59 760 PRO A O 1
ATOM 5976 N N . THR A 1 761 ? -14.869 7.526 21.862 1.00 35.97 761 THR A N 1
ATOM 5977 C CA . THR A 1 761 ? -15.093 8.932 22.153 1.00 35.97 761 THR A CA 1
ATOM 5978 C C . THR A 1 761 ? -15.551 9.073 23.578 1.00 35.97 761 THR A C 1
ATOM 5980 O O . THR A 1 761 ? -16.652 8.710 23.895 1.00 35.97 761 THR A O 1
ATOM 5983 N N . ASP A 1 762 ? -14.642 9.504 24.434 1.00 42.00 762 ASP A N 1
ATOM 5984 C CA . ASP A 1 762 ? -14.883 10.235 25.690 1.00 42.00 762 ASP A CA 1
ATOM 5985 C C . ASP A 1 762 ? -13.569 10.894 26.146 1.00 42.00 762 ASP A C 1
ATOM 5987 O O . ASP A 1 762 ? -13.404 11.350 27.272 1.00 42.00 762 ASP A O 1
ATOM 5991 N N . VAL A 1 763 ? -12.584 10.938 25.247 1.00 52.53 763 VAL A N 1
ATOM 5992 C CA . VAL A 1 763 ? -11.243 11.406 25.547 1.00 52.53 763 VAL A CA 1
ATOM 5993 C C . VAL A 1 763 ? -11.135 12.842 25.085 1.00 52.53 763 VAL A C 1
ATOM 5995 O O . VAL A 1 763 ? -11.419 13.141 23.925 1.00 52.53 763 VAL A O 1
ATOM 5998 N N . ASN A 1 764 ? -10.728 13.732 25.991 1.00 64.00 764 ASN A N 1
ATOM 5999 C CA . ASN A 1 764 ? -10.329 15.085 25.630 1.00 64.00 764 ASN A CA 1
ATOM 6000 C C . ASN A 1 764 ? -9.149 14.994 24.656 1.00 64.00 764 ASN A C 1
ATOM 6002 O O . ASN A 1 764 ? -8.029 14.652 25.035 1.00 64.00 764 ASN A O 1
ATOM 6006 N N . VAL A 1 765 ? -9.427 15.238 23.375 1.00 71.44 765 VAL A N 1
ATOM 6007 C CA . VAL A 1 765 ? -8.420 15.174 22.320 1.00 71.44 765 VAL A CA 1
ATOM 6008 C C . VAL A 1 765 ? -7.744 16.543 22.193 1.00 71.44 765 VAL A C 1
ATOM 6010 O O . VAL A 1 765 ? -8.451 17.548 22.049 1.00 71.44 765 VAL A O 1
ATOM 6013 N N . PRO A 1 766 ? -6.401 16.610 22.179 1.00 78.56 766 PRO A N 1
ATOM 6014 C CA . PRO A 1 766 ? -5.683 17.863 22.000 1.00 78.56 766 PRO A CA 1
ATOM 6015 C C . PRO A 1 766 ? -6.029 18.516 20.658 1.00 78.56 766 PRO A C 1
ATOM 6017 O O . PRO A 1 766 ? -6.165 17.850 19.629 1.00 78.56 766 PRO A O 1
ATOM 6020 N N . VAL A 1 767 ? -6.142 19.847 20.655 1.00 81.31 767 VAL A N 1
ATOM 6021 C CA . VAL A 1 767 ? -6.358 20.622 19.426 1.00 81.31 767 VAL A CA 1
ATOM 6022 C C . VAL A 1 767 ? -5.096 20.556 18.577 1.00 81.31 767 VAL A C 1
ATOM 6024 O O . VAL A 1 767 ? -4.033 21.004 19.005 1.00 81.31 767 VAL A O 1
ATOM 6027 N N . MET A 1 768 ? -5.223 20.038 17.360 1.00 87.88 768 MET A N 1
ATOM 6028 C CA . MET A 1 768 ? -4.102 19.849 16.447 1.00 87.88 768 MET A CA 1
ATOM 6029 C C . MET A 1 768 ? -4.127 20.882 15.315 1.00 87.88 768 MET A C 1
ATOM 6031 O O . MET A 1 768 ? -5.151 21.075 14.663 1.00 87.88 768 MET A O 1
ATOM 6035 N N . GLN A 1 769 ? -2.989 21.515 15.041 1.00 88.75 769 GLN A N 1
ATOM 6036 C CA . GLN A 1 769 ? -2.797 22.442 13.930 1.00 88.75 769 GLN A CA 1
ATOM 6037 C C . GLN A 1 769 ? -2.099 21.737 12.773 1.00 88.75 769 GLN A C 1
ATOM 6039 O O . GLN A 1 769 ? -1.013 21.188 12.948 1.00 88.75 769 GLN A O 1
ATOM 6044 N N . HIS A 1 770 ? -2.698 21.803 11.582 1.00 92.00 770 HIS A N 1
ATOM 6045 C CA . HIS A 1 770 ? -2.027 21.406 10.345 1.00 92.00 770 HIS A CA 1
ATOM 6046 C C . HIS A 1 770 ? -0.879 22.371 10.055 1.00 92.00 770 HIS A C 1
ATOM 6048 O O . HIS A 1 770 ? -1.079 23.589 9.991 1.00 92.00 770 HIS A O 1
ATOM 6054 N N . ILE A 1 771 ? 0.311 21.813 9.888 1.00 88.62 771 ILE A N 1
ATOM 6055 C CA . ILE A 1 771 ? 1.524 22.503 9.487 1.00 88.62 771 ILE A CA 1
ATOM 6056 C C . ILE A 1 771 ? 1.873 22.007 8.090 1.00 88.62 771 ILE A C 1
ATOM 6058 O O . ILE A 1 771 ? 2.212 20.838 7.897 1.00 88.62 771 ILE A O 1
ATOM 6062 N N . THR A 1 772 ? 1.796 22.906 7.108 1.00 91.31 772 THR A N 1
ATOM 6063 C CA . THR A 1 772 ? 2.220 22.597 5.741 1.00 91.31 772 THR A CA 1
ATOM 6064 C C . THR A 1 772 ? 3.714 22.296 5.729 1.00 91.31 772 THR A C 1
ATOM 6066 O O . THR A 1 772 ? 4.542 23.125 6.129 1.00 91.31 772 THR A O 1
ATOM 6069 N N . GLY A 1 773 ? 4.051 21.102 5.256 1.00 86.44 773 GLY A N 1
ATOM 6070 C CA . GLY A 1 773 ? 5.408 20.620 5.122 1.00 86.44 773 GLY A CA 1
ATOM 6071 C C . GLY A 1 773 ? 6.224 21.516 4.204 1.00 86.44 773 GLY A C 1
ATOM 6072 O O . GLY A 1 773 ? 5.733 22.130 3.255 1.00 86.44 773 GLY A O 1
ATOM 6073 N N . GLY A 1 774 ? 7.511 21.603 4.488 1.00 88.81 774 GLY A N 1
ATOM 6074 C CA . GLY A 1 774 ? 8.414 22.450 3.735 1.00 88.81 774 GLY A CA 1
ATOM 6075 C C . GLY A 1 774 ? 9.859 22.092 4.000 1.00 88.81 774 GLY A C 1
ATOM 6076 O O . GLY A 1 774 ? 10.172 21.183 4.771 1.00 88.81 774 GLY A O 1
ATOM 6077 N N . THR A 1 775 ? 10.750 22.799 3.315 1.00 89.81 775 THR A N 1
ATOM 6078 C CA . THR A 1 775 ? 12.190 22.673 3.523 1.00 89.81 775 THR A CA 1
ATOM 6079 C C . THR A 1 775 ? 12.693 23.896 4.279 1.00 89.81 775 THR A C 1
ATOM 6081 O O . THR A 1 775 ? 12.537 25.012 3.792 1.00 89.81 775 THR A O 1
ATOM 6084 N N . PHE A 1 776 ? 13.345 23.689 5.422 1.00 90.00 776 PHE A N 1
ATOM 6085 C CA . PHE A 1 776 ? 14.007 24.748 6.189 1.00 90.00 776 PHE A CA 1
ATOM 6086 C C . PHE A 1 776 ? 15.415 24.324 6.599 1.00 90.00 776 PHE A C 1
ATOM 6088 O O . PHE A 1 776 ? 15.756 23.140 6.588 1.00 90.00 776 PHE A O 1
ATOM 6095 N N . ALA A 1 777 ? 16.253 25.298 6.923 1.00 89.81 777 ALA A N 1
ATOM 6096 C CA . ALA A 1 777 ? 17.546 25.064 7.532 1.00 89.81 777 ALA A CA 1
ATOM 6097 C C . ALA A 1 777 ? 17.332 24.885 9.038 1.00 89.81 777 ALA A C 1
ATOM 6099 O O . ALA A 1 777 ? 16.868 25.796 9.718 1.00 89.81 777 ALA A O 1
ATOM 6100 N N . MET A 1 778 ? 17.631 23.686 9.525 1.00 88.50 778 MET A N 1
ATOM 6101 C CA . MET A 1 778 ? 17.518 23.311 10.930 1.00 88.50 778 MET A CA 1
ATOM 6102 C C . MET A 1 778 ? 18.837 23.609 11.650 1.00 88.50 778 MET A C 1
ATOM 6104 O O . MET A 1 778 ? 19.905 23.421 11.053 1.00 88.50 778 MET A O 1
ATOM 6108 N N . GLY A 1 779 ? 18.763 24.063 12.902 1.00 87.19 779 GLY A N 1
ATOM 6109 C CA . GLY A 1 779 ? 19.915 24.342 13.765 1.00 87.19 779 GLY A CA 1
ATOM 6110 C C . GLY A 1 779 ? 20.121 25.817 14.135 1.00 87.19 779 GLY A C 1
ATOM 6111 O O . GLY A 1 779 ? 19.324 26.703 13.806 1.00 87.19 779 GLY A O 1
ATOM 6112 N N . ASP A 1 780 ? 21.220 26.104 14.830 1.00 85.50 780 ASP A N 1
ATOM 6113 C CA . ASP A 1 780 ? 21.487 27.428 15.403 1.00 85.50 780 ASP A CA 1
ATOM 6114 C C . ASP A 1 780 ? 22.023 28.429 14.360 1.00 85.50 780 ASP A C 1
ATOM 6116 O O . ASP A 1 780 ? 23.177 28.371 13.932 1.00 85.50 780 ASP A O 1
ATOM 6120 N N . HIS A 1 781 ? 21.169 29.380 13.965 1.00 85.12 781 HIS A N 1
ATOM 6121 C CA . HIS A 1 781 ? 21.481 30.437 12.993 1.00 85.12 781 HIS A CA 1
ATOM 6122 C C . HIS A 1 781 ? 22.134 31.678 13.618 1.00 85.12 781 HIS A C 1
ATOM 6124 O O . HIS A 1 781 ? 22.633 32.536 12.885 1.00 85.12 781 HIS A O 1
ATOM 6130 N N . HIS A 1 782 ? 22.132 31.783 14.948 1.00 84.25 782 HIS A N 1
ATOM 6131 C CA . HIS A 1 782 ? 22.542 32.980 15.681 1.00 84.25 782 HIS A CA 1
ATOM 6132 C C . HIS A 1 782 ? 23.749 32.738 16.611 1.00 84.25 782 HIS A C 1
ATOM 6134 O O . HIS A 1 782 ? 24.220 33.695 17.224 1.00 84.25 782 HIS A O 1
ATOM 6140 N N . ASP A 1 783 ? 24.289 31.511 16.661 1.00 77.00 783 ASP A N 1
ATOM 6141 C CA . ASP A 1 783 ? 25.428 31.103 17.511 1.00 77.00 783 ASP A CA 1
ATOM 6142 C C . ASP A 1 783 ? 25.151 31.388 19.003 1.00 77.00 783 ASP A C 1
ATOM 6144 O O . ASP A 1 783 ? 26.000 31.899 19.738 1.00 77.00 783 ASP A O 1
ATOM 6148 N N . LEU A 1 784 ? 23.913 31.104 19.425 1.00 73.88 784 LEU A N 1
ATOM 6149 C CA . LEU A 1 784 ? 23.426 31.224 20.800 1.00 73.88 784 LEU A CA 1
ATOM 6150 C C . LEU A 1 784 ? 23.873 30.045 21.669 1.00 73.88 784 LEU A C 1
ATOM 6152 O O . LEU A 1 784 ? 24.064 30.219 22.878 1.00 73.88 784 LEU A O 1
ATOM 6156 N N . GLY A 1 785 ? 24.083 28.872 21.066 1.00 61.66 785 GLY A N 1
ATOM 6157 C CA . GLY A 1 785 ? 24.675 27.717 21.722 1.00 61.66 785 GLY A CA 1
ATOM 6158 C C . GLY A 1 785 ? 26.136 28.010 22.059 1.00 61.66 785 GLY A C 1
ATOM 6159 O O . GLY A 1 785 ? 27.017 27.969 21.198 1.00 61.66 785 GLY A O 1
ATOM 6160 N N . GLY A 1 786 ? 26.426 28.327 23.325 1.00 58.75 786 GLY A N 1
ATOM 6161 C CA . GLY A 1 786 ? 27.797 28.511 23.810 1.00 58.75 786 GLY A CA 1
ATOM 6162 C C . GLY A 1 786 ? 28.716 27.339 23.421 1.00 58.75 786 GLY A C 1
ATOM 6163 O O . GLY A 1 786 ? 28.259 26.256 23.060 1.00 58.75 786 GLY A O 1
ATOM 6164 N N . ALA A 1 787 ? 30.042 27.514 23.515 1.00 59.34 787 ALA A N 1
ATOM 6165 C CA . ALA A 1 787 ? 31.034 26.537 23.024 1.00 59.34 787 ALA A CA 1
ATOM 6166 C C . ALA A 1 787 ? 30.885 25.096 23.574 1.00 59.34 787 ALA A C 1
ATOM 6168 O O . ALA A 1 787 ? 31.498 24.174 23.041 1.00 59.34 787 ALA A O 1
ATOM 6169 N N . GLU A 1 788 ? 30.090 24.916 24.627 1.00 57.50 788 GLU A N 1
ATOM 6170 C CA . GLU A 1 788 ? 29.755 23.650 25.277 1.00 57.50 788 GLU A CA 1
ATOM 6171 C C . GLU A 1 788 ? 28.559 22.889 24.665 1.00 57.50 788 GLU A C 1
ATOM 6173 O O . GLU A 1 788 ? 28.488 21.679 24.856 1.00 57.50 788 GLU A O 1
ATOM 6178 N N . HIS A 1 789 ? 27.697 23.542 23.870 1.00 55.00 789 HIS A N 1
ATOM 6179 C CA . HIS A 1 789 ? 26.509 22.942 23.225 1.00 55.00 789 HIS A CA 1
ATOM 6180 C C . HIS A 1 789 ? 26.575 22.913 21.684 1.00 55.00 789 HIS A C 1
ATOM 6182 O O . HIS A 1 789 ? 25.713 22.345 21.021 1.00 55.00 789 HIS A O 1
ATOM 6188 N N . ARG A 1 790 ? 27.664 23.431 21.099 1.00 58.03 790 ARG A N 1
ATOM 6189 C CA . ARG A 1 790 ? 27.924 23.495 19.646 1.00 58.03 790 ARG A CA 1
ATOM 6190 C C . ARG A 1 790 ? 28.020 22.150 18.904 1.00 58.03 790 ARG A C 1
ATOM 6192 O O . ARG A 1 790 ? 28.409 22.155 17.746 1.00 58.03 790 ARG A O 1
ATOM 6199 N N . ASN A 1 791 ? 27.766 21.000 19.517 1.00 60.34 791 ASN A N 1
ATOM 6200 C CA . ASN A 1 791 ? 27.869 19.718 18.805 1.00 60.34 791 ASN A CA 1
ATOM 6201 C C . ASN A 1 791 ? 26.512 19.163 18.355 1.00 60.34 791 ASN A C 1
ATOM 6203 O O . ASN A 1 791 ? 26.505 18.329 17.452 1.00 60.34 791 ASN A O 1
ATOM 6207 N N . ASP A 1 792 ? 25.410 19.643 18.942 1.00 63.66 792 ASP A N 1
ATOM 6208 C CA . ASP A 1 792 ? 24.074 19.071 18.726 1.00 63.66 792 ASP A CA 1
ATOM 6209 C C . ASP A 1 792 ? 23.181 19.978 17.847 1.00 63.66 792 ASP A C 1
ATOM 6211 O O . ASP A 1 792 ? 22.331 19.480 17.122 1.00 63.66 792 ASP A O 1
ATOM 6215 N N . GLU A 1 793 ? 23.442 21.294 17.801 1.00 69.69 793 GLU A N 1
ATOM 6216 C CA . GLU A 1 793 ? 22.648 22.283 17.035 1.00 69.69 793 GLU A CA 1
ATOM 6217 C C . GLU A 1 793 ? 23.320 22.743 15.720 1.00 69.69 793 GLU A C 1
ATOM 6219 O O . GLU A 1 793 ? 22.770 23.543 14.957 1.00 69.69 793 GLU A O 1
ATOM 6224 N N . VAL A 1 794 ? 24.534 22.252 15.440 1.00 72.56 794 VAL A N 1
ATOM 6225 C CA . VAL A 1 794 ? 25.293 22.513 14.205 1.00 72.56 794 VAL A CA 1
ATOM 6226 C C . VAL A 1 794 ? 25.959 21.219 13.703 1.00 72.56 794 VAL A C 1
ATOM 6228 O O . VAL A 1 794 ? 26.287 20.344 14.501 1.00 72.56 794 VAL A O 1
ATOM 6231 N N . PRO A 1 795 ? 26.232 21.065 12.393 1.00 80.69 795 PRO A N 1
ATOM 6232 C CA . PRO A 1 795 ? 26.055 22.050 11.329 1.00 80.69 795 PRO A CA 1
ATOM 6233 C C . PRO A 1 795 ? 24.586 22.298 10.979 1.00 80.69 795 PRO A C 1
ATOM 6235 O O . PRO A 1 795 ? 23.788 21.362 10.923 1.00 80.69 795 PRO A O 1
ATOM 6238 N N . ILE A 1 796 ? 24.275 23.557 10.649 1.00 83.81 796 ILE A N 1
ATOM 6239 C CA . ILE A 1 796 ? 23.003 23.924 10.021 1.00 83.81 796 ILE A CA 1
ATOM 6240 C C . ILE A 1 796 ? 22.827 23.083 8.756 1.00 83.81 796 ILE A C 1
ATOM 6242 O O . ILE A 1 796 ? 23.729 23.008 7.912 1.00 83.81 796 ILE A O 1
ATOM 6246 N N . HIS A 1 797 ? 21.669 22.451 8.609 1.00 83.94 797 HIS A N 1
ATOM 6247 C CA . HIS A 1 797 ? 21.407 21.563 7.487 1.00 83.94 797 HIS A CA 1
ATOM 6248 C C . HIS A 1 797 ? 19.942 21.627 7.048 1.00 83.94 797 HIS A C 1
ATOM 6250 O O . HIS A 1 797 ? 19.037 21.790 7.855 1.00 83.94 797 HIS A O 1
ATOM 6256 N N . LEU A 1 798 ? 19.694 21.497 5.741 1.00 87.12 798 LEU A N 1
ATOM 6257 C CA . LEU A 1 798 ? 18.336 21.575 5.195 1.00 87.12 798 LEU A CA 1
ATOM 6258 C C . LEU A 1 798 ? 17.554 20.307 5.510 1.00 87.12 798 LEU A C 1
ATOM 6260 O O . LEU A 1 798 ? 17.957 19.230 5.068 1.00 87.12 798 LEU A O 1
ATOM 6264 N N . VAL A 1 799 ? 16.428 20.418 6.202 1.00 87.00 799 VAL A N 1
ATOM 6265 C CA . VAL A 1 799 ? 15.501 19.312 6.455 1.00 87.00 799 VAL A CA 1
ATOM 6266 C C . VAL A 1 799 ? 14.185 19.577 5.736 1.00 87.00 799 VAL A C 1
ATOM 6268 O O . VAL A 1 799 ? 13.784 20.724 5.581 1.00 87.00 799 VAL A O 1
ATOM 6271 N N . SER A 1 800 ? 13.563 18.517 5.216 1.00 88.38 800 SER A N 1
ATOM 6272 C CA . SER A 1 800 ? 12.244 18.582 4.582 1.00 88.38 800 SER A CA 1
ATOM 6273 C C . SER A 1 800 ? 11.265 17.753 5.388 1.00 88.38 800 SER A C 1
ATOM 6275 O O . SER A 1 800 ? 11.547 16.586 5.652 1.00 88.38 800 SER A O 1
ATOM 6277 N N . LEU A 1 801 ? 10.137 18.355 5.735 1.00 87.44 801 LEU A N 1
ATOM 6278 C CA . LEU A 1 801 ? 9.022 17.692 6.393 1.00 87.44 801 LEU A CA 1
ATOM 6279 C C . LEU A 1 801 ? 7.869 17.526 5.407 1.00 87.44 801 LEU A C 1
ATOM 6281 O O . LEU A 1 801 ? 7.684 18.359 4.515 1.00 87.44 801 LEU A O 1
ATOM 6285 N N . LYS A 1 802 ? 7.116 16.436 5.565 1.00 87.19 802 LYS A N 1
ATOM 6286 C CA . LYS A 1 802 ? 5.771 16.327 4.990 1.00 87.19 802 LYS A CA 1
ATOM 6287 C C . LYS A 1 802 ? 4.824 17.213 5.799 1.00 87.19 802 LYS A C 1
ATOM 6289 O O . LYS A 1 802 ? 5.220 17.756 6.825 1.00 87.19 802 LYS A O 1
ATOM 6294 N N . ASP A 1 803 ? 3.600 17.371 5.325 1.00 90.56 803 ASP A N 1
ATOM 6295 C CA . ASP A 1 803 ? 2.531 17.929 6.141 1.00 90.56 803 ASP A CA 1
ATOM 6296 C C . ASP A 1 803 ? 2.362 17.085 7.405 1.00 90.56 803 ASP A C 1
ATOM 6298 O O . ASP A 1 803 ? 2.385 15.855 7.342 1.00 90.56 803 ASP A O 1
ATOM 6302 N N . PHE A 1 804 ? 2.204 17.744 8.544 1.00 91.31 804 PHE A N 1
ATOM 6303 C CA . PHE A 1 804 ? 1.955 17.080 9.818 1.00 91.31 804 PHE A CA 1
ATOM 6304 C C . PHE A 1 804 ? 1.006 17.919 10.660 1.00 91.31 804 PHE A C 1
ATOM 6306 O O . PHE A 1 804 ? 0.749 19.090 10.377 1.00 91.31 804 PHE A O 1
ATOM 6313 N N . TYR A 1 805 ? 0.473 17.300 11.702 1.00 92.75 805 TYR A N 1
ATOM 6314 C CA . TYR A 1 805 ? -0.336 17.970 12.701 1.00 92.75 805 TYR A CA 1
ATOM 6315 C C . TYR A 1 805 ? 0.464 18.059 13.998 1.00 92.75 805 TYR A C 1
ATOM 6317 O O . TYR A 1 805 ? 1.096 17.085 14.397 1.00 92.75 805 TYR A O 1
ATOM 6325 N N . ILE A 1 806 ? 0.429 19.204 14.675 1.00 93.25 806 ILE A N 1
ATOM 6326 C CA . ILE A 1 806 ? 1.055 19.372 15.993 1.00 93.25 806 ILE A CA 1
ATOM 6327 C C . ILE A 1 806 ? 0.062 19.993 16.971 1.00 93.25 806 ILE A C 1
ATOM 6329 O O . ILE A 1 806 ? -0.778 20.796 16.566 1.00 93.25 806 ILE A O 1
ATOM 6333 N N . GLY A 1 807 ? 0.139 19.614 18.247 1.00 90.88 807 GLY A N 1
ATOM 6334 C CA . GLY A 1 807 ? -0.698 20.209 19.287 1.00 90.88 807 GLY A CA 1
ATOM 6335 C C . GLY A 1 807 ? -0.509 21.726 19.339 1.00 90.88 807 GLY A C 1
ATOM 6336 O O . GLY A 1 807 ? 0.621 22.210 19.352 1.00 90.88 807 GLY A O 1
ATOM 6337 N N . VAL A 1 808 ? -1.614 22.476 19.353 1.00 87.38 808 VAL A N 1
ATOM 6338 C CA . VAL A 1 808 ? -1.599 23.943 19.505 1.00 87.38 808 VAL A CA 1
ATOM 6339 C C . VAL A 1 808 ? -1.076 24.342 20.887 1.00 87.38 808 VAL A C 1
ATOM 6341 O O . VAL A 1 808 ? -0.439 25.385 21.031 1.00 87.38 808 VAL A O 1
ATOM 6344 N N . TYR A 1 809 ? -1.346 23.504 21.887 1.00 85.94 809 TYR A N 1
ATOM 6345 C CA . TYR A 1 809 ? -0.947 23.673 23.279 1.00 85.94 809 TYR A CA 1
ATOM 6346 C C . TYR A 1 809 ? -0.216 22.420 23.764 1.00 85.94 809 TYR A C 1
ATOM 6348 O O . TYR A 1 809 ? -0.360 21.344 23.176 1.00 85.94 809 TYR A O 1
ATOM 6356 N N . GLU A 1 810 ? 0.549 22.542 24.848 1.00 90.69 810 GLU A N 1
ATOM 6357 C CA . GLU A 1 810 ? 1.010 21.363 25.572 1.00 90.69 810 GLU A CA 1
ATOM 6358 C C . GLU A 1 810 ? -0.177 20.562 26.133 1.00 90.69 810 GLU A C 1
ATOM 6360 O O . GLU A 1 810 ? -1.230 21.122 26.441 1.00 90.69 810 GLU A O 1
ATOM 6365 N N . ILE A 1 811 ? 0.017 19.249 26.304 1.00 93.50 811 ILE A N 1
ATOM 6366 C CA . ILE A 1 811 ? -0.984 18.380 26.935 1.00 93.50 811 ILE A CA 1
ATOM 6367 C C . ILE A 1 811 ? -1.277 18.884 28.348 1.00 93.50 811 ILE A C 1
ATOM 6369 O O . ILE A 1 811 ? -0.365 19.157 29.134 1.00 93.50 811 ILE A O 1
ATOM 6373 N N . THR A 1 812 ? -2.555 19.002 28.669 1.00 90.56 812 THR A N 1
ATOM 6374 C CA . THR A 1 812 ? -3.053 19.562 29.919 1.00 90.56 812 THR A CA 1
ATOM 6375 C C . THR A 1 812 ? -3.111 18.525 31.039 1.00 90.56 812 THR A C 1
ATOM 6377 O O . THR A 1 812 ? -3.099 17.312 30.814 1.00 90.56 812 THR A O 1
ATOM 6380 N N . ASN A 1 813 ? -3.203 18.998 32.285 1.00 90.31 813 ASN A N 1
ATOM 6381 C CA . ASN A 1 813 ? -3.385 18.114 33.435 1.00 90.31 813 ASN A CA 1
ATOM 6382 C C . ASN A 1 813 ? -4.678 17.295 33.329 1.00 90.31 813 ASN A C 1
ATOM 6384 O O . ASN A 1 813 ? -4.662 16.141 33.742 1.00 90.31 813 ASN A O 1
ATOM 6388 N N . GLN A 1 814 ? -5.766 17.856 32.785 1.00 87.00 814 GLN A N 1
ATOM 6389 C CA . GLN A 1 814 ? -7.020 17.116 32.621 1.00 87.00 814 GLN A CA 1
ATOM 6390 C C . GLN A 1 814 ? -6.887 15.995 31.588 1.00 87.00 814 GLN A C 1
ATOM 6392 O O . GLN A 1 814 ? -7.198 14.856 31.910 1.00 87.00 814 GLN A O 1
ATOM 6397 N N . GLU A 1 815 ? -6.346 16.286 30.402 1.00 88.44 815 GLU A N 1
ATOM 6398 C CA . GLU A 1 815 ? -6.156 15.287 29.339 1.00 88.44 815 GLU A CA 1
ATOM 6399 C C . GLU A 1 815 ? -5.308 14.096 29.816 1.00 88.44 815 GLU A C 1
ATOM 6401 O O . GLU A 1 815 ? -5.657 12.937 29.598 1.00 88.44 815 GLU A O 1
ATOM 6406 N N . TYR A 1 816 ? -4.214 14.360 30.537 1.00 94.75 816 TYR A N 1
ATOM 6407 C CA . TYR A 1 816 ? -3.380 13.289 31.084 1.00 94.75 816 TYR A CA 1
ATOM 6408 C C . TYR A 1 816 ? -4.043 12.566 32.274 1.00 94.75 816 TYR A C 1
ATOM 6410 O O . TYR A 1 816 ? -3.813 11.376 32.481 1.00 94.75 816 TYR A O 1
ATOM 6418 N N . CYS A 1 817 ? -4.875 13.256 33.061 1.00 91.12 817 CYS A N 1
ATOM 6419 C CA . CYS A 1 817 ? -5.652 12.648 34.144 1.00 91.12 817 CYS A CA 1
ATOM 6420 C C . CYS A 1 817 ? -6.692 11.651 33.607 1.00 91.12 817 CYS A C 1
ATOM 6422 O O . CYS A 1 817 ? -6.874 10.595 34.211 1.00 91.12 817 CYS A O 1
ATOM 6424 N N . ASP A 1 818 ? -7.315 11.948 32.464 1.00 85.56 818 ASP A N 1
ATOM 6425 C CA . ASP A 1 818 ? -8.268 11.055 31.793 1.00 85.56 818 ASP A CA 1
ATOM 6426 C C . ASP A 1 818 ? -7.585 9.729 31.399 1.00 85.56 818 ASP A C 1
ATOM 6428 O O . ASP A 1 818 ? -8.097 8.648 31.692 1.00 85.56 818 ASP A O 1
ATOM 6432 N N . PHE A 1 819 ? -6.364 9.802 30.851 1.00 94.06 819 PHE A N 1
ATOM 6433 C CA . PHE A 1 819 ? -5.523 8.627 30.589 1.00 94.06 819 PHE A CA 1
ATOM 6434 C C . PHE A 1 819 ? -5.266 7.790 31.843 1.00 94.06 819 PHE A C 1
ATOM 6436 O O . PHE A 1 819 ? -5.400 6.566 31.810 1.00 94.06 819 PHE A O 1
ATOM 6443 N N . LEU A 1 820 ? -4.891 8.431 32.951 1.00 93.19 820 LEU A N 1
ATOM 6444 C CA . LEU A 1 820 ? -4.592 7.719 34.191 1.00 93.19 820 LEU A CA 1
ATOM 6445 C C . LEU A 1 820 ? -5.833 7.027 34.771 1.00 93.19 820 LEU A C 1
ATOM 6447 O O . LEU A 1 820 ? -5.723 5.899 35.250 1.00 93.19 820 LEU A O 1
ATOM 6451 N N . ASN A 1 821 ? -7.002 7.670 34.695 1.00 85.12 821 ASN A N 1
ATOM 6452 C CA . ASN A 1 821 ? -8.272 7.095 35.144 1.00 85.12 821 ASN A CA 1
ATOM 6453 C C . ASN A 1 821 ? -8.695 5.884 34.297 1.00 85.12 821 ASN A C 1
ATOM 6455 O O . ASN A 1 821 ? -9.122 4.868 34.842 1.00 85.12 821 ASN A O 1
ATOM 6459 N N . ASP A 1 822 ? -8.480 5.925 32.984 1.00 80.56 822 ASP A N 1
ATOM 6460 C CA . ASP A 1 822 ? -8.691 4.754 32.130 1.00 80.56 822 ASP A CA 1
ATOM 6461 C C . ASP A 1 822 ? -7.707 3.621 32.442 1.00 80.56 822 ASP A C 1
ATOM 6463 O O . ASP A 1 822 ? -8.084 2.450 32.543 1.00 80.56 822 ASP A O 1
ATOM 6467 N N . ALA A 1 823 ? -6.427 3.962 32.590 1.00 84.31 823 ALA A N 1
ATOM 6468 C CA . ALA A 1 823 ? -5.368 2.985 32.782 1.00 84.31 823 ALA A CA 1
ATOM 6469 C C . ALA A 1 823 ? -5.483 2.258 34.133 1.00 84.31 823 ALA A C 1
ATOM 6471 O O . ALA A 1 823 ? -5.143 1.074 34.213 1.00 84.31 823 ALA A O 1
ATOM 6472 N N . ILE A 1 824 ? -5.964 2.925 35.193 1.00 81.31 824 ILE A N 1
ATOM 6473 C CA . ILE A 1 824 ? -6.147 2.288 36.507 1.00 81.31 824 ILE A CA 1
ATOM 6474 C C . ILE A 1 824 ? -7.333 1.319 36.516 1.00 81.31 824 ILE A C 1
ATOM 6476 O O . ILE A 1 824 ? -7.209 0.232 37.077 1.00 81.31 824 ILE A O 1
ATOM 6480 N N . VAL A 1 825 ? -8.435 1.648 35.830 1.00 70.56 825 VAL A N 1
ATOM 6481 C CA . VAL A 1 825 ? -9.595 0.748 35.670 1.00 70.56 825 VAL A CA 1
ATOM 6482 C C . VAL A 1 825 ? -9.219 -0.501 34.869 1.00 70.56 825 VAL A C 1
ATOM 6484 O O . VAL A 1 825 ? -9.694 -1.595 35.161 1.00 70.56 825 VAL A O 1
ATOM 6487 N N . GLN A 1 826 ? -8.326 -0.355 33.889 1.00 73.38 826 GLN A N 1
ATOM 6488 C CA . GLN A 1 826 ? -7.822 -1.458 33.064 1.00 73.38 826 GLN A CA 1
ATOM 6489 C C . GLN A 1 826 ? -6.660 -2.236 33.705 1.00 73.38 826 GLN A C 1
ATOM 6491 O O . GLN A 1 826 ? -6.071 -3.094 33.050 1.00 73.38 826 GLN A O 1
ATOM 6496 N N . GLU A 1 827 ? -6.295 -1.930 34.955 1.00 85.12 827 GLU A N 1
ATOM 6497 C CA . GLU A 1 827 ? -5.168 -2.543 35.675 1.00 85.12 827 GLU A CA 1
ATOM 6498 C C . GLU A 1 827 ? -3.807 -2.416 34.944 1.00 85.12 827 GLU A C 1
ATOM 6500 O O . GLU A 1 827 ? -2.880 -3.206 35.150 1.00 85.12 827 GLU A O 1
ATOM 6505 N N . GLN A 1 828 ? -3.657 -1.398 34.090 1.00 85.25 828 GLN A N 1
ATOM 6506 C CA . GLN A 1 828 ? -2.433 -1.127 33.324 1.00 85.25 828 GLN A CA 1
ATOM 6507 C C . GLN A 1 828 ? -1.395 -0.344 34.130 1.00 85.25 828 GLN A C 1
ATOM 6509 O O . GLN A 1 828 ? -0.216 -0.347 33.788 1.00 85.25 828 GLN A O 1
ATOM 6514 N N . ILE A 1 829 ? -1.805 0.315 35.214 1.00 93.06 829 ILE A N 1
ATOM 6515 C CA . ILE A 1 829 ? -0.905 1.084 36.075 1.00 93.06 829 ILE A CA 1
ATOM 6516 C C . ILE A 1 829 ? -1.037 0.692 37.546 1.00 93.06 829 ILE A C 1
ATOM 6518 O O . ILE A 1 829 ? -2.095 0.288 38.020 1.00 93.06 829 ILE A O 1
ATOM 6522 N N . ALA A 1 830 ? 0.065 0.823 38.278 1.00 91.06 830 ALA A N 1
ATOM 6523 C CA . ALA A 1 830 ? 0.142 0.661 39.721 1.00 91.06 830 ALA A CA 1
ATOM 6524 C C . ALA A 1 830 ? 0.716 1.927 40.359 1.00 91.06 830 ALA A C 1
ATOM 6526 O O . ALA A 1 830 ? 1.628 2.555 39.811 1.00 91.06 830 ALA A O 1
ATOM 6527 N N . ILE A 1 831 ? 0.201 2.272 41.541 1.00 93.19 831 ILE A N 1
ATOM 6528 C CA . ILE A 1 831 ? 0.637 3.432 42.313 1.00 93.19 831 ILE A CA 1
ATOM 6529 C C . ILE A 1 831 ? 1.369 2.954 43.568 1.00 93.19 831 ILE A C 1
ATOM 6531 O O . ILE A 1 831 ? 0.795 2.246 44.396 1.00 93.19 831 ILE A O 1
ATOM 6535 N N . ASP A 1 832 ? 2.617 3.389 43.743 1.00 90.31 832 ASP A N 1
ATOM 6536 C CA . ASP A 1 832 ? 3.371 3.217 44.989 1.00 90.31 832 ASP A CA 1
ATOM 6537 C C . ASP A 1 832 ? 3.927 4.562 45.453 1.00 90.31 832 ASP A C 1
ATOM 6539 O O . ASP A 1 832 ? 4.643 5.249 44.728 1.00 90.31 832 ASP A O 1
ATOM 6543 N N . SER A 1 833 ? 3.591 4.948 46.685 1.00 88.69 833 SER A N 1
ATOM 6544 C CA . SER A 1 833 ? 4.108 6.160 47.333 1.00 88.69 833 SER A CA 1
ATOM 6545 C C . SER A 1 833 ? 3.930 7.454 46.512 1.00 88.69 833 SER A C 1
ATOM 6547 O O . SER A 1 833 ? 4.708 8.394 46.659 1.00 88.69 833 SER A O 1
ATOM 6549 N N . GLY A 1 834 ? 2.883 7.516 45.679 1.00 85.69 834 GLY A N 1
ATOM 6550 C CA . GLY A 1 834 ? 2.572 8.649 44.802 1.00 85.69 834 GLY A CA 1
ATOM 6551 C C . GLY A 1 834 ? 3.193 8.576 43.400 1.00 85.69 834 GLY A C 1
ATOM 6552 O O . GLY A 1 834 ? 2.887 9.432 42.574 1.00 85.69 834 GLY A O 1
ATOM 6553 N N . CYS A 1 835 ? 4.009 7.564 43.108 1.00 93.69 835 CYS A N 1
ATOM 6554 C CA . CYS A 1 835 ? 4.585 7.312 41.789 1.00 93.69 835 CYS A CA 1
ATOM 6555 C C . CYS A 1 835 ? 3.699 6.350 40.988 1.00 93.69 835 CYS A C 1
ATOM 6557 O O . CYS A 1 835 ? 3.306 5.307 41.512 1.00 93.69 835 CYS A O 1
ATOM 6559 N N . VAL A 1 836 ? 3.428 6.670 39.720 1.00 96.19 836 VAL A N 1
ATOM 6560 C CA . VAL A 1 836 ? 2.633 5.829 38.810 1.00 96.19 836 VAL A CA 1
ATOM 6561 C C . VAL A 1 836 ? 3.559 5.023 37.904 1.00 96.19 836 VAL A C 1
ATOM 6563 O O . VAL A 1 836 ? 4.389 5.595 37.196 1.00 96.19 836 VAL A O 1
ATOM 6566 N N . THR A 1 837 ? 3.404 3.703 37.906 1.00 95.69 837 THR A N 1
ATOM 6567 C CA . THR A 1 837 ? 4.208 2.758 37.112 1.00 95.69 837 THR A CA 1
ATOM 6568 C C . THR A 1 837 ? 3.325 1.896 36.223 1.00 95.69 837 THR A C 1
ATOM 6570 O O . THR A 1 837 ? 2.224 1.543 36.633 1.00 95.69 837 THR A O 1
ATOM 6573 N N . ASP A 1 838 ? 3.798 1.534 35.034 1.00 90.75 838 ASP A N 1
ATOM 6574 C CA . ASP A 1 838 ? 3.122 0.553 34.177 1.00 90.75 838 ASP A CA 1
ATOM 6575 C C . ASP A 1 838 ? 3.234 -0.860 34.786 1.00 90.75 838 ASP A C 1
ATOM 6577 O O . ASP A 1 838 ? 4.327 -1.299 35.151 1.00 90.75 838 ASP A O 1
ATOM 6581 N N . THR A 1 839 ? 2.127 -1.600 34.889 1.00 85.38 839 THR A N 1
ATOM 6582 C CA . THR A 1 839 ? 2.098 -2.941 35.515 1.00 85.38 839 THR A CA 1
ATOM 6583 C C . THR A 1 839 ? 2.801 -3.997 34.673 1.00 85.38 839 THR A C 1
ATOM 6585 O O . THR A 1 839 ? 3.259 -5.013 35.204 1.00 85.38 839 THR A O 1
ATOM 6588 N N . ARG A 1 840 ? 2.919 -3.765 33.363 1.00 78.88 840 ARG A N 1
ATOM 6589 C CA . ARG A 1 840 ? 3.457 -4.740 32.413 1.00 78.88 840 ARG A CA 1
ATOM 6590 C C . ARG A 1 840 ? 4.980 -4.662 32.294 1.00 78.88 840 ARG A C 1
ATOM 6592 O O . ARG A 1 840 ? 5.639 -5.699 32.246 1.00 78.88 840 ARG A O 1
ATOM 6599 N N . THR A 1 841 ? 5.535 -3.454 32.257 1.00 79.19 841 THR A N 1
ATOM 6600 C CA . THR A 1 841 ? 6.972 -3.185 32.075 1.00 79.19 841 THR A CA 1
ATOM 6601 C C . THR A 1 841 ? 7.669 -2.763 33.367 1.00 79.19 841 THR A C 1
ATOM 6603 O O . THR A 1 841 ? 8.873 -2.972 33.504 1.00 79.19 841 THR A O 1
ATOM 6606 N N . GLY A 1 842 ? 6.932 -2.205 34.332 1.00 85.75 842 GLY A N 1
ATOM 6607 C CA . GLY A 1 842 ? 7.489 -1.617 35.551 1.00 85.75 842 GLY A CA 1
ATOM 6608 C C . GLY A 1 842 ? 8.074 -0.214 35.357 1.00 85.75 842 GLY A C 1
ATOM 6609 O O . GLY A 1 842 ? 8.693 0.308 36.286 1.00 85.75 842 GLY A O 1
ATOM 6610 N N . GLU A 1 843 ? 7.907 0.399 34.181 1.00 88.94 843 GLU A N 1
ATOM 6611 C CA . GLU A 1 843 ? 8.435 1.734 33.899 1.00 88.94 843 GLU A CA 1
ATOM 6612 C C . GLU A 1 843 ? 7.672 2.825 34.655 1.00 88.94 843 GLU A C 1
ATOM 6614 O O . GLU A 1 843 ? 6.448 2.785 34.794 1.00 88.94 843 GLU A O 1
ATOM 6619 N N . LEU A 1 844 ? 8.405 3.834 35.132 1.00 93.25 844 LEU A N 1
ATOM 6620 C CA . LEU A 1 844 ? 7.827 4.991 35.813 1.00 93.25 844 LEU A CA 1
ATOM 6621 C C . LEU A 1 844 ? 7.211 5.948 34.786 1.00 93.25 844 LEU A C 1
ATOM 6623 O O . LEU A 1 844 ? 7.926 6.503 33.951 1.00 93.25 844 LEU A O 1
ATOM 6627 N N . LEU A 1 845 ? 5.903 6.184 34.885 1.00 94.81 845 LEU A N 1
ATOM 6628 C CA . LEU A 1 845 ? 5.156 7.035 33.960 1.00 94.81 845 LEU A CA 1
ATOM 6629 C C . LEU A 1 845 ? 5.108 8.487 34.440 1.00 94.81 845 LEU A C 1
ATOM 6631 O O . LEU A 1 845 ? 5.450 9.396 33.682 1.00 94.81 845 LEU A O 1
ATOM 6635 N N . CYS A 1 846 ? 4.716 8.720 35.695 1.00 95.94 846 CYS A N 1
ATOM 6636 C CA . CYS A 1 846 ? 4.600 10.067 36.254 1.00 95.94 846 CYS A CA 1
ATOM 6637 C C . CYS A 1 846 ? 4.599 10.113 37.786 1.00 95.94 846 CYS A C 1
ATOM 6639 O O . CYS A 1 846 ? 4.393 9.106 38.466 1.00 95.94 846 CYS A O 1
ATOM 6641 N N . ASP A 1 847 ? 4.790 11.323 38.308 1.00 94.50 847 ASP A N 1
ATOM 6642 C CA . ASP A 1 847 ? 4.624 11.675 39.716 1.00 94.50 847 ASP A CA 1
ATOM 6643 C C . ASP A 1 847 ? 3.241 12.300 39.969 1.00 94.50 847 ASP A C 1
ATOM 6645 O O . ASP A 1 847 ? 2.809 13.206 39.249 1.00 94.50 847 ASP A O 1
ATOM 6649 N N . THR A 1 848 ? 2.548 11.855 41.019 1.00 93.94 848 THR A N 1
ATOM 6650 C CA . THR A 1 848 ? 1.369 12.561 41.554 1.00 93.94 848 THR A CA 1
ATOM 6651 C C . THR A 1 848 ? 1.806 13.646 42.540 1.00 93.94 848 THR A C 1
ATOM 6653 O O . THR A 1 848 ? 2.944 13.659 43.011 1.00 93.94 848 THR A O 1
ATOM 6656 N N . TYR A 1 849 ? 0.882 14.520 42.944 1.00 89.12 849 TYR A N 1
ATOM 6657 C CA . TYR A 1 849 ? 1.118 15.550 43.963 1.00 89.12 849 TYR A CA 1
ATOM 6658 C C . TYR A 1 849 ? 1.699 14.981 45.272 1.00 89.12 849 TYR A C 1
ATOM 6660 O O . TYR A 1 849 ? 2.387 15.679 46.018 1.00 89.12 849 TYR A O 1
ATOM 6668 N N . GLN A 1 850 ? 1.417 13.710 45.580 1.00 90.69 850 GLN A N 1
ATOM 6669 C CA . GLN A 1 850 ? 1.940 13.044 46.769 1.00 90.69 850 GLN A CA 1
ATOM 6670 C C . GLN A 1 850 ? 3.456 12.792 46.695 1.00 90.69 850 GLN A C 1
ATOM 6672 O O . GLN A 1 850 ? 4.118 12.914 47.729 1.00 90.69 850 GLN A O 1
ATOM 6677 N N . SER A 1 851 ? 3.999 12.434 45.525 1.00 90.81 851 SER A N 1
ATOM 6678 C CA . SER A 1 851 ? 5.440 12.191 45.350 1.00 90.81 851 SER A CA 1
ATOM 6679 C C . SER A 1 851 ? 6.198 13.467 44.978 1.00 90.81 851 SER A C 1
ATOM 6681 O O . SER A 1 851 ? 7.308 13.674 45.473 1.00 90.81 851 SER A O 1
ATOM 6683 N N . ASP A 1 852 ? 5.587 14.354 44.186 1.00 86.94 852 ASP A N 1
ATOM 6684 C CA . ASP A 1 852 ? 6.163 15.639 43.790 1.00 86.94 852 ASP A CA 1
ATOM 6685 C C . ASP A 1 852 ? 5.132 16.778 43.868 1.00 86.94 852 ASP A C 1
ATOM 6687 O O . ASP A 1 852 ? 4.151 16.820 43.126 1.00 86.94 852 ASP A O 1
ATOM 6691 N N . GLY A 1 853 ? 5.400 17.773 44.722 1.00 82.44 853 GLY A N 1
ATOM 6692 C CA . GLY A 1 853 ? 4.551 18.957 44.891 1.00 82.44 853 GLY A CA 1
ATOM 6693 C C . GLY A 1 853 ? 4.480 19.883 43.666 1.00 82.44 853 GLY A C 1
ATOM 6694 O O . GLY A 1 853 ? 3.729 20.864 43.692 1.00 82.44 853 GLY A O 1
ATOM 6695 N N . TYR A 1 854 ? 5.247 19.613 42.605 1.00 82.44 854 TYR A N 1
ATOM 6696 C CA . TYR A 1 854 ? 5.100 20.280 41.309 1.00 82.44 854 TYR A CA 1
ATOM 6697 C C . TYR A 1 854 ? 4.007 19.673 40.424 1.00 82.44 854 TYR A C 1
ATOM 6699 O O . TYR A 1 854 ? 3.428 20.411 39.628 1.00 82.44 854 TYR A O 1
ATOM 6707 N N . SER A 1 855 ? 3.667 18.393 40.600 1.00 88.19 855 SER A N 1
ATOM 6708 C CA . SER A 1 855 ? 2.529 17.772 39.912 1.00 88.19 855 SER A CA 1
ATOM 6709 C C . SER A 1 855 ? 1.219 18.459 40.319 1.00 88.19 855 SER A C 1
ATOM 6711 O O . SER A 1 855 ? 1.128 19.076 41.385 1.00 88.19 855 SER A O 1
ATOM 6713 N N . ARG A 1 856 ? 0.196 18.415 39.464 1.00 91.19 856 ARG A N 1
ATOM 6714 C CA . ARG A 1 856 ? -1.157 18.926 39.768 1.00 91.19 856 ARG A CA 1
ATOM 6715 C C . ARG A 1 856 ? -2.207 17.823 39.769 1.00 91.19 856 ARG A C 1
ATOM 6717 O O . ARG A 1 856 ? -3.384 18.126 39.913 1.00 91.19 856 ARG A O 1
ATOM 6724 N N . ILE A 1 857 ? -1.775 16.569 39.661 1.00 93.25 857 ILE A N 1
ATOM 6725 C CA . ILE A 1 857 ? -2.638 15.393 39.669 1.00 93.25 857 ILE A CA 1
ATOM 6726 C C . ILE A 1 857 ? -2.581 14.753 41.059 1.00 93.25 857 ILE A C 1
ATOM 6728 O O . ILE A 1 857 ? -1.520 14.354 41.539 1.00 93.25 857 ILE A O 1
ATOM 6732 N N . HIS A 1 858 ? -3.727 14.670 41.720 1.00 88.94 858 HIS A N 1
ATOM 6733 C CA . HIS A 1 858 ? -3.948 13.966 42.976 1.00 88.94 858 HIS A CA 1
ATOM 6734 C C . HIS A 1 858 ? -4.463 12.554 42.705 1.00 88.94 858 HIS A C 1
ATOM 6736 O O . HIS A 1 858 ? -5.102 12.315 41.688 1.00 88.94 858 HIS A O 1
ATOM 6742 N N . PHE A 1 859 ? -4.221 11.641 43.642 1.00 90.50 859 PHE A N 1
ATOM 6743 C CA . PHE A 1 859 ? -4.812 10.306 43.658 1.00 90.50 859 PHE A CA 1
ATOM 6744 C C . PHE A 1 859 ? -5.387 10.059 45.053 1.00 90.50 859 PHE A C 1
ATOM 6746 O O . PHE A 1 859 ? -4.680 10.250 46.046 1.00 90.50 859 PHE A O 1
ATOM 6753 N N . ASP A 1 860 ? -6.664 9.691 45.147 1.00 78.44 860 ASP A N 1
ATOM 6754 C CA . ASP A 1 860 ? -7.352 9.504 46.434 1.00 78.44 860 ASP A CA 1
ATOM 6755 C C . ASP A 1 860 ? -7.385 8.042 46.919 1.00 78.44 860 ASP A C 1
ATOM 6757 O O . ASP A 1 860 ? -7.851 7.754 48.026 1.00 78.44 860 ASP A O 1
ATOM 6761 N N . GLY A 1 861 ? -6.819 7.134 46.120 1.00 73.69 861 GLY A N 1
ATOM 6762 C CA . GLY A 1 861 ? -6.847 5.690 46.336 1.00 73.69 861 GLY A CA 1
ATOM 6763 C C . GLY A 1 861 ? -7.763 4.947 45.365 1.00 73.69 861 GLY A C 1
ATOM 6764 O O . GLY A 1 861 ? -7.664 3.722 45.296 1.00 73.69 861 GLY A O 1
ATOM 6765 N N . HIS A 1 862 ? -8.611 5.664 44.627 1.00 69.88 862 HIS A N 1
ATOM 6766 C CA . HIS A 1 862 ? -9.481 5.124 43.589 1.00 69.88 862 HIS A CA 1
ATOM 6767 C C . HIS A 1 862 ? -9.314 5.897 42.276 1.00 69.88 862 HIS A C 1
ATOM 6769 O O . HIS A 1 862 ? -8.965 5.289 41.270 1.00 69.88 862 HIS A O 1
ATOM 6775 N N . ASP A 1 863 ? -9.446 7.226 42.317 1.00 71.25 863 ASP A N 1
ATOM 6776 C CA . ASP A 1 863 ? -9.460 8.078 41.127 1.00 71.25 863 ASP A CA 1
ATOM 6777 C C . ASP A 1 863 ? -8.338 9.121 41.147 1.00 71.25 863 ASP A C 1
ATOM 6779 O O . ASP A 1 863 ? -7.904 9.623 42.197 1.00 71.25 863 ASP A O 1
ATOM 6783 N N . PHE A 1 864 ? -7.879 9.479 39.950 1.00 89.69 864 PHE A N 1
ATOM 6784 C CA . PHE A 1 864 ? -7.038 10.641 39.717 1.00 89.69 864 PHE A CA 1
ATOM 6785 C C . PHE A 1 864 ? -7.906 11.893 39.543 1.00 89.69 864 PHE A C 1
ATOM 6787 O O . PHE A 1 864 ? -8.936 11.876 38.868 1.00 89.69 864 PHE A O 1
ATOM 6794 N N . SER A 1 865 ? -7.478 13.003 40.146 1.00 83.06 865 SER A N 1
ATOM 6795 C CA . SER A 1 865 ? -8.142 14.308 40.027 1.00 83.06 865 SER A CA 1
ATOM 6796 C C . SER A 1 865 ? -7.135 15.442 39.894 1.00 83.06 865 SER A C 1
ATOM 6798 O O . SER A 1 865 ? -6.055 15.409 40.483 1.00 83.06 865 SER A O 1
ATOM 6800 N N . VAL A 1 866 ? -7.486 16.480 39.141 1.00 86.81 866 VAL A N 1
ATOM 6801 C CA . VAL A 1 866 ? -6.633 17.662 38.987 1.00 86.81 866 VAL A CA 1
ATOM 6802 C C . VAL A 1 866 ? -6.890 18.660 40.120 1.00 86.81 866 VAL A C 1
ATOM 6804 O O . VAL A 1 866 ? -8.012 18.816 40.601 1.00 86.81 866 VAL A O 1
ATOM 6807 N N . ALA A 1 867 ? -5.843 19.351 40.571 1.00 82.00 867 ALA A N 1
ATOM 6808 C CA . ALA A 1 867 ? -5.973 20.469 41.497 1.00 82.00 867 ALA A CA 1
ATOM 6809 C C . ALA A 1 867 ? -6.885 21.563 40.906 1.00 82.00 867 ALA A C 1
ATOM 6811 O O . ALA A 1 867 ? -6.759 21.910 39.735 1.00 82.00 867 ALA A O 1
ATOM 6812 N N . ALA A 1 868 ? -7.763 22.142 41.730 1.00 77.06 868 ALA A N 1
ATOM 6813 C CA . ALA A 1 868 ? -8.732 23.140 41.274 1.00 77.06 868 ALA A CA 1
ATOM 6814 C C . ALA A 1 868 ? -8.068 24.312 40.525 1.00 77.06 868 ALA A C 1
ATOM 6816 O O . ALA A 1 868 ? -7.050 24.850 40.977 1.00 77.06 868 ALA A O 1
ATOM 6817 N N . ASP A 1 869 ? -8.673 24.712 39.404 1.00 77.31 869 ASP A N 1
ATOM 6818 C CA . ASP A 1 869 ? -8.199 25.778 38.510 1.00 77.31 869 ASP A CA 1
ATOM 6819 C C . ASP A 1 869 ? -6.833 25.467 37.853 1.00 77.31 869 ASP A C 1
ATOM 6821 O O . ASP A 1 869 ? -6.060 26.379 37.515 1.00 77.31 869 ASP A O 1
ATOM 6825 N N . LYS A 1 870 ? -6.486 24.177 37.721 1.00 82.25 870 LYS A N 1
ATOM 6826 C CA . LYS A 1 870 ? -5.253 23.682 37.075 1.00 82.25 870 LYS A CA 1
ATOM 6827 C C . LYS A 1 870 ? -5.508 22.714 35.920 1.00 82.25 870 LYS A C 1
ATOM 6829 O O . LYS A 1 870 ? -4.555 22.250 35.305 1.00 82.25 870 LYS A O 1
ATOM 6834 N N . GLU A 1 871 ? -6.765 22.472 35.573 1.00 82.69 871 GLU A N 1
ATOM 6835 C CA . GLU A 1 871 ? -7.214 21.508 34.563 1.00 82.69 871 GLU A CA 1
ATOM 6836 C C . GLU A 1 871 ? -6.581 21.781 33.195 1.00 82.69 871 GLU A C 1
ATOM 6838 O O . GLU A 1 871 ? -6.134 20.855 32.531 1.00 82.69 871 GLU A O 1
ATOM 6843 N N . LYS A 1 872 ? -6.473 23.061 32.815 1.00 82.19 872 LYS A N 1
ATOM 6844 C CA . LYS A 1 872 ? -5.946 23.515 31.514 1.00 82.19 872 LYS A CA 1
ATOM 6845 C C . LYS A 1 872 ? -4.455 23.854 31.507 1.00 82.19 872 LYS A C 1
ATOM 6847 O O . LYS A 1 872 ? -3.938 24.259 30.475 1.00 82.19 872 LYS A O 1
ATOM 6852 N N . HIS A 1 873 ? -3.786 23.757 32.652 1.00 82.81 873 HIS A N 1
ATOM 6853 C CA . HIS A 1 873 ? -2.342 23.975 32.716 1.00 82.81 873 HIS A CA 1
ATOM 6854 C C . HIS A 1 873 ? -1.606 22.779 32.102 1.00 82.81 873 HIS A C 1
ATOM 6856 O O . HIS A 1 873 ? -2.134 21.665 32.199 1.00 82.81 873 HIS A O 1
ATOM 6862 N N . PRO A 1 874 ? -0.392 22.966 31.555 1.00 88.25 874 PRO A N 1
ATOM 6863 C CA . PRO A 1 874 ? 0.419 21.879 31.036 1.00 88.25 874 PRO A CA 1
ATOM 6864 C C . PRO A 1 874 ? 0.691 20.854 32.135 1.00 88.25 874 PRO A C 1
ATOM 6866 O O . PRO A 1 874 ? 0.942 21.193 33.301 1.00 88.25 874 PRO A O 1
ATOM 6869 N N . VAL A 1 875 ? 0.628 19.582 31.766 1.00 92.19 875 VAL A N 1
ATOM 6870 C CA . VAL A 1 875 ? 0.999 18.502 32.668 1.00 92.19 875 VAL A CA 1
ATOM 6871 C C . VAL A 1 875 ? 2.516 18.494 32.864 1.00 92.19 875 VAL A C 1
ATOM 6873 O O . VAL A 1 875 ? 3.297 18.628 31.922 1.00 92.19 875 VAL A O 1
ATOM 6876 N N . VAL A 1 876 ? 2.951 18.345 34.113 1.00 88.25 876 VAL A N 1
ATOM 6877 C CA . VAL A 1 876 ? 4.369 18.326 34.502 1.00 88.25 876 VAL A CA 1
ATOM 6878 C C . VAL A 1 876 ? 4.653 17.131 35.408 1.00 88.25 876 VAL A C 1
ATOM 6880 O O . VAL A 1 876 ? 3.739 16.533 35.968 1.00 88.25 876 VAL A O 1
ATOM 6883 N N . GLY A 1 877 ? 5.928 16.759 35.554 1.00 86.75 877 GLY A N 1
ATOM 6884 C CA . GLY A 1 877 ? 6.310 15.562 36.318 1.00 86.75 877 GLY A CA 1
ATOM 6885 C C . GLY A 1 877 ? 6.076 14.247 35.560 1.00 86.75 877 GLY A C 1
ATOM 6886 O O . GLY A 1 877 ? 6.123 13.170 36.155 1.00 86.75 877 GLY A O 1
ATOM 6887 N N . ILE A 1 878 ? 5.858 14.323 34.244 1.00 93.31 878 ILE A N 1
ATOM 6888 C CA . ILE A 1 878 ? 5.698 13.171 33.353 1.00 93.31 878 ILE A CA 1
ATOM 6889 C C . ILE A 1 878 ? 7.069 12.696 32.857 1.00 93.31 878 ILE A C 1
ATOM 6891 O O . ILE A 1 878 ? 7.967 13.497 32.595 1.00 93.31 878 ILE A O 1
ATOM 6895 N N . ARG A 1 879 ? 7.259 11.379 32.759 1.00 93.19 879 ARG A N 1
ATOM 6896 C CA . ARG A 1 879 ? 8.434 10.760 32.129 1.00 93.19 879 ARG A CA 1
ATOM 6897 C C . ARG A 1 879 ? 8.157 10.504 30.651 1.00 93.19 879 ARG A C 1
ATOM 6899 O O . ARG A 1 879 ? 7.008 10.416 30.238 1.00 93.19 879 ARG A O 1
ATOM 6906 N N . TRP A 1 880 ? 9.209 10.302 29.860 1.00 93.38 880 TRP A N 1
ATOM 6907 C CA . TRP A 1 880 ? 9.059 9.988 28.434 1.00 93.38 880 TRP A CA 1
ATOM 6908 C C . TRP A 1 880 ? 8.145 8.771 28.195 1.00 93.38 880 TRP A C 1
ATOM 6910 O O . TRP A 1 880 ? 7.300 8.811 27.307 1.00 93.38 880 TRP A O 1
ATOM 6920 N N . PHE A 1 881 ? 8.225 7.746 29.057 1.00 91.12 881 PHE A N 1
ATOM 6921 C CA . PHE A 1 881 ? 7.309 6.600 29.027 1.00 91.12 881 PHE A CA 1
ATOM 6922 C C . PHE A 1 881 ? 5.853 6.995 29.242 1.00 91.12 881 PHE A C 1
ATOM 6924 O O . PHE A 1 881 ? 5.002 6.593 28.459 1.00 91.12 881 PHE A O 1
ATOM 6931 N N . GLY A 1 882 ? 5.566 7.840 30.233 1.00 93.75 882 GLY A N 1
ATOM 6932 C CA . GLY A 1 882 ? 4.218 8.364 30.442 1.00 93.75 882 GLY A CA 1
ATOM 6933 C C . GLY A 1 882 ? 3.667 9.074 29.204 1.00 93.75 882 GLY A C 1
ATOM 6934 O O . GLY A 1 882 ? 2.524 8.851 28.820 1.00 93.75 882 GLY A O 1
ATOM 6935 N N . ALA A 1 883 ? 4.510 9.844 28.514 1.00 95.44 883 ALA A N 1
ATOM 6936 C CA . ALA A 1 883 ? 4.114 10.557 27.305 1.00 95.44 883 ALA A CA 1
ATOM 6937 C C . ALA A 1 883 ? 3.800 9.618 26.123 1.00 95.44 883 ALA A C 1
ATOM 6939 O O . ALA A 1 883 ? 2.784 9.801 25.458 1.00 95.44 883 ALA A O 1
ATOM 6940 N N . ILE A 1 884 ? 4.614 8.585 25.874 1.00 95.00 884 ILE A N 1
ATOM 6941 C CA . ILE A 1 884 ? 4.347 7.652 24.764 1.00 95.00 884 ILE A CA 1
ATOM 6942 C C . ILE A 1 884 ? 3.190 6.685 25.059 1.00 95.00 884 ILE A C 1
ATOM 6944 O O . ILE A 1 884 ? 2.450 6.318 24.146 1.00 95.00 884 ILE A O 1
ATOM 6948 N N . PHE A 1 885 ? 2.987 6.317 26.330 1.00 93.50 885 PHE A N 1
ATOM 6949 C CA . PHE A 1 885 ? 1.816 5.555 26.765 1.00 93.50 885 PHE A CA 1
ATOM 6950 C C . PHE A 1 885 ? 0.543 6.378 26.565 1.00 93.50 885 PHE A C 1
ATOM 6952 O O . PHE A 1 885 ? -0.416 5.867 25.993 1.00 93.50 885 PHE A O 1
ATOM 6959 N N . TYR A 1 886 ? 0.573 7.664 26.929 1.00 94.81 886 TYR A N 1
ATOM 6960 C CA . TYR A 1 886 ? -0.507 8.602 26.640 1.00 94.81 886 TYR A CA 1
ATOM 6961 C C . TYR A 1 886 ? -0.779 8.719 25.133 1.00 94.81 886 TYR A C 1
ATOM 6963 O O . TYR A 1 886 ? -1.925 8.597 24.719 1.00 94.81 886 TYR A O 1
ATOM 6971 N N . CYS A 1 887 ? 0.248 8.877 24.286 1.00 95.06 887 CYS A N 1
ATOM 6972 C CA . CYS A 1 887 ? 0.077 8.933 22.828 1.00 95.06 887 CYS A CA 1
ATOM 6973 C C . CYS A 1 887 ? -0.604 7.675 22.266 1.00 95.06 887 CYS A C 1
ATOM 6975 O O . CYS A 1 887 ? -1.506 7.773 21.433 1.00 95.06 887 CYS A O 1
ATOM 6977 N N . ASN A 1 888 ? -0.207 6.491 22.730 1.00 92.69 888 ASN A N 1
ATOM 6978 C CA . ASN A 1 888 ? -0.813 5.232 22.306 1.00 92.69 888 ASN A CA 1
ATOM 6979 C C . ASN A 1 888 ? -2.237 5.046 22.815 1.00 92.69 888 ASN A C 1
ATOM 6981 O O . ASN A 1 888 ? -3.099 4.592 22.059 1.00 92.69 888 ASN A O 1
ATOM 6985 N N . TRP A 1 889 ? -2.478 5.388 24.080 1.00 92.56 889 TRP A N 1
ATOM 6986 C CA . TRP A 1 889 ? -3.813 5.400 24.659 1.00 92.56 889 TRP A CA 1
ATOM 6987 C C . TRP A 1 889 ? -4.712 6.345 23.866 1.00 92.56 889 TRP A C 1
ATOM 6989 O O . TRP A 1 889 ? -5.746 5.908 23.382 1.00 92.56 889 TRP A O 1
ATOM 6999 N N . LEU A 1 890 ? -4.269 7.577 23.607 1.00 89.19 890 LEU A N 1
ATOM 7000 C CA . LEU A 1 890 ? -5.008 8.572 22.835 1.00 89.19 890 LEU A CA 1
ATOM 7001 C C . LEU A 1 890 ? -5.248 8.112 21.390 1.00 89.19 890 LEU A C 1
ATOM 7003 O O . LEU A 1 890 ? -6.339 8.298 20.866 1.00 89.19 890 LEU A O 1
ATOM 7007 N N . SER A 1 891 ? -4.266 7.464 20.755 1.00 84.88 891 SER A N 1
ATOM 7008 C CA . SER A 1 891 ? -4.421 6.872 19.415 1.00 84.88 891 SER A CA 1
ATOM 7009 C C . SER A 1 891 ? -5.502 5.800 19.415 1.00 84.88 891 SER A C 1
ATOM 7011 O O . SER A 1 891 ? -6.459 5.888 18.648 1.00 84.88 891 SER A O 1
ATOM 7013 N N . SER A 1 892 ? -5.405 4.856 20.354 1.00 79.62 892 SER A N 1
ATOM 7014 C CA . SER A 1 892 ? -6.404 3.804 20.552 1.00 79.62 892 SER A CA 1
ATOM 7015 C C . SER A 1 892 ? -7.774 4.406 20.841 1.00 79.62 892 SER A C 1
ATOM 7017 O O . SER A 1 892 ? -8.769 3.905 20.336 1.00 79.62 892 SER A O 1
ATOM 7019 N N . LYS A 1 893 ? -7.804 5.518 21.588 1.00 72.44 893 LYS A N 1
ATOM 7020 C CA . LYS A 1 893 ? -8.981 6.308 21.951 1.00 72.44 893 LYS A CA 1
ATOM 7021 C C . LYS A 1 893 ? -9.449 7.294 20.879 1.00 72.44 893 LYS A C 1
ATOM 7023 O O . LYS A 1 893 ? -10.506 7.874 21.041 1.00 72.44 893 LYS A O 1
ATOM 7028 N N . CYS A 1 894 ? -8.776 7.381 19.737 1.00 65.19 894 CYS A N 1
ATOM 7029 C CA . CYS A 1 894 ? -9.276 8.069 18.543 1.00 65.19 894 CYS A CA 1
ATOM 7030 C C . CYS A 1 894 ? -9.526 7.108 17.363 1.00 65.19 894 CYS A C 1
ATOM 7032 O O . CYS A 1 894 ? -9.898 7.533 16.263 1.00 65.19 894 CYS A O 1
ATOM 7034 N N . GLY A 1 895 ? -9.341 5.799 17.575 1.00 58.94 895 GLY A N 1
ATOM 7035 C CA . GLY A 1 895 ? -9.447 4.789 16.523 1.00 58.94 895 GLY A CA 1
ATOM 7036 C C . GLY A 1 895 ? -8.322 4.889 15.498 1.00 58.94 895 GLY A C 1
ATOM 7037 O O . GLY A 1 895 ? -8.515 4.569 14.325 1.00 58.94 895 GLY A O 1
ATOM 7038 N N . LEU A 1 896 ? -7.180 5.412 15.934 1.00 74.44 896 LEU A N 1
ATOM 7039 C CA . LEU A 1 896 ? -5.947 5.504 15.176 1.00 74.44 896 LEU A CA 1
ATOM 7040 C C . LEU A 1 896 ? -5.030 4.361 15.601 1.00 74.44 896 LEU A C 1
ATOM 7042 O O . LEU A 1 896 ? -5.044 3.935 16.759 1.00 74.44 896 LEU A O 1
ATOM 7046 N N . THR A 1 897 ? -4.204 3.883 14.680 1.00 81.50 897 THR A N 1
ATOM 7047 C CA . THR A 1 897 ? -3.214 2.864 15.008 1.00 81.50 897 THR A CA 1
ATOM 7048 C C . THR A 1 897 ? -2.144 3.490 15.904 1.00 81.50 897 THR A C 1
ATOM 7050 O O . THR A 1 897 ? -1.539 4.486 15.503 1.00 81.50 897 THR A O 1
ATOM 7053 N N . PRO A 1 898 ? -1.894 2.954 17.112 1.00 85.12 898 PRO A N 1
ATOM 7054 C CA . PRO A 1 898 ? -0.872 3.488 18.002 1.00 85.12 898 PRO A CA 1
ATOM 7055 C C . PRO A 1 898 ? 0.508 3.503 17.343 1.00 85.12 898 PRO A C 1
ATOM 7057 O O . PRO A 1 898 ? 0.932 2.505 16.762 1.00 85.12 898 PRO A O 1
ATOM 7060 N N . CYS A 1 899 ? 1.218 4.624 17.455 1.00 86.38 899 CYS A N 1
ATOM 7061 C CA . CYS A 1 899 ? 2.528 4.773 16.828 1.00 86.38 899 CYS A CA 1
ATOM 7062 C C . CYS A 1 899 ? 3.631 4.035 17.587 1.00 86.38 899 CYS A C 1
ATOM 7064 O O . CYS A 1 899 ? 4.625 3.653 16.981 1.00 86.38 899 CYS A O 1
ATOM 7066 N N . TYR A 1 900 ? 3.505 3.822 18.899 1.00 88.50 900 TYR A N 1
ATOM 7067 C CA . TYR A 1 900 ? 4.570 3.199 19.682 1.00 88.50 900 TYR A CA 1
ATOM 7068 C C . TYR A 1 900 ? 4.358 1.697 19.881 1.00 88.50 900 TYR A C 1
ATOM 7070 O O . TYR A 1 900 ? 3.311 1.251 20.340 1.00 88.50 900 TYR A O 1
ATOM 7078 N N . ALA A 1 901 ? 5.397 0.897 19.673 1.00 81.00 901 ALA A N 1
ATOM 7079 C CA . ALA A 1 901 ? 5.466 -0.439 20.261 1.00 81.00 901 ALA A CA 1
ATOM 7080 C C . ALA A 1 901 ? 6.018 -0.309 21.694 1.00 81.00 901 ALA A C 1
ATOM 7082 O O . ALA A 1 901 ? 7.213 -0.088 21.878 1.00 81.00 901 ALA A O 1
ATOM 7083 N N . LEU A 1 902 ? 5.152 -0.355 22.718 1.00 73.88 902 LEU A N 1
ATOM 7084 C CA . LEU A 1 902 ? 5.503 0.020 24.106 1.00 73.88 902 LEU A CA 1
ATOM 7085 C C . LEU A 1 902 ? 6.547 -0.894 24.776 1.00 73.88 902 LEU A C 1
ATOM 7087 O O . LEU A 1 902 ? 7.186 -0.496 25.743 1.00 73.88 902 LEU A O 1
ATOM 7091 N N . ASP A 1 903 ? 6.708 -2.120 24.290 1.00 62.25 903 ASP A N 1
ATOM 7092 C CA . ASP A 1 903 ? 7.689 -3.104 24.759 1.00 62.25 903 ASP A CA 1
ATOM 7093 C C . ASP A 1 903 ? 9.112 -2.837 24.240 1.00 62.25 903 ASP A C 1
ATOM 7095 O O . ASP A 1 903 ? 10.082 -3.050 24.966 1.00 62.25 903 ASP A O 1
ATOM 7099 N N . VAL A 1 904 ? 9.237 -2.343 23.006 1.00 58.66 904 VAL A N 1
ATOM 7100 C CA . VAL A 1 904 ? 10.526 -2.026 22.362 1.00 58.66 904 VAL A CA 1
ATOM 7101 C C . VAL A 1 904 ? 10.794 -0.525 22.223 1.00 58.66 904 VAL A C 1
ATOM 7103 O O . VAL A 1 904 ? 11.892 -0.137 21.833 1.00 58.66 904 VAL A O 1
ATOM 7106 N N . GLN A 1 905 ? 9.823 0.315 22.593 1.00 70.38 905 GLN A N 1
ATOM 7107 C CA . GLN A 1 905 ? 9.918 1.776 22.709 1.00 70.38 905 GLN A CA 1
ATOM 7108 C C . GLN A 1 905 ? 10.233 2.484 21.379 1.00 70.38 905 GLN A C 1
ATOM 7110 O O . GLN A 1 905 ? 10.914 3.510 21.343 1.00 70.38 905 GLN A O 1
ATOM 7115 N N . ILE A 1 906 ? 9.728 1.938 20.269 1.00 77.31 906 ILE A N 1
ATOM 7116 C CA . ILE A 1 906 ? 9.939 2.456 18.910 1.00 77.31 906 ILE A CA 1
ATOM 7117 C C . ILE A 1 906 ? 8.651 3.101 18.399 1.00 77.31 906 ILE A C 1
ATOM 7119 O O . ILE A 1 906 ? 7.589 2.496 18.507 1.00 77.31 906 ILE A O 1
ATOM 7123 N N . CYS A 1 907 ? 8.771 4.305 17.829 1.00 79.81 907 CYS A N 1
ATOM 7124 C CA . CYS A 1 907 ? 7.706 4.980 17.087 1.00 79.81 907 CYS A CA 1
ATOM 7125 C C . CYS A 1 907 ? 7.719 4.533 15.617 1.00 79.81 907 CYS A C 1
ATOM 7127 O O . CYS A 1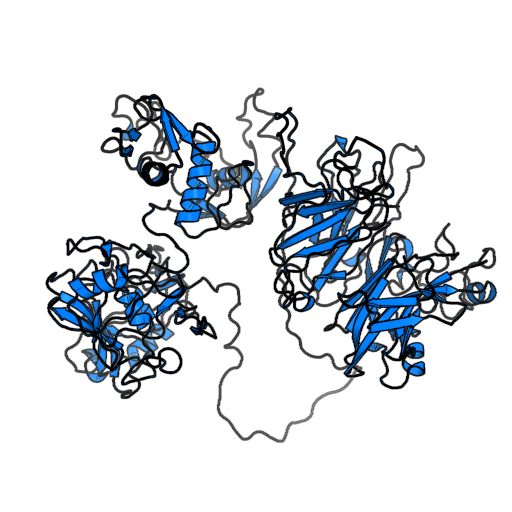 907 ? 8.745 4.662 14.937 1.00 79.81 907 CYS A O 1
ATOM 7129 N N . ASP A 1 908 ? 6.594 4.038 15.124 1.00 83.38 908 ASP A N 1
ATOM 7130 C CA . ASP A 1 908 ? 6.304 3.813 13.716 1.00 83.38 908 ASP A CA 1
ATOM 7131 C C . ASP A 1 908 ? 5.523 5.013 13.164 1.00 83.38 908 ASP A C 1
ATOM 7133 O O . ASP A 1 908 ? 4.298 5.079 13.232 1.00 83.38 908 ASP A O 1
ATOM 7137 N N . PHE A 1 909 ? 6.253 5.972 12.592 1.00 82.06 909 PHE A N 1
ATOM 7138 C CA . PHE A 1 909 ? 5.686 7.179 11.977 1.00 82.06 909 PHE A CA 1
ATOM 7139 C C . PHE A 1 909 ? 4.881 6.904 10.691 1.00 82.06 909 PHE A C 1
ATOM 7141 O O . PHE A 1 909 ? 4.404 7.849 10.066 1.00 82.06 909 PHE A O 1
ATOM 7148 N N . SER A 1 910 ? 4.768 5.643 10.244 1.00 77.56 910 SER A N 1
ATOM 7149 C CA . SER A 1 910 ? 3.827 5.272 9.177 1.00 77.56 910 SER A CA 1
ATOM 7150 C C . SER A 1 910 ? 2.401 5.073 9.693 1.00 77.56 910 SER A C 1
ATOM 7152 O O . SER A 1 910 ? 1.456 5.117 8.905 1.00 77.56 910 SER A O 1
ATOM 7154 N N . GLN A 1 911 ? 2.236 4.891 11.007 1.00 82.19 911 GLN A N 1
ATOM 7155 C CA . GLN A 1 911 ? 0.924 4.813 11.629 1.00 82.19 911 GLN A CA 1
ATOM 7156 C C . GLN A 1 911 ? 0.281 6.195 11.713 1.00 82.19 911 GLN A C 1
ATOM 7158 O O . GLN A 1 911 ? 0.946 7.227 11.765 1.00 82.19 911 GLN A O 1
ATOM 7163 N N . ASN A 1 912 ? -1.046 6.209 11.728 1.00 81.81 912 ASN A N 1
ATOM 7164 C CA . ASN A 1 912 ? -1.838 7.434 11.750 1.00 81.81 912 ASN A CA 1
ATOM 7165 C C . ASN A 1 912 ? -2.157 7.930 13.172 1.00 81.81 912 ASN A C 1
ATOM 7167 O O . ASN A 1 912 ? -2.994 8.817 13.315 1.00 81.81 912 ASN A O 1
ATOM 7171 N N . GLY A 1 913 ? -1.546 7.342 14.205 1.00 86.06 913 GLY A N 1
ATOM 7172 C CA . GLY A 1 913 ? -1.742 7.695 15.609 1.00 86.06 913 GLY A CA 1
ATOM 7173 C C . GLY A 1 913 ? -0.995 8.945 16.065 1.00 86.06 913 GLY A C 1
ATOM 7174 O O . GLY A 1 913 ? -0.153 9.513 15.371 1.00 86.06 913 GLY A O 1
ATOM 7175 N N . TYR A 1 914 ? -1.290 9.361 17.291 1.00 94.12 914 TYR A N 1
ATOM 7176 C CA . TYR A 1 914 ? -0.543 10.405 17.977 1.00 94.12 914 TYR A CA 1
ATOM 7177 C C . TYR A 1 914 ? 0.857 9.913 18.325 1.00 94.12 914 TYR A C 1
ATOM 7179 O O . TYR A 1 914 ? 1.054 8.782 18.776 1.00 94.12 914 TYR A O 1
ATOM 7187 N N . HIS A 1 915 ? 1.828 10.805 18.179 1.00 95.38 915 HIS A N 1
ATOM 7188 C CA . HIS A 1 915 ? 3.193 10.599 18.628 1.00 95.38 915 HIS A CA 1
ATOM 7189 C C . HIS A 1 915 ? 3.790 11.908 19.144 1.00 95.38 915 HIS A C 1
ATOM 7191 O O . HIS A 1 915 ? 3.283 12.997 18.870 1.00 95.38 915 HIS A O 1
ATOM 7197 N N . LEU A 1 916 ? 4.886 11.808 19.891 1.00 95.88 916 LEU A N 1
ATOM 7198 C CA . LEU A 1 916 ? 5.720 12.968 20.180 1.00 95.88 916 LEU A CA 1
ATOM 7199 C C . LEU A 1 916 ? 6.310 13.493 18.864 1.00 95.88 916 LEU A C 1
ATOM 7201 O O . LEU A 1 916 ? 6.778 12.678 18.060 1.00 95.88 916 LEU A O 1
ATOM 7205 N N . PRO A 1 917 ? 6.319 14.815 18.632 1.00 95.06 917 PRO A N 1
ATOM 7206 C CA . PRO A 1 917 ? 6.921 15.370 17.431 1.00 95.06 917 PRO A CA 1
ATOM 7207 C C . PRO A 1 917 ? 8.406 15.015 17.393 1.00 95.06 917 PRO A C 1
ATOM 7209 O O . PRO A 1 917 ? 9.095 15.006 18.418 1.00 95.06 917 PRO A O 1
ATOM 7212 N N . THR A 1 918 ? 8.915 14.735 16.199 1.00 93.19 918 THR A N 1
ATOM 7213 C CA . THR A 1 918 ? 10.359 14.699 15.983 1.00 93.19 918 THR A CA 1
ATOM 7214 C C . THR A 1 918 ? 10.954 16.075 16.283 1.00 93.19 918 THR A C 1
ATOM 7216 O O . THR A 1 918 ? 10.280 17.101 16.182 1.00 93.19 918 THR A O 1
ATOM 7219 N N . GLU A 1 919 ? 12.243 16.122 16.615 1.00 90.38 919 GLU A N 1
ATOM 7220 C CA . GLU A 1 919 ? 12.950 17.390 16.837 1.00 90.38 919 GLU A CA 1
ATOM 7221 C C . GLU A 1 919 ? 12.799 18.340 15.638 1.00 90.38 919 GLU A C 1
ATOM 7223 O O . GLU A 1 919 ? 12.561 19.533 15.799 1.00 90.38 919 GLU A O 1
ATOM 7228 N N . THR A 1 920 ? 12.852 17.793 14.422 1.00 91.12 920 THR A N 1
ATOM 7229 C CA . THR A 1 920 ? 12.652 18.560 13.195 1.00 91.12 920 THR A CA 1
ATOM 7230 C C . THR A 1 920 ? 11.240 19.139 13.088 1.00 91.12 920 THR A C 1
ATOM 7232 O O . THR A 1 920 ? 11.107 20.317 12.763 1.00 91.12 920 THR A O 1
ATOM 7235 N N . GLU A 1 921 ? 10.193 18.343 13.330 1.00 93.75 921 GLU A N 1
ATOM 7236 C CA . GLU A 1 921 ? 8.798 18.819 13.318 1.00 93.75 921 GLU A CA 1
ATOM 7237 C C . GLU A 1 921 ? 8.585 19.924 14.347 1.00 93.75 921 GLU A C 1
ATOM 7239 O O . GLU A 1 921 ? 7.985 20.956 14.037 1.00 93.75 921 GLU A O 1
ATOM 7244 N N . TRP A 1 922 ? 9.143 19.741 15.545 1.00 94.00 922 TRP A N 1
ATOM 7245 C CA . TRP A 1 922 ? 9.035 20.712 16.623 1.00 94.00 922 TRP A CA 1
ATOM 7246 C C . TRP A 1 922 ? 9.774 22.014 16.300 1.00 94.00 922 TRP A C 1
ATOM 7248 O O . TRP A 1 922 ? 9.199 23.087 16.450 1.00 94.00 922 TRP A O 1
ATOM 7258 N N . GLU A 1 923 ? 11.010 21.954 15.792 1.00 90.94 923 GLU A N 1
ATOM 7259 C CA . GLU A 1 923 ? 11.763 23.156 15.414 1.00 90.94 923 GLU A CA 1
ATOM 7260 C C . GLU A 1 923 ? 11.109 23.887 14.231 1.00 90.94 923 GLU A C 1
ATOM 7262 O O . GLU A 1 923 ? 11.007 25.114 14.238 1.00 90.94 923 GLU A O 1
ATOM 7267 N N . TYR A 1 924 ? 10.617 23.157 13.225 1.00 91.88 924 TYR A N 1
ATOM 7268 C CA . TYR A 1 924 ? 9.937 23.760 12.078 1.00 91.88 924 TYR A CA 1
ATOM 7269 C C . TYR A 1 924 ? 8.667 24.507 12.496 1.00 91.88 924 TYR A C 1
ATOM 7271 O O . TYR A 1 924 ? 8.477 25.664 12.112 1.00 91.88 924 TYR A O 1
ATOM 7279 N N . ALA A 1 925 ? 7.830 23.876 13.326 1.00 91.62 925 ALA A N 1
ATOM 7280 C CA . ALA A 1 925 ? 6.639 24.508 13.882 1.00 91.62 925 ALA A CA 1
ATOM 7281 C C . ALA A 1 925 ? 7.006 25.677 14.817 1.00 91.62 925 ALA A C 1
ATOM 7283 O O . ALA A 1 925 ? 6.449 26.770 14.700 1.00 91.62 925 ALA A O 1
ATOM 7284 N N . GLY A 1 926 ? 8.001 25.480 15.687 1.00 89.31 926 GLY A N 1
ATOM 7285 C CA . GLY A 1 926 ? 8.477 26.455 16.671 1.00 89.31 926 GLY A CA 1
ATOM 7286 C C . GLY A 1 926 ? 9.111 27.710 16.068 1.00 89.31 926 GLY A C 1
ATOM 7287 O O . GLY A 1 926 ? 9.160 28.745 16.728 1.00 89.31 926 GLY A O 1
ATOM 7288 N N . ARG A 1 927 ? 9.538 27.670 14.800 1.00 87.94 927 ARG A N 1
ATOM 7289 C CA . ARG A 1 927 ? 10.010 28.850 14.052 1.00 87.94 927 ARG A CA 1
ATOM 7290 C C . ARG A 1 927 ? 8.884 29.752 13.546 1.00 87.94 927 ARG A C 1
ATOM 7292 O O . ARG A 1 927 ? 9.167 30.853 13.077 1.00 87.94 927 ARG A O 1
ATOM 7299 N N . GLY A 1 928 ? 7.622 29.315 13.598 1.00 84.06 928 GLY A N 1
ATOM 7300 C CA . GLY A 1 928 ? 6.465 30.150 13.253 1.00 84.06 928 GLY A CA 1
ATOM 7301 C C . GLY A 1 928 ? 6.470 30.682 11.813 1.00 84.06 928 GLY A C 1
ATOM 7302 O O . GLY A 1 928 ? 5.908 31.740 11.540 1.00 84.06 928 GLY A O 1
ATOM 7303 N N . GLY A 1 929 ? 7.142 29.984 10.890 1.00 82.75 929 GLY A N 1
ATOM 7304 C CA . GLY A 1 929 ? 7.283 30.400 9.493 1.00 82.75 929 GLY A CA 1
ATOM 7305 C C . GLY A 1 929 ? 8.407 31.408 9.214 1.00 82.75 929 GLY A C 1
ATOM 7306 O O . GLY A 1 929 ? 8.568 31.806 8.062 1.00 82.75 929 GLY A O 1
ATOM 7307 N N . LEU A 1 930 ? 9.225 31.791 10.200 1.00 84.44 930 LEU A N 1
ATOM 7308 C CA . LEU A 1 930 ? 10.363 32.701 10.012 1.00 84.44 930 LEU A CA 1
ATOM 7309 C C . LEU A 1 930 ? 11.625 31.938 9.570 1.00 84.44 930 LEU A C 1
ATOM 7311 O O . LEU A 1 930 ? 12.379 31.415 10.391 1.00 84.44 930 LEU A O 1
ATOM 7315 N N . HIS A 1 931 ? 11.836 31.858 8.253 1.00 77.94 931 HIS A N 1
ATOM 7316 C CA . HIS A 1 931 ? 12.952 31.128 7.628 1.00 77.94 931 HIS A CA 1
ATOM 7317 C C . HIS A 1 931 ? 13.808 31.972 6.664 1.00 77.94 931 HIS A C 1
ATOM 7319 O O . HIS A 1 931 ? 14.829 31.489 6.175 1.00 77.94 931 HIS A O 1
ATOM 7325 N N . ASP A 1 932 ? 13.419 33.219 6.380 1.00 75.69 932 ASP A N 1
ATOM 7326 C CA . ASP A 1 932 ? 14.235 34.184 5.629 1.00 75.69 932 ASP A CA 1
ATOM 7327 C C . ASP A 1 932 ? 13.865 35.641 5.997 1.00 75.69 932 ASP A C 1
ATOM 7329 O O . ASP A 1 932 ? 12.863 36.169 5.502 1.00 75.69 932 ASP A O 1
ATOM 7333 N N . PRO A 1 933 ? 14.646 36.313 6.867 1.00 83.69 933 PRO A N 1
ATOM 7334 C CA . PRO A 1 933 ? 15.743 35.755 7.659 1.00 83.69 933 PRO A CA 1
ATOM 7335 C C . PRO A 1 933 ? 15.232 34.832 8.779 1.00 83.69 933 PRO A C 1
ATOM 7337 O O . PRO A 1 933 ? 14.076 34.918 9.195 1.00 83.69 933 PRO A O 1
ATOM 7340 N N . TYR A 1 934 ? 16.111 33.965 9.285 1.00 86.06 934 TYR A N 1
ATOM 7341 C CA . TYR A 1 934 ? 15.856 33.235 10.530 1.00 86.06 934 TYR A CA 1
ATOM 7342 C C . TYR A 1 934 ? 15.842 34.200 11.716 1.00 86.06 934 TYR A C 1
ATOM 7344 O O . TYR A 1 934 ? 16.572 35.194 11.710 1.00 86.06 934 TYR A O 1
ATOM 7352 N N . ALA A 1 935 ? 15.003 33.880 12.700 1.00 88.62 935 ALA A N 1
ATOM 7353 C CA . ALA A 1 935 ? 14.856 34.634 13.935 1.00 88.62 935 ALA A CA 1
ATOM 7354 C C . ALA A 1 935 ? 15.086 33.746 15.167 1.00 88.62 935 ALA A C 1
ATOM 7356 O O . ALA A 1 935 ? 14.919 32.523 15.099 1.00 88.62 935 ALA A O 1
ATOM 7357 N N . ILE A 1 936 ? 15.431 34.377 16.293 1.00 86.19 936 ILE A N 1
ATOM 7358 C CA . ILE A 1 936 ? 15.652 33.700 17.585 1.00 86.19 936 ILE A CA 1
ATOM 7359 C C . ILE A 1 936 ? 14.342 33.136 18.164 1.00 86.19 936 ILE A C 1
ATOM 7361 O O . ILE A 1 936 ? 14.335 32.031 18.702 1.00 86.19 936 ILE A O 1
ATOM 7365 N N . TYR A 1 937 ? 13.236 33.871 18.036 1.00 86.75 937 TYR A N 1
ATOM 7366 C CA . TYR A 1 937 ? 11.896 33.478 18.483 1.00 86.75 937 TYR A CA 1
ATOM 7367 C C . TYR A 1 937 ? 10.916 33.453 17.295 1.00 86.75 937 TYR A C 1
ATOM 7369 O O . TYR A 1 937 ? 11.145 34.159 16.307 1.00 86.75 937 TYR A O 1
ATOM 7377 N N . PRO A 1 938 ? 9.766 32.749 17.384 1.00 87.31 938 PRO A N 1
ATOM 7378 C CA . PRO A 1 938 ? 8.762 32.726 16.308 1.00 87.31 938 PRO A CA 1
ATOM 7379 C C . PRO A 1 938 ? 8.119 34.089 15.994 1.00 87.31 938 PRO A C 1
ATOM 7381 O O . PRO A 1 938 ? 7.326 34.197 15.063 1.00 87.31 938 PRO A O 1
ATOM 7384 N N . TRP A 1 939 ? 8.440 35.140 16.756 1.00 87.88 939 TRP A N 1
ATOM 7385 C CA . TRP A 1 939 ? 7.981 36.517 16.541 1.00 87.88 939 TRP A CA 1
ATOM 7386 C C . TRP A 1 939 ? 9.113 37.518 16.243 1.00 87.88 939 TRP A C 1
ATOM 7388 O O . TRP A 1 939 ? 8.834 38.708 16.093 1.00 87.88 939 TRP A O 1
ATOM 7398 N N . GLY A 1 940 ? 10.372 37.076 16.147 1.00 89.56 940 GLY A N 1
ATOM 7399 C CA . GLY A 1 940 ? 11.529 37.939 15.883 1.00 89.56 940 GLY A CA 1
ATOM 7400 C C . GLY A 1 940 ? 12.713 37.676 16.815 1.00 89.56 940 GLY A C 1
ATOM 7401 O O . GLY A 1 940 ? 12.742 36.685 17.536 1.00 89.56 940 GLY A O 1
ATOM 7402 N N . ASP A 1 941 ? 13.707 38.564 16.796 1.00 89.06 941 ASP A N 1
ATOM 7403 C CA . ASP A 1 941 ? 14.955 38.382 17.559 1.00 89.06 941 ASP A CA 1
ATOM 7404 C C . ASP A 1 941 ? 14.885 38.898 19.003 1.00 89.06 941 ASP A C 1
ATOM 7406 O O . ASP A 1 941 ? 15.679 38.493 19.854 1.00 89.06 941 ASP A O 1
ATOM 7410 N N . ASP A 1 942 ? 13.932 39.784 19.294 1.00 88.69 942 ASP A N 1
ATOM 7411 C CA . ASP A 1 942 ? 13.776 40.386 20.613 1.00 88.69 942 ASP A CA 1
ATOM 7412 C C . ASP A 1 942 ? 12.772 39.588 21.472 1.00 88.69 942 ASP A C 1
ATOM 7414 O O . ASP A 1 942 ? 11.705 39.194 20.985 1.00 88.69 942 ASP A O 1
ATOM 7418 N N . PRO A 1 943 ? 13.063 39.360 22.767 1.00 81.88 943 PRO A N 1
ATOM 7419 C CA . PRO A 1 943 ? 12.112 38.725 23.673 1.00 81.88 943 PRO A CA 1
ATOM 7420 C C . PRO A 1 943 ? 10.881 39.623 23.872 1.00 81.88 943 PRO A C 1
ATOM 7422 O O . PRO A 1 943 ? 11.012 40.813 24.165 1.00 81.88 943 PRO A O 1
ATOM 7425 N N . ASP A 1 944 ? 9.683 39.044 23.757 1.00 81.94 944 ASP A N 1
ATOM 7426 C CA . ASP A 1 944 ? 8.403 39.752 23.885 1.00 81.94 944 ASP A CA 1
ATOM 7427 C C . ASP A 1 944 ? 7.547 39.113 24.989 1.00 81.94 944 ASP A C 1
ATOM 7429 O O . ASP A 1 944 ? 7.082 37.978 24.871 1.00 81.94 944 ASP A O 1
ATOM 7433 N N . ASN A 1 945 ? 7.340 39.857 26.079 1.00 75.38 945 ASN A N 1
ATOM 7434 C CA . ASN A 1 945 ? 6.608 39.393 27.260 1.00 75.38 945 ASN A CA 1
ATOM 7435 C C . ASN A 1 945 ? 5.089 39.340 27.039 1.00 75.38 945 ASN A C 1
ATOM 7437 O O . ASN A 1 945 ? 4.364 38.900 27.919 1.00 75.38 945 ASN A O 1
ATOM 7441 N N . SER A 1 946 ? 4.601 39.790 25.879 1.00 74.38 946 SER A N 1
ATOM 7442 C CA . SER A 1 946 ? 3.224 39.563 25.433 1.00 74.38 946 SER A CA 1
ATOM 7443 C C . SER A 1 946 ? 3.050 38.254 24.654 1.00 74.38 946 SER A C 1
ATOM 7445 O O . SER A 1 946 ? 1.923 37.897 24.302 1.00 74.38 946 SER A O 1
ATOM 7447 N N . LYS A 1 947 ? 4.155 37.560 24.342 1.00 74.44 947 LYS A N 1
ATOM 7448 C CA . LYS A 1 947 ? 4.192 36.341 23.517 1.00 74.44 947 LYS A CA 1
ATOM 7449 C C . LYS A 1 947 ? 4.736 35.120 24.250 1.00 74.44 947 LYS A C 1
ATOM 7451 O O . LYS A 1 947 ? 4.391 34.006 23.871 1.00 74.44 947 LYS A O 1
ATOM 7456 N N . ALA A 1 948 ? 5.547 35.317 25.285 1.00 74.38 948 ALA A N 1
ATOM 7457 C CA . ALA A 1 948 ? 6.023 34.255 26.161 1.00 74.38 948 ALA A CA 1
ATOM 7458 C C . ALA A 1 948 ? 6.168 34.744 27.603 1.00 74.38 948 ALA A C 1
ATOM 7460 O O . ALA A 1 948 ? 6.401 35.926 27.852 1.00 74.38 948 ALA A O 1
ATOM 7461 N N . ASN A 1 949 ? 6.073 33.807 28.546 1.00 70.19 949 ASN A N 1
ATOM 7462 C CA . ASN A 1 949 ? 6.239 34.070 29.968 1.00 70.19 949 ASN A CA 1
ATOM 7463 C C . ASN A 1 949 ? 7.601 33.547 30.446 1.00 70.19 949 ASN A C 1
ATOM 7465 O O . ASN A 1 949 ? 7.987 32.415 30.163 1.00 70.19 949 ASN A O 1
ATOM 7469 N N . TRP A 1 950 ? 8.332 34.375 31.184 1.00 70.06 950 TRP A N 1
ATOM 7470 C CA . TRP A 1 950 ? 9.583 34.009 31.846 1.00 70.06 950 TRP A CA 1
ATOM 7471 C C . TRP A 1 950 ? 9.705 34.765 33.175 1.00 70.06 950 TRP A C 1
ATOM 7473 O O . TRP A 1 950 ? 9.003 35.758 33.387 1.00 70.06 950 TRP A O 1
ATOM 7483 N N . PRO A 1 951 ? 10.602 34.348 34.088 1.00 65.44 951 PRO A N 1
ATOM 7484 C CA . PRO A 1 951 ? 10.738 35.008 35.381 1.00 65.44 951 PRO A CA 1
ATOM 7485 C C . PRO A 1 951 ? 11.040 36.514 35.258 1.00 65.44 951 PRO A C 1
ATOM 7487 O O . PRO A 1 951 ? 12.079 36.895 34.710 1.00 65.44 951 PRO A O 1
ATOM 7490 N N . ASN A 1 952 ? 10.197 37.359 35.865 1.00 65.62 952 ASN A N 1
ATOM 7491 C CA . ASN A 1 952 ? 10.256 38.831 35.844 1.00 65.62 952 ASN A CA 1
ATOM 7492 C C . ASN A 1 952 ? 9.861 39.470 34.497 1.00 65.62 952 ASN A C 1
ATOM 7494 O O . ASN A 1 952 ? 10.307 40.579 34.187 1.00 65.62 952 ASN A O 1
ATOM 7498 N N . SER A 1 953 ? 9.050 38.781 33.694 1.00 68.25 953 SER A N 1
ATOM 7499 C CA . SER A 1 953 ? 8.492 39.300 32.442 1.00 68.25 953 SER A CA 1
ATOM 7500 C C . SER A 1 953 ? 7.389 40.343 32.686 1.00 68.25 953 SER A C 1
ATOM 7502 O O . SER A 1 953 ? 7.137 41.171 31.811 1.00 68.25 953 SER A O 1
ATOM 7504 N N . GLY A 1 954 ? 6.795 40.393 33.887 1.00 62.66 954 GLY A N 1
ATOM 7505 C CA . GLY A 1 954 ? 5.791 41.396 34.273 1.00 62.66 954 GLY A CA 1
ATOM 7506 C C . GLY A 1 954 ? 4.374 41.126 33.747 1.00 62.66 954 GLY A C 1
ATOM 7507 O O . GLY A 1 954 ? 3.559 42.051 33.689 1.00 62.66 954 GLY A O 1
ATOM 7508 N N . ASP A 1 955 ? 4.097 39.883 33.354 1.00 59.06 955 ASP A N 1
ATOM 7509 C CA . ASP A 1 955 ? 2.811 39.381 32.859 1.00 59.06 955 ASP A CA 1
ATOM 7510 C C . ASP A 1 955 ? 1.789 39.155 34.017 1.00 59.06 955 ASP A C 1
ATOM 7512 O O . ASP A 1 955 ? 2.190 38.780 35.127 1.00 59.06 955 ASP A O 1
ATOM 7516 N N . PRO A 1 956 ? 0.466 39.379 33.822 1.00 49.91 956 PRO A N 1
ATOM 7517 C CA . PRO A 1 956 ? -0.589 39.049 34.795 1.00 49.91 956 PRO A CA 1
ATOM 7518 C C . PRO A 1 956 ? -0.558 37.633 35.409 1.00 49.91 956 PRO A C 1
ATOM 7520 O O . PRO A 1 956 ? -1.136 37.456 36.486 1.00 49.91 956 PRO A O 1
ATOM 7523 N N . TYR A 1 957 ? 0.112 36.645 34.806 1.00 51.31 957 TYR A N 1
ATOM 7524 C CA . TYR A 1 957 ? 0.258 35.293 35.376 1.00 51.31 957 TYR A CA 1
ATOM 7525 C C . TYR A 1 957 ? 1.365 35.154 36.449 1.00 51.31 957 TYR A C 1
ATOM 7527 O O . TYR A 1 957 ? 1.559 34.070 37.000 1.00 51.31 957 TYR A O 1
ATOM 7535 N N . GLU A 1 958 ? 2.059 36.237 36.826 1.00 50.16 958 GLU A N 1
ATOM 7536 C CA . GLU A 1 958 ? 3.056 36.246 37.918 1.00 50.16 958 GLU A CA 1
ATOM 7537 C C . GLU A 1 958 ? 2.452 36.309 39.345 1.00 50.16 958 GLU A C 1
ATOM 7539 O O . GLU A 1 958 ? 3.179 36.275 40.342 1.00 50.16 958 GLU A O 1
ATOM 7544 N N . ALA A 1 959 ? 1.126 36.379 39.504 1.00 45.50 959 ALA A N 1
ATOM 7545 C CA . ALA A 1 959 ? 0.487 36.445 40.823 1.00 45.50 959 ALA A CA 1
ATOM 7546 C C . ALA A 1 959 ? 0.211 35.046 41.428 1.00 45.50 959 ALA A C 1
ATOM 7548 O O . ALA A 1 959 ? -0.936 34.614 41.509 1.00 45.50 959 ALA A O 1
ATOM 7549 N N . GLY A 1 960 ? 1.246 34.339 41.907 1.00 51.19 960 GLY A N 1
ATOM 7550 C CA . GLY A 1 960 ? 1.082 33.062 42.626 1.00 51.19 960 GLY A CA 1
ATOM 7551 C C . GLY A 1 960 ? 2.390 32.457 43.174 1.00 51.19 960 GLY A C 1
ATOM 7552 O O . GLY A 1 960 ? 3.462 32.752 42.656 1.00 51.19 960 GLY A O 1
ATOM 7553 N N . PRO A 1 961 ? 2.354 31.620 44.233 1.00 44.94 961 PRO A N 1
ATOM 7554 C CA . PRO A 1 961 ? 3.547 31.175 44.960 1.00 44.94 961 PRO A CA 1
ATOM 7555 C C . PRO A 1 961 ? 4.271 29.951 44.351 1.00 44.94 961 PRO A C 1
ATOM 7557 O O . PRO A 1 961 ? 4.772 29.153 45.135 1.00 44.94 961 PRO A O 1
ATOM 7560 N N . MET A 1 962 ? 4.396 29.847 43.012 1.00 48.84 962 MET A N 1
ATOM 7561 C CA . MET A 1 962 ? 5.175 28.853 42.206 1.00 48.84 962 MET A CA 1
ATOM 7562 C C . MET A 1 962 ? 4.373 27.738 41.475 1.00 48.84 962 MET A C 1
ATOM 7564 O O . MET A 1 962 ? 3.347 27.294 41.992 1.00 48.84 962 MET A O 1
ATOM 7568 N N . PRO A 1 963 ? 4.909 27.157 40.369 1.00 47.97 963 PRO A N 1
ATOM 7569 C CA . PRO A 1 963 ? 5.812 27.739 39.377 1.00 47.97 963 PRO A CA 1
ATOM 7570 C C . PRO A 1 963 ? 5.042 28.262 38.152 1.00 47.97 963 PRO A C 1
ATOM 7572 O O . PRO A 1 963 ? 3.921 27.856 37.856 1.00 47.97 963 PRO A O 1
ATOM 7575 N N . TYR A 1 964 ? 5.697 29.189 37.468 1.00 54.09 964 TYR A N 1
ATOM 7576 C CA . TYR A 1 964 ? 5.277 29.828 36.232 1.00 54.09 964 TYR A CA 1
ATOM 7577 C C . TYR A 1 964 ? 5.748 28.958 35.069 1.00 54.09 964 TYR A C 1
ATOM 7579 O O . TYR A 1 964 ? 6.929 28.988 34.738 1.00 54.09 964 TYR A O 1
ATOM 7587 N N . THR A 1 965 ? 4.853 28.178 34.485 1.00 43.12 965 THR A N 1
ATOM 7588 C CA . THR A 1 965 ? 5.006 27.602 33.144 1.00 43.12 965 THR A CA 1
ATOM 7589 C C . THR A 1 965 ? 3.598 27.358 32.636 1.00 43.12 965 THR A C 1
ATOM 7591 O O . THR A 1 965 ? 2.951 26.458 33.165 1.00 43.12 965 THR A O 1
ATOM 7594 N N . THR A 1 966 ? 3.185 28.248 31.727 1.00 41.19 966 THR A N 1
ATOM 7595 C CA . THR A 1 966 ? 2.004 28.222 30.844 1.00 41.19 966 THR A CA 1
ATOM 7596 C C . THR A 1 966 ? 0.626 27.848 31.414 1.00 41.19 966 THR A C 1
ATOM 7598 O O . THR A 1 966 ? 0.478 27.039 32.357 1.00 41.19 966 THR A O 1
#

Sequence (966 aa):
DPSRGSGFVEVDWDDNVVWRYTETRSDYAPHHDFKRILNKKLGAYTTIYSANKSITHEQAIAAGCDPSGNYKDAQMDAIVEVDMDGNIVWEWWFFDHVIQDIDPTKANYVGEGKTIADYPGRINLNLPGRPVKRDWLHCNSLDYHPELGNIVTNSVQGEFYVIDHDGTFVAGDPQASIALAASDAGDFLYRFGDPARYEQGDAPSILEDWTQCTVGHKQIGGSHDIHWIDEGLPGAGNFLVFNNGQYLFDRTCQSYAMEINGFLNAAGQDTGYYVNPPDAGYTQWKPENKDTHKQNRNVSNQIVWQYGSKSNQGLFSHIGSSCQRLPNGNTLICAMTEGHLLEVTENGQLVWEYINPINTDGIKEINVDQYPMNNAMFRAYRYAAEHPALAGRDLSPGETITGKAPFYNSPSPGTNALAPLKPAKPKELSMKVRAADRGTSAGFQDILAVHYALFLGTQDPDAFQYSVESLGKSRLPDTGQVADYTDTFGEDSDYTINPPSYTDQGDGTVTDNVTGLIWQRLDGGSMDWEDAIAYADLLSLAGYQDWRLPTSDELFGILDHSRHNPALNTTYFPQSEAQYWWTCETRADDSSRVWVVNEGGGIGAHRISESAQAGGDKRIHIRCVKGQTVQLSPRWMDNNDGTVTDHATNLIWEQTGSSAKMTWEHALVQAEEMTLAGWEDWRLPNIKELRSLTDITQTNPAVDLAVFPDFQSDDYWSSTTLAGNPERAWTTNFSFGTVSYQPKTADLLIRCVRGPEATPTDVNVPVMQHITGGTFAMGDHHDLGGAEHRNDEVPIHLVSLKDFYIGVYEITNQEYCDFLNDAIVQEQIAIDSGCVTDTRTGELLCDTYQSDGYSRIHFDGHDFSVAADKEKHPVVGIRWFGAIFYCNWLSSKCGLTPCYALDVQICDFSQNGYHLPTETEWEYAGRGGLHDPYAIYPWGDDPDNSKANWPNSGDPYEAGPMPYTT

Nearest PDB structures (foldseek):
  7qrv-assembly2_B  TM=3.997E-01  e=5.056E-05  Homo sapiens
  6inn-assembly2_B  TM=2.744E-01  e=3.640E-05  Homo sapiens
  6inn-assembly1_A  TM=2.795E-01  e=5.056E-05  Homo sapiens
  7qrx-assembly2_B  TM=3.278E-01  e=3.631E-04  Homo sapiens

Secondary structure (DSSP, 8-state):
-GGG-SEEEEE-TTS-EEEEEE---TTEEEEEEEEEEEETTTTEEEEEEEEEEEE-HHHHHHTT--TTS--TTEEEEEEEEEETTS-EEEEEEGGGSEEBSS-TTSTTB--TT--GGG-TTSEETT-TT--S-TTSS-EEEEEEETTTTEEEEEETTTEEEEEESGGG--TT-HHHHHHHHTSGGGS-SEEES-GGGGT-SPPPEE-TTSS-EE-TT---SS-EEEEEPPTTSTTTTSEEEEE--TTS--SS---EEEEE-TTB-TTS-B-SSPPPTTTT-EEEE--S-GGG-PPPEEEETTEEEEE--SSTTTT--SS--EEEE-TTS-EEEEEGGGTEEEEE-TT--EEEEEE--EETTEE-SS--S--S-TT--S------TT-GGGTT------S-TTS------PPP--S---PPPPPPPP------------------------S---------SSS----SS-----PPPP----S---SSTTSGGG---S---EEE-SSSEEEETTT--EEESS---B--HHHHHHHHHH--BTTB---BPPPHHHHHHTB-TT--SS-B-TTTS---S-SEEEEEEEETTEEEEEEEEETTS-EEEEEGGGBGGGTSSB-EE---EES-----SS-EEE-SSSEEEETTTTEEEESS-----B-HHHHHHHHHT--BTTB---BPPPHHHHHHT--TT--SS-S-TTT-TT--SSEEEEEEE-TT-TTEEEEEETTTTEEEEEETTS-BB---EE-STT----S-PPPEEEE---EEEES-SS--S-TTTTTTS-S-EEEE---EEEESSPPBHHHHHHHHHHHHHTT-EEEETTEEEETTT--EEEE-TTT-TT--EEE-SS-EEEPTT-TTSBP-SB-HHHHHHHHHHHHHTTTPPPSEETTTTEE-TTSSS--PPPHHHHHHHHTTT-BTTB-SBTTBSS--TTT---TT---GGG-SSS----

Solvent-accessible surface area (backbone atoms only — not comparable to full-atom values): 54728 Å² total; per-residue (Å²): 119,32,82,81,32,59,45,53,74,43,61,50,98,85,72,45,78,78,44,76,48,69,66,77,57,88,55,53,41,41,28,69,34,69,44,81,43,73,39,79,80,74,74,41,63,31,39,38,32,37,24,42,31,63,40,51,52,67,54,43,45,67,74,42,32,62,88,88,61,77,30,73,70,11,25,42,47,27,44,38,31,24,41,85,90,60,48,71,48,36,41,39,44,58,79,56,33,46,34,32,86,78,47,85,87,39,93,46,31,52,53,92,97,49,50,60,51,79,39,75,41,39,42,52,47,62,36,86,99,56,59,62,22,56,69,53,45,49,54,51,26,57,35,75,43,81,89,81,30,30,34,37,38,29,24,31,81,10,37,35,39,30,31,44,46,53,87,20,56,41,76,97,34,34,68,56,5,29,55,37,22,46,35,83,68,31,31,36,67,38,58,50,28,44,47,39,68,35,66,38,69,50,59,60,44,69,45,95,83,71,81,52,66,42,35,31,48,44,72,39,6,26,36,20,35,40,33,66,37,55,84,92,31,74,62,45,76,22,35,36,31,20,26,18,31,34,90,45,72,57,85,52,62,40,19,32,43,37,32,33,38,57,26,21,32,62,85,56,45,68,69,89,46,68,37,58,52,80,67,10,32,64,43,82,44,69,65,87,56,83,88,58,60,63,66,69,38,44,40,54,57,31,55,76,44,75,42,62,49,94,51,50,68,78,44,46,12,78,44,58,18,20,52,45,81,34,80,89,44,28,36,41,36,21,29,8,35,60,15,33,36,35,35,23,41,78,90,60,47,79,76,50,74,46,65,49,44,49,33,91,93,41,76,44,80,68,91,68,103,65,86,79,50,62,24,51,37,65,60,62,83,89,77,62,82,81,35,76,93,45,64,94,56,88,78,74,85,71,79,50,93,61,75,55,81,89,79,80,79,79,76,75,92,73,91,81,90,79,86,86,84,83,86,83,85,89,68,92,79,87,88,79,92,74,87,89,78,85,87,89,82,89,86,89,80,90,85,83,89,86,89,85,88,89,84,89,78,89,78,79,88,86,82,78,81,79,75,96,82,69,84,66,77,42,40,61,38,25,49,57,45,75,63,84,82,68,94,64,71,42,37,33,44,76,54,56,46,48,56,74,42,72,46,75,70,83,59,59,37,25,36,33,70,47,55,68,35,38,30,47,22,66,58,78,48,73,42,30,65,71,58,40,52,55,48,19,63,66,36,73,57,78,91,41,58,74,34,30,59,24,46,60,66,61,59,52,43,63,32,24,42,55,40,60,76,50,12,45,54,50,89,63,39,55,82,71,87,50,50,26,33,55,34,69,40,51,41,65,94,41,78,65,20,32,33,28,40,37,30,70,59,34,36,45,71,42,50,53,56,41,15,46,75,54,72,33,86,38,42,26,17,33,49,37,30,31,73,82,82,84,80,60,86,75,36,70,42,78,69,84,56,59,37,30,38,33,66,57,58,44,34,36,30,57,31,67,62,61,91,63,59,38,30,49,74,54,45,21,49,56,19,49,72,33,73,59,81,91,41,61,74,32,26,36,25,35,52,58,62,55,51,67,59,42,33,60,81,36,59,67,36,8,42,60,52,90,71,29,74,72,70,65,59,43,53,29,54,27,26,27,55,32,62,87,45,70,68,22,22,29,28,38,29,22,44,61,50,34,36,48,70,46,55,40,82,45,68,33,31,53,59,44,27,29,70,38,84,83,52,44,39,89,66,75,70,78,60,65,40,82,42,82,43,48,75,46,73,43,55,63,90,77,72,77,60,52,93,89,49,53,74,81,41,42,78,68,42,80,46,73,49,67,67,46,70,44,62,76,59,73,65,21,32,43,48,54,35,53,51,52,45,53,31,48,77,68,60,45,41,45,77,57,84,36,34,35,23,33,63,87,80,64,48,64,22,35,38,22,35,77,58,32,82,80,19,55,38,40,71,82,88,84,53,56,45,58,44,88,100,38,42,83,25,52,55,50,59,64,32,74,60,31,53,51,51,47,23,27,51,50,7,48,40,62,58,25,50,48,17,52,45,82,90,78,72,44,74,43,85,86,40,78,24,44,68,82,71,50,72,64,56,47,52,57,58,57,29,59,79,46,72,82,70,70,50,81,41,52,89,32,75,68,92,50,55,92,78,49,88,55,97,88,52,80,46,89,82,69,81,66,100,74,82,89,68,112

pLDDT: mean 83.09, std 19.23, range [21.8, 98.75]

Radius of gyration: 35.22 Å; Cα contacts (8 Å, |Δi|>4): 2051; chains: 1; bounding box: 95×78×95 Å